Protein AF-0000000076107703 (afdb_homodimer)

Radius of gyration: 33.19 Å; Cα contacts (8 Å, |Δi|>4): 1491; chains: 2; bounding box: 92×105×81 Å

pLDDT: mean 73.92, std 26.31, range [16.19, 98.81]

InterPro domains:
  IPR001309 Peptidase C14, p20 domain [PS50208] (158-294)
  IPR001315 CARD domain [PF00619] (7-89)
  IPR001315 CARD domain [PS50209] (1-91)
  IPR001315 CARD domain [SM00114] (1-90)
  IPR002138 Peptidase C14, caspase non-catalytic subunit p10 [PS50207] (344-435)
  IPR002398 Peptidase C14 family [PTHR47901] (17-436)
  IPR011029 Death-like domain superfamily [G3DSA:1.10.533.10] (1-97)
  IPR011029 Death-like domain superfamily [SSF47986] (1-100)
  IPR011600 Peptidase C14, caspase domain [PF00656] (159-432)
  IPR015917 Peptidase C14A, caspase catalytic domain [PR00376] (158-171)
  IPR015917 Peptidase C14A, caspase catalytic domain [PR00376] (275-293)
  IPR015917 Peptidase C14A, caspase catalytic domain [PR00376] (425-434)
  IPR015917 Peptidase C14A, caspase catalytic domain [SM00115] (151-435)
  IPR015917 Peptidase C14A, caspase catalytic domain [cd00032] (151-434)
  IPR016129 Peptidase family C14A, His active site [PS01121] (234-248)
  IPR029030 Caspase-like domain superfamily [SSF52129] (148-435)
  IPR033139 Peptidase family C14A, cysteine active site [PS01122] (281-292)

Secondary structure (DSSP, 8-state):
--HHHHHHHHHTHHHHHHH---HHHHHHHHHHTTSS-HHHHHHHHT-SSHHHHHHHHHHHGGGS-TTHHHHHHHHHHHTT-HHHHHHHHHSS-------------------SS-S---SSSS-HHHHHHHHHPPPPPPPGGGHHHHHHTSB-----SS-EEEEEEE-------EEEETTEEEE-SPP-TTHHHHHHHHHHHHHHTTEEEEEEES--HHHHHHHHHHHHT-HHHHTT-SEEEEEEEEEEETTEEE-TTS-EEEHHHHHHTTSTTT-GGGTTS-EEEEEEEEE--------------S----------GGGGGGGGGSGGG-----------------------SEEEEEEEE-SS---EETTTEEHHHHHHHHHHHHHTTTS-HHHHHHHHHHHHHH-EEE-TTS-EEE-EEEEEE---SB----TT------------/--HHHHHHHHHTHHHHHHH---HHHHHHHHHHTTSS-HHHHHHHHT-SSHHHHHHHHHHHGGGS-TTHHHHHHHHHHHTT-HHHHHHHHHSS--------------------SSS---SSSS-HHHHHHHHHPPPPPPPGGGHHHHHTTSB-----SS-EEEEEEE-------EEEETTEEEE-SPP-TTHHHHHHHHHHHHHHTTEEEEEEES--HHHHHHHHHHHHT-HHHHTT-SEEEEEEEEEEETTEEE-TTS-EEEHHHHHHTTSTTT-GGGTTS-EEEEEEEEE-------------------------GGGGGGGGGSGGG-----------------------SEEEEEEE--SS---EETTTEEHHHHHHHHHHHHHTTTS-HHHHHHHHHHHHHH-EEE-TTS-EEEPEEEEEE---SB----TT------------

Structure (mmCIF, N/CA/C/O backbone):
data_AF-0000000076107703-model_v1
#
loop_
_entity.id
_entity.type
_entity.pdbx_description
1 polymer CASP2
#
loop_
_atom_site.group_PDB
_atom_site.id
_atom_site.type_symbol
_atom_site.label_atom_id
_atom_site.label_alt_id
_atom_site.label_comp_id
_atom_site.label_asym_id
_atom_site.label_entity_id
_atom_site.label_seq_id
_atom_site.pdbx_PDB_ins_code
_atom_site.Cartn_x
_atom_site.Cartn_y
_atom_site.Cartn_z
_atom_site.occupancy
_atom_site.B_iso_or_equiv
_atom_site.auth_seq_id
_atom_site.auth_comp_id
_atom_site.auth_asym_id
_atom_site.auth_atom_id
_atom_site.pdbx_PDB_model_num
ATOM 1 N N . MET A 1 1 ? -9.016 47.969 0.911 1 77.69 1 MET A N 1
ATOM 2 C CA . MET A 1 1 ? -7.922 47.125 1.389 1 77.69 1 MET A CA 1
ATOM 3 C C . MET A 1 1 ? -7.324 46.312 0.247 1 77.69 1 MET A C 1
ATOM 5 O O . MET A 1 1 ? -8.039 45.875 -0.655 1 77.69 1 MET A O 1
ATOM 9 N N . ASN A 1 2 ? -5.957 46.188 0.258 1 76.19 2 ASN A N 1
ATOM 10 C CA . ASN A 1 2 ? -5.34 45.438 -0.829 1 76.19 2 ASN A CA 1
ATOM 11 C C . ASN A 1 2 ? -5.652 43.938 -0.727 1 76.19 2 ASN A C 1
ATOM 13 O O . ASN A 1 2 ? -5.98 43.438 0.352 1 76.19 2 ASN A O 1
ATOM 17 N N . ASP A 1 3 ? -5.582 43.312 -1.834 1 73.94 3 ASP A N 1
ATOM 18 C CA . ASP A 1 3 ? -6 41.938 -1.941 1 73.94 3 ASP A CA 1
ATOM 19 C C . ASP A 1 3 ? -5.184 41.031 -1.011 1 73.94 3 ASP A C 1
ATOM 21 O O . ASP A 1 3 ? -5.715 40.094 -0.425 1 73.94 3 ASP A O 1
ATOM 25 N N . GLU A 1 4 ? -4.066 41.344 -0.897 1 72.88 4 GLU A N 1
ATOM 26 C CA . GLU A 1 4 ? -3.203 40.562 -0.024 1 72.88 4 GLU A CA 1
ATOM 27 C C . GLU A 1 4 ? -3.668 40.625 1.427 1 72.88 4 GLU A C 1
ATOM 29 O O . GLU A 1 4 ? -3.719 39.625 2.121 1 72.88 4 GLU A O 1
ATOM 34 N N . ASP A 1 5 ? -4.02 41.812 1.793 1 79.25 5 ASP A N 1
ATOM 35 C CA . ASP A 1 5 ? -4.469 42.062 3.162 1 79.25 5 ASP A CA 1
ATOM 36 C C . ASP A 1 5 ? -5.836 41.438 3.406 1 79.25 5 ASP A C 1
ATOM 38 O O . ASP A 1 5 ? -6.078 40.844 4.465 1 79.25 5 ASP A O 1
ATOM 42 N N . ARG A 1 6 ? -6.578 41.562 2.441 1 78.12 6 ARG A N 1
ATOM 43 C CA . ARG A 1 6 ? -7.898 40.938 2.521 1 78.12 6 ARG A CA 1
ATOM 44 C C . ARG A 1 6 ? -7.789 39.438 2.691 1 78.12 6 ARG A C 1
ATOM 46 O O . ARG A 1 6 ? -8.516 38.844 3.492 1 78.12 6 ARG A O 1
ATOM 53 N N . ARG A 1 7 ? -6.918 39.031 2.039 1 72.94 7 ARG A N 1
ATOM 54 C CA . ARG A 1 7 ? -6.703 37.594 2.078 1 72.94 7 ARG A CA 1
ATOM 55 C C . ARG A 1 7 ? -6.164 37.156 3.436 1 72.94 7 ARG A C 1
ATOM 57 O O . ARG A 1 7 ? -6.555 36.094 3.957 1 72.94 7 ARG A O 1
ATOM 64 N N . LYS A 1 8 ? -5.309 37.875 4.039 1 74.12 8 LYS A N 1
ATOM 65 C CA . LYS A 1 8 ? -4.781 37.625 5.371 1 74.12 8 LYS A CA 1
ATOM 66 C C . LYS A 1 8 ? -5.902 37.562 6.41 1 74.12 8 LYS A C 1
ATOM 68 O O . LYS A 1 8 ? -5.922 36.688 7.27 1 74.12 8 LYS A O 1
ATOM 73 N N . LEU A 1 9 ? -6.824 38.469 6.234 1 81.56 9 LEU A N 1
ATOM 74 C CA . LEU A 1 9 ? -7.945 38.562 7.164 1 81.56 9 LEU A CA 1
ATOM 75 C C . LEU A 1 9 ? -8.906 37.375 6.949 1 81.56 9 LEU A C 1
ATOM 77 O O . LEU A 1 9 ? -9.406 36.812 7.914 1 81.56 9 LEU A O 1
ATOM 81 N N . GLN A 1 10 ? -9 37.094 5.715 1 75.31 10 GLN A N 1
ATOM 82 C CA . GLN A 1 10 ? -9.93 36 5.352 1 75.31 10 GLN A CA 1
ATOM 83 C C . GLN A 1 10 ? -9.398 34.656 5.801 1 75.31 10 GLN A C 1
ATOM 85 O O . GLN A 1 10 ? -10.141 33.844 6.379 1 75.31 10 GLN A O 1
ATOM 90 N N . THR A 1 11 ? -8.125 34.562 5.711 1 68.69 11 THR A N 1
ATOM 91 C CA . THR A 1 11 ? -7.492 33.312 6.023 1 68.69 11 THR A CA 1
ATOM 92 C C . THR A 1 11 ? -7.328 33.125 7.531 1 68.69 11 THR A C 1
ATOM 94 O O . THR A 1 11 ? -7.254 32 8.031 1 68.69 11 THR A O 1
ATOM 97 N N . SER A 1 12 ? -7.348 34.156 8.219 1 70.75 12 SER A N 1
ATOM 98 C CA . SER A 1 12 ? -7.145 34.156 9.664 1 70.75 12 SER A CA 1
ATOM 99 C C . SER A 1 12 ? -8.453 34.375 10.414 1 70.75 12 SER A C 1
ATOM 101 O O . SER A 1 12 ? -8.453 34.625 11.617 1 70.75 12 SER A O 1
ATOM 103 N N . ARG A 1 13 ? -9.531 34.219 9.711 1 77.62 13 ARG A N 1
ATOM 104 C CA . ARG A 1 13 ? -10.805 34.688 10.281 1 77.62 13 ARG A CA 1
ATOM 105 C C . ARG A 1 13 ? -11.172 33.844 11.516 1 77.62 13 ARG A C 1
ATOM 107 O O . ARG A 1 13 ? -11.516 34.406 12.555 1 77.62 13 ARG A O 1
ATOM 114 N N . SER A 1 14 ? -11.102 32.656 11.398 1 74.38 14 SER A N 1
ATOM 115 C CA . SER A 1 14 ? -11.469 31.812 12.539 1 74.38 14 SER A CA 1
ATOM 116 C C . SER A 1 14 ? -10.57 32.094 13.734 1 74.38 14 SER A C 1
ATOM 118 O O . SER A 1 14 ? -11.047 32.156 14.875 1 74.38 14 SER A O 1
ATOM 120 N N . PHE A 1 15 ? -9.336 32.156 13.531 1 78 15 PHE A N 1
ATOM 121 C CA . PHE A 1 15 ? -8.398 32.531 14.586 1 78 15 PHE A CA 1
ATOM 122 C C . PHE A 1 15 ? -8.773 33.875 15.203 1 78 15 PHE A C 1
ATOM 124 O O . PHE A 1 15 ? -8.781 34.031 16.422 1 78 15 PHE A O 1
ATOM 131 N N . LEU A 1 16 ? -9.07 34.719 14.336 1 85.69 16 LEU A N 1
ATOM 132 C CA . LEU A 1 16 ? -9.367 36.062 14.789 1 85.69 16 LEU A CA 1
ATOM 133 C C . LEU A 1 16 ? -10.641 36.094 15.641 1 85.69 16 LEU A C 1
ATOM 135 O O . LEU A 1 16 ? -10.68 36.75 16.688 1 85.69 16 LEU A O 1
ATOM 139 N N . VAL A 1 17 ? -11.508 35.281 15.227 1 81.31 17 VAL A N 1
ATOM 140 C CA . VAL A 1 17 ? -12.781 35.25 15.945 1 81.31 17 VAL A CA 1
ATOM 141 C C . VAL A 1 17 ? -12.562 34.688 17.359 1 81.31 17 VAL A C 1
ATOM 143 O O . VAL A 1 17 ? -13.141 35.188 18.328 1 81.31 17 VAL A O 1
ATOM 146 N N . LYS A 1 18 ? -11.617 33.875 17.422 1 79.06 18 LYS A N 1
ATOM 147 C CA . LYS A 1 18 ? -11.391 33.188 18.703 1 79.06 18 LYS A CA 1
ATOM 148 C C . LYS A 1 18 ? -10.406 33.969 19.562 1 79.06 18 LYS A C 1
ATOM 150 O O . LYS A 1 18 ? -10.477 33.906 20.797 1 79.06 18 LYS A O 1
ATOM 155 N N . ASN A 1 19 ? -9.57 34.719 18.969 1 80.88 19 ASN A N 1
ATOM 156 C CA . ASN A 1 19 ? -8.414 35.188 19.734 1 80.88 19 ASN A CA 1
ATOM 157 C C . ASN A 1 19 ? -8.422 36.688 19.906 1 80.88 19 ASN A C 1
ATOM 159 O O . ASN A 1 19 ? -7.66 37.219 20.719 1 80.88 19 ASN A O 1
ATOM 163 N N . ILE A 1 20 ? -9.219 37.281 19.188 1 88.19 20 ILE A N 1
ATOM 164 C CA . ILE A 1 20 ? -9.305 38.719 19.391 1 88.19 20 ILE A CA 1
ATOM 165 C C . ILE A 1 20 ? -9.953 39.031 20.734 1 88.19 20 ILE A C 1
ATOM 167 O O . ILE A 1 20 ? -11.016 38.5 21.062 1 88.19 20 ILE A O 1
ATOM 171 N N . GLU A 1 21 ? -9.195 39.656 21.391 1 85 21 GLU A N 1
ATOM 172 C CA . GLU A 1 21 ? -9.711 40.094 22.688 1 85 21 GLU A CA 1
ATOM 173 C C . GLU A 1 21 ? -10.07 41.562 22.672 1 85 21 GLU A C 1
ATOM 175 O O . GLU A 1 21 ? -9.609 42.312 21.797 1 85 21 GLU A O 1
ATOM 180 N N . ASN A 1 22 ? -11.062 42.031 23.5 1 86.12 22 ASN A N 1
ATOM 181 C CA . ASN A 1 22 ? -11.438 43.438 23.703 1 86.12 22 ASN A CA 1
ATOM 182 C C . ASN A 1 22 ? -11.938 44.062 22.406 1 86.12 22 ASN A C 1
ATOM 184 O O . ASN A 1 22 ? -11.477 45.156 22.031 1 86.12 22 ASN A O 1
ATOM 188 N N . ILE A 1 23 ? -12.812 43.406 21.797 1 90 23 ILE A N 1
ATOM 189 C CA . ILE A 1 23 ? -13.328 43.812 20.484 1 90 23 ILE A CA 1
ATOM 190 C C . ILE A 1 23 ? -13.961 45.219 20.594 1 90 23 ILE A C 1
ATOM 192 O O . ILE A 1 23 ? -13.898 46 19.656 1 90 23 ILE A O 1
ATOM 196 N N . GLU A 1 24 ? -14.414 45.5 21.75 1 86.56 24 GLU A N 1
ATOM 197 C CA . GLU A 1 24 ? -15.031 46.812 21.938 1 86.56 24 GLU A CA 1
ATOM 198 C C . GLU A 1 24 ? -13.992 47.938 21.844 1 86.56 24 GLU A C 1
ATOM 200 O O . GLU A 1 24 ? -14.242 48.969 21.219 1 86.56 24 GLU A O 1
ATOM 205 N N . ASP A 1 25 ? -12.852 47.656 22.406 1 86.56 25 ASP A N 1
ATOM 206 C CA . ASP A 1 25 ? -11.758 48.625 22.328 1 86.56 25 ASP A CA 1
ATOM 207 C C . ASP A 1 25 ? -11.242 48.75 20.906 1 86.56 25 ASP A C 1
ATOM 209 O O . ASP A 1 25 ? -10.938 49.875 20.453 1 86.56 25 ASP A O 1
ATOM 213 N N . ILE A 1 26 ? -11.195 47.594 20.203 1 90.19 26 ILE A N 1
ATOM 214 C CA . ILE A 1 26 ? -10.727 47.594 18.812 1 90.19 26 ILE A CA 1
ATOM 215 C C . ILE A 1 26 ? -11.695 48.375 17.953 1 90.19 26 ILE A C 1
ATOM 217 O O . ILE A 1 26 ? -11.273 49.219 17.156 1 90.19 26 ILE A O 1
ATOM 221 N N . ASN A 1 27 ? -12.867 48.125 18.203 1 89.94 27 ASN A N 1
ATOM 222 C CA . ASN A 1 27 ? -13.938 48.812 17.484 1 89.94 27 ASN A CA 1
ATOM 223 C C . ASN A 1 27 ? -13.891 50.312 17.719 1 89.94 27 ASN A C 1
ATOM 225 O O . ASN A 1 27 ? -14.047 51.094 16.766 1 89.94 27 ASN A O 1
ATOM 229 N N . GLU A 1 28 ? -13.672 50.75 18.938 1 87.62 28 GLU A N 1
ATOM 230 C CA . GLU A 1 28 ? -13.578 52.156 19.312 1 87.62 28 GLU A CA 1
ATOM 231 C C . GLU A 1 28 ? -12.367 52.812 18.672 1 87.62 28 GLU A C 1
ATOM 233 O O . GLU A 1 28 ? -12.469 53.938 18.172 1 87.62 28 GLU A O 1
ATOM 238 N N . GLU A 1 29 ? -11.266 52.094 18.672 1 86.94 29 GLU A N 1
ATOM 239 C CA . GLU A 1 29 ? -10.039 52.656 18.109 1 86.94 29 GLU A CA 1
ATOM 240 C C . GLU A 1 29 ? -10.148 52.812 16.594 1 86.94 29 GLU A C 1
ATOM 242 O O . GLU A 1 29 ? -9.656 53.781 16.031 1 86.94 29 GLU A O 1
ATOM 247 N N . LEU A 1 30 ? -10.781 51.906 15.898 1 90.81 30 LEU A N 1
ATOM 248 C CA . LEU A 1 30 ? -10.922 51.969 14.445 1 90.81 30 LEU A CA 1
ATOM 249 C C . LEU A 1 30 ? -11.898 53.062 14.055 1 90.81 30 LEU A C 1
ATOM 251 O O . LEU A 1 30 ? -11.766 53.688 12.984 1 90.81 30 LEU A O 1
ATOM 255 N N . TYR A 1 31 ? -12.797 53.344 14.953 1 86.56 31 TYR A N 1
ATOM 256 C CA . TYR A 1 31 ? -13.695 54.469 14.773 1 86.56 31 TYR A CA 1
ATOM 257 C C . TYR A 1 31 ? -12.953 55.781 14.938 1 86.56 31 TYR A C 1
ATOM 259 O O . TYR A 1 31 ? -13.102 56.688 14.117 1 86.56 31 TYR A O 1
ATOM 267 N N . THR A 1 32 ? -12.141 55.844 15.992 1 85.62 32 THR A N 1
ATOM 268 C CA . THR A 1 32 ? -11.383 57.031 16.281 1 85.62 32 THR A CA 1
ATOM 269 C C . THR A 1 32 ? -10.406 57.344 15.156 1 85.62 32 THR A C 1
ATOM 271 O O . THR A 1 32 ? -10.164 58.531 14.844 1 85.62 32 THR A O 1
ATOM 274 N N . ARG A 1 33 ? -9.961 56.25 14.523 1 84.31 33 ARG A N 1
ATOM 275 C CA . ARG A 1 33 ? -8.977 56.438 13.453 1 84.31 33 ARG A CA 1
ATOM 276 C C . ARG A 1 33 ? -9.664 56.562 12.094 1 84.31 33 ARG A C 1
ATOM 278 O O . ARG A 1 33 ? -9.016 56.438 11.055 1 84.31 33 ARG A O 1
ATOM 285 N N . GLU A 1 34 ? -10.992 56.594 12.133 1 85.69 34 GLU A N 1
ATOM 286 C CA . GLU A 1 34 ? -11.859 56.875 10.992 1 85.69 34 GLU A CA 1
ATOM 287 C C . GLU A 1 34 ? -11.828 55.75 9.977 1 85.69 34 GLU A C 1
ATOM 289 O O . GLU A 1 34 ? -11.992 55.969 8.773 1 85.69 34 GLU A O 1
ATOM 294 N N . VAL A 1 35 ? -11.562 54.594 10.477 1 89.56 35 VAL A N 1
ATOM 295 C CA . VAL A 1 35 ? -11.688 53.406 9.609 1 89.56 35 VAL A CA 1
ATOM 296 C C . VAL A 1 35 ? -13.133 52.938 9.602 1 89.56 35 VAL A C 1
ATOM 298 O O . VAL A 1 35 ? -13.664 52.562 8.555 1 89.56 35 VAL A O 1
ATOM 301 N N . PHE A 1 36 ? -13.758 53 10.664 1 88.88 36 PHE A N 1
ATOM 302 C CA . PHE A 1 36 ? -15.164 52.625 10.805 1 88.88 36 PHE A CA 1
ATOM 303 C C . PHE A 1 36 ? -16.016 53.906 10.945 1 88.88 36 PHE A C 1
ATOM 305 O O . PHE A 1 36 ? -15.609 54.875 11.57 1 88.88 36 PHE A O 1
ATOM 312 N N . THR A 1 37 ? -17.172 53.906 10.367 1 87.19 37 THR A N 1
ATOM 313 C CA . THR A 1 37 ? -18.188 54.938 10.57 1 87.19 37 THR A CA 1
ATOM 314 C C . THR A 1 37 ? -19.016 54.656 11.812 1 87.19 37 THR A C 1
ATOM 316 O O . THR A 1 37 ? -18.922 53.562 12.383 1 87.19 37 THR A O 1
ATOM 319 N N . ASP A 1 38 ? -19.797 55.656 12.18 1 84.12 38 ASP A N 1
ATOM 320 C CA . ASP A 1 38 ? -20.688 55.5 13.312 1 84.12 38 ASP A CA 1
ATOM 321 C C . ASP A 1 38 ? -21.625 54.312 13.102 1 84.12 38 ASP A C 1
ATOM 323 O O . ASP A 1 38 ? -21.891 53.531 14.031 1 84.12 38 ASP A O 1
ATOM 327 N N . GLY A 1 39 ? -22.109 54.188 11.883 1 83.69 39 GLY A N 1
ATOM 328 C CA . GLY A 1 39 ? -22.984 53.062 11.562 1 83.69 39 GLY A CA 1
ATOM 329 C C . GLY A 1 39 ? -22.297 51.719 11.68 1 83.69 39 GLY A C 1
ATOM 330 O O . GLY A 1 39 ? -22.875 50.75 12.219 1 83.69 39 GLY A O 1
ATOM 331 N N . MET A 1 40 ? -21.109 51.656 11.266 1 88.88 40 MET A N 1
ATOM 332 C CA . MET A 1 40 ? -20.359 50.406 11.289 1 88.88 40 MET A CA 1
ATOM 333 C C . MET A 1 40 ? -20.016 50 12.719 1 88.88 40 MET A C 1
ATOM 335 O O . MET A 1 40 ? -20.109 48.812 13.078 1 88.88 40 MET A O 1
ATOM 339 N N . LYS A 1 41 ? -19.594 51 13.492 1 90 41 LYS A N 1
ATOM 340 C CA . LYS A 1 41 ? -19.297 50.75 14.906 1 90 41 LYS A CA 1
ATOM 341 C C . LYS A 1 41 ? -20.531 50.219 15.633 1 90 41 LYS A C 1
ATOM 343 O O . LYS A 1 41 ? -20.438 49.281 16.406 1 90 41 LYS A O 1
ATOM 348 N N . ALA A 1 42 ? -21.672 50.844 15.383 1 86.56 42 ALA A N 1
ATOM 349 C CA . ALA A 1 42 ? -22.922 50.438 16 1 86.56 42 ALA A CA 1
ATOM 350 C C . ALA A 1 42 ? -23.312 49 15.586 1 86.56 42 ALA A C 1
ATOM 352 O O . ALA A 1 42 ? -23.797 48.219 16.406 1 86.56 42 ALA A O 1
ATOM 353 N N . ASP A 1 43 ? -23.062 48.656 14.297 1 86.69 43 ASP A N 1
ATOM 354 C CA . ASP A 1 43 ? -23.359 47.344 13.773 1 86.69 43 ASP A CA 1
ATOM 355 C C . ASP A 1 43 ? -22.609 46.25 14.539 1 86.69 43 ASP A C 1
ATOM 357 O O . ASP A 1 43 ? -23.156 45.188 14.773 1 86.69 43 ASP A O 1
ATOM 361 N N . VAL A 1 44 ? -21.391 46.5 14.898 1 91.12 44 VAL A N 1
ATOM 362 C CA . VAL A 1 44 ? -20.562 45.531 15.617 1 91.12 44 VAL A CA 1
ATOM 363 C C . VAL A 1 44 ? -21.016 45.469 17.078 1 91.12 44 VAL A C 1
ATOM 365 O O . VAL A 1 44 ? -21.141 44.375 17.641 1 91.12 44 VAL A O 1
ATOM 368 N N . GLU A 1 45 ? -21.391 46.594 17.688 1 86.69 45 GLU A N 1
ATOM 369 C CA . GLU A 1 45 ? -21.703 46.688 19.109 1 86.69 45 GLU A CA 1
ATOM 370 C C . GLU A 1 45 ? -23.062 46.094 19.422 1 86.69 45 GLU A C 1
ATOM 372 O O . GLU A 1 45 ? -23.312 45.625 20.547 1 86.69 45 GLU A O 1
ATOM 377 N N . VAL A 1 46 ? -23.953 46.031 18.453 1 84.06 46 VAL A N 1
ATOM 378 C CA . VAL A 1 46 ? -25.312 45.562 18.688 1 84.06 46 VAL A CA 1
ATOM 379 C C . VAL A 1 46 ? -25.312 44.031 18.828 1 84.06 46 VAL A C 1
ATOM 381 O O . VAL A 1 46 ? -26.219 43.438 19.422 1 84.06 46 VAL A O 1
ATOM 384 N N . GLN A 1 47 ? -24.203 43.438 18.391 1 83.75 47 GLN A N 1
ATOM 385 C CA . GLN A 1 47 ? -24.156 42 18.469 1 83.75 47 GLN A CA 1
ATOM 386 C C . GLN A 1 47 ? -24.078 41.5 19.922 1 83.75 47 GLN A C 1
ATOM 388 O O . GLN A 1 47 ? -23.5 42.188 20.766 1 83.75 47 GLN A O 1
ATOM 393 N N . ASP A 1 48 ? -24.625 40.406 20.266 1 80.06 48 ASP A N 1
ATOM 394 C CA . ASP A 1 48 ? -24.844 39.938 21.641 1 80.06 48 ASP A CA 1
ATOM 395 C C . ASP A 1 48 ? -23.594 39.281 22.219 1 80.06 48 ASP A C 1
ATOM 397 O O . ASP A 1 48 ? -23.25 39.5 23.375 1 80.06 48 ASP A O 1
ATOM 401 N N . THR A 1 49 ? -22.891 38.469 21.469 1 80.69 49 THR A N 1
ATOM 402 C CA . THR A 1 49 ? -21.75 37.75 21.969 1 80.69 49 THR A CA 1
ATOM 403 C C . THR A 1 49 ? -20.453 38.281 21.391 1 80.69 49 THR A C 1
ATOM 405 O O . THR A 1 49 ? -20.469 38.938 20.344 1 80.69 49 THR A O 1
ATOM 408 N N . LYS A 1 50 ? -19.438 38.031 22.062 1 83.56 50 LYS A N 1
ATOM 409 C CA . LYS A 1 50 ? -18.109 38.469 21.625 1 83.56 50 LYS A CA 1
ATOM 410 C C . LYS A 1 50 ? -17.781 37.906 20.234 1 83.56 50 LYS A C 1
ATOM 412 O O . LYS A 1 50 ? -17.281 38.656 19.391 1 83.56 50 LYS A O 1
ATOM 417 N N . GLU A 1 51 ? -18.094 36.719 20.109 1 82.25 51 GLU A N 1
ATOM 418 C CA . GLU A 1 51 ? -17.781 36.094 18.844 1 82.25 51 GLU A CA 1
ATOM 419 C C . GLU A 1 51 ? -18.578 36.719 17.688 1 82.25 51 GLU A C 1
ATOM 421 O O . GLU A 1 51 ? -18.031 36.938 16.609 1 82.25 51 GLU A O 1
ATOM 426 N N . LYS A 1 52 ? -19.703 36.969 17.984 1 82.38 52 LYS A N 1
ATOM 427 C CA . LYS A 1 52 ? -20.531 37.594 16.969 1 82.38 52 LYS A CA 1
ATOM 428 C C . LYS A 1 52 ? -20.047 39 16.656 1 82.38 52 LYS A C 1
ATOM 430 O O . LYS A 1 52 ? -20.109 39.438 15.5 1 82.38 52 LYS A O 1
ATOM 435 N N . LYS A 1 53 ? -19.594 39.75 17.625 1 89.56 53 LYS A N 1
ATOM 436 C CA . LYS A 1 53 ? -19.031 41.062 17.422 1 89.56 53 LYS A CA 1
ATOM 437 C C . LYS A 1 53 ? -17.797 41 16.516 1 89.56 53 LYS A C 1
ATOM 439 O O . LYS A 1 53 ? -17.656 41.812 15.586 1 89.56 53 LYS A O 1
ATOM 444 N N . VAL A 1 54 ? -16.984 39.969 16.797 1 89.31 54 VAL A N 1
ATOM 445 C CA . VAL A 1 54 ? -15.758 39.844 16.016 1 89.31 54 VAL A CA 1
ATOM 446 C C . VAL A 1 54 ? -16.094 39.469 14.586 1 89.31 54 VAL A C 1
ATOM 448 O O . VAL A 1 54 ? -15.508 39.969 13.641 1 89.31 54 VAL A O 1
ATOM 451 N N . ARG A 1 55 ? -17.047 38.719 14.43 1 84.56 55 ARG A N 1
ATOM 452 C CA . ARG A 1 55 ? -17.453 38.281 13.094 1 84.56 55 ARG A CA 1
ATOM 453 C C . ARG A 1 55 ? -17.984 39.469 12.281 1 84.56 55 ARG A C 1
ATOM 455 O O . ARG A 1 55 ? -17.609 39.656 11.117 1 84.56 55 ARG A O 1
ATOM 462 N N . LYS A 1 56 ? -18.859 40.188 12.922 1 85.06 56 LYS A N 1
ATOM 463 C CA . LYS A 1 56 ? -19.406 41.344 12.25 1 85.06 56 LYS A CA 1
ATOM 464 C C . LYS A 1 56 ? -18.297 42.344 11.914 1 85.06 56 LYS A C 1
ATOM 466 O O . LYS A 1 56 ? -18.297 42.938 10.836 1 85.06 56 LYS A O 1
ATOM 471 N N . PHE A 1 57 ? -17.344 42.438 12.836 1 91.19 57 PHE A N 1
ATOM 472 C CA . PHE A 1 57 ? -16.172 43.281 12.656 1 91.19 57 PHE A CA 1
ATOM 473 C C . PHE A 1 57 ? -15.383 42.844 11.43 1 91.19 57 PHE A C 1
ATOM 475 O O . PHE A 1 57 ? -15.016 43.688 10.594 1 91.19 57 PHE A O 1
ATOM 482 N N . LEU A 1 58 ? -15.242 41.594 11.312 1 88.62 58 LEU A N 1
ATOM 483 C CA . LEU A 1 58 ? -14.414 41.031 10.242 1 88.62 58 LEU A CA 1
ATOM 484 C C . LEU A 1 58 ? -15.164 41.062 8.914 1 88.62 58 LEU A C 1
ATOM 486 O O . LEU A 1 58 ? -14.547 41 7.848 1 88.62 58 LEU A O 1
ATOM 490 N N . ASP A 1 59 ? -16.375 41.25 8.984 1 86.25 59 ASP A N 1
ATOM 491 C CA . ASP A 1 59 ? -17.172 41.438 7.781 1 86.25 59 ASP A CA 1
ATOM 492 C C . ASP A 1 59 ? -16.984 42.875 7.234 1 86.25 59 ASP A C 1
ATOM 494 O O . ASP A 1 59 ? -17.078 43.094 6.027 1 86.25 59 ASP A O 1
ATOM 498 N N . ILE A 1 60 ? -16.734 43.781 8.086 1 89.38 60 ILE A N 1
ATOM 499 C CA . ILE A 1 60 ? -16.734 45.188 7.75 1 89.38 60 ILE A CA 1
ATOM 500 C C . ILE A 1 60 ? -15.328 45.625 7.371 1 89.38 60 ILE A C 1
ATOM 502 O O . ILE A 1 60 ? -15.133 46.344 6.375 1 89.38 60 ILE A O 1
ATOM 506 N N . LEU A 1 61 ? -14.344 45.031 8.07 1 89.94 61 LEU A N 1
ATOM 507 C CA . LEU A 1 61 ? -12.984 45.562 7.996 1 89.94 61 LEU A CA 1
ATOM 508 C C . LEU A 1 61 ? -12.43 45.406 6.582 1 89.94 61 LEU A C 1
ATOM 510 O O . LEU A 1 61 ? -11.852 46.344 6.039 1 89.94 61 LEU A O 1
ATOM 514 N N . PRO A 1 62 ? -12.703 44.312 5.863 1 85.44 62 PRO A N 1
ATOM 515 C CA . PRO A 1 62 ? -12.094 44.156 4.547 1 85.44 62 PRO A CA 1
ATOM 516 C C . PRO A 1 62 ? -12.672 45.094 3.498 1 85.44 62 PRO A C 1
ATOM 518 O O . PRO A 1 62 ? -12.062 45.312 2.447 1 85.44 62 PRO A O 1
ATOM 521 N N . ARG A 1 63 ? -13.664 45.594 3.797 1 83.62 63 ARG A N 1
ATOM 522 C CA . ARG A 1 63 ? -14.344 46.5 2.863 1 83.62 63 ARG A CA 1
ATOM 523 C C . ARG A 1 63 ? -13.898 47.938 3.07 1 83.62 63 ARG A C 1
ATOM 525 O O . ARG A 1 63 ? -14.359 48.844 2.367 1 83.62 63 ARG A O 1
ATOM 532 N N . ARG A 1 64 ? -13.008 48.094 3.936 1 86.31 64 ARG A N 1
ATOM 533 C CA . ARG A 1 64 ? -12.562 49.438 4.246 1 86.31 64 ARG A CA 1
ATOM 534 C C . ARG A 1 64 ? -11.367 49.844 3.385 1 86.31 64 ARG A C 1
ATOM 536 O O . ARG A 1 64 ? -10.875 49.031 2.596 1 86.31 64 ARG A O 1
ATOM 543 N N . GLY A 1 65 ? -10.867 51.031 3.471 1 80.44 65 GLY A N 1
ATOM 544 C CA . GLY A 1 65 ? -9.836 51.656 2.639 1 80.44 65 GLY A CA 1
ATOM 545 C C . GLY A 1 65 ? -8.523 50.875 2.672 1 80.44 65 GLY A C 1
ATOM 546 O O . GLY A 1 65 ? -8.359 49.969 3.469 1 80.44 65 GLY A O 1
ATOM 547 N N . PRO A 1 66 ? -7.598 51.094 1.775 1 81.06 66 PRO A N 1
ATOM 548 C CA . PRO A 1 66 ? -6.34 50.375 1.611 1 81.06 66 PRO A CA 1
ATOM 549 C C . PRO A 1 66 ? -5.473 50.406 2.867 1 81.06 66 PRO A C 1
ATOM 551 O O . PRO A 1 66 ? -4.672 49.5 3.096 1 81.06 66 PRO A O 1
ATOM 554 N N . GLU A 1 67 ? -5.699 51.344 3.771 1 83.31 67 GLU A N 1
ATOM 555 C CA . GLU A 1 67 ? -4.863 51.469 4.961 1 83.31 67 GLU A CA 1
ATOM 556 C C . GLU A 1 67 ? -5.516 50.781 6.164 1 83.31 67 GLU A C 1
ATOM 558 O O . GLU A 1 67 ? -4.93 50.719 7.246 1 83.31 67 GLU A O 1
ATOM 563 N N . ALA A 1 68 ? -6.641 50.281 5.938 1 88.38 68 ALA A N 1
ATOM 564 C CA . ALA A 1 68 ? -7.426 49.75 7.051 1 88.38 68 ALA A CA 1
ATOM 565 C C . ALA A 1 68 ? -6.707 48.594 7.734 1 88.38 68 ALA A C 1
ATOM 567 O O . ALA A 1 68 ? -6.715 48.5 8.961 1 88.38 68 ALA A O 1
ATOM 568 N N . PHE A 1 69 ? -6.008 47.875 7.008 1 89.81 69 PHE A N 1
ATOM 569 C CA . PHE A 1 69 ? -5.316 46.719 7.559 1 89.81 69 PHE A CA 1
ATOM 570 C C . PHE A 1 69 ? -4.125 47.156 8.406 1 89.81 69 PHE A C 1
ATOM 572 O O . PHE A 1 69 ? -3.924 46.625 9.508 1 89.81 69 PHE A O 1
ATOM 579 N N . ASP A 1 70 ? -3.463 48.031 7.918 1 86.38 70 ASP A N 1
ATOM 580 C CA . ASP A 1 70 ? -2.316 48.531 8.664 1 86.38 70 ASP A CA 1
ATOM 581 C C . ASP A 1 70 ? -2.76 49.188 9.961 1 86.38 70 ASP A C 1
ATOM 583 O O . ASP A 1 70 ? -2.123 49.031 11.008 1 86.38 70 ASP A O 1
ATOM 587 N N . ILE A 1 71 ? -3.793 49.906 9.891 1 89.12 71 ILE A N 1
ATOM 588 C CA . ILE A 1 71 ? -4.332 50.562 11.078 1 89.12 71 ILE A CA 1
ATOM 589 C C . ILE A 1 71 ? -4.84 49.5 12.062 1 89.12 71 ILE A C 1
ATOM 591 O O . ILE A 1 71 ? -4.613 49.625 13.273 1 89.12 71 ILE A O 1
ATOM 595 N N . PHE A 1 72 ? -5.426 48.406 11.516 1 91.94 72 PHE A N 1
ATOM 596 C CA . PHE A 1 72 ? -5.887 47.312 12.336 1 91.94 72 PHE A CA 1
ATOM 597 C C . PHE A 1 72 ? -4.723 46.656 13.062 1 91.94 72 PHE A C 1
ATOM 599 O O . PHE A 1 72 ? -4.805 46.375 14.266 1 91.94 72 PHE A O 1
ATOM 606 N N . LEU A 1 73 ? -3.701 46.469 12.352 1 88.5 73 LEU A N 1
ATOM 607 C CA . LEU A 1 73 ? -2.51 45.875 12.961 1 88.5 73 LEU A CA 1
ATOM 608 C C . LEU A 1 73 ? -1.981 46.75 14.086 1 88.5 73 LEU A C 1
ATOM 610 O O . LEU A 1 73 ? -1.604 46.25 15.148 1 88.5 73 LEU A O 1
ATOM 614 N N . ASP A 1 74 ? -2.004 48 13.922 1 86.25 74 ASP A N 1
ATOM 615 C CA . ASP A 1 74 ? -1.564 48.938 14.945 1 86.25 74 ASP A CA 1
ATOM 616 C C . ASP A 1 74 ? -2.492 48.906 16.156 1 86.25 74 ASP A C 1
ATOM 618 O O . ASP A 1 74 ? -2.029 48.969 17.297 1 86.25 74 ASP A O 1
ATOM 622 N N . VAL A 1 75 ? -3.734 48.75 15.836 1 89.75 75 VAL A N 1
ATOM 623 C CA . VAL A 1 75 ? -4.742 48.75 16.891 1 89.75 75 VAL A CA 1
ATOM 624 C C . VAL A 1 75 ? -4.602 47.469 17.734 1 89.75 75 VAL A C 1
ATOM 626 O O . VAL A 1 75 ? -4.758 47.5 18.953 1 89.75 75 VAL A O 1
ATOM 629 N N . LEU A 1 76 ? -4.277 46.406 17.078 1 89.5 76 LEU A N 1
ATOM 630 C CA . LEU A 1 76 ? -4.07 45.156 17.781 1 89.5 76 LEU A CA 1
ATOM 631 C C . LEU A 1 76 ? -2.938 45.281 18.797 1 89.5 76 LEU A C 1
ATOM 633 O O . LEU A 1 76 ? -3.055 44.812 19.938 1 89.5 76 LEU A O 1
ATOM 637 N N . ASN A 1 77 ? -1.957 45.875 18.422 1 81.5 77 ASN A N 1
ATOM 638 C CA . ASN A 1 77 ? -0.805 46.094 19.297 1 81.5 77 ASN A CA 1
ATOM 639 C C . ASN A 1 77 ? -1.161 46.969 20.484 1 81.5 77 ASN A C 1
ATOM 641 O O . ASN A 1 77 ? -0.658 46.75 21.594 1 81.5 77 ASN A O 1
ATOM 645 N N . GLN A 1 78 ? -2.102 47.812 20.312 1 79.38 78 GLN A N 1
ATOM 646 C CA . GLN A 1 78 ? -2.459 48.781 21.328 1 79.38 78 GLN A CA 1
ATOM 647 C C . GLN A 1 78 ? -3.543 48.25 22.266 1 79.38 78 GLN A C 1
ATOM 649 O O . GLN A 1 78 ? -3.729 48.75 23.359 1 79.38 78 GLN A O 1
ATOM 654 N N . THR A 1 79 ? -4.285 47.281 21.828 1 82 79 THR A N 1
ATOM 655 C CA . THR A 1 79 ? -5.426 46.781 22.578 1 82 79 THR A CA 1
ATOM 656 C C . THR A 1 79 ? -5.105 45.438 23.203 1 82 79 THR A C 1
ATOM 658 O O . THR A 1 79 ? -5.996 44.594 23.359 1 82 79 THR A O 1
ATOM 661 N N . LYS A 1 80 ? -3.809 45.156 23.5 1 78.75 80 LYS A N 1
ATOM 662 C CA . LYS A 1 80 ? -3.326 43.938 24.156 1 78.75 80 LYS A CA 1
ATOM 663 C C . LYS A 1 80 ? -3.586 42.719 23.297 1 78.75 80 LYS A C 1
ATOM 665 O O . LYS A 1 80 ? -3.955 41.656 23.828 1 78.75 80 LYS A O 1
ATOM 670 N N . ASN A 1 81 ? -3.699 42.875 22.078 1 82.5 81 ASN A N 1
ATOM 671 C CA . ASN A 1 81 ? -3.846 41.75 21.141 1 82.5 81 ASN A CA 1
ATOM 672 C C . ASN A 1 81 ? -2.555 41.5 20.359 1 82.5 81 ASN A C 1
ATOM 674 O O . ASN A 1 81 ? -2.59 41.219 19.156 1 82.5 81 ASN A O 1
ATOM 678 N N . LYS A 1 82 ? -1.454 41.594 21.047 1 80.75 82 LYS A N 1
ATOM 679 C CA . LYS A 1 82 ? -0.154 41.406 20.406 1 80.75 82 LYS A CA 1
ATOM 680 C C . LYS A 1 82 ? -0.043 40.031 19.781 1 80.75 82 LYS A C 1
ATOM 682 O O . LYS A 1 82 ? 0.556 39.875 18.719 1 80.75 82 LYS A O 1
ATOM 687 N N . HIS A 1 83 ? -0.574 39.156 20.516 1 78.81 83 HIS A N 1
ATOM 688 C CA . HIS A 1 83 ? -0.508 37.812 20 1 78.81 83 HIS A CA 1
ATOM 689 C C . HIS A 1 83 ? -1.211 37.688 18.656 1 78.81 83 HIS A C 1
ATOM 691 O O . HIS A 1 83 ? -0.746 36.969 17.766 1 78.81 83 HIS A O 1
ATOM 697 N N . VAL A 1 84 ? -2.279 38.375 18.453 1 83.56 84 VAL A N 1
ATOM 698 C CA . VAL A 1 84 ? -3.014 38.375 17.188 1 83.56 84 VAL A CA 1
ATOM 699 C C . VAL A 1 84 ? -2.209 39.125 16.125 1 83.56 84 VAL A C 1
ATOM 701 O O . VAL A 1 84 ? -2.125 38.688 14.977 1 83.56 84 VAL A O 1
ATOM 704 N N . TYR A 1 85 ? -1.568 40.188 16.578 1 81.31 85 TYR A N 1
ATOM 705 C CA . TYR A 1 85 ? -0.697 40.969 15.695 1 81.31 85 TYR A CA 1
ATOM 706 C C . TYR A 1 85 ? 0.442 40.094 15.156 1 81.31 85 TYR A C 1
ATOM 708 O O . TYR A 1 85 ? 0.705 40.094 13.953 1 81.31 85 TYR A O 1
ATOM 716 N N . ASP A 1 86 ? 1.112 39.5 16.062 1 73.81 86 ASP A N 1
ATOM 717 C CA . ASP A 1 86 ? 2.25 38.688 15.664 1 73.81 86 ASP A CA 1
ATOM 718 C C . ASP A 1 86 ? 1.831 37.594 14.664 1 73.81 86 ASP A C 1
ATOM 720 O O . ASP A 1 86 ? 2.555 37.312 13.711 1 73.81 86 ASP A O 1
ATOM 724 N N . ARG A 1 87 ? 0.665 37.156 14.977 1 69.5 87 ARG A N 1
ATOM 725 C CA . ARG A 1 87 ? 0.136 36.125 14.094 1 69.5 87 ARG A CA 1
ATOM 726 C C . ARG A 1 87 ? -0.118 36.688 12.695 1 69.5 87 ARG A C 1
ATOM 728 O O . ARG A 1 87 ? 0.157 36 11.695 1 69.5 87 ARG A O 1
ATOM 735 N N . LEU A 1 88 ? -0.621 37.781 12.664 1 75.75 88 LEU A N 1
ATOM 736 C CA . LEU A 1 88 ? -0.974 38.406 11.391 1 75.75 88 LEU A CA 1
ATOM 737 C C . LEU A 1 88 ? 0.273 38.875 10.648 1 75.75 88 LEU A C 1
ATOM 739 O O . LEU A 1 88 ? 0.299 38.875 9.414 1 75.75 88 LEU A O 1
ATOM 743 N N . MET A 1 89 ? 1.275 39.344 11.469 1 65.88 89 MET A N 1
ATOM 744 C CA . MET A 1 89 ? 2.496 39.875 10.867 1 65.88 89 MET A CA 1
ATOM 745 C C . MET A 1 89 ? 3.438 38.719 10.469 1 65.88 89 MET A C 1
ATOM 747 O O . MET A 1 89 ? 4.102 38.781 9.438 1 65.88 89 MET A O 1
ATOM 751 N N . THR A 1 90 ? 3.934 38 11.469 1 54.16 90 THR A N 1
ATOM 752 C CA . THR A 1 90 ? 4.961 36.969 11.258 1 54.16 90 THR A CA 1
ATOM 753 C C . THR A 1 90 ? 4.383 35.781 10.523 1 54.16 90 THR A C 1
ATOM 755 O O . THR A 1 90 ? 5.129 34.969 9.953 1 54.16 90 THR A O 1
ATOM 758 N N . GLY A 1 91 ? 3.236 35.781 10.031 1 44.03 91 GLY A N 1
ATOM 759 C CA . GLY A 1 91 ? 2.568 34.594 9.531 1 44.03 91 GLY A CA 1
ATOM 760 C C . GLY A 1 91 ? 2.689 33.406 10.469 1 44.03 91 GLY A C 1
ATOM 761 O O . GLY A 1 91 ? 2.246 32.312 10.141 1 44.03 91 GLY A O 1
ATOM 762 N N . SER A 1 92 ? 3.691 33.312 11.406 1 33.56 92 SER A N 1
ATOM 763 C CA . SER A 1 92 ? 4.152 32.312 12.336 1 33.56 92 SER A CA 1
ATOM 764 C C . SER A 1 92 ? 3.24 32.219 13.555 1 33.56 92 SER A C 1
ATOM 766 O O . SER A 1 92 ? 2.783 33.219 14.07 1 33.56 92 SER A O 1
ATOM 768 N N . PRO A 1 93 ? 2.676 31.078 13.867 1 32.75 93 PRO A N 1
ATOM 769 C CA . PRO A 1 93 ? 1.875 31.031 15.094 1 32.75 93 PRO A CA 1
ATOM 770 C C . PRO A 1 93 ? 2.553 31.734 16.266 1 32.75 93 PRO A C 1
ATOM 772 O O . PRO A 1 93 ? 3.785 31.797 16.328 1 32.75 93 PRO A O 1
ATOM 775 N N . GLY A 1 94 ? 2.084 32.75 16.844 1 29.89 94 GLY A N 1
ATOM 776 C CA . GLY A 1 94 ? 2.369 33.5 18.047 1 29.89 94 GLY A CA 1
ATOM 777 C C . GLY A 1 94 ? 2.928 32.625 19.172 1 29.89 94 GLY A C 1
ATOM 778 O O . GLY A 1 94 ? 2.84 31.406 19.125 1 29.89 94 GLY A O 1
ATOM 779 N N . THR A 1 95 ? 3.775 33.219 20.047 1 27.34 95 THR A N 1
ATOM 780 C CA . THR A 1 95 ? 4.262 32.75 21.344 1 27.34 95 THR A CA 1
ATOM 781 C C . THR A 1 95 ? 3.119 32.219 22.203 1 27.34 95 THR A C 1
ATOM 783 O O . THR A 1 95 ? 2.064 32.844 22.312 1 27.34 95 THR A O 1
ATOM 786 N N . THR A 1 96 ? 3.166 31.031 22.562 1 27.91 96 THR A N 1
ATOM 787 C CA . THR A 1 96 ? 2.314 30.391 23.562 1 27.91 96 THR A CA 1
ATOM 788 C C . THR A 1 96 ? 2.152 31.297 24.797 1 27.91 96 THR A C 1
ATOM 790 O O . THR A 1 96 ? 3.129 31.594 25.484 1 27.91 96 THR A O 1
ATOM 793 N N . TYR A 1 97 ? 1.498 32.344 24.812 1 24.31 97 TYR A N 1
ATOM 794 C CA . TYR A 1 97 ? 1.069 32.812 26.125 1 24.31 97 TYR A CA 1
ATOM 795 C C . TYR A 1 97 ? 0.606 31.656 26.984 1 24.31 97 TYR A C 1
ATOM 797 O O . TYR A 1 97 ? -0.129 30.781 26.516 1 24.31 97 TYR A O 1
ATOM 805 N N . GLN A 1 98 ? 1.341 31.344 28.078 1 24.86 98 GLN A N 1
ATOM 806 C CA . GLN A 1 98 ? 1.18 30.5 29.25 1 24.86 98 GLN A CA 1
ATOM 807 C C . GLN A 1 98 ? -0.155 30.766 29.953 1 24.86 98 GLN A C 1
ATOM 809 O O . GLN A 1 98 ? -0.269 31.703 30.75 1 24.86 98 GLN A O 1
ATOM 814 N N . ARG A 1 99 ? -1.226 31.016 29.375 1 24.91 99 ARG A N 1
ATOM 815 C CA . ARG A 1 99 ? -2.312 31.141 30.344 1 24.91 99 ARG A CA 1
ATOM 816 C C . ARG A 1 99 ? -2.234 30.016 31.391 1 24.91 99 ARG A C 1
ATOM 818 O O . ARG A 1 99 ? -2.055 28.859 31.047 1 24.91 99 ARG A O 1
ATOM 825 N N . SER A 1 100 ? -1.938 30.359 32.625 1 23.72 100 SER A N 1
ATOM 826 C CA . SER A 1 100 ? -2.031 29.625 33.875 1 23.72 100 SER A CA 1
ATOM 827 C C . SER A 1 100 ? -3.389 28.938 34.031 1 23.72 100 SER A C 1
ATOM 829 O O . SER A 1 100 ? -4.371 29.578 34.406 1 23.72 100 SER A O 1
ATOM 831 N N . TYR A 1 101 ? -3.992 28.422 33.094 1 22.48 101 TYR A N 1
ATOM 832 C CA . TYR A 1 101 ? -5.188 27.703 33.5 1 22.48 101 TYR A CA 1
ATOM 833 C C . TYR A 1 101 ? -4.922 26.875 34.781 1 22.48 101 TYR A C 1
ATOM 835 O O . TYR A 1 101 ? -3.945 26.125 34.844 1 22.48 101 TYR A O 1
ATOM 843 N N . ILE A 1 102 ? -5.09 27.422 35.844 1 23 102 ILE A N 1
ATOM 844 C CA . ILE A 1 102 ? -5.273 26.703 37.094 1 23 102 ILE A CA 1
ATOM 845 C C . ILE A 1 102 ? -6.105 25.438 36.875 1 23 102 ILE A C 1
ATOM 847 O O . ILE A 1 102 ? -7.266 25.531 36.469 1 23 102 ILE A O 1
ATOM 851 N N . ALA A 1 103 ? -5.484 24.438 36.406 1 24.47 103 ALA A N 1
ATOM 852 C CA . ALA A 1 103 ? -5.902 23.047 36.344 1 24.47 103 ALA A CA 1
ATOM 853 C C . ALA A 1 103 ? -6.77 22.656 37.531 1 24.47 103 ALA A C 1
ATOM 855 O O . ALA A 1 103 ? -6.266 22.516 38.656 1 24.47 103 ALA A O 1
ATOM 856 N N . GLN A 1 104 ? -7.797 23.406 37.781 1 24.55 104 GLN A N 1
ATOM 857 C CA . GLN A 1 104 ? -8.531 22.578 38.719 1 24.55 104 GLN A CA 1
ATOM 858 C C . GLN A 1 104 ? -8.594 21.125 38.281 1 24.55 104 GLN A C 1
ATOM 860 O O . GLN A 1 104 ? -8.664 20.844 37.062 1 24.55 104 GLN A O 1
ATOM 865 N N . PRO A 1 105 ? -8.117 20.141 39.094 1 25.95 105 PRO A N 1
ATOM 866 C CA . PRO A 1 105 ? -8.078 18.688 38.844 1 25.95 105 PRO A CA 1
ATOM 867 C C . PRO A 1 105 ? -9.359 18.156 38.219 1 25.95 105 PRO A C 1
ATOM 869 O O . PRO A 1 105 ? -10.414 18.141 38.875 1 25.95 105 PRO A O 1
ATOM 872 N N . VAL A 1 106 ? -9.93 18.844 37.312 1 26.94 106 VAL A N 1
ATOM 873 C CA . VAL A 1 106 ? -11.172 18.188 36.938 1 26.94 106 VAL A CA 1
ATOM 874 C C . VAL A 1 106 ? -10.922 16.688 36.75 1 26.94 106 VAL A C 1
ATOM 876 O O . VAL A 1 106 ? -9.922 16.281 36.156 1 26.94 106 VAL A O 1
ATOM 879 N N . ASN A 1 107 ? -11.312 15.883 37.656 1 26.23 107 ASN A N 1
ATOM 880 C CA . ASN A 1 107 ? -11.406 14.422 37.625 1 26.23 107 ASN A CA 1
ATOM 881 C C . ASN A 1 107 ? -11.82 13.922 36.25 1 26.23 107 ASN A C 1
ATOM 883 O O . ASN A 1 107 ? -13 13.969 35.906 1 26.23 107 ASN A O 1
ATOM 887 N N . LEU A 1 108 ? -11.305 14.422 35.25 1 28.58 108 LEU A N 1
ATOM 888 C CA . LEU A 1 108 ? -11.727 13.891 33.969 1 28.58 108 LEU A CA 1
ATOM 889 C C . LEU A 1 108 ? -11.914 12.375 34.031 1 28.58 108 LEU A C 1
ATOM 891 O O . LEU A 1 108 ? -11.039 11.664 34.531 1 28.58 108 LEU A O 1
ATOM 895 N N . PRO A 1 109 ? -13.18 11.953 34.094 1 27.91 109 PRO A N 1
ATOM 896 C CA . PRO A 1 109 ? -13.391 10.508 34.188 1 27.91 109 PRO A CA 1
ATOM 897 C C . PRO A 1 109 ? -12.398 9.719 33.312 1 27.91 109 PRO A C 1
ATOM 899 O O . PRO A 1 109 ? -11.852 10.258 32.344 1 27.91 109 PRO A O 1
ATOM 902 N N . THR A 1 110 ? -11.648 8.859 33.875 1 29.47 110 THR A N 1
ATOM 903 C CA . THR A 1 110 ? -10.914 7.719 33.344 1 29.47 110 THR A CA 1
ATOM 904 C C . THR A 1 110 ? -11.617 7.164 32.094 1 29.47 110 THR A C 1
ATOM 906 O O . THR A 1 110 ? -12.75 6.688 32.188 1 29.47 110 THR A O 1
ATOM 909 N N . ILE A 1 111 ? -11.695 7.895 31.047 1 31.84 111 ILE A N 1
ATOM 910 C CA . ILE A 1 111 ? -12.203 7.367 29.781 1 31.84 111 ILE A CA 1
ATOM 911 C C . ILE A 1 111 ? -12.109 5.844 29.781 1 31.84 111 ILE A C 1
ATOM 913 O O . ILE A 1 111 ? -11.031 5.285 30 1 31.84 111 ILE A O 1
ATOM 917 N N . GLY A 1 112 ? -13.125 5.141 30.062 1 30.98 112 GLY A N 1
ATOM 918 C CA . GLY A 1 112 ? -13.461 3.725 30.062 1 30.98 112 GLY A CA 1
ATOM 919 C C . GLY A 1 112 ? -12.648 2.922 29.062 1 30.98 112 GLY A C 1
ATOM 920 O O . GLY A 1 112 ? -11.852 3.482 28.312 1 30.98 112 GLY A O 1
ATOM 921 N N . GLY A 1 113 ? -13.141 1.745 28.359 1 37.47 113 GLY A N 1
ATOM 922 C CA . GLY A 1 113 ? -12.547 0.555 27.766 1 37.47 113 GLY A CA 1
ATOM 923 C C . GLY A 1 113 ? -11.766 0.847 26.5 1 37.47 113 GLY A C 1
ATOM 924 O O . GLY A 1 113 ? -12.312 1.359 25.516 1 37.47 113 GLY A O 1
ATOM 925 N N . ASP A 1 114 ? -10.438 1.29 26.359 1 45.97 114 ASP A N 1
ATOM 926 C CA . ASP A 1 114 ? -9.242 1.872 25.766 1 45.97 114 ASP A CA 1
ATOM 927 C C . ASP A 1 114 ? -9.133 1.52 24.281 1 45.97 114 ASP A C 1
ATOM 929 O O . ASP A 1 114 ? -8.562 2.279 23.5 1 45.97 114 ASP A O 1
ATOM 933 N N . ASN A 1 115 ? -9.305 0.319 23.766 1 60.16 115 ASN A N 1
ATOM 934 C CA . ASN A 1 115 ? -8.805 -0.216 22.5 1 60.16 115 ASN A CA 1
ATOM 935 C C . ASN A 1 115 ? -9.805 -0.003 21.375 1 60.16 115 ASN A C 1
ATOM 937 O O . ASN A 1 115 ? -9.812 -0.762 20.391 1 60.16 115 ASN A O 1
ATOM 941 N N . GLN A 1 116 ? -10.695 1.074 21.562 1 79.19 116 GLN A N 1
ATOM 942 C CA . GLN A 1 116 ? -11.656 1.21 20.469 1 79.19 116 GLN A CA 1
ATOM 943 C C . GLN A 1 116 ? -11.477 2.541 19.75 1 79.19 116 GLN A C 1
ATOM 945 O O . GLN A 1 116 ? -11.305 3.582 20.375 1 79.19 116 GLN A O 1
ATOM 950 N N . LEU A 1 117 ? -11.5 2.557 18.516 1 89 117 LEU A N 1
ATOM 951 C CA . LEU A 1 117 ? -11.461 3.738 17.656 1 89 117 LEU A CA 1
ATOM 952 C C . LEU A 1 117 ? -12.758 4.535 17.766 1 89 117 LEU A C 1
ATOM 954 O O . LEU A 1 117 ? -13.797 3.984 18.125 1 89 117 LEU A O 1
ATOM 958 N N . PRO A 1 118 ? -12.68 5.855 17.547 1 89.38 118 PRO A N 1
ATOM 959 C CA . PRO A 1 118 ? -13.906 6.652 17.531 1 89.38 118 PRO A CA 1
ATOM 960 C C . PRO A 1 118 ? -14.938 6.137 16.516 1 89.38 118 PRO A C 1
ATOM 962 O O . PRO A 1 118 ? -14.57 5.648 15.453 1 89.38 118 PRO A O 1
ATOM 965 N N . GLU A 1 119 ? -16.219 6.312 16.812 1 86.56 119 GLU A N 1
ATOM 966 C CA . GLU A 1 119 ? -17.312 5.832 15.961 1 86.56 119 GLU A CA 1
ATOM 967 C C . GLU A 1 119 ? -17.594 6.82 14.828 1 86.56 119 GLU A C 1
ATOM 969 O O . GLU A 1 119 ? -18.234 6.465 13.844 1 86.56 119 GLU A O 1
ATOM 974 N N . THR A 1 120 ? -17.219 8.055 15.078 1 86.69 120 THR A N 1
ATOM 975 C CA . THR A 1 120 ? -17.375 9.086 14.062 1 86.69 120 THR A CA 1
ATOM 976 C C . THR A 1 120 ? -16.047 9.805 13.812 1 86.69 120 THR A C 1
ATOM 978 O O . THR A 1 120 ? -15.172 9.805 14.672 1 86.69 120 THR A O 1
ATOM 981 N N . TRP A 1 121 ? -15.93 10.367 12.562 1 87.5 121 TRP A N 1
ATOM 982 C CA . TRP A 1 121 ? -14.727 11.125 12.211 1 87.5 121 TRP A CA 1
ATOM 983 C C . TRP A 1 121 ? -15.039 12.203 11.188 1 87.5 121 TRP A C 1
ATOM 985 O O . TRP A 1 121 ? -15.766 11.961 10.219 1 87.5 121 TRP A O 1
ATOM 995 N N . PRO A 1 122 ? -14.531 13.367 11.391 1 85.31 122 PRO A N 1
ATOM 996 C CA . PRO A 1 122 ? -13.75 13.797 12.547 1 85.31 122 PRO A CA 1
ATOM 997 C C . PRO A 1 122 ? -14.586 13.906 13.82 1 85.31 122 PRO A C 1
ATOM 999 O O . PRO A 1 122 ? -15.766 14.266 13.758 1 85.31 122 PRO A O 1
ATOM 1002 N N . ASP A 1 123 ? -13.969 13.492 14.93 1 85.56 123 ASP A N 1
ATOM 1003 C CA . ASP A 1 123 ? -14.523 13.625 16.266 1 85.56 123 ASP A CA 1
ATOM 1004 C C . ASP A 1 123 ? -13.711 14.609 17.109 1 85.56 123 ASP A C 1
ATOM 1006 O O . ASP A 1 123 ? -12.57 14.312 17.484 1 85.56 123 ASP A O 1
ATOM 1010 N N . GLU A 1 124 ? -14.344 15.727 17.391 1 82.88 124 GLU A N 1
ATOM 1011 C CA . GLU A 1 124 ? -13.633 16.828 18.031 1 82.88 124 GLU A CA 1
ATOM 1012 C C . GLU A 1 124 ? -13.055 16.391 19.375 1 82.88 124 GLU A C 1
ATOM 1014 O O . GLU A 1 124 ? -11.922 16.734 19.719 1 82.88 124 GLU A O 1
ATOM 1019 N N . ARG A 1 125 ? -13.844 15.68 20.109 1 81.25 125 ARG A N 1
ATOM 1020 C CA . ARG A 1 125 ? -13.391 15.211 21.422 1 81.25 125 ARG A CA 1
ATOM 1021 C C . ARG A 1 125 ? -12.148 14.328 21.281 1 81.25 125 ARG A C 1
ATOM 1023 O O . ARG A 1 125 ? -11.18 14.508 22.016 1 81.25 125 ARG A O 1
ATOM 1030 N N . SER A 1 126 ? -12.18 13.43 20.375 1 86.38 126 SER A N 1
ATOM 1031 C CA . SER A 1 126 ? -11.062 12.516 20.156 1 86.38 126 SER A CA 1
ATOM 1032 C C . SER A 1 126 ? -9.82 13.266 19.672 1 86.38 126 SER A C 1
ATOM 1034 O O . SER A 1 126 ? -8.703 12.953 20.078 1 86.38 126 SER A O 1
ATOM 1036 N N . ILE A 1 127 ? -10.023 14.227 18.844 1 86.75 127 ILE A N 1
ATOM 1037 C CA . ILE A 1 127 ? -8.922 15.016 18.297 1 86.75 127 ILE A CA 1
ATOM 1038 C C . ILE A 1 127 ? -8.266 15.82 19.422 1 86.75 127 ILE A C 1
ATOM 1040 O O . ILE A 1 127 ? -7.039 15.852 19.531 1 86.75 127 ILE A O 1
ATOM 1044 N N . LEU A 1 128 ? -9.07 16.422 20.234 1 82.5 128 LEU A N 1
ATOM 1045 C CA . LEU A 1 128 ? -8.562 17.203 21.359 1 82.5 128 LEU A CA 1
ATOM 1046 C C . LEU A 1 128 ? -7.832 16.312 22.359 1 82.5 128 LEU A C 1
ATOM 1048 O O . LEU A 1 128 ? -6.77 16.672 22.859 1 82.5 128 LEU A O 1
ATOM 1052 N N . GLU A 1 129 ? -8.375 15.18 22.609 1 82.06 129 GLU A N 1
ATOM 1053 C CA . GLU A 1 129 ? -7.75 14.227 23.531 1 82.06 129 GLU A CA 1
ATOM 1054 C C . GLU A 1 129 ? -6.375 13.797 23.016 1 82.06 129 GLU A C 1
ATOM 1056 O O . GLU A 1 129 ? -5.426 13.695 23.797 1 82.06 129 GLU A O 1
ATOM 1061 N N . ALA A 1 130 ? -6.332 13.555 21.797 1 85.44 130 ALA A N 1
ATOM 1062 C CA . ALA A 1 130 ? -5.07 13.109 21.203 1 85.44 130 ALA A CA 1
ATOM 1063 C C . ALA A 1 130 ? -4.008 14.203 21.281 1 85.44 130 ALA A C 1
ATOM 1065 O O . ALA A 1 130 ? -2.828 13.914 21.5 1 85.44 130 ALA A O 1
ATOM 1066 N N . SER A 1 131 ? -4.414 15.375 21.141 1 82.31 131 SER A N 1
ATOM 1067 C CA . SER A 1 131 ? -3.48 16.5 21.172 1 82.31 131 SER A CA 1
ATOM 1068 C C . SER A 1 131 ? -2.865 16.672 22.547 1 82.31 131 SER A C 1
ATOM 1070 O O . SER A 1 131 ? -1.749 17.188 22.672 1 82.31 131 SER A O 1
ATOM 1072 N N . GLN A 1 132 ? -3.531 16.156 23.547 1 78.25 132 GLN A N 1
ATOM 1073 C CA . GLN A 1 132 ? -3.084 16.375 24.922 1 78.25 132 GLN A CA 1
ATOM 1074 C C . GLN A 1 132 ? -2.48 15.109 25.5 1 78.25 132 GLN A C 1
ATOM 1076 O O . GLN A 1 132 ? -1.826 15.156 26.547 1 78.25 132 GLN A O 1
ATOM 1081 N N . CYS A 1 133 ? -2.613 14.125 24.781 1 81.19 133 CYS A N 1
ATOM 1082 C CA . CYS A 1 133 ? -2.195 12.836 25.312 1 81.19 133 CYS A CA 1
ATOM 1083 C C . CYS A 1 133 ? -0.691 12.648 25.172 1 81.19 133 CYS A C 1
ATOM 1085 O O . CYS A 1 133 ? -0.114 12.992 24.141 1 81.19 133 CYS A O 1
ATOM 1087 N N . LYS A 1 134 ? -0.129 12.203 26.297 1 85.69 134 LYS A N 1
ATOM 1088 C CA . LYS A 1 134 ? 1.269 11.781 26.219 1 85.69 134 LYS A CA 1
ATOM 1089 C C . LYS A 1 134 ? 1.396 10.406 25.578 1 85.69 134 LYS A C 1
ATOM 1091 O O . LYS A 1 134 ? 0.599 9.508 25.859 1 85.69 134 LYS A O 1
ATOM 1096 N N . ILE A 1 135 ? 2.307 10.289 24.719 1 91.5 135 ILE A N 1
ATOM 1097 C CA . ILE A 1 135 ? 2.521 9 24.062 1 91.5 135 ILE A CA 1
ATOM 1098 C C . ILE A 1 135 ? 3.061 7.988 25.062 1 91.5 135 ILE A C 1
ATOM 1100 O O . ILE A 1 135 ? 4.031 8.266 25.781 1 91.5 135 ILE A O 1
ATOM 1104 N N . LYS A 1 136 ? 2.486 6.859 25.172 1 88.81 136 LYS A N 1
ATOM 1105 C CA . LYS A 1 136 ? 2.904 5.785 26.062 1 88.81 136 LYS A CA 1
ATOM 1106 C C . LYS A 1 136 ? 4.246 5.199 25.625 1 88.81 136 LYS A C 1
ATOM 1108 O O . LYS A 1 136 ? 4.578 5.199 24.453 1 88.81 136 LYS A O 1
ATOM 1113 N N . PRO A 1 137 ? 4.957 4.762 26.641 1 89.25 137 PRO A N 1
ATOM 1114 C CA . PRO A 1 137 ? 6.188 4.055 26.281 1 89.25 137 PRO A CA 1
ATOM 1115 C C . PRO A 1 137 ? 5.922 2.768 25.5 1 89.25 137 PRO A C 1
ATOM 1117 O O . PRO A 1 137 ? 4.859 2.162 25.641 1 89.25 137 PRO A O 1
ATOM 1120 N N . HIS A 1 138 ? 6.848 2.354 24.719 1 90.06 138 HIS A N 1
ATOM 1121 C CA . HIS A 1 138 ? 6.668 1.176 23.875 1 90.06 138 HIS A CA 1
ATOM 1122 C C . HIS A 1 138 ? 6.477 -0.079 24.719 1 90.06 138 HIS A C 1
ATOM 1124 O O . HIS A 1 138 ? 7.051 -0.197 25.797 1 90.06 138 HIS A O 1
ATOM 1130 N N . ASP A 1 139 ? 5.738 -0.947 24.219 1 87.56 139 ASP A N 1
ATOM 1131 C CA . ASP A 1 139 ? 5.574 -2.273 24.812 1 87.56 139 ASP A CA 1
ATOM 1132 C C . ASP A 1 139 ? 6.855 -3.096 24.672 1 87.56 139 ASP A C 1
ATOM 1134 O O . ASP A 1 139 ? 7.332 -3.33 23.547 1 87.56 139 ASP A O 1
ATOM 1138 N N . PRO A 1 140 ? 7.379 -3.586 25.75 1 83.81 140 PRO A N 1
ATOM 1139 C CA . PRO A 1 140 ? 8.625 -4.348 25.703 1 83.81 140 PRO A CA 1
ATOM 1140 C C . PRO A 1 140 ? 8.523 -5.602 24.844 1 83.81 140 PRO A C 1
ATOM 1142 O O . PRO A 1 140 ? 9.531 -6.078 24.312 1 83.81 140 PRO A O 1
ATOM 1145 N N . SER A 1 141 ? 7.34 -6.109 24.672 1 81.69 141 SER A N 1
ATOM 1146 C CA . SER A 1 141 ? 7.156 -7.32 23.875 1 81.69 141 SER A CA 1
ATOM 1147 C C . SER A 1 141 ? 7.504 -7.082 22.406 1 81.69 141 SER A C 1
ATOM 1149 O O . SER A 1 141 ? 7.793 -8.023 21.672 1 81.69 141 SER A O 1
ATOM 1151 N N . LEU A 1 142 ? 7.469 -5.871 22.047 1 84.38 142 LEU A N 1
ATOM 1152 C CA . LEU A 1 142 ? 7.77 -5.527 20.656 1 84.38 142 LEU A CA 1
ATOM 1153 C C . LEU A 1 142 ? 9.25 -5.723 20.359 1 84.38 142 LEU A C 1
ATOM 1155 O O . LEU A 1 142 ? 9.641 -5.852 19.203 1 84.38 142 LEU A O 1
ATOM 1159 N N . MET A 1 143 ? 10.023 -5.781 21.422 1 79.5 143 MET A N 1
ATOM 1160 C CA . MET A 1 143 ? 11.469 -5.867 21.266 1 79.5 143 MET A CA 1
ATOM 1161 C C . MET A 1 143 ? 11.875 -7.203 20.656 1 79.5 143 MET A C 1
ATOM 1163 O O . MET A 1 143 ? 12.945 -7.316 20.047 1 79.5 143 MET A O 1
ATOM 1167 N N . GLN A 1 144 ? 10.984 -8.133 20.781 1 77.06 144 GLN A N 1
ATOM 1168 C CA . GLN A 1 144 ? 11.281 -9.438 20.188 1 77.06 144 GLN A CA 1
ATOM 1169 C C . GLN A 1 144 ? 11.406 -9.344 18.672 1 77.06 144 GLN A C 1
ATOM 1171 O O . GLN A 1 144 ? 12.211 -10.047 18.062 1 77.06 144 GLN A O 1
ATOM 1176 N N . HIS A 1 145 ? 10.633 -8.492 18.109 1 79.12 145 HIS A N 1
ATOM 1177 C CA . HIS A 1 145 ? 10.695 -8.297 16.656 1 79.12 145 HIS A CA 1
ATOM 1178 C C . HIS A 1 145 ? 11.984 -7.59 16.25 1 79.12 145 HIS A C 1
ATOM 1180 O O . HIS A 1 145 ? 12.547 -7.871 15.188 1 79.12 145 HIS A O 1
ATOM 1186 N N . ALA A 1 146 ? 12.391 -6.754 17.109 1 75.44 146 ALA A N 1
ATOM 1187 C CA . ALA A 1 146 ? 13.641 -6.043 16.844 1 75.44 146 ALA A CA 1
ATOM 1188 C C . ALA A 1 146 ? 14.836 -6.984 16.938 1 75.44 146 ALA A C 1
ATOM 1190 O O . ALA A 1 146 ? 15.742 -6.934 16.109 1 75.44 146 ALA A O 1
ATOM 1191 N N . VAL A 1 147 ? 14.797 -7.879 17.844 1 72.06 147 VAL A N 1
ATOM 1192 C CA . VAL A 1 147 ? 15.898 -8.805 18.094 1 72.06 147 VAL A CA 1
ATOM 1193 C C . VAL A 1 147 ? 15.945 -9.859 17 1 72.06 147 VAL A C 1
ATOM 1195 O O . VAL A 1 147 ? 17.031 -10.25 16.547 1 72.06 147 VAL A O 1
ATOM 1198 N N . SER A 1 148 ? 14.781 -10.219 16.547 1 75.56 148 SER A N 1
ATOM 1199 C CA . SER A 1 148 ? 14.711 -11.273 15.539 1 75.56 148 SER A CA 1
ATOM 1200 C C . SER A 1 148 ? 15.055 -10.742 14.156 1 75.56 148 SER A C 1
ATOM 1202 O O . SER A 1 148 ? 15.188 -11.516 13.203 1 75.56 148 SER A O 1
ATOM 1204 N N . GLY A 1 149 ? 15.188 -9.477 14.031 1 80.94 149 GLY A N 1
ATOM 1205 C CA . GLY A 1 149 ? 15.508 -8.891 12.734 1 80.94 149 GLY A CA 1
ATOM 1206 C C . GLY A 1 149 ? 14.297 -8.68 11.852 1 80.94 149 GLY A C 1
ATOM 1207 O O . GLY A 1 149 ? 14.43 -8.297 10.688 1 80.94 149 GLY A O 1
ATOM 1208 N N . ARG A 1 150 ? 13.141 -8.867 12.367 1 87.56 150 ARG A N 1
ATOM 1209 C CA . ARG A 1 150 ? 11.906 -8.742 11.594 1 87.56 150 ARG A CA 1
ATOM 1210 C C . ARG A 1 150 ? 11.336 -7.332 11.688 1 87.56 150 ARG A C 1
ATOM 1212 O O . ARG A 1 150 ? 10.305 -7.035 11.086 1 87.56 150 ARG A O 1
ATOM 1219 N N . ALA A 1 151 ? 12.023 -6.5 12.469 1 92.5 151 ALA A N 1
ATOM 1220 C CA . ALA A 1 151 ? 11.617 -5.105 12.594 1 92.5 151 ALA A CA 1
ATOM 1221 C C . ALA A 1 151 ? 12.781 -4.164 12.305 1 92.5 151 ALA A C 1
ATOM 1223 O O . ALA A 1 151 ? 13.945 -4.535 12.477 1 92.5 151 ALA A O 1
ATOM 1224 N N . TYR A 1 152 ? 12.484 -3.006 11.805 1 94.75 152 TYR A N 1
ATOM 1225 C CA . TYR A 1 152 ? 13.508 -1.982 11.602 1 94.75 152 TYR A CA 1
ATOM 1226 C C . TYR A 1 152 ? 14.094 -1.526 12.938 1 94.75 152 TYR A C 1
ATOM 1228 O O . TYR A 1 152 ? 13.398 -1.507 13.953 1 94.75 152 TYR A O 1
ATOM 1236 N N . GLN A 1 153 ? 15.367 -1.174 12.82 1 90.12 153 GLN A N 1
ATOM 1237 C CA . GLN A 1 153 ? 16.016 -0.578 13.984 1 90.12 153 GLN A CA 1
ATOM 1238 C C . GLN A 1 153 ? 15.602 0.878 14.164 1 90.12 153 GLN A C 1
ATOM 1240 O O . GLN A 1 153 ? 15.695 1.677 13.227 1 90.12 153 GLN A O 1
ATOM 1245 N N . MET A 1 154 ? 15.062 1.178 15.32 1 92.81 154 MET A N 1
ATOM 1246 C CA . MET A 1 154 ? 14.633 2.527 15.68 1 92.81 154 MET A CA 1
ATOM 1247 C C . MET A 1 154 ? 15.141 2.904 17.062 1 92.81 154 MET A C 1
ATOM 1249 O O . MET A 1 154 ? 14.352 3.008 18.016 1 92.81 154 MET A O 1
ATOM 1253 N N . LYS A 1 155 ? 16.438 3.178 17.188 1 87.94 155 LYS A N 1
ATOM 1254 C CA . LYS A 1 155 ? 17 3.365 18.516 1 87.94 155 LYS A CA 1
ATOM 1255 C C . LYS A 1 155 ? 17.766 4.68 18.609 1 87.94 155 LYS A C 1
ATOM 1257 O O . LYS A 1 155 ? 18.062 5.16 19.703 1 87.94 155 LYS A O 1
ATOM 1262 N N . ARG A 1 156 ? 18.094 5.238 17.516 1 90.12 156 ARG A N 1
ATOM 1263 C CA . ARG A 1 156 ? 18.891 6.457 17.5 1 90.12 156 ARG A CA 1
ATOM 1264 C C . ARG A 1 156 ? 18.078 7.648 18.016 1 90.12 156 ARG A C 1
ATOM 1266 O O . ARG A 1 156 ? 16.844 7.625 18 1 90.12 156 ARG A O 1
ATOM 1273 N N . ASN A 1 157 ? 18.859 8.711 18.609 1 90.12 157 ASN A N 1
ATOM 1274 C CA . ASN A 1 157 ? 18.281 9.969 19.062 1 90.12 157 ASN A CA 1
ATOM 1275 C C . ASN A 1 157 ? 19.062 11.172 18.516 1 90.12 157 ASN A C 1
ATOM 1277 O O . ASN A 1 157 ? 20.203 11.414 18.922 1 90.12 157 ASN A O 1
ATOM 1281 N N . PRO A 1 158 ? 18.438 11.922 17.578 1 94.31 158 PRO A N 1
ATOM 1282 C CA . PRO A 1 158 ? 17.094 11.711 17.031 1 94.31 158 PRO A CA 1
ATOM 1283 C C . PRO A 1 158 ? 17 10.469 16.141 1 94.31 158 PRO A C 1
ATOM 1285 O O . PRO A 1 158 ? 18.016 10.039 15.57 1 94.31 158 PRO A O 1
ATOM 1288 N N . ARG A 1 159 ? 15.773 9.945 16.047 1 96.06 159 ARG A N 1
ATOM 1289 C CA . ARG A 1 159 ? 15.508 8.789 15.195 1 96.06 159 ARG A CA 1
ATOM 1290 C C . ARG A 1 159 ? 15.734 9.117 13.727 1 96.06 159 ARG A C 1
ATOM 1292 O O . ARG A 1 159 ? 16.094 8.242 12.938 1 96.06 159 ARG A O 1
ATOM 1299 N N . GLY A 1 160 ? 15.477 10.266 13.383 1 97.5 160 GLY A N 1
ATOM 1300 C CA . GLY A 1 160 ? 15.57 10.805 12.031 1 97.5 160 GLY A CA 1
ATOM 1301 C C . GLY A 1 160 ? 14.922 12.164 11.883 1 97.5 160 GLY A C 1
ATOM 1302 O O . GLY A 1 160 ? 14.68 12.859 12.875 1 97.5 160 GLY A O 1
ATOM 1303 N N . ARG A 1 161 ? 14.805 12.562 10.695 1 98.19 161 ARG A N 1
ATOM 1304 C CA . ARG A 1 161 ? 14.219 13.867 10.422 1 98.19 161 ARG A CA 1
ATOM 1305 C C . ARG A 1 161 ? 12.844 13.727 9.773 1 98.19 161 ARG A C 1
ATOM 1307 O O . ARG A 1 161 ? 12.641 12.867 8.922 1 98.19 161 ARG A O 1
ATOM 1314 N N . ALA A 1 162 ? 11.914 14.492 10.289 1 98.69 162 ALA A N 1
ATOM 1315 C CA . ALA A 1 162 ? 10.609 14.68 9.664 1 98.69 162 ALA A CA 1
ATOM 1316 C C . ALA A 1 162 ? 10.516 16.047 8.984 1 98.69 162 ALA A C 1
ATOM 1318 O O . ALA A 1 162 ? 10.555 17.078 9.656 1 98.69 162 ALA A O 1
ATOM 1319 N N . VAL A 1 163 ? 10.391 16.031 7.66 1 98.81 163 VAL A N 1
ATOM 1320 C CA . VAL A 1 163 ? 10.273 17.266 6.898 1 98.81 163 VAL A CA 1
ATOM 1321 C C . VAL A 1 163 ? 8.805 17.516 6.543 1 98.81 163 VAL A C 1
ATOM 1323 O O . VAL A 1 163 ? 8.164 16.672 5.91 1 98.81 163 VAL A O 1
ATOM 1326 N N . ILE A 1 164 ? 8.289 18.656 6.984 1 98.69 164 ILE A N 1
ATOM 1327 C CA . ILE A 1 164 ? 6.914 19.047 6.691 1 98.69 164 ILE A CA 1
ATOM 1328 C C . ILE A 1 164 ? 6.898 20.234 5.727 1 98.69 164 ILE A C 1
ATOM 1330 O O . ILE A 1 164 ? 7.457 21.281 6.027 1 98.69 164 ILE A O 1
ATOM 1334 N N . ILE A 1 165 ? 6.344 20.016 4.574 1 98.5 165 ILE A N 1
ATOM 1335 C CA . ILE A 1 165 ? 6.078 21.109 3.645 1 98.5 165 ILE A CA 1
ATOM 1336 C C . ILE A 1 165 ? 4.586 21.438 3.643 1 98.5 165 ILE A C 1
ATOM 1338 O O . ILE A 1 165 ? 3.764 20.609 3.244 1 98.5 165 ILE A O 1
ATOM 1342 N N . ASN A 1 166 ? 4.238 22.609 4.074 1 97.19 166 ASN A N 1
ATOM 1343 C CA . ASN A 1 166 ? 2.848 23.047 4.199 1 97.19 166 ASN A CA 1
ATOM 1344 C C . ASN A 1 166 ? 2.555 24.266 3.324 1 97.19 166 ASN A C 1
ATOM 1346 O O . ASN A 1 166 ? 2.961 25.375 3.65 1 97.19 166 ASN A O 1
ATOM 1350 N N . ASN A 1 167 ? 1.81 23.984 2.246 1 94.88 167 ASN A N 1
ATOM 1351 C CA . ASN A 1 167 ? 1.338 25.094 1.431 1 94.88 167 ASN A CA 1
ATOM 1352 C C . ASN A 1 167 ? -0.081 25.5 1.812 1 94.88 167 ASN A C 1
ATOM 1354 O O . ASN A 1 167 ? -1.034 24.766 1.571 1 94.88 167 ASN A O 1
ATOM 1358 N N . LYS A 1 168 ? -0.219 26.594 2.387 1 90.62 168 LYS A N 1
ATOM 1359 C CA . LYS A 1 168 ? -1.511 27.125 2.82 1 90.62 168 LYS A CA 1
ATOM 1360 C C . LYS A 1 168 ? -2.045 28.156 1.832 1 90.62 168 LYS A C 1
ATOM 1362 O O . LYS A 1 168 ? -3.236 28.156 1.511 1 90.62 168 LYS A O 1
ATOM 1367 N N . ILE A 1 169 ? -1.126 29 1.381 1 89.31 169 ILE A N 1
ATOM 1368 C CA . ILE A 1 169 ? -1.497 30.094 0.505 1 89.31 169 ILE A CA 1
ATOM 1369 C C . ILE A 1 169 ? -0.96 29.844 -0.902 1 89.31 169 ILE A C 1
ATOM 1371 O O . ILE A 1 169 ? 0.187 29.422 -1.068 1 89.31 169 ILE A O 1
ATOM 1375 N N . PHE A 1 170 ? -1.812 30.062 -1.924 1 89.38 170 PHE A N 1
ATOM 1376 C CA . PHE A 1 170 ? -1.441 29.812 -3.312 1 89.38 170 PHE A CA 1
ATOM 1377 C C . PHE A 1 170 ? -1.523 31.094 -4.129 1 89.38 170 PHE A C 1
ATOM 1379 O O . PHE A 1 170 ? -2.385 31.938 -3.881 1 89.38 170 PHE A O 1
ATOM 1386 N N . HIS A 1 171 ? -0.651 31.219 -5.035 1 88.81 171 HIS A N 1
ATOM 1387 C CA . HIS A 1 171 ? -0.599 32.406 -5.887 1 88.81 171 HIS A CA 1
ATOM 1388 C C . HIS A 1 171 ? -0.858 32.031 -7.344 1 88.81 171 HIS A C 1
ATOM 1390 O O . HIS A 1 171 ? -0.757 32.906 -8.227 1 88.81 171 HIS A O 1
ATOM 1396 N N . GLY A 1 172 ? -1.071 30.828 -7.598 1 84.75 172 GLY A N 1
ATOM 1397 C CA . GLY A 1 172 ? -1.407 30.328 -8.922 1 84.75 172 GLY A CA 1
ATOM 1398 C C . GLY A 1 172 ? -2.096 28.984 -8.906 1 84.75 172 GLY A C 1
ATOM 1399 O O . GLY A 1 172 ? -2.307 28.406 -7.836 1 84.75 172 GLY A O 1
ATOM 1400 N N . PRO A 1 173 ? -2.459 28.406 -10.016 1 82 173 PRO A N 1
ATOM 1401 C CA . PRO A 1 173 ? -2.41 29.094 -11.305 1 82 173 PRO A CA 1
ATOM 1402 C C . PRO A 1 173 ? -3.391 30.266 -11.391 1 82 173 PRO A C 1
ATOM 1404 O O . PRO A 1 173 ? -4.348 30.328 -10.617 1 82 173 PRO A O 1
ATOM 1407 N N . VAL A 1 174 ? -3.07 31.203 -12.273 1 82.31 174 VAL A N 1
ATOM 1408 C CA . VAL A 1 174 ? -3.928 32.375 -12.461 1 82.31 174 VAL A CA 1
ATOM 1409 C C . VAL A 1 174 ? -4.691 32.25 -13.773 1 82.31 174 VAL A C 1
ATOM 1411 O O . VAL A 1 174 ? -4.125 31.844 -14.789 1 82.31 174 VAL A O 1
ATOM 1414 N N . GLN A 1 175 ? -5.996 32.344 -13.703 1 80.75 175 GLN A N 1
ATOM 1415 C CA . GLN A 1 175 ? -6.832 32.375 -14.898 1 80.75 175 GLN A CA 1
ATOM 1416 C C . GLN A 1 175 ? -7.641 33.656 -14.984 1 80.75 175 GLN A C 1
ATOM 1418 O O . GLN A 1 175 ? -8.062 34.188 -13.961 1 80.75 175 GLN A O 1
ATOM 1423 N N . LYS A 1 176 ? -7.766 34.094 -16.234 1 76.25 176 LYS A N 1
ATOM 1424 C CA . LYS A 1 176 ? -8.602 35.281 -16.469 1 76.25 176 LYS A CA 1
ATOM 1425 C C . LYS A 1 176 ? -10.07 34.906 -16.594 1 76.25 176 LYS A C 1
ATOM 1427 O O . LYS A 1 176 ? -10.461 34.156 -17.5 1 76.25 176 LYS A O 1
ATOM 1432 N N . ILE A 1 177 ? -10.758 35.156 -15.625 1 73.19 177 ILE A N 1
ATOM 1433 C CA . ILE A 1 177 ? -12.203 34.938 -15.625 1 73.19 177 ILE A CA 1
ATOM 1434 C C . ILE A 1 177 ? -12.93 36.281 -15.539 1 73.19 177 ILE A C 1
ATOM 1436 O O . ILE A 1 177 ? -12.727 37.031 -14.594 1 73.19 177 ILE A O 1
ATOM 1440 N N . ASP A 1 178 ? -13.883 36.5 -16.5 1 79.62 178 ASP A N 1
ATOM 1441 C CA . ASP A 1 178 ? -14.656 37.719 -16.609 1 79.62 178 ASP A CA 1
ATOM 1442 C C . ASP A 1 178 ? -13.75 38.969 -16.547 1 79.62 178 ASP A C 1
ATOM 1444 O O . ASP A 1 178 ? -14.047 39.906 -15.812 1 79.62 178 ASP A O 1
ATOM 1448 N N . GLY A 1 179 ? -12.617 38.875 -17.156 1 75.88 179 GLY A N 1
ATOM 1449 C CA . GLY A 1 179 ? -11.688 39.969 -17.297 1 75.88 179 GLY A CA 1
ATOM 1450 C C . GLY A 1 179 ? -10.812 40.188 -16.078 1 75.88 179 GLY A C 1
ATOM 1451 O O . GLY A 1 179 ? -9.984 41.094 -16.031 1 75.88 179 GLY A O 1
ATOM 1452 N N . LYS A 1 180 ? -11.031 39.406 -15.047 1 79 180 LYS A N 1
ATOM 1453 C CA . LYS A 1 180 ? -10.242 39.531 -13.828 1 79 180 LYS A CA 1
ATOM 1454 C C . LYS A 1 180 ? -9.367 38.281 -13.617 1 79 180 LYS A C 1
ATOM 1456 O O . LYS A 1 180 ? -9.773 37.156 -13.945 1 79 180 LYS A O 1
ATOM 1461 N N . ASN A 1 181 ? -8.055 38.531 -13.172 1 80.44 181 ASN A N 1
ATOM 1462 C CA . ASN A 1 181 ? -7.156 37.438 -12.812 1 80.44 181 ASN A CA 1
ATOM 1463 C C . ASN A 1 181 ? -7.582 36.75 -11.516 1 80.44 181 ASN A C 1
ATOM 1465 O O . ASN A 1 181 ? -7.688 37.438 -10.477 1 80.44 181 ASN A O 1
ATOM 1469 N N . ARG A 1 182 ? -7.852 35.5 -11.586 1 77.38 182 ARG A N 1
ATOM 1470 C CA . ARG A 1 182 ? -8.273 34.75 -10.406 1 77.38 182 ARG A CA 1
ATOM 1471 C C . ARG A 1 182 ? -7.344 33.562 -10.148 1 77.38 182 ARG A C 1
ATOM 1473 O O . ARG A 1 182 ? -6.941 32.875 -11.078 1 77.38 182 ARG A O 1
ATOM 1480 N N . VAL A 1 183 ? -6.941 33.469 -8.836 1 80.94 183 VAL A N 1
ATOM 1481 C CA . VAL A 1 183 ? -6.188 32.312 -8.414 1 80.94 183 VAL A CA 1
ATOM 1482 C C . VAL A 1 183 ? -7.125 31.109 -8.273 1 80.94 183 VAL A C 1
ATOM 1484 O O . VAL A 1 183 ? -8.141 31.188 -7.574 1 80.94 183 VAL A O 1
ATOM 1487 N N . MET A 1 184 ? -6.742 30.047 -8.883 1 78.62 184 MET A N 1
ATOM 1488 C CA . MET A 1 184 ? -7.656 28.906 -9.023 1 78.62 184 MET A CA 1
ATOM 1489 C C . MET A 1 184 ? -7.605 28.016 -7.781 1 78.62 184 MET A C 1
ATOM 1491 O O . MET A 1 184 ? -8.586 27.344 -7.453 1 78.62 184 MET A O 1
ATOM 1495 N N . LEU A 1 185 ? -6.508 28.031 -7.156 1 82.38 185 LEU A N 1
ATOM 1496 C CA . LEU A 1 185 ? -6.375 27.172 -5.98 1 82.38 185 LEU A CA 1
ATOM 1497 C C . LEU A 1 185 ? -6.75 27.938 -4.711 1 82.38 185 LEU A C 1
ATOM 1499 O O . LEU A 1 185 ? -6.227 29.016 -4.457 1 82.38 185 LEU A O 1
ATOM 1503 N N . ALA A 1 186 ? -7.637 27.375 -3.973 1 79.19 186 ALA A N 1
ATOM 1504 C CA . ALA A 1 186 ? -8.133 28.016 -2.75 1 79.19 186 ALA A CA 1
ATOM 1505 C C . ALA A 1 186 ? -7.117 27.891 -1.619 1 79.19 186 ALA A C 1
ATOM 1507 O O . ALA A 1 186 ? -6.238 27.031 -1.653 1 79.19 186 ALA A O 1
ATOM 1508 N N . MET A 1 187 ? -7.285 28.797 -0.707 1 83 187 MET A N 1
ATOM 1509 C CA . MET A 1 187 ? -6.5 28.688 0.521 1 83 187 MET A CA 1
ATOM 1510 C C . MET A 1 187 ? -6.883 27.438 1.31 1 83 187 MET A C 1
ATOM 1512 O O . MET A 1 187 ? -8.062 27.078 1.372 1 83 187 MET A O 1
ATOM 1516 N N . ARG A 1 188 ? -5.91 26.781 1.939 1 85.75 188 ARG A N 1
ATOM 1517 C CA . ARG A 1 188 ? -6.16 25.578 2.711 1 85.75 188 ARG A CA 1
ATOM 1518 C C . ARG A 1 188 ? -6.309 25.891 4.195 1 85.75 188 ARG A C 1
ATOM 1520 O O . ARG A 1 188 ? -5.387 25.656 4.98 1 85.75 188 ARG A O 1
ATOM 1527 N N . GLU A 1 189 ? -7.473 26.188 4.535 1 76.38 189 GLU A N 1
ATOM 1528 C CA . GLU A 1 189 ? -7.766 26.531 5.922 1 76.38 189 GLU A CA 1
ATOM 1529 C C . GLU A 1 189 ? -7.641 25.312 6.832 1 76.38 189 GLU A C 1
ATOM 1531 O O . GLU A 1 189 ? -8.008 24.203 6.445 1 76.38 189 GLU A O 1
ATOM 1536 N N . GLY A 1 190 ? -7.109 25.469 8.062 1 81.81 190 GLY A N 1
ATOM 1537 C CA . GLY A 1 190 ? -7.023 24.391 9.031 1 81.81 190 GLY A CA 1
ATOM 1538 C C . GLY A 1 190 ? -5.73 23.609 8.938 1 81.81 190 GLY A C 1
ATOM 1539 O O . GLY A 1 190 ? -5.422 22.812 9.82 1 81.81 190 GLY A O 1
ATOM 1540 N N . THR A 1 191 ? -4.93 23.906 7.879 1 89.5 191 THR A N 1
ATOM 1541 C CA . THR A 1 191 ? -3.713 23.125 7.648 1 89.5 191 THR A CA 1
ATOM 1542 C C . THR A 1 191 ? -2.688 23.391 8.75 1 89.5 191 THR A C 1
ATOM 1544 O O . THR A 1 191 ? -1.847 22.547 9.039 1 89.5 191 THR A O 1
ATOM 1547 N N . ASP A 1 192 ? -2.812 24.547 9.367 1 89.38 192 ASP A N 1
ATOM 1548 C CA . ASP A 1 192 ? -1.897 24.875 10.461 1 89.38 192 ASP A CA 1
ATOM 1549 C C . ASP A 1 192 ? -2.098 23.938 11.641 1 89.38 192 ASP A C 1
ATOM 1551 O O . ASP A 1 192 ? -1.144 23.625 12.359 1 89.38 192 ASP A O 1
ATOM 1555 N N . GLU A 1 193 ? -3.369 23.594 11.891 1 88 193 GLU A N 1
ATOM 1556 C CA . GLU A 1 193 ? -3.652 22.625 12.945 1 88 193 GLU A CA 1
ATOM 1557 C C . GLU A 1 193 ? -2.977 21.281 12.656 1 88 193 GLU A C 1
ATOM 1559 O O . GLU A 1 193 ? -2.48 20.625 13.57 1 88 193 GLU A O 1
ATOM 1564 N N . ASP A 1 194 ? -2.959 20.922 11.398 1 92.88 194 ASP A N 1
ATOM 1565 C CA . ASP A 1 194 ? -2.258 19.703 11 1 92.88 194 ASP A CA 1
ATOM 1566 C C . ASP A 1 194 ? -0.764 19.812 11.297 1 92.88 194 ASP A C 1
ATOM 1568 O O . ASP A 1 194 ? -0.178 18.891 11.883 1 92.88 194 ASP A O 1
ATOM 1572 N N . VAL A 1 195 ? -0.233 20.938 10.93 1 95.75 195 VAL A N 1
ATOM 1573 C CA . VAL A 1 195 ? 1.202 21.141 11.094 1 95.75 195 VAL A CA 1
ATOM 1574 C C . VAL A 1 195 ? 1.562 21.094 12.578 1 95.75 195 VAL A C 1
ATOM 1576 O O . VAL A 1 195 ? 2.533 20.438 12.969 1 95.75 195 VAL A O 1
ATOM 1579 N N . GLN A 1 196 ? 0.82 21.766 13.383 1 92.44 196 GLN A N 1
ATOM 1580 C CA . GLN A 1 196 ? 1.092 21.781 14.82 1 92.44 196 GLN A CA 1
ATOM 1581 C C . GLN A 1 196 ? 1 20.391 15.422 1 92.44 196 GLN A C 1
ATOM 1583 O O . GLN A 1 196 ? 1.864 19.984 16.203 1 92.44 196 GLN A O 1
ATOM 1588 N N . GLY A 1 197 ? -0.055 19.703 15.062 1 94.25 197 GLY A N 1
ATOM 1589 C CA . GLY A 1 197 ? -0.223 18.344 15.555 1 94.25 197 GLY A CA 1
ATOM 1590 C C . GLY A 1 197 ? 0.893 17.422 15.125 1 94.25 197 GLY A C 1
ATOM 1591 O O . GLY A 1 197 ? 1.388 16.625 15.93 1 94.25 197 GLY A O 1
ATOM 1592 N N . LEU A 1 198 ? 1.296 17.547 13.906 1 97.56 198 LEU A N 1
ATOM 1593 C CA . LEU A 1 198 ? 2.357 16.703 13.359 1 97.56 198 LEU A CA 1
ATOM 1594 C C . LEU A 1 198 ? 3.701 17.047 14 1 97.56 198 LEU A C 1
ATOM 1596 O O . LEU A 1 198 ? 4.5 16.156 14.289 1 97.56 198 LEU A O 1
ATOM 1600 N N . HIS A 1 199 ? 3.934 18.344 14.156 1 97.06 199 HIS A N 1
ATOM 1601 C CA . HIS A 1 199 ? 5.156 18.781 14.82 1 97.06 199 HIS A CA 1
ATOM 1602 C C . HIS A 1 199 ? 5.281 18.172 16.219 1 97.06 199 HIS A C 1
ATOM 1604 O O . HIS A 1 199 ? 6.32 17.609 16.562 1 97.06 199 HIS A O 1
ATOM 1610 N N . LYS A 1 200 ? 4.238 18.266 16.953 1 95 200 LYS A N 1
ATOM 1611 C CA . LYS A 1 200 ? 4.238 17.719 18.312 1 95 200 LYS A CA 1
ATOM 1612 C C . LYS A 1 200 ? 4.398 16.203 18.297 1 95 200 LYS A C 1
ATOM 1614 O O . LYS A 1 200 ? 5.195 15.656 19.062 1 95 200 LYS A O 1
ATOM 1619 N N . LEU A 1 201 ? 3.68 15.547 17.453 1 97.25 201 LEU A N 1
ATOM 1620 C CA . LEU A 1 201 ? 3.699 14.094 17.359 1 97.25 201 LEU A CA 1
ATOM 1621 C C . LEU A 1 201 ? 5.113 13.586 17.094 1 97.25 201 LEU A C 1
ATOM 1623 O O . LEU A 1 201 ? 5.633 12.773 17.859 1 97.25 201 LEU A O 1
ATOM 1627 N N . PHE A 1 202 ? 5.766 14.109 16.078 1 97.81 202 PHE A N 1
ATOM 1628 C CA . PHE A 1 202 ? 7.039 13.531 15.648 1 97.81 202 PHE A CA 1
ATOM 1629 C C . PHE A 1 202 ? 8.172 14.016 16.547 1 97.81 202 PHE A C 1
ATOM 1631 O O . PHE A 1 202 ? 9.195 13.336 16.688 1 97.81 202 PHE A O 1
ATOM 1638 N N . THR A 1 203 ? 7.961 15.164 17.188 1 95.81 203 THR A N 1
ATOM 1639 C CA . THR A 1 203 ? 8.898 15.539 18.234 1 95.81 203 THR A CA 1
ATOM 1640 C C . THR A 1 203 ? 8.828 14.547 19.391 1 95.81 203 THR A C 1
ATOM 1642 O O . THR A 1 203 ? 9.859 14.07 19.875 1 95.81 203 THR A O 1
ATOM 1645 N N . ASP A 1 204 ? 7.594 14.219 19.781 1 94.25 204 ASP A N 1
ATOM 1646 C CA . ASP A 1 204 ? 7.391 13.273 20.875 1 94.25 204 ASP A CA 1
ATOM 1647 C C . ASP A 1 204 ? 7.93 11.891 20.516 1 94.25 204 ASP A C 1
ATOM 1649 O O . ASP A 1 204 ? 8.297 11.109 21.391 1 94.25 204 ASP A O 1
ATOM 1653 N N . LEU A 1 205 ? 7.992 11.594 19.266 1 96.12 205 LEU A N 1
ATOM 1654 C CA . LEU A 1 205 ? 8.5 10.312 18.812 1 96.12 205 LEU A CA 1
ATOM 1655 C C . LEU A 1 205 ? 9.992 10.391 18.516 1 96.12 205 LEU A C 1
ATOM 1657 O O . LEU A 1 205 ? 10.547 9.516 17.844 1 96.12 205 LEU A O 1
ATOM 1661 N N . HIS A 1 206 ? 10.641 11.516 18.844 1 94.81 206 HIS A N 1
ATOM 1662 C CA . HIS A 1 206 ? 12.094 11.703 18.875 1 94.81 206 HIS A CA 1
ATOM 1663 C C . HIS A 1 206 ? 12.641 11.953 17.469 1 94.81 206 HIS A C 1
ATOM 1665 O O . HIS A 1 206 ? 13.719 11.453 17.125 1 94.81 206 HIS A O 1
ATOM 1671 N N . PHE A 1 207 ? 11.867 12.602 16.656 1 97.44 207 PHE A N 1
ATOM 1672 C CA . PHE A 1 207 ? 12.359 13.07 15.367 1 97.44 207 PHE A CA 1
ATOM 1673 C C . PHE A 1 207 ? 12.742 14.539 15.43 1 97.44 207 PHE A C 1
ATOM 1675 O O . PHE A 1 207 ? 12.203 15.297 16.25 1 97.44 207 PHE A O 1
ATOM 1682 N N . HIS A 1 208 ? 13.734 14.891 14.633 1 97.88 208 HIS A N 1
ATOM 1683 C CA . HIS A 1 208 ? 13.984 16.297 14.344 1 97.88 208 HIS A CA 1
ATOM 1684 C C . HIS A 1 208 ? 13.023 16.828 13.273 1 97.88 208 HIS A C 1
ATOM 1686 O O . HIS A 1 208 ? 13.016 16.328 12.141 1 97.88 208 HIS A O 1
ATOM 1692 N N . VAL A 1 209 ? 12.227 17.859 13.617 1 98.25 209 VAL A N 1
ATOM 1693 C CA . VAL A 1 209 ? 11.164 18.297 12.711 1 98.25 209 VAL A CA 1
ATOM 1694 C C . VAL A 1 209 ? 11.562 19.594 12.031 1 98.25 209 VAL A C 1
ATOM 1696 O O . VAL A 1 209 ? 11.953 20.562 12.695 1 98.25 209 VAL A O 1
ATOM 1699 N N . LYS A 1 210 ? 11.523 19.594 10.664 1 98.38 210 LYS A N 1
ATOM 1700 C CA . LYS A 1 210 ? 11.711 20.797 9.836 1 98.38 210 LYS A CA 1
ATOM 1701 C C . LYS A 1 210 ? 10.422 21.188 9.125 1 98.38 210 LYS A C 1
ATOM 1703 O O . LYS A 1 210 ? 9.789 20.344 8.477 1 98.38 210 LYS A O 1
ATOM 1708 N N . ILE A 1 211 ? 10.062 22.422 9.281 1 98.19 211 ILE A N 1
ATOM 1709 C CA . ILE A 1 211 ? 8.805 22.875 8.695 1 98.19 211 ILE A CA 1
ATOM 1710 C C . ILE A 1 211 ? 9.094 23.938 7.629 1 98.19 211 ILE A C 1
ATOM 1712 O O . ILE A 1 211 ? 9.852 24.875 7.871 1 98.19 211 ILE A O 1
ATOM 1716 N N . HIS A 1 212 ? 8.555 23.734 6.434 1 98.25 212 HIS A N 1
ATOM 1717 C CA . HIS A 1 212 ? 8.625 24.703 5.336 1 98.25 212 HIS A CA 1
ATOM 1718 C C . HIS A 1 212 ? 7.23 25.188 4.945 1 98.25 212 HIS A C 1
ATOM 1720 O O . HIS A 1 212 ? 6.324 24.391 4.73 1 98.25 212 HIS A O 1
ATOM 1726 N N . LYS A 1 213 ? 7.074 26.516 4.84 1 97.06 213 LYS A N 1
ATOM 1727 C CA . LYS A 1 213 ? 5.758 27.078 4.594 1 97.06 213 LYS A CA 1
ATOM 1728 C C . LYS A 1 213 ? 5.699 27.766 3.227 1 97.06 213 LYS A C 1
ATOM 1730 O O . LYS A 1 213 ? 6.613 28.5 2.852 1 97.06 213 LYS A O 1
ATOM 1735 N N . ASP A 1 214 ? 4.668 27.406 2.494 1 96.62 214 ASP A N 1
ATOM 1736 C CA . ASP A 1 214 ? 4.273 28.109 1.276 1 96.62 214 ASP A CA 1
ATOM 1737 C C . ASP A 1 214 ? 5.438 28.172 0.288 1 96.62 214 ASP A C 1
ATOM 1739 O O . ASP A 1 214 ? 5.859 29.266 -0.097 1 96.62 214 ASP A O 1
ATOM 1743 N N . LYS A 1 215 ? 5.84 27 -0.142 1 97.88 215 LYS A N 1
ATOM 1744 C CA . LYS A 1 215 ? 6.938 26.859 -1.097 1 97.88 215 LYS A CA 1
ATOM 1745 C C . LYS A 1 215 ? 6.414 26.609 -2.508 1 97.88 215 LYS A C 1
ATOM 1747 O O . LYS A 1 215 ? 5.453 25.859 -2.695 1 97.88 215 LYS A O 1
ATOM 1752 N N . ASN A 1 216 ? 6.957 27.391 -3.459 1 96.31 216 ASN A N 1
ATOM 1753 C CA . ASN A 1 216 ? 6.598 27.109 -4.848 1 96.31 216 ASN A CA 1
ATOM 1754 C C . ASN A 1 216 ? 7.172 25.766 -5.312 1 96.31 216 ASN A C 1
ATOM 1756 O O . ASN A 1 216 ? 7.902 25.109 -4.57 1 96.31 216 ASN A O 1
ATOM 1760 N N . ALA A 1 217 ? 6.848 25.312 -6.5 1 97.56 217 ALA A N 1
ATOM 1761 C CA . ALA A 1 217 ? 7.199 23.984 -6.996 1 97.56 217 ALA A CA 1
ATOM 1762 C C . ALA A 1 217 ? 8.711 23.781 -7 1 97.56 217 ALA A C 1
ATOM 1764 O O . ALA A 1 217 ? 9.203 22.766 -6.512 1 97.56 217 ALA A O 1
ATOM 1765 N N . GLN A 1 218 ? 9.406 24.766 -7.52 1 97.5 218 GLN A N 1
ATOM 1766 C CA . GLN A 1 218 ? 10.859 24.641 -7.605 1 97.5 218 GLN A CA 1
ATOM 1767 C C . GLN A 1 218 ? 11.492 24.562 -6.219 1 97.5 218 GLN A C 1
ATOM 1769 O O . GLN A 1 218 ? 12.422 23.797 -5.992 1 97.5 218 GLN A O 1
ATOM 1774 N N . LYS A 1 219 ? 11.031 25.344 -5.32 1 97.81 219 LYS A N 1
ATOM 1775 C CA . LYS A 1 219 ? 11.578 25.344 -3.965 1 97.81 219 LYS A CA 1
ATOM 1776 C C . LYS A 1 219 ? 11.312 24.016 -3.262 1 97.81 219 LYS A C 1
ATOM 1778 O O . LYS A 1 219 ? 12.141 23.562 -2.467 1 97.81 219 LYS A O 1
ATOM 1783 N N . ILE A 1 220 ? 10.18 23.422 -3.479 1 98.44 220 ILE A N 1
ATOM 1784 C CA . ILE A 1 220 ? 9.891 22.094 -2.938 1 98.44 220 ILE A CA 1
ATOM 1785 C C . ILE A 1 220 ? 10.961 21.109 -3.408 1 98.44 220 ILE A C 1
ATOM 1787 O O . ILE A 1 220 ? 11.539 20.375 -2.602 1 98.44 220 ILE A O 1
ATOM 1791 N N . VAL A 1 221 ? 11.219 21.156 -4.691 1 98.12 221 VAL A N 1
ATOM 1792 C CA . VAL A 1 221 ? 12.203 20.25 -5.281 1 98.12 221 VAL A CA 1
ATOM 1793 C C . VAL A 1 221 ? 13.578 20.516 -4.668 1 98.12 221 VAL A C 1
ATOM 1795 O O . VAL A 1 221 ? 14.281 19.562 -4.305 1 98.12 221 VAL A O 1
ATOM 1798 N N . ASP A 1 222 ? 13.906 21.781 -4.488 1 97.94 222 ASP A N 1
ATOM 1799 C CA . ASP A 1 222 ? 15.195 22.141 -3.922 1 97.94 222 ASP A CA 1
ATOM 1800 C C . ASP A 1 222 ? 15.328 21.656 -2.484 1 97.94 222 ASP A C 1
ATOM 1802 O O . ASP A 1 222 ? 16.375 21.109 -2.102 1 97.94 222 ASP A O 1
ATOM 1806 N N . ILE A 1 223 ? 14.312 21.844 -1.761 1 98.19 223 ILE A N 1
ATOM 1807 C CA . ILE A 1 223 ? 14.297 21.438 -0.362 1 98.19 223 ILE A CA 1
ATOM 1808 C C . ILE A 1 223 ? 14.516 19.922 -0.267 1 98.19 223 ILE A C 1
ATOM 1810 O O . ILE A 1 223 ? 15.328 19.469 0.538 1 98.19 223 ILE A O 1
ATOM 1814 N N . LEU A 1 224 ? 13.844 19.172 -1.086 1 98.38 224 LEU A N 1
ATOM 1815 C CA . LEU A 1 224 ? 13.906 17.719 -1.041 1 98.38 224 LEU A CA 1
ATOM 1816 C C . LEU A 1 224 ? 15.266 17.219 -1.525 1 98.38 224 LEU A C 1
ATOM 1818 O O . LEU A 1 224 ? 15.828 16.281 -0.957 1 98.38 224 LEU A O 1
ATOM 1822 N N . ARG A 1 225 ? 15.805 17.859 -2.539 1 97.19 225 ARG A N 1
ATOM 1823 C CA . ARG A 1 225 ? 17.125 17.484 -3.023 1 97.19 225 ARG A CA 1
ATOM 1824 C C . ARG A 1 225 ? 18.188 17.766 -1.961 1 97.19 225 ARG A C 1
AT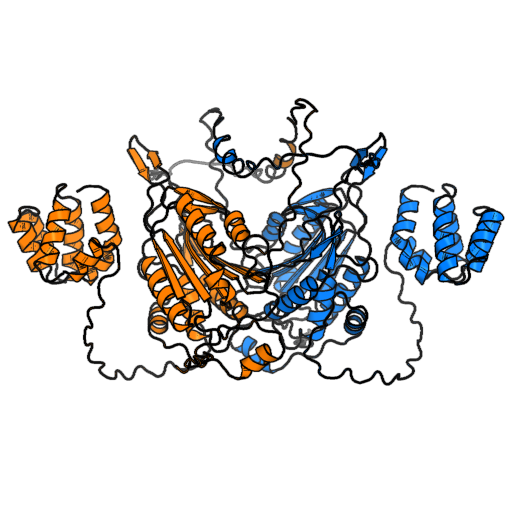OM 1826 O O . ARG A 1 225 ? 19.094 16.938 -1.752 1 97.19 225 ARG A O 1
ATOM 1833 N N . ASP A 1 226 ? 18.047 18.922 -1.387 1 97.5 226 ASP A N 1
ATOM 1834 C CA . ASP A 1 226 ? 18.984 19.25 -0.307 1 97.5 226 ASP A CA 1
ATOM 1835 C C . ASP A 1 226 ? 18.906 18.234 0.821 1 97.5 226 ASP A C 1
ATOM 1837 O O . ASP A 1 226 ? 19.922 17.844 1.388 1 97.5 226 ASP A O 1
ATOM 1841 N N . GLU A 1 227 ? 17.719 17.828 1.133 1 97.62 227 GLU A N 1
ATOM 1842 C CA . GLU A 1 227 ? 17.516 16.828 2.188 1 97.62 227 GLU A CA 1
ATOM 1843 C C . GLU A 1 227 ? 18.172 15.5 1.829 1 97.62 227 GLU A C 1
ATOM 1845 O O . GLU A 1 227 ? 18.859 14.898 2.654 1 97.62 227 GLU A O 1
ATOM 1850 N N . ALA A 1 228 ? 17.969 15.047 0.615 1 96.5 228 ALA A N 1
ATOM 1851 C CA . ALA A 1 228 ? 18.531 13.773 0.152 1 96.5 228 ALA A CA 1
ATOM 1852 C C . ALA A 1 228 ? 20.062 13.82 0.149 1 96.5 228 ALA A C 1
ATOM 1854 O O . ALA A 1 228 ? 20.719 12.789 0.306 1 96.5 228 ALA A O 1
ATOM 1855 N N . ASN A 1 229 ? 20.594 15.039 0.067 1 96.19 229 ASN A N 1
ATOM 1856 C CA . ASN A 1 229 ? 22.047 15.203 -0.033 1 96.19 229 ASN A CA 1
ATOM 1857 C C . ASN A 1 229 ? 22.672 15.453 1.334 1 96.19 229 ASN A C 1
ATOM 1859 O O . ASN A 1 229 ? 23.891 15.57 1.446 1 96.19 229 ASN A O 1
ATOM 1863 N N . ASP A 1 230 ? 21.859 15.547 2.342 1 96.69 230 ASP A N 1
ATOM 1864 C CA . ASP A 1 230 ? 22.391 15.734 3.688 1 96.69 230 ASP A CA 1
ATOM 1865 C C . ASP A 1 230 ? 22.859 14.414 4.281 1 96.69 230 ASP A C 1
ATOM 1867 O O . ASP A 1 230 ? 22.328 13.953 5.293 1 96.69 230 ASP A O 1
ATOM 1871 N N . VAL A 1 231 ? 23.922 13.914 3.818 1 94.06 231 VAL A N 1
ATOM 1872 C CA . VAL A 1 231 ? 24.484 12.617 4.18 1 94.06 231 VAL A CA 1
ATOM 1873 C C . VAL A 1 231 ? 24.906 12.633 5.645 1 94.06 231 VAL A C 1
ATOM 1875 O O . VAL A 1 231 ? 24.766 11.625 6.348 1 94.06 231 VAL A O 1
ATOM 1878 N N . GLY A 1 232 ? 25.422 13.75 6.035 1 93.81 232 GLY A N 1
ATOM 1879 C CA . GLY A 1 232 ? 25.891 13.859 7.406 1 93.81 232 GLY A CA 1
ATOM 1880 C C . GLY A 1 232 ? 24.828 13.539 8.438 1 93.81 232 GLY A C 1
ATOM 1881 O O . GLY A 1 232 ? 25.078 12.82 9.406 1 93.81 232 GLY A O 1
ATOM 1882 N N . PHE A 1 233 ? 23.656 13.953 8.219 1 95.94 233 PHE A N 1
ATOM 1883 C CA . PHE A 1 233 ? 22.562 13.703 9.156 1 95.94 233 PHE A CA 1
ATOM 1884 C C . PHE A 1 233 ? 21.984 12.312 8.961 1 95.94 233 PHE A C 1
ATOM 1886 O O . PHE A 1 233 ? 21.828 11.562 9.93 1 95.94 233 PHE A O 1
ATOM 1893 N N . HIS A 1 234 ? 21.734 11.883 7.75 1 97.06 234 HIS A N 1
ATOM 1894 C CA . HIS A 1 234 ? 20.922 10.711 7.469 1 97.06 234 HIS A CA 1
ATOM 1895 C C . HIS A 1 234 ? 21.734 9.422 7.609 1 97.06 234 HIS A C 1
ATOM 1897 O O . HIS A 1 234 ? 21.156 8.344 7.77 1 97.06 234 HIS A O 1
ATOM 1903 N N . ARG A 1 235 ? 22.984 9.562 7.574 1 94.44 235 ARG A N 1
ATOM 1904 C CA . ARG A 1 235 ? 23.828 8.406 7.832 1 94.44 235 ARG A CA 1
ATOM 1905 C C . ARG A 1 235 ? 23.609 7.871 9.242 1 94.44 235 ARG A C 1
ATOM 1907 O O . ARG A 1 235 ? 23.656 6.664 9.477 1 94.44 235 ARG A O 1
ATOM 1914 N N . ASN A 1 236 ? 23.312 8.82 10.055 1 94.44 236 ASN A N 1
ATOM 1915 C CA . ASN A 1 236 ? 23.156 8.445 11.461 1 94.44 236 ASN A CA 1
ATOM 1916 C C . ASN A 1 236 ? 21.688 8.414 11.859 1 94.44 236 ASN A C 1
ATOM 1918 O O . ASN A 1 236 ? 21.359 8.383 13.047 1 94.44 236 ASN A O 1
ATOM 1922 N N . ALA A 1 237 ? 20.812 8.453 10.938 1 96.69 237 ALA A N 1
ATOM 1923 C CA . ALA A 1 237 ? 19.375 8.391 11.203 1 96.69 237 ALA A CA 1
ATOM 1924 C C . ALA A 1 237 ? 18.844 6.988 10.945 1 96.69 237 ALA A C 1
ATOM 1926 O O . ALA A 1 237 ? 19.406 6.227 10.164 1 96.69 237 ALA A O 1
ATOM 1927 N N . ASP A 1 238 ? 17.781 6.645 11.625 1 96.62 238 ASP A N 1
ATOM 1928 C CA . ASP A 1 238 ? 17.141 5.344 11.445 1 96.62 238 ASP A CA 1
ATOM 1929 C C . ASP A 1 238 ? 16 5.434 10.438 1 96.62 238 ASP A C 1
ATOM 1931 O O . ASP A 1 238 ? 15.656 4.438 9.797 1 96.62 238 ASP A O 1
ATOM 1935 N N . CYS A 1 239 ? 15.461 6.586 10.297 1 98.12 239 CYS A N 1
ATOM 1936 C CA . CYS A 1 239 ? 14.234 6.738 9.523 1 98.12 239 CYS A CA 1
ATOM 1937 C C . CYS A 1 239 ? 14.117 8.148 8.961 1 98.12 239 CYS A C 1
ATOM 1939 O O . CYS A 1 239 ? 14.602 9.109 9.57 1 98.12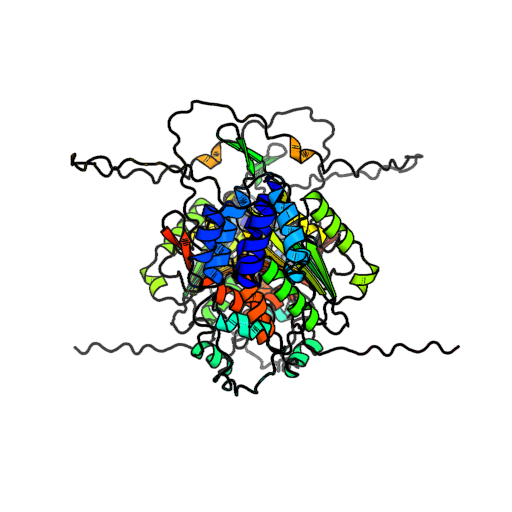 239 CYS A O 1
ATOM 1941 N N . PHE A 1 240 ? 13.633 8.289 7.805 1 98.44 240 PHE A N 1
ATOM 1942 C CA . PHE A 1 240 ? 13.289 9.578 7.219 1 98.44 240 PHE A CA 1
ATOM 1943 C C . PHE A 1 240 ? 11.781 9.695 7.016 1 98.44 240 PHE A C 1
ATOM 1945 O O . PHE A 1 240 ? 11.141 8.758 6.547 1 98.44 240 PHE A O 1
ATOM 1952 N N . ILE A 1 241 ? 11.195 10.891 7.375 1 98.81 241 ILE A N 1
ATOM 1953 C CA . ILE A 1 241 ? 9.766 11.141 7.203 1 98.81 241 ILE A CA 1
ATOM 1954 C C . ILE A 1 241 ? 9.562 12.391 6.359 1 98.81 241 ILE A C 1
ATOM 1956 O O . ILE A 1 241 ? 10.18 13.43 6.621 1 98.81 241 ILE A O 1
ATOM 1960 N N . LEU A 1 242 ? 8.75 12.266 5.324 1 98.75 242 LEU A N 1
ATOM 1961 C CA . LEU A 1 242 ? 8.344 13.398 4.496 1 98.75 242 LEU A CA 1
ATOM 1962 C C . LEU A 1 242 ? 6.832 13.602 4.559 1 98.75 242 LEU A C 1
ATOM 1964 O O . LEU A 1 242 ? 6.062 12.664 4.328 1 98.75 242 LEU A O 1
ATOM 1968 N N . ILE A 1 243 ? 6.41 14.805 4.91 1 98.5 243 ILE A N 1
ATOM 1969 C CA . ILE A 1 243 ? 4.996 15.156 4.961 1 98.5 243 ILE A CA 1
ATOM 1970 C C . ILE A 1 243 ? 4.73 16.359 4.059 1 98.5 243 ILE A C 1
ATOM 1972 O O . ILE A 1 243 ? 5.363 17.406 4.207 1 98.5 243 ILE A O 1
ATOM 1976 N N . ILE A 1 244 ? 3.822 16.172 3.129 1 97.19 244 ILE A N 1
ATOM 1977 C CA . ILE A 1 244 ? 3.482 17.266 2.215 1 97.19 244 ILE A CA 1
ATOM 1978 C C . ILE A 1 244 ? 1.994 17.594 2.328 1 97.19 244 ILE A C 1
ATOM 1980 O O . ILE A 1 244 ? 1.146 16.719 2.098 1 97.19 244 ILE A O 1
ATOM 1984 N N . LEU A 1 245 ? 1.699 18.781 2.693 1 94.88 245 LEU A N 1
ATOM 1985 C CA . LEU A 1 245 ? 0.343 19.297 2.799 1 94.88 245 LEU A CA 1
ATOM 1986 C C . LEU A 1 245 ? 0.101 20.391 1.76 1 94.88 245 LEU A C 1
ATOM 1988 O O . LEU A 1 245 ? 0.566 21.531 1.919 1 94.88 245 LEU A O 1
ATOM 1992 N N . THR A 1 246 ? -0.597 20.062 0.688 1 92.44 246 THR A N 1
ATOM 1993 C CA . THR A 1 246 ? -0.825 21 -0.406 1 92.44 246 THR A CA 1
ATOM 1994 C C . THR A 1 246 ? -2.047 20.594 -1.224 1 92.44 246 THR A C 1
ATOM 1996 O O . THR A 1 246 ? -2.846 19.766 -0.783 1 92.44 246 THR A O 1
ATOM 1999 N N . HIS A 1 247 ? -2.344 21.312 -2.275 1 88 247 HIS A N 1
ATOM 2000 C CA . HIS A 1 247 ? -3.291 20.859 -3.289 1 88 247 HIS A CA 1
ATOM 2001 C C . HIS A 1 247 ? -2.621 19.922 -4.289 1 88 247 HIS A C 1
ATOM 2003 O O . HIS A 1 247 ? -1.397 19.938 -4.438 1 88 247 HIS A O 1
ATOM 2009 N N . GLY A 1 248 ? -3.465 19.078 -4.84 1 87.38 248 GLY A N 1
ATOM 2010 C CA . GLY A 1 248 ? -2.891 18.141 -5.781 1 87.38 248 GLY A CA 1
ATOM 2011 C C . GLY A 1 248 ? -3.838 17.766 -6.906 1 87.38 248 GLY A C 1
ATOM 2012 O O . GLY A 1 248 ? -5 18.172 -6.906 1 87.38 248 GLY A O 1
ATOM 2013 N N . LYS A 1 249 ? -3.27 17.172 -7.922 1 81.12 249 LYS A N 1
ATOM 2014 C CA . LYS A 1 249 ? -3.994 16.5 -8.992 1 81.12 249 LYS A CA 1
ATOM 2015 C C . LYS A 1 249 ? -3.541 15.055 -9.133 1 81.12 249 LYS A C 1
ATOM 2017 O O . LYS A 1 249 ? -2.832 14.531 -8.273 1 81.12 249 LYS A O 1
ATOM 2022 N N . GLN A 1 250 ? -4.086 14.461 -10.125 1 75.12 250 GLN A N 1
ATOM 2023 C CA . GLN A 1 250 ? -3.721 13.055 -10.289 1 75.12 250 GLN A CA 1
ATOM 2024 C C . GLN A 1 250 ? -2.211 12.891 -10.438 1 75.12 250 GLN A C 1
ATOM 2026 O O . GLN A 1 250 ? -1.612 13.422 -11.375 1 75.12 250 GLN A O 1
ATOM 2031 N N . ASN A 1 251 ? -1.546 12.359 -9.438 1 81.19 251 ASN A N 1
ATOM 2032 C CA . ASN A 1 251 ? -0.149 11.945 -9.438 1 81.19 251 ASN A CA 1
ATOM 2033 C C . ASN A 1 251 ? 0.794 13.133 -9.305 1 81.19 251 ASN A C 1
ATOM 2035 O O . ASN A 1 251 ? 1.973 13.039 -9.656 1 81.19 251 ASN A O 1
ATOM 2039 N N . ALA A 1 252 ? 0.218 14.266 -8.93 1 90.69 252 ALA A N 1
ATOM 2040 C CA . ALA A 1 252 ? 1.074 15.438 -8.773 1 90.69 252 ALA A CA 1
ATOM 2041 C C . ALA A 1 252 ? 0.573 16.328 -7.645 1 90.69 252 ALA A C 1
ATOM 2043 O O . ALA A 1 252 ? -0.61 16.297 -7.301 1 90.69 252 ALA A O 1
ATOM 2044 N N . ILE A 1 253 ? 1.487 17.125 -7.133 1 93.19 253 ILE A N 1
ATOM 2045 C CA . ILE A 1 253 ? 1.138 18.094 -6.102 1 93.19 253 ILE A CA 1
ATOM 2046 C C . ILE A 1 253 ? 1.414 19.5 -6.605 1 93.19 253 ILE A C 1
ATOM 2048 O O . ILE A 1 253 ? 2.273 19.703 -7.469 1 93.19 253 ILE A O 1
ATOM 2052 N N . TYR A 1 254 ? 0.714 20.453 -6.047 1 92.44 254 TYR A N 1
ATOM 2053 C CA . TYR A 1 254 ? 0.892 21.844 -6.445 1 92.44 254 TYR A CA 1
ATOM 2054 C C . TYR A 1 254 ? 1.872 22.562 -5.52 1 92.44 254 TYR A C 1
ATOM 2056 O O . TYR A 1 254 ? 1.828 22.375 -4.301 1 92.44 254 TYR A O 1
ATOM 2064 N N . GLY A 1 255 ? 2.744 23.328 -6.172 1 95.81 255 GLY A N 1
ATOM 2065 C CA . GLY A 1 255 ? 3.414 24.375 -5.414 1 95.81 255 GLY A CA 1
ATOM 2066 C C . GLY A 1 255 ? 2.537 25.578 -5.16 1 95.81 255 GLY A C 1
ATOM 2067 O O . GLY A 1 255 ? 1.449 25.703 -5.73 1 95.81 255 GLY A O 1
ATOM 2068 N N . SER A 1 256 ? 3.014 26.469 -4.309 1 95.19 256 SER A N 1
ATOM 2069 C CA . SER A 1 256 ? 2.24 27.672 -3.984 1 95.19 256 SER A CA 1
ATOM 2070 C C . SER A 1 256 ? 2.035 28.547 -5.215 1 95.19 256 SER A C 1
ATOM 2072 O O . SER A 1 256 ? 1.147 29.406 -5.23 1 95.19 256 SER A O 1
ATOM 2074 N N . ASP A 1 257 ? 2.846 28.359 -6.219 1 94.5 257 ASP A N 1
ATOM 2075 C CA . ASP A 1 257 ? 2.768 29.141 -7.449 1 94.5 257 ASP A CA 1
ATOM 2076 C C . ASP A 1 257 ? 1.791 28.5 -8.438 1 94.5 257 ASP A C 1
ATOM 2078 O O . ASP A 1 257 ? 1.612 29 -9.547 1 94.5 257 ASP A O 1
ATOM 2082 N N . GLY A 1 258 ? 1.305 27.375 -8.164 1 91.69 258 GLY A N 1
ATOM 2083 C CA . GLY A 1 258 ? 0.353 26.703 -9.039 1 91.69 258 GLY A CA 1
ATOM 2084 C C . GLY A 1 258 ? 1.009 25.75 -10.016 1 91.69 258 GLY A C 1
ATOM 2085 O O . GLY A 1 258 ? 0.325 25.094 -10.805 1 91.69 258 GLY A O 1
ATOM 2086 N N . LYS A 1 259 ? 2.238 25.719 -9.938 1 95.06 259 LYS A N 1
ATOM 2087 C CA . LYS A 1 259 ? 2.941 24.719 -10.734 1 95.06 259 LYS A CA 1
ATOM 2088 C C . LYS A 1 259 ? 2.984 23.375 -10.016 1 95.06 259 LYS A C 1
ATOM 2090 O O . LYS A 1 259 ? 2.805 23.312 -8.797 1 95.06 259 LYS A O 1
ATOM 2095 N N . THR A 1 260 ? 3.203 22.312 -10.82 1 94.56 260 THR A N 1
ATOM 2096 C CA . THR A 1 260 ? 3.053 20.984 -10.234 1 94.56 260 THR A CA 1
ATOM 2097 C C . THR A 1 260 ? 4.402 20.281 -10.125 1 94.56 260 THR A C 1
ATOM 2099 O O . THR A 1 260 ? 5.348 20.625 -10.844 1 94.56 260 THR A O 1
ATOM 2102 N N . VAL A 1 261 ? 4.547 19.453 -9.156 1 96.25 261 VAL A N 1
ATOM 2103 C CA . VAL A 1 261 ? 5.629 18.484 -8.977 1 96.25 261 VAL A CA 1
ATOM 2104 C C . VAL A 1 261 ? 5.059 17.062 -8.984 1 96.25 261 VAL A C 1
ATOM 2106 O O . VAL A 1 261 ? 4.129 16.75 -8.234 1 96.25 261 VAL A O 1
ATOM 2109 N N . GLU A 1 262 ? 5.621 16.203 -9.828 1 94.06 262 GLU A N 1
ATOM 2110 C CA . GLU A 1 262 ? 5.129 14.828 -9.906 1 94.06 262 GLU A CA 1
ATOM 2111 C C . GLU A 1 262 ? 5.512 14.031 -8.664 1 94.06 262 GLU A C 1
ATOM 2113 O O . GLU A 1 262 ? 6.648 14.117 -8.195 1 94.06 262 GLU A O 1
ATOM 2118 N N . ILE A 1 263 ? 4.57 13.297 -8.195 1 92.75 263 ILE A N 1
ATOM 2119 C CA . ILE A 1 263 ? 4.809 12.469 -7.02 1 92.75 263 ILE A CA 1
ATOM 2120 C C . ILE A 1 263 ? 5.902 11.453 -7.32 1 92.75 263 ILE A C 1
ATOM 2122 O O . ILE A 1 263 ? 6.727 11.148 -6.457 1 92.75 263 ILE A O 1
ATOM 2126 N N . ARG A 1 264 ? 5.887 10.906 -8.508 1 90.81 264 ARG A N 1
ATOM 2127 C CA . ARG A 1 264 ? 6.926 9.969 -8.922 1 90.81 264 ARG A CA 1
ATOM 2128 C C . ARG A 1 264 ? 8.312 10.586 -8.773 1 90.81 264 ARG A C 1
ATOM 2130 O O . ARG A 1 264 ? 9.25 9.93 -8.32 1 90.81 264 ARG A O 1
ATOM 2137 N N . ASP A 1 265 ? 8.422 11.836 -9.125 1 93 265 ASP A N 1
ATOM 2138 C CA . ASP A 1 265 ? 9.703 12.523 -9.023 1 93 265 ASP A CA 1
ATOM 2139 C C . ASP A 1 265 ? 10.125 12.672 -7.562 1 93 265 ASP A C 1
ATOM 2141 O O . ASP A 1 265 ? 11.305 12.547 -7.238 1 93 265 ASP A O 1
ATOM 2145 N N . ILE A 1 266 ? 9.188 12.953 -6.77 1 95.88 266 ILE A N 1
ATOM 2146 C CA . ILE A 1 266 ? 9.461 13.078 -5.344 1 95.88 266 ILE A CA 1
ATOM 2147 C C . ILE A 1 266 ? 9.977 11.742 -4.797 1 95.88 266 ILE A C 1
ATOM 2149 O O . ILE A 1 266 ? 10.992 11.703 -4.098 1 95.88 266 ILE A O 1
ATOM 2153 N N . LYS A 1 267 ? 9.312 10.719 -5.125 1 94 267 LYS A N 1
ATOM 2154 C CA . LYS A 1 267 ? 9.727 9.383 -4.703 1 94 267 LYS A CA 1
ATOM 2155 C C . LYS A 1 267 ? 11.141 9.062 -5.199 1 94 267 LYS A C 1
ATOM 2157 O O . LYS A 1 267 ? 11.953 8.508 -4.453 1 94 267 LYS A O 1
ATOM 2162 N N . ASP A 1 268 ? 11.43 9.461 -6.383 1 91.69 268 ASP A N 1
ATOM 2163 C CA . ASP A 1 268 ? 12.703 9.141 -7.023 1 91.69 268 ASP A CA 1
ATOM 2164 C C . ASP A 1 268 ? 13.859 9.852 -6.332 1 91.69 268 ASP A C 1
ATOM 2166 O O . ASP A 1 268 ? 14.992 9.344 -6.328 1 91.69 268 ASP A O 1
ATOM 2170 N N . MET A 1 269 ? 13.625 10.922 -5.789 1 95.31 269 MET A N 1
ATOM 2171 C CA . MET A 1 269 ? 14.672 11.672 -5.094 1 95.31 269 MET A CA 1
ATOM 2172 C C . MET A 1 269 ? 15.156 10.914 -3.863 1 95.31 269 MET A C 1
ATOM 2174 O O . MET A 1 269 ? 16.219 11.219 -3.328 1 95.31 269 MET A O 1
ATOM 2178 N N . PHE A 1 270 ? 14.367 9.938 -3.436 1 96.06 270 PHE A N 1
ATOM 2179 C CA . PHE A 1 270 ? 14.695 9.25 -2.195 1 96.06 270 PHE A CA 1
ATOM 2180 C C . PHE A 1 270 ? 14.805 7.746 -2.424 1 96.06 270 PHE A C 1
ATOM 2182 O O . PHE A 1 270 ? 14.508 6.957 -1.526 1 96.06 270 PHE A O 1
ATOM 2189 N N . ASN A 1 271 ? 15.141 7.391 -3.627 1 90.25 271 ASN A N 1
ATOM 2190 C CA . ASN A 1 271 ? 15.398 5.98 -3.898 1 90.25 271 ASN A CA 1
ATOM 2191 C C . ASN A 1 271 ? 16.844 5.605 -3.576 1 90.25 271 ASN A C 1
ATOM 2193 O O . ASN A 1 271 ? 17.609 6.434 -3.08 1 90.25 271 ASN A O 1
ATOM 2197 N N . ALA A 1 272 ? 17.219 4.355 -3.797 1 86.06 272 ALA A N 1
ATOM 2198 C CA . ALA A 1 272 ? 18.516 3.836 -3.395 1 86.06 272 ALA A CA 1
ATOM 2199 C C . ALA A 1 272 ? 19.656 4.602 -4.078 1 86.06 272 ALA A C 1
ATOM 2201 O O . ALA A 1 272 ? 20.703 4.824 -3.48 1 86.06 272 ALA A O 1
ATOM 2202 N N . ARG A 1 273 ? 19.469 5.051 -5.25 1 85.25 273 ARG A N 1
ATOM 2203 C CA . ARG A 1 273 ? 20.469 5.758 -6.027 1 85.25 273 ARG A CA 1
ATOM 2204 C C . ARG A 1 273 ? 20.656 7.184 -5.516 1 85.25 273 ARG A C 1
ATOM 2206 O O . ARG A 1 273 ? 21.797 7.652 -5.371 1 85.25 273 ARG A O 1
ATOM 2213 N N . ASN A 1 274 ? 19.578 7.859 -5.246 1 92 274 ASN A N 1
ATOM 2214 C CA . ASN A 1 274 ? 19.594 9.281 -4.93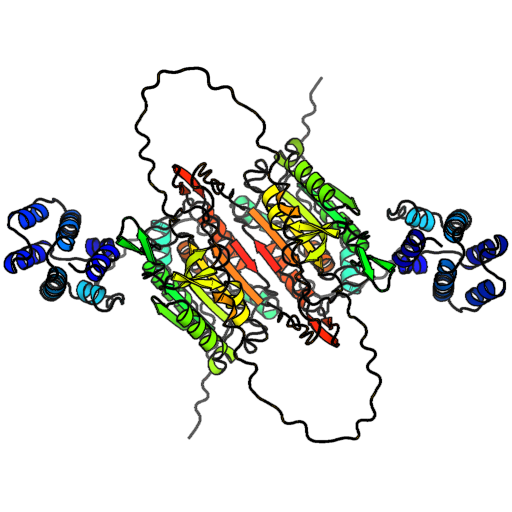 1 92 274 ASN A CA 1
ATOM 2215 C C . ASN A 1 274 ? 19.672 9.523 -3.426 1 92 274 ASN A C 1
ATOM 2217 O O . ASN A 1 274 ? 19.953 10.641 -2.986 1 92 274 ASN A O 1
ATOM 2221 N N . PHE A 1 275 ? 19.484 8.531 -2.623 1 94.81 275 PHE A N 1
ATOM 2222 C CA . PHE A 1 275 ? 19.5 8.602 -1.166 1 94.81 275 PHE A CA 1
ATOM 2223 C C . PHE A 1 275 ? 20.203 7.387 -0.571 1 94.81 275 PHE A C 1
ATOM 2225 O O . PHE A 1 275 ? 19.641 6.699 0.286 1 94.81 275 PHE A O 1
ATOM 2232 N N . PRO A 1 276 ? 21.422 7.168 -0.905 1 91.56 276 PRO A N 1
ATOM 2233 C CA . PRO A 1 276 ? 22.125 5.914 -0.635 1 91.56 276 PRO A CA 1
ATOM 2234 C C . PRO A 1 276 ? 22.297 5.645 0.858 1 91.56 276 PRO A C 1
ATOM 2236 O O . PRO A 1 276 ? 22.281 4.488 1.285 1 91.56 276 PRO A O 1
ATOM 2239 N N . CYS A 1 277 ? 22.438 6.695 1.668 1 92.94 277 CYS A N 1
ATOM 2240 C CA . CYS A 1 277 ? 22.656 6.492 3.096 1 92.94 277 CYS A CA 1
ATOM 2241 C C . CYS A 1 277 ? 21.422 5.902 3.764 1 92.94 277 CYS A C 1
ATOM 2243 O O . CYS A 1 277 ? 21.5 5.406 4.887 1 92.94 277 CYS A O 1
ATOM 2245 N N . MET A 1 278 ? 20.328 5.945 3.08 1 95.31 278 MET A N 1
ATOM 2246 C CA . MET A 1 278 ? 19.078 5.449 3.639 1 95.31 278 MET A CA 1
ATOM 2247 C C . MET A 1 278 ? 18.547 4.273 2.824 1 95.31 278 MET A C 1
ATOM 2249 O O . MET A 1 278 ? 17.359 3.939 2.908 1 95.31 278 MET A O 1
ATOM 2253 N N . GLU A 1 279 ? 19.344 3.627 2.055 1 90.38 279 GLU A N 1
ATOM 2254 C CA . GLU A 1 279 ? 18.922 2.586 1.118 1 90.38 279 GLU A CA 1
ATOM 2255 C C . GLU A 1 279 ? 18.234 1.436 1.841 1 90.38 279 GLU A C 1
ATOM 2257 O O . GLU A 1 279 ? 17.25 0.885 1.34 1 90.38 279 GLU A O 1
ATOM 2262 N N . ASN A 1 280 ? 18.641 1.025 2.992 1 91.25 280 ASN A N 1
ATOM 2263 C CA . ASN A 1 280 ? 18.078 -0.113 3.709 1 91.25 280 ASN A CA 1
ATOM 2264 C C . ASN A 1 280 ? 17.297 0.332 4.941 1 91.25 280 ASN A C 1
ATOM 2266 O O . ASN A 1 280 ? 17.047 -0.47 5.844 1 91.25 280 ASN A O 1
ATOM 2270 N N . LYS A 1 281 ? 17 1.627 4.938 1 95.88 281 LYS A N 1
ATOM 2271 C CA . LYS A 1 281 ? 16.281 2.213 6.066 1 95.88 281 LYS A CA 1
ATOM 2272 C C . LYS A 1 281 ? 14.891 2.689 5.645 1 95.88 281 LYS A C 1
ATOM 2274 O O . LYS A 1 281 ? 14.664 3.004 4.477 1 95.88 281 LYS A O 1
ATOM 2279 N N . PRO A 1 282 ? 13.961 2.68 6.602 1 97.56 282 PRO A N 1
ATOM 2280 C CA . PRO A 1 282 ? 12.578 3.031 6.242 1 97.56 282 PRO A CA 1
ATOM 2281 C C . PRO A 1 282 ? 12.414 4.516 5.926 1 97.56 282 PRO A C 1
ATOM 2283 O O . PRO A 1 282 ? 12.969 5.367 6.629 1 97.56 282 PRO A O 1
ATOM 2286 N N . LYS A 1 283 ? 11.742 4.824 4.863 1 98.06 283 LYS A N 1
ATOM 2287 C CA . LYS A 1 283 ? 11.305 6.152 4.445 1 98.06 283 LYS A CA 1
ATOM 2288 C C . LYS A 1 283 ? 9.781 6.242 4.422 1 98.06 283 LYS A C 1
ATOM 2290 O O . LYS A 1 283 ? 9.117 5.488 3.703 1 98.06 283 LYS A O 1
ATOM 2295 N N . LEU A 1 284 ? 9.203 7.137 5.219 1 98.56 284 LEU A N 1
ATOM 2296 C CA . LEU A 1 284 ? 7.762 7.277 5.348 1 98.56 284 LEU A CA 1
ATOM 2297 C C . LEU A 1 284 ? 7.285 8.586 4.734 1 98.56 284 LEU A C 1
ATOM 2299 O O . LEU A 1 284 ? 7.723 9.664 5.145 1 98.56 284 LEU A O 1
ATOM 2303 N N . PHE A 1 285 ? 6.379 8.477 3.74 1 97.94 285 PHE A N 1
ATOM 2304 C CA . PHE A 1 285 ? 5.809 9.656 3.096 1 97.94 285 PHE A CA 1
ATOM 2305 C C . PHE A 1 285 ? 4.32 9.781 3.404 1 97.94 285 PHE A C 1
ATOM 2307 O O . PHE A 1 285 ? 3.57 8.812 3.256 1 97.94 285 PHE A O 1
ATOM 2314 N N . PHE A 1 286 ? 3.93 10.883 3.887 1 97.38 286 PHE A N 1
ATOM 2315 C CA . PHE A 1 286 ? 2.525 11.234 4.07 1 97.38 286 PHE A CA 1
ATOM 2316 C C . PHE A 1 286 ? 2.145 12.422 3.199 1 97.38 286 PHE A C 1
ATOM 2318 O O . PHE A 1 286 ? 2.682 13.523 3.367 1 97.38 286 PHE A O 1
ATOM 2325 N N . ILE A 1 287 ? 1.251 12.172 2.285 1 94.5 287 ILE A N 1
ATOM 2326 C CA . ILE A 1 287 ? 0.904 13.227 1.336 1 94.5 287 ILE A CA 1
ATOM 2327 C C . ILE A 1 287 ? -0.592 13.516 1.415 1 94.5 287 ILE A C 1
ATOM 2329 O O . ILE A 1 287 ? -1.418 12.625 1.225 1 94.5 287 ILE A O 1
ATOM 2333 N N . GLN A 1 288 ? -0.912 14.641 1.771 1 89.75 288 GLN A N 1
ATOM 2334 C CA . GLN A 1 288 ? -2.271 15.164 1.69 1 89.75 288 GLN A CA 1
ATOM 2335 C C . GLN A 1 288 ? -2.398 16.188 0.572 1 89.75 288 GLN A C 1
ATOM 2337 O O . GLN A 1 288 ? -1.96 17.328 0.721 1 89.75 288 GLN A O 1
ATOM 2342 N N . ALA A 1 289 ? -2.861 15.664 -0.584 1 82.12 289 ALA A N 1
ATOM 2343 C CA . ALA A 1 289 ? -3.008 16.531 -1.751 1 82.12 289 ALA A CA 1
ATOM 2344 C C . ALA A 1 289 ? -4.453 16.547 -2.244 1 82.12 289 ALA A C 1
ATOM 2346 O O . ALA A 1 289 ? -4.887 15.633 -2.945 1 82.12 289 ALA A O 1
ATOM 2347 N N . CYS A 1 290 ? -5.223 17.469 -1.827 1 64.44 290 CYS A N 1
ATOM 2348 C CA . CYS A 1 290 ? -6.641 17.578 -2.154 1 64.44 290 CYS A CA 1
ATOM 2349 C C . CYS A 1 290 ? -6.844 18.203 -3.527 1 64.44 290 CYS A C 1
ATOM 2351 O O . CYS A 1 290 ? -6.059 19.062 -3.945 1 64.44 290 CYS A O 1
ATOM 2353 N N . ARG A 1 291 ? -7.586 17.547 -4.586 1 54.75 291 ARG A N 1
ATOM 2354 C CA . ARG A 1 291 ? -7.875 18.109 -5.898 1 54.75 291 ARG A CA 1
ATOM 2355 C C . ARG A 1 291 ? -8.672 19.406 -5.773 1 54.75 291 ARG A C 1
ATOM 2357 O O . ARG A 1 291 ? -9.57 19.5 -4.938 1 54.75 291 ARG A O 1
ATOM 2364 N N . GLY A 1 292 ? -8.102 20.562 -5.84 1 46.72 292 GLY A N 1
ATOM 2365 C CA . GLY A 1 292 ? -8.734 21.875 -5.773 1 46.72 292 GLY A CA 1
ATOM 2366 C C . GLY A 1 292 ? -10.125 21.891 -6.387 1 46.72 292 GLY A C 1
ATOM 2367 O O . GLY A 1 292 ? -10.5 20.969 -7.117 1 46.72 292 GLY A O 1
ATOM 2368 N N . GLU A 1 293 ? -11.016 22.797 -6 1 43.84 293 GLU A N 1
ATOM 2369 C CA . GLU A 1 293 ? -12.281 23.172 -6.617 1 43.84 293 GLU A CA 1
ATOM 2370 C C . GLU A 1 293 ? -12.133 23.344 -8.125 1 43.84 293 GLU A C 1
ATOM 2372 O O . GLU A 1 293 ? -11.391 24.219 -8.586 1 43.84 293 GLU A O 1
ATOM 2377 N N . GLU A 1 294 ? -12 22.531 -9.055 1 38.66 294 GLU A N 1
ATOM 2378 C CA . GLU A 1 294 ? -12.414 23.047 -10.359 1 38.66 294 GLU A CA 1
ATOM 2379 C C . GLU A 1 294 ? -13.633 23.953 -10.242 1 38.66 294 GLU A C 1
ATOM 2381 O O . GLU A 1 294 ? -14.453 23.781 -9.336 1 38.66 294 GLU A O 1
ATOM 2386 N N . TYR A 1 295 ? -13.703 25.234 -11.07 1 32.62 295 TYR A N 1
ATOM 2387 C CA . TYR A 1 295 ? -14.789 26.172 -11.328 1 32.62 295 TYR A CA 1
ATOM 2388 C C . TYR A 1 295 ? -16.062 25.422 -11.703 1 32.62 295 TYR A C 1
ATOM 2390 O O . TYR A 1 295 ? -16.125 24.766 -12.734 1 32.62 295 TYR A O 1
ATOM 2398 N N . ASP A 1 296 ? -16.828 24.969 -11 1 30 296 ASP A N 1
ATOM 2399 C CA . ASP A 1 296 ? -18.234 24.812 -11.406 1 30 296 ASP A CA 1
ATOM 2400 C C . ASP A 1 296 ? -18.812 26.125 -11.891 1 30 296 ASP A C 1
ATOM 2402 O O . ASP A 1 296 ? -18.875 27.109 -11.133 1 30 296 ASP A O 1
ATOM 2406 N N . GLY A 1 297 ? -18.797 26.625 -13.172 1 27.61 297 GLY A N 1
ATOM 2407 C CA . GLY A 1 297 ? -19.828 27.531 -13.648 1 27.61 297 GLY A CA 1
ATOM 2408 C C . GLY A 1 297 ? -21.203 27.172 -13.109 1 27.61 297 GLY A C 1
ATOM 2409 O O . GLY A 1 297 ? -21.594 26 -13.086 1 27.61 297 GLY A O 1
ATOM 2410 N N . GLY A 1 298 ? -21.719 27.906 -12.195 1 24.81 298 GLY A N 1
ATOM 2411 C CA . GLY A 1 298 ? -23.078 28.062 -11.727 1 24.81 298 GLY A CA 1
ATOM 2412 C C . GLY A 1 298 ? -24.109 28.062 -12.844 1 24.81 298 GLY A C 1
ATOM 2413 O O . GLY A 1 298 ? -24.203 29.031 -13.609 1 24.81 298 GLY A O 1
ATOM 2414 N N . ARG A 1 299 ? -24.547 27.078 -13.625 1 25.16 299 ARG A N 1
ATOM 2415 C CA . ARG A 1 299 ? -25.844 27.156 -14.289 1 25.16 299 ARG A CA 1
ATOM 2416 C C . ARG A 1 299 ? -26.922 27.625 -13.328 1 25.16 299 ARG A C 1
ATOM 2418 O O . ARG A 1 299 ? -27.203 26.953 -12.32 1 25.16 299 ARG A O 1
ATOM 2425 N N . ASN A 1 300 ? -27.203 28.891 -13.242 1 20.8 300 ASN A N 1
ATOM 2426 C CA . ASN A 1 300 ? -28.516 29.422 -12.891 1 20.8 300 ASN A CA 1
ATOM 2427 C C . ASN A 1 300 ? -29.625 28.797 -13.734 1 20.8 300 ASN A C 1
ATOM 2429 O O . ASN A 1 300 ? -29.844 29.203 -14.875 1 20.8 300 ASN A O 1
ATOM 2433 N N . LYS A 1 301 ? -29.844 27.469 -13.852 1 25.36 301 LYS A N 1
ATOM 2434 C CA . LYS A 1 301 ? -31.172 27.094 -14.359 1 25.36 301 LYS A CA 1
ATOM 2435 C C . LYS A 1 301 ? -32.281 27.844 -13.625 1 25.36 301 LYS A C 1
ATOM 2437 O O . LYS A 1 301 ? -32.344 27.812 -12.391 1 25.36 301 LYS A O 1
ATOM 2442 N N . THR A 1 302 ? -32.75 28.859 -14.203 1 21.45 302 THR A N 1
ATOM 2443 C CA . THR A 1 302 ? -34.125 29.312 -14.086 1 21.45 302 THR A CA 1
ATOM 2444 C C . THR A 1 302 ? -35.094 28.125 -14.141 1 21.45 302 THR A C 1
ATOM 2446 O O . THR A 1 302 ? -34.875 27.156 -14.867 1 21.45 302 THR A O 1
ATOM 2449 N N . VAL A 1 303 ? -35.844 27.938 -13.102 1 22.94 303 VAL A N 1
ATOM 2450 C CA . VAL A 1 303 ? -37 27.109 -12.828 1 22.94 303 VAL A CA 1
ATOM 2451 C C . VAL A 1 303 ? -37.938 27.141 -14.031 1 22.94 303 VAL A C 1
ATOM 2453 O O . VAL A 1 303 ? -38.531 28.188 -14.336 1 22.94 303 VAL A O 1
ATOM 2456 N N . PRO A 1 304 ? -37.594 26.484 -15.242 1 22.98 304 PRO A N 1
ATOM 2457 C CA . PRO A 1 304 ? -38.781 26.531 -16.094 1 22.98 304 PRO A CA 1
ATOM 2458 C C . PRO A 1 304 ? -40 25.938 -15.414 1 22.98 304 PRO A C 1
ATOM 2460 O O . PRO A 1 304 ? -39.875 25.156 -14.477 1 22.98 304 PRO A O 1
ATOM 2463 N N . ASP A 1 305 ? -41.156 26.562 -15.625 1 19.16 305 ASP A N 1
ATOM 2464 C CA . ASP A 1 305 ? -42.531 26.125 -15.445 1 19.16 305 ASP A CA 1
ATOM 2465 C C . ASP A 1 305 ? -42.75 24.719 -16.016 1 19.16 305 ASP A C 1
ATOM 2467 O O . ASP A 1 305 ? -42.156 24.359 -17.047 1 19.16 305 ASP A O 1
ATOM 2471 N N . ALA A 1 306 ? -43.188 23.672 -15.227 1 20.98 306 ALA A N 1
ATOM 2472 C CA . ALA A 1 306 ? -43.562 22.266 -15.258 1 20.98 306 ALA A CA 1
ATOM 2473 C C . ALA A 1 306 ? -44.406 21.969 -16.5 1 20.98 306 ALA A C 1
ATOM 2475 O O . ALA A 1 306 ? -44.969 20.875 -16.625 1 20.98 306 ALA A O 1
ATOM 2476 N N . SER A 1 307 ? -44.719 22.734 -17.422 1 19.7 307 SER A N 1
ATOM 2477 C CA . SER A 1 307 ? -45.812 22.016 -18.062 1 19.7 307 SER A CA 1
ATOM 2478 C C . SER A 1 307 ? -45.344 20.703 -18.703 1 19.7 307 SER A C 1
ATOM 2480 O O . SER A 1 307 ? -46 19.688 -18.625 1 19.7 307 SER A O 1
ATOM 2482 N N . SER A 1 308 ? -44.531 20.656 -19.781 1 18.81 308 SER A N 1
ATOM 2483 C CA . SER A 1 308 ? -44.812 19.719 -20.859 1 18.81 308 SER A CA 1
ATOM 2484 C C . SER A 1 308 ? -44.281 18.328 -20.547 1 18.81 308 SER A C 1
ATOM 2486 O O . SER A 1 308 ? -43.281 18.188 -19.828 1 18.81 308 SER A O 1
ATOM 2488 N N . THR A 1 309 ? -44.906 17.062 -20.922 1 18.66 309 THR A N 1
ATOM 2489 C CA . THR A 1 309 ? -45.156 15.656 -20.656 1 18.66 309 THR A CA 1
ATOM 2490 C C . THR A 1 309 ? -43.906 14.805 -20.922 1 18.66 309 THR A C 1
ATOM 2492 O O . THR A 1 309 ? -43.5 14.016 -20.062 1 18.66 309 THR A O 1
ATOM 2495 N N . ASP A 1 310 ? -43.625 14.156 -22.141 1 17.55 310 ASP A N 1
ATOM 2496 C CA . ASP A 1 310 ? -43.562 12.758 -22.562 1 17.55 310 ASP A CA 1
ATOM 2497 C C . ASP A 1 310 ? -42.094 12.297 -22.703 1 17.55 310 ASP A C 1
ATOM 2499 O O . ASP A 1 310 ? -41.844 11.227 -23.25 1 17.55 310 ASP A O 1
ATOM 2503 N N . CYS A 1 311 ? -41.062 12.656 -22 1 16.55 311 CYS A N 1
ATOM 2504 C CA . CYS A 1 311 ? -39.75 12.461 -22.625 1 16.55 311 CYS A CA 1
ATOM 2505 C C . CYS A 1 311 ? -39.375 10.992 -22.625 1 16.55 311 CYS A C 1
ATOM 2507 O O . CYS A 1 311 ? -39.438 10.32 -21.594 1 16.55 311 CYS A O 1
ATOM 2509 N N . ALA A 1 312 ? -39.25 10.266 -23.797 1 16.78 312 ALA A N 1
ATOM 2510 C CA . ALA A 1 312 ? -38.938 8.938 -24.328 1 16.78 312 ALA A CA 1
ATOM 2511 C C . ALA A 1 312 ? -37.469 8.547 -24 1 16.78 312 ALA A C 1
ATOM 2513 O O . ALA A 1 312 ? -36.562 9.312 -24.266 1 16.78 312 ALA A O 1
ATOM 2514 N N . MET A 1 313 ? -37.062 7.609 -23.094 1 17.81 313 MET A N 1
ATOM 2515 C CA . MET A 1 313 ? -36 6.949 -22.359 1 17.81 313 MET A CA 1
ATOM 2516 C C . MET A 1 313 ? -35 6.281 -23.328 1 17.81 313 MET A C 1
ATOM 2518 O O . MET A 1 313 ? -35.281 5.195 -23.844 1 17.81 313 MET A O 1
ATOM 2522 N N . SER A 1 314 ? -34.375 6.977 -24.375 1 17.69 314 SER A N 1
ATOM 2523 C CA . SER A 1 314 ? -33.625 6.164 -25.312 1 17.69 314 SER A CA 1
ATOM 2524 C C . SER A 1 314 ? -32.375 5.562 -24.641 1 17.69 314 SER A C 1
ATOM 2526 O O . SER A 1 314 ? -31.781 6.191 -23.766 1 17.69 314 SER A O 1
ATOM 2528 N N . GLY A 1 315 ? -31.922 4.203 -24.672 1 19.02 315 GLY A N 1
ATOM 2529 C CA . GLY A 1 315 ? -31.156 3.033 -24.25 1 19.02 315 GLY A CA 1
ATOM 2530 C C . GLY A 1 315 ? -29.688 3.133 -24.594 1 19.02 315 GLY A C 1
ATOM 2531 O O . GLY A 1 315 ? -28.875 2.357 -24.078 1 19.02 315 GLY A O 1
ATOM 2532 N N . ASN A 1 316 ? -29 3.838 -25.547 1 19.58 316 ASN A N 1
ATOM 2533 C CA . ASN A 1 316 ? -27.859 3.357 -26.328 1 19.58 316 ASN A CA 1
ATOM 2534 C C . ASN A 1 316 ? -26.531 3.727 -25.656 1 19.58 316 ASN A C 1
ATOM 2536 O O . ASN A 1 316 ? -25.484 3.711 -26.312 1 19.58 316 ASN A O 1
ATOM 2540 N N . VAL A 1 317 ? -26.266 4.164 -24.5 1 20.08 317 VAL A N 1
ATOM 2541 C CA . VAL A 1 317 ? -25.031 4.879 -24.203 1 20.08 317 VAL A CA 1
ATOM 2542 C C . VAL A 1 317 ? -23.891 3.879 -23.984 1 20.08 317 VAL A C 1
ATOM 2544 O O . VAL A 1 317 ? -22.812 4.25 -23.562 1 20.08 317 VAL A O 1
ATOM 2547 N N . VAL A 1 318 ? -24 2.58 -24.016 1 20.52 318 VAL A N 1
ATOM 2548 C CA . VAL A 1 318 ? -22.969 1.647 -23.578 1 20.52 318 VAL A CA 1
ATOM 2549 C C . VAL A 1 318 ? -21.75 1.756 -24.469 1 20.52 318 VAL A C 1
ATOM 2551 O O . VAL A 1 318 ? -20.641 1.364 -24.078 1 20.52 318 VAL A O 1
ATOM 2554 N N . ASN A 1 319 ? -21.766 2.1 -25.797 1 19.64 319 ASN A N 1
ATOM 2555 C CA . ASN A 1 319 ? -20.828 1.659 -26.828 1 19.64 319 ASN A CA 1
ATOM 2556 C C . ASN A 1 319 ? -19.531 2.461 -26.766 1 19.64 319 ASN A C 1
ATOM 2558 O O . ASN A 1 319 ? -18.609 2.211 -27.547 1 19.64 319 ASN A O 1
ATOM 2562 N N . LEU A 1 320 ? -19.406 3.623 -26.234 1 20.38 320 LEU A N 1
ATOM 2563 C CA . LEU A 1 320 ? -18.328 4.473 -26.734 1 20.38 320 LEU A CA 1
ATOM 2564 C C . LEU A 1 320 ? -17 4.098 -26.094 1 20.38 320 LEU A C 1
ATOM 2566 O O . LEU A 1 320 ? -15.945 4.57 -26.516 1 20.38 320 LEU A O 1
ATOM 2570 N N . ALA A 1 321 ? -16.984 3.52 -24.969 1 22.31 321 ALA A N 1
ATOM 2571 C CA . ALA A 1 321 ? -15.688 3.531 -24.297 1 22.31 321 ALA A CA 1
ATOM 2572 C C . ALA A 1 321 ? -14.664 2.684 -25.047 1 22.31 321 ALA A C 1
ATOM 2574 O O . ALA A 1 321 ? -13.461 2.783 -24.781 1 22.31 321 ALA A O 1
ATOM 2575 N N . LEU A 1 322 ? -15.047 1.691 -25.859 1 21.09 322 LEU A N 1
ATOM 2576 C CA . LEU A 1 322 ? -14.062 0.802 -26.469 1 21.09 322 LEU A CA 1
ATOM 2577 C C . LEU A 1 322 ? -13.25 1.533 -27.531 1 21.09 322 LEU A C 1
ATOM 2579 O O . LEU A 1 322 ? -12.258 1.001 -28.031 1 21.09 322 LEU A O 1
ATOM 2583 N N . GLU A 1 323 ? -13.766 2.557 -28.172 1 21.08 323 GLU A N 1
ATOM 2584 C CA . GLU A 1 323 ? -13.172 2.965 -29.438 1 21.08 323 GLU A CA 1
ATOM 2585 C C . GLU A 1 323 ? -11.867 3.725 -29.219 1 21.08 323 GLU A C 1
ATOM 2587 O O . GLU A 1 323 ? -11.102 3.947 -30.156 1 21.08 323 GLU A O 1
ATOM 2592 N N . ARG A 1 324 ? -11.672 4.344 -28.172 1 23.17 324 ARG A N 1
ATOM 2593 C CA . ARG A 1 324 ? -10.555 5.273 -28.266 1 23.17 324 ARG A CA 1
ATOM 2594 C C . ARG A 1 324 ? -9.227 4.523 -28.359 1 23.17 324 ARG A C 1
ATOM 2596 O O . ARG A 1 324 ? -8.164 5.141 -28.359 1 23.17 324 ARG A O 1
ATOM 2603 N N . THR A 1 325 ? -9.172 3.236 -28.312 1 20.98 325 THR A N 1
ATOM 2604 C CA . THR A 1 325 ? -7.859 2.605 -28.328 1 20.98 325 THR A CA 1
ATOM 2605 C C . THR A 1 325 ? -7.168 2.805 -29.672 1 20.98 325 THR A C 1
ATOM 2607 O O . THR A 1 325 ? -5.961 2.58 -29.781 1 20.98 325 THR A O 1
ATOM 2610 N N . ARG A 1 326 ? -7.938 3.008 -30.797 1 21.52 326 ARG A N 1
ATOM 2611 C CA . ARG A 1 326 ? -7.246 2.777 -32.062 1 21.52 326 ARG A CA 1
ATOM 2612 C C . ARG A 1 326 ? -6.398 3.984 -32.469 1 21.52 326 ARG A C 1
ATOM 2614 O O . ARG A 1 326 ? -5.641 3.932 -33.438 1 21.52 326 ARG A O 1
ATOM 2621 N N . LEU A 1 327 ? -6.758 5.16 -32.094 1 21.27 327 LEU A N 1
ATOM 2622 C CA . LEU A 1 327 ? -6.332 6.207 -33 1 21.27 327 LEU A CA 1
ATOM 2623 C C . LEU A 1 327 ? -4.82 6.395 -32.969 1 21.27 327 LEU A C 1
ATOM 2625 O O . LEU A 1 327 ? -4.188 6.676 -33.969 1 21.27 327 LEU A O 1
ATOM 2629 N N . ASP A 1 328 ? -4.191 6.617 -31.875 1 21.59 328 ASP A N 1
ATOM 2630 C CA . ASP A 1 328 ? -2.992 7.438 -32 1 21.59 328 ASP A CA 1
ATOM 2631 C C . ASP A 1 328 ? -1.848 6.641 -32.625 1 21.59 328 ASP A C 1
ATOM 2633 O O . ASP A 1 328 ? -0.68 7.008 -32.469 1 21.59 328 ASP A O 1
ATOM 2637 N N . PHE A 1 329 ? -2.027 5.496 -33.25 1 21.55 329 PHE A N 1
ATOM 2638 C CA . PHE A 1 329 ? -0.781 4.887 -33.719 1 21.55 329 PHE A CA 1
ATOM 2639 C C . PHE A 1 329 ? -0.163 5.699 -34.844 1 21.55 329 PHE A C 1
ATOM 2641 O O . PHE A 1 329 ? 0.864 5.309 -35.406 1 21.55 329 PHE A O 1
ATOM 2648 N N . ASP A 1 330 ? -0.917 6.582 -35.5 1 21.39 330 ASP A N 1
ATOM 2649 C CA . ASP A 1 330 ? -0.366 6.758 -36.812 1 21.39 330 ASP A CA 1
ATOM 2650 C C . ASP A 1 330 ? 1 7.438 -36.781 1 21.39 330 ASP A C 1
ATOM 2652 O O . ASP A 1 330 ? 1.904 7.082 -37.531 1 21.39 330 ASP A O 1
ATOM 2656 N N . GLN A 1 331 ? 1.094 8.664 -36.375 1 20.31 331 GLN A N 1
ATOM 2657 C CA . GLN A 1 331 ? 2.068 9.484 -37.094 1 20.31 331 GLN A CA 1
ATOM 2658 C C . GLN A 1 331 ? 3.49 9.18 -36.625 1 20.31 331 GLN A C 1
ATOM 2660 O O . GLN A 1 331 ? 3.936 9.688 -35.594 1 20.31 331 GLN A O 1
ATOM 2665 N N . ILE A 1 332 ? 3.98 7.906 -36.625 1 20.8 332 ILE A N 1
ATOM 2666 C CA . ILE A 1 332 ? 5.418 7.691 -36.5 1 20.8 332 ILE A CA 1
ATOM 2667 C C . ILE A 1 332 ? 6.148 8.5 -37.562 1 20.8 332 ILE A C 1
ATOM 2669 O O . ILE A 1 332 ? 6 8.234 -38.781 1 20.8 332 ILE A O 1
ATOM 2673 N N . SER A 1 333 ? 6.121 9.875 -37.5 1 20.98 333 SER A N 1
ATOM 2674 C CA . SER A 1 333 ? 7 10.562 -38.406 1 20.98 333 SER A CA 1
ATOM 2675 C C . SER A 1 333 ? 8.398 9.953 -38.406 1 20.98 333 SER A C 1
ATOM 2677 O O . SER A 1 333 ? 8.945 9.633 -37.375 1 20.98 333 SER A O 1
ATOM 2679 N N . ILE A 1 334 ? 8.844 9.359 -39.5 1 21.14 334 ILE A N 1
ATOM 2680 C CA . ILE A 1 334 ? 10.062 8.766 -40.062 1 21.14 334 ILE A CA 1
ATOM 2681 C C . ILE A 1 334 ? 11.227 9.75 -39.906 1 21.14 334 ILE A C 1
ATOM 2683 O O . ILE A 1 334 ? 12.109 9.789 -40.781 1 21.14 334 ILE A O 1
ATOM 2687 N N . ASN A 1 335 ? 11.172 10.828 -39.125 1 21.39 335 ASN A N 1
ATOM 2688 C CA . ASN A 1 335 ? 12.352 11.625 -39.406 1 21.39 335 ASN A CA 1
ATOM 2689 C C . ASN A 1 335 ? 13.633 10.797 -39.344 1 21.39 335 ASN A C 1
ATOM 2691 O O . ASN A 1 335 ? 13.633 9.703 -38.781 1 21.39 335 ASN A O 1
ATOM 2695 N N . ASN A 1 336 ? 14.891 11.5 -39.656 1 22.19 336 ASN A N 1
ATOM 2696 C CA . ASN A 1 336 ? 16.219 11.086 -40.031 1 22.19 336 ASN A CA 1
ATOM 2697 C C . ASN A 1 336 ? 16.859 10.141 -39.031 1 22.19 336 ASN A C 1
ATOM 2699 O O . ASN A 1 336 ? 16.734 10.359 -37.812 1 22.19 336 ASN A O 1
ATOM 2703 N N . ALA A 1 337 ? 17.156 8.828 -39.406 1 23.42 337 ALA A N 1
ATOM 2704 C CA . ALA A 1 337 ? 17.719 7.543 -39 1 23.42 337 ALA A CA 1
ATOM 2705 C C . ALA A 1 337 ? 18.969 7.734 -38.125 1 23.42 337 ALA A C 1
ATOM 2707 O O . ALA A 1 337 ? 19.609 6.762 -37.719 1 23.42 337 ALA A O 1
ATOM 2708 N N . ASN A 1 338 ? 19.578 8.906 -38.156 1 21.7 338 ASN A N 1
ATOM 2709 C CA . ASN A 1 338 ? 20.984 8.797 -37.781 1 21.7 338 ASN A CA 1
ATOM 2710 C C . ASN A 1 338 ? 21.125 8.469 -36.281 1 21.7 338 ASN A C 1
ATOM 2712 O O . ASN A 1 338 ? 21.875 7.562 -35.906 1 21.7 338 ASN A O 1
ATOM 2716 N N . ASP A 1 339 ? 21.203 9.57 -35.469 1 24.59 339 ASP A N 1
ATOM 2717 C CA . ASP A 1 339 ? 21.859 9.484 -34.156 1 24.59 339 ASP A CA 1
ATOM 2718 C C . ASP A 1 339 ? 20.984 8.742 -33.156 1 24.59 339 ASP A C 1
ATOM 2720 O O . ASP A 1 339 ? 19.938 9.258 -32.75 1 24.59 339 ASP A O 1
ATOM 2724 N N . THR A 1 340 ? 20.719 7.469 -33.344 1 25.06 340 THR A N 1
ATOM 2725 C CA . THR A 1 340 ? 19.969 6.504 -32.562 1 25.06 340 THR A CA 1
ATOM 2726 C C . THR A 1 340 ? 20.297 6.648 -31.078 1 25.06 340 THR A C 1
ATOM 2728 O O . THR A 1 340 ? 21.266 6.055 -30.594 1 25.06 340 THR A O 1
ATOM 2731 N N . ASP A 1 341 ? 20.281 7.848 -30.531 1 24.59 341 ASP A N 1
ATOM 2732 C CA . ASP A 1 341 ? 20.5 7.941 -29.094 1 24.59 341 ASP A CA 1
ATOM 2733 C C . ASP A 1 341 ? 19.5 7.086 -28.328 1 24.59 341 ASP A C 1
ATOM 2735 O O . ASP A 1 341 ? 18.312 7.434 -28.234 1 24.59 341 ASP A O 1
ATOM 2739 N N . ALA A 1 342 ? 19.609 5.785 -28.422 1 27.03 342 ALA A N 1
ATOM 2740 C CA . ALA A 1 342 ? 19 4.816 -27.531 1 27.03 342 ALA A CA 1
ATOM 2741 C C . ALA A 1 342 ? 18.906 5.367 -26.109 1 27.03 342 ALA A C 1
ATOM 2743 O O . ALA A 1 342 ? 19.922 5.57 -25.438 1 27.03 342 ALA A O 1
ATOM 2744 N N . THR A 1 343 ? 18.031 6.23 -25.891 1 27.17 343 THR A N 1
ATOM 2745 C CA . THR A 1 343 ? 17.766 6.637 -24.516 1 27.17 343 THR A CA 1
ATOM 2746 C C . THR A 1 343 ? 17.766 5.43 -23.578 1 27.17 343 THR A C 1
ATOM 2748 O O . THR A 1 343 ? 16.984 4.492 -23.766 1 27.17 343 THR A O 1
ATOM 2751 N N . VAL A 1 344 ? 18.859 5.016 -23.109 1 27.97 344 VAL A N 1
ATOM 2752 C CA . VAL A 1 344 ? 19.094 4.047 -22.047 1 27.97 344 VAL A CA 1
ATOM 2753 C C . VAL A 1 344 ? 18 4.156 -21 1 27.97 344 VAL A C 1
ATOM 2755 O O . VAL A 1 344 ? 17.797 5.219 -20.406 1 27.97 344 VAL A O 1
ATOM 2758 N N . GLU A 1 345 ? 16.969 3.572 -21.234 1 33.03 345 GLU A N 1
ATOM 2759 C CA . GLU A 1 345 ? 16 3.461 -20.141 1 33.03 345 GLU A CA 1
ATOM 2760 C C . GLU A 1 345 ? 16.703 3.193 -18.812 1 33.03 345 GLU A C 1
ATOM 2762 O O . GLU A 1 345 ? 17.406 2.191 -18.672 1 33.03 345 GLU A O 1
ATOM 2767 N N . LYS A 1 346 ? 17.109 4.176 -18.125 1 33.5 346 LYS A N 1
ATOM 2768 C CA . LYS A 1 346 ? 17.797 4.234 -16.828 1 33.5 346 LYS A CA 1
ATOM 2769 C C . LYS A 1 346 ? 17.25 3.18 -15.875 1 33.5 346 LYS A C 1
ATOM 2771 O O . LYS A 1 346 ? 16.047 2.922 -15.844 1 33.5 346 LYS A O 1
ATOM 2776 N N . SER A 1 347 ? 18.109 2.287 -15.516 1 37.88 347 SER A N 1
ATOM 2777 C CA . SER A 1 347 ? 17.891 1.32 -14.445 1 37.88 347 SER A CA 1
ATOM 2778 C C . SER A 1 347 ? 17.062 1.922 -13.32 1 37.88 347 SER A C 1
ATOM 2780 O O . SER A 1 347 ? 17.406 2.969 -12.766 1 37.88 347 SER A O 1
ATOM 2782 N N . VAL A 1 348 ? 15.797 1.965 -13.359 1 43.12 348 VAL A N 1
ATOM 2783 C CA . VAL A 1 348 ? 14.969 2.451 -12.258 1 43.12 348 VAL A CA 1
ATOM 2784 C C . VAL A 1 348 ? 15.508 1.93 -10.93 1 43.12 348 VAL A C 1
ATOM 2786 O O . VAL A 1 348 ? 15.594 0.717 -10.719 1 43.12 348 VAL A O 1
ATOM 2789 N N . ALA A 1 349 ? 16.438 2.646 -10.336 1 50.16 349 ALA A N 1
ATOM 2790 C CA . ALA A 1 349 ? 16.859 2.402 -8.961 1 50.16 349 ALA A CA 1
ATOM 2791 C C . ALA A 1 349 ? 15.695 1.939 -8.094 1 50.16 349 ALA A C 1
ATOM 2793 O O . ALA A 1 349 ? 14.578 2.438 -8.234 1 50.16 349 ALA A O 1
ATOM 2794 N N . THR A 1 350 ? 15.812 0.643 -7.398 1 58.62 350 THR A N 1
ATOM 2795 C CA . THR A 1 350 ? 14.844 -0.154 -6.656 1 58.62 350 THR A CA 1
ATOM 2796 C C . THR A 1 350 ? 14.25 0.652 -5.504 1 58.62 350 THR A C 1
ATOM 2798 O O . THR A 1 350 ? 14.984 1.239 -4.707 1 58.62 350 THR A O 1
ATOM 2801 N N . ASP A 1 351 ? 13.031 1.115 -5.559 1 78 351 ASP A N 1
ATOM 2802 C CA . ASP A 1 351 ? 12.211 1.746 -4.531 1 78 351 ASP A CA 1
ATOM 2803 C C . ASP A 1 351 ? 11.906 0.769 -3.398 1 78 351 ASP A C 1
ATOM 2805 O O . ASP A 1 351 ? 10.836 0.155 -3.373 1 78 351 ASP A O 1
ATOM 2809 N N . SER A 1 352 ? 12.945 0.604 -2.52 1 87.12 352 SER A N 1
ATOM 2810 C CA . SER A 1 352 ? 12.711 -0.326 -1.42 1 87.12 352 SER A CA 1
ATOM 2811 C C . SER A 1 352 ? 12.594 0.41 -0.09 1 87.12 352 SER A C 1
ATOM 2813 O O . SER A 1 352 ? 12.984 1.575 0.017 1 87.12 352 SER A O 1
ATOM 2815 N N . HIS A 1 353 ? 11.945 -0.182 0.897 1 94.88 353 HIS A N 1
ATOM 2816 C CA . HIS A 1 353 ? 11.828 0.293 2.271 1 94.88 353 HIS A CA 1
ATOM 2817 C C . HIS A 1 353 ? 11.117 1.641 2.33 1 94.88 353 HIS A C 1
ATOM 2819 O O . HIS A 1 353 ? 11.57 2.557 3.02 1 94.88 353 HIS A O 1
ATOM 2825 N N . ARG A 1 354 ? 10.086 1.768 1.551 1 96.81 354 ARG A N 1
ATOM 2826 C CA . ARG A 1 354 ? 9.32 3.01 1.491 1 96.81 354 ARG A CA 1
ATOM 2827 C C . ARG A 1 354 ? 7.84 2.756 1.769 1 96.81 354 ARG A C 1
ATOM 2829 O O . ARG A 1 354 ? 7.289 1.737 1.343 1 96.81 354 ARG A O 1
ATOM 2836 N N . LEU A 1 355 ? 7.277 3.623 2.521 1 97.88 355 LEU A N 1
ATOM 2837 C CA . LEU A 1 355 ? 5.836 3.678 2.744 1 97.88 355 LEU A CA 1
ATOM 2838 C C . LEU A 1 355 ? 5.273 5.035 2.33 1 97.88 355 LEU A C 1
ATOM 2840 O O . LEU A 1 355 ? 5.801 6.078 2.725 1 97.88 355 LEU A O 1
ATOM 2844 N N . VAL A 1 356 ? 4.293 5.02 1.439 1 96.62 356 VAL A N 1
ATOM 2845 C CA . VAL A 1 356 ? 3.625 6.246 1.016 1 96.62 356 VAL A CA 1
ATOM 2846 C C . VAL A 1 356 ? 2.143 6.18 1.374 1 96.62 356 VAL A C 1
ATOM 2848 O O . VAL A 1 356 ? 1.413 5.324 0.868 1 96.62 356 VAL A O 1
ATOM 2851 N N . ALA A 1 357 ? 1.739 6.977 2.266 1 96.81 357 ALA A N 1
ATOM 2852 C CA . ALA A 1 357 ? 0.329 7.102 2.623 1 96.81 357 ALA A CA 1
ATOM 2853 C C . ALA A 1 357 ? -0.26 8.406 2.088 1 96.81 357 ALA A C 1
ATOM 2855 O O . ALA A 1 357 ? 0.344 9.469 2.227 1 96.81 357 ALA A O 1
ATOM 2856 N N . MET A 1 358 ? -1.418 8.258 1.438 1 91.75 358 MET A N 1
ATOM 2857 C CA . MET A 1 358 ? -1.986 9.43 0.787 1 91.75 358 MET A CA 1
ATOM 2858 C C . MET A 1 358 ? -3.502 9.469 0.956 1 91.75 358 MET A C 1
ATOM 2860 O O . MET A 1 358 ? -4.141 8.422 1.083 1 91.75 358 MET A O 1
ATOM 2864 N N . ALA A 1 359 ? -3.98 10.57 1.021 1 83.25 359 ALA A N 1
ATOM 2865 C CA . ALA A 1 359 ? -5.418 10.805 0.928 1 83.25 359 ALA A CA 1
ATOM 2866 C C . ALA A 1 359 ? -5.754 11.719 -0.248 1 83.25 359 ALA A C 1
ATOM 2868 O O . ALA A 1 359 ? -5.113 12.75 -0.437 1 83.25 359 ALA A O 1
ATOM 2869 N N . THR A 1 360 ? -6.246 11 -1.401 1 60.94 360 THR A N 1
ATOM 2870 C CA . THR A 1 360 ? -6.664 11.828 -2.527 1 60.94 360 THR A CA 1
ATOM 2871 C C . THR A 1 360 ? -8.18 12.031 -2.52 1 60.94 360 THR A C 1
ATOM 2873 O O . THR A 1 360 ? -8.922 11.148 -2.107 1 60.94 360 THR A O 1
ATOM 2876 N N . THR A 1 361 ? -8.656 13.102 -2.205 1 50.72 361 THR A N 1
ATOM 2877 C CA . THR A 1 361 ? -10.086 13.375 -2.336 1 50.72 361 THR A CA 1
ATOM 2878 C C . THR A 1 361 ? -10.43 13.75 -3.773 1 50.72 361 THR A C 1
ATOM 2880 O O . THR A 1 361 ? -9.773 14.602 -4.371 1 50.72 361 THR A O 1
ATOM 2883 N N . MET A 1 362 ? -10.711 12.547 -4.633 1 43.91 362 MET A N 1
ATOM 2884 C CA . MET A 1 362 ? -11.016 12.844 -6.027 1 43.91 362 MET A CA 1
ATOM 2885 C C . MET A 1 362 ? -11.852 14.117 -6.141 1 43.91 362 MET A C 1
ATOM 2887 O O . MET A 1 362 ? -11.672 14.906 -7.07 1 43.91 362 MET A O 1
ATOM 2891 N N . ASP A 1 363 ? -13.227 13.891 -5.812 1 40.97 363 ASP A N 1
ATOM 2892 C CA . ASP A 1 363 ? -14.297 14.758 -6.297 1 40.97 363 ASP A CA 1
ATOM 2893 C C . ASP A 1 363 ? -14.398 16.031 -5.453 1 40.97 363 ASP A C 1
ATOM 2895 O O . ASP A 1 363 ? -15.023 16.016 -4.387 1 40.97 363 ASP A O 1
ATOM 2899 N N . MET A 1 364 ? -13.602 16.938 -5.68 1 42.88 364 MET A N 1
ATOM 2900 C CA . MET A 1 364 ? -13.766 18.359 -5.344 1 42.88 364 MET A CA 1
ATOM 2901 C C . MET A 1 364 ? -14.273 18.516 -3.918 1 42.88 364 MET A C 1
ATOM 2903 O O . MET A 1 364 ? -14.844 19.562 -3.572 1 42.88 364 MET A O 1
ATOM 2907 N N . VAL A 1 365 ? -14.406 17.469 -3.201 1 47.47 365 VAL A N 1
ATOM 2908 C CA . VAL A 1 365 ? -14.914 17.703 -1.852 1 47.47 365 VAL A CA 1
ATOM 2909 C C . VAL A 1 365 ? -13.742 17.812 -0.876 1 47.47 365 VAL A C 1
ATOM 2911 O O . VAL A 1 365 ? -12.797 17.031 -0.941 1 47.47 365 VAL A O 1
ATOM 2914 N N . SER A 1 366 ? -13.625 19.016 -0.385 1 51.5 366 SER A N 1
ATOM 2915 C CA . SER A 1 366 ? -12.609 19.203 0.64 1 51.5 366 SER A CA 1
ATOM 2916 C C . SER A 1 366 ? -12.93 18.391 1.894 1 51.5 366 SER A C 1
ATOM 2918 O O . SER A 1 366 ? -13.992 18.562 2.494 1 51.5 366 SER A O 1
ATOM 2920 N N . PHE A 1 367 ? -12.445 17.266 2.1 1 54.5 367 PHE A N 1
ATOM 2921 C CA . PHE A 1 367 ? -12.57 16.531 3.35 1 54.5 367 PHE A CA 1
ATOM 2922 C C . PHE A 1 367 ? -11.695 17.141 4.434 1 54.5 367 PHE A C 1
ATOM 2924 O O . PHE A 1 367 ? -10.812 16.484 4.98 1 54.5 367 PHE A O 1
ATOM 2931 N N . ARG A 1 368 ? -11.945 18.531 4.562 1 56.78 368 ARG A N 1
ATOM 2932 C CA . ARG A 1 368 ? -11.242 19.312 5.578 1 56.78 368 ARG A CA 1
ATOM 2933 C C . ARG A 1 368 ? -12.234 20.062 6.457 1 56.78 368 ARG A C 1
ATOM 2935 O O . ARG A 1 368 ? -13.328 20.422 6.012 1 56.78 368 ARG A O 1
ATOM 2942 N N . ASN A 1 369 ? -11.812 19.953 7.742 1 58.62 369 ASN A N 1
ATOM 2943 C CA . ASN A 1 369 ? -12.469 20.844 8.688 1 58.62 369 ASN A CA 1
ATOM 2944 C C . ASN A 1 369 ? -11.641 22.109 8.922 1 58.62 369 ASN A C 1
ATOM 2946 O O . ASN A 1 369 ? -10.469 22.031 9.289 1 58.62 369 ASN A O 1
ATOM 2950 N N . ARG A 1 370 ? -12.164 23.141 8.562 1 60.53 370 ARG A N 1
ATOM 2951 C CA . ARG A 1 370 ? -11.469 24.406 8.625 1 60.53 370 ARG A CA 1
ATOM 2952 C C . ARG A 1 370 ? -10.891 24.656 10.016 1 60.53 370 ARG A C 1
ATOM 2954 O O . ARG A 1 370 ? -9.875 25.344 10.156 1 60.53 370 ARG A O 1
ATOM 2961 N N . ILE A 1 371 ? -11.492 23.938 10.922 1 56.16 371 ILE A N 1
ATOM 2962 C CA . ILE A 1 371 ? -11.102 24.172 12.305 1 56.16 371 ILE A CA 1
ATOM 2963 C C . ILE A 1 371 ? -10.18 23.062 12.781 1 56.16 371 ILE A C 1
ATOM 2965 O O . ILE A 1 371 ? -9.156 23.312 13.422 1 56.16 371 ILE A O 1
ATOM 2969 N N . LEU A 1 372 ? -10.461 21.922 12.352 1 68.62 372 LEU A N 1
ATOM 2970 C CA . LEU A 1 372 ? -9.789 20.781 12.961 1 68.62 372 LEU A CA 1
ATOM 2971 C C . LEU A 1 372 ? -8.664 20.266 12.07 1 68.62 372 LEU A C 1
ATOM 2973 O O . LEU A 1 372 ? -7.785 19.531 12.531 1 68.62 372 LEU A O 1
ATOM 2977 N N . GLY A 1 373 ? -8.719 20.797 10.812 1 73.75 373 GLY A N 1
ATOM 2978 C CA . GLY A 1 373 ? -7.707 20.281 9.898 1 73.75 373 GLY A CA 1
ATOM 2979 C C . GLY A 1 373 ? -8.234 19.203 8.984 1 73.75 373 GLY A C 1
ATOM 2980 O O . GLY A 1 373 ? -9.445 19.047 8.828 1 73.75 373 GLY A O 1
ATOM 2981 N N . SER A 1 374 ? -7.254 18.578 8.266 1 85.19 374 SER A N 1
ATOM 2982 C CA . SER A 1 374 ? -7.637 17.531 7.328 1 85.19 374 SER A CA 1
ATOM 2983 C C . SER A 1 374 ? -7.984 16.234 8.047 1 85.19 374 SER A C 1
ATOM 2985 O O . SER A 1 374 ? -7.352 15.883 9.047 1 85.19 374 SER A O 1
ATOM 2987 N N . TRP A 1 375 ? -8.945 15.586 7.57 1 86.44 375 TRP A N 1
ATOM 2988 C CA . TRP A 1 375 ? -9.43 14.352 8.18 1 86.44 375 TRP A CA 1
ATOM 2989 C C . TRP A 1 375 ? -8.336 13.289 8.18 1 86.44 375 TRP A C 1
ATOM 2991 O O . TRP A 1 375 ? -8.203 12.523 9.141 1 86.44 375 TRP A O 1
ATOM 3001 N N . PHE A 1 376 ? -7.59 13.32 7.176 1 91.75 376 PHE A N 1
ATOM 3002 C CA . PHE A 1 376 ? -6.535 12.32 7.031 1 91.75 376 PHE A CA 1
ATOM 3003 C C . PHE A 1 376 ? -5.414 12.57 8.031 1 91.75 376 PHE A C 1
ATOM 3005 O O . PHE A 1 376 ? -5.074 11.688 8.82 1 91.75 376 PHE A O 1
ATOM 3012 N N . MET A 1 377 ? -4.871 13.711 8.109 1 93.5 377 MET A N 1
ATOM 3013 C CA . MET A 1 377 ? -3.73 14 8.977 1 93.5 377 MET A CA 1
ATOM 3014 C C . MET A 1 377 ? -4.133 13.93 10.445 1 93.5 377 MET A C 1
ATOM 3016 O O . MET A 1 377 ? -3.352 13.477 11.289 1 93.5 377 MET A O 1
ATOM 3020 N N . GLN A 1 378 ? -5.344 14.375 10.727 1 92.56 378 GLN A N 1
ATOM 3021 C CA . GLN A 1 378 ? -5.812 14.281 12.109 1 92.56 378 GLN A CA 1
ATOM 3022 C C . GLN A 1 378 ? -5.977 12.82 12.531 1 92.56 378 GLN A C 1
ATOM 3024 O O . GLN A 1 378 ? -5.754 12.477 13.695 1 92.56 378 GLN A O 1
ATOM 3029 N N . ALA A 1 379 ? -6.391 12.039 11.586 1 94.62 379 ALA A N 1
ATOM 3030 C CA . ALA A 1 379 ? -6.457 10.609 11.875 1 94.62 379 ALA A CA 1
ATOM 3031 C C . ALA A 1 379 ? -5.066 10.031 12.133 1 94.62 379 ALA A C 1
ATOM 3033 O O . ALA A 1 379 ? -4.879 9.234 13.055 1 94.62 379 ALA A O 1
ATOM 3034 N N . VAL A 1 380 ? -4.109 10.445 11.336 1 96.94 380 VAL A N 1
ATOM 3035 C CA . VAL A 1 380 ? -2.729 10.008 11.523 1 96.94 380 VAL A CA 1
ATOM 3036 C C . VAL A 1 380 ? -2.242 10.406 12.914 1 96.94 380 VAL A C 1
ATOM 3038 O O . VAL A 1 380 ? -1.726 9.57 13.656 1 96.94 380 VAL A O 1
ATOM 3041 N N . ILE A 1 381 ? -2.453 11.633 13.281 1 95.94 381 ILE A N 1
ATOM 3042 C CA . ILE A 1 381 ? -2.008 12.156 14.57 1 95.94 381 ILE A CA 1
ATOM 3043 C C . ILE A 1 381 ? -2.676 11.375 15.695 1 95.94 381 ILE A C 1
ATOM 3045 O O . ILE A 1 381 ? -2.002 10.891 16.609 1 95.94 381 ILE A O 1
ATOM 3049 N N . TYR A 1 382 ? -3.963 11.211 15.594 1 94.94 382 TYR A N 1
ATOM 3050 C CA . TYR A 1 382 ? -4.727 10.523 16.625 1 94.94 382 TYR A CA 1
ATOM 3051 C C . TYR A 1 382 ? -4.246 9.094 16.812 1 94.94 382 TYR A C 1
ATOM 3053 O O . TYR A 1 382 ? -3.918 8.672 17.922 1 94.94 382 TYR A O 1
ATOM 3061 N N . VAL A 1 383 ? -4.164 8.344 15.727 1 96.69 383 VAL A N 1
ATOM 3062 C CA . VAL A 1 383 ? -3.852 6.918 15.773 1 96.69 383 VAL A CA 1
ATOM 3063 C C . VAL A 1 383 ? -2.408 6.719 16.234 1 96.69 383 VAL A C 1
ATOM 3065 O O . VAL A 1 383 ? -2.131 5.855 17.062 1 96.69 383 VAL A O 1
ATOM 3068 N N . PHE A 1 384 ? -1.485 7.512 15.719 1 97.25 384 PHE A N 1
ATOM 3069 C CA . PHE A 1 384 ? -0.079 7.344 16.062 1 97.25 384 PHE A CA 1
ATOM 3070 C C . PHE A 1 384 ? 0.161 7.676 17.531 1 97.25 384 PHE A C 1
ATOM 3072 O O . PHE A 1 384 ? 0.93 6.992 18.219 1 97.25 384 PHE A O 1
ATOM 3079 N N . ARG A 1 385 ? -0.503 8.711 18.016 1 95.31 385 ARG A N 1
ATOM 3080 C CA . ARG A 1 385 ? -0.338 9.07 19.422 1 95.31 385 ARG A CA 1
ATOM 3081 C C . ARG A 1 385 ? -0.892 7.984 20.328 1 95.31 385 ARG A C 1
ATOM 3083 O O . ARG A 1 385 ? -0.3 7.68 21.375 1 95.31 385 ARG A O 1
ATOM 3090 N N . LYS A 1 386 ? -1.925 7.426 19.906 1 92.81 386 LYS A N 1
ATOM 3091 C CA . LYS A 1 386 ? -2.639 6.488 20.766 1 92.81 386 LYS A CA 1
ATOM 3092 C C . LYS A 1 386 ? -2.018 5.098 20.703 1 92.81 386 LYS A C 1
ATOM 3094 O O . LYS A 1 386 ? -1.987 4.379 21.703 1 92.81 386 LYS A O 1
ATOM 3099 N N . TYR A 1 387 ? -1.474 4.742 19.531 1 93.19 387 TYR A N 1
ATOM 3100 C CA . TYR A 1 387 ? -1.231 3.314 19.359 1 93.19 387 TYR A CA 1
ATOM 3101 C C . TYR A 1 387 ? 0.217 3.049 18.969 1 93.19 387 TYR A C 1
ATOM 3103 O O . TYR A 1 387 ? 0.639 1.895 18.875 1 93.19 387 TYR A O 1
ATOM 3111 N N . SER A 1 388 ? 1.076 4.027 18.812 1 94.81 388 SER A N 1
ATOM 3112 C CA . SER A 1 388 ? 2.449 3.814 18.359 1 94.81 388 SER A CA 1
ATOM 3113 C C . SER A 1 388 ? 3.248 3.014 19.391 1 94.81 388 SER A C 1
ATOM 3115 O O . SER A 1 388 ? 4.312 2.477 19.062 1 94.81 388 SER A O 1
ATOM 3117 N N . HIS A 1 389 ? 2.795 2.9 20.594 1 92.38 389 HIS A N 1
ATOM 3118 C CA . HIS A 1 389 ? 3.527 2.207 21.656 1 92.38 389 HIS A CA 1
ATOM 3119 C C . HIS A 1 389 ? 3.412 0.694 21.5 1 92.38 389 HIS A C 1
ATOM 3121 O O . HIS A 1 389 ? 4.219 -0.053 22.062 1 92.38 389 HIS A O 1
ATOM 3127 N N . ASN A 1 390 ? 2.426 0.239 20.703 1 90.81 390 ASN A N 1
ATOM 3128 C CA . ASN A 1 390 ? 2.283 -1.213 20.703 1 90.81 390 ASN A CA 1
ATOM 3129 C C . ASN A 1 390 ? 1.893 -1.729 19.312 1 90.81 390 ASN A C 1
ATOM 3131 O O . ASN A 1 390 ? 1.746 -2.936 19.125 1 90.81 390 ASN A O 1
ATOM 3135 N N . GLU A 1 391 ? 1.702 -0.897 18.359 1 93.06 391 GLU A N 1
ATOM 3136 C CA . GLU A 1 391 ? 1.268 -1.344 17.047 1 93.06 391 GLU A CA 1
ATOM 3137 C C . GLU A 1 391 ? 2.279 -0.954 15.969 1 93.06 391 GLU A C 1
ATOM 3139 O O . GLU A 1 391 ? 2.965 0.064 16.094 1 93.06 391 GLU A O 1
ATOM 3144 N N . ASP A 1 392 ? 2.361 -1.807 14.93 1 95.19 392 ASP A N 1
ATOM 3145 C CA . ASP A 1 392 ? 3.205 -1.474 13.789 1 95.19 392 ASP A CA 1
ATOM 3146 C C . ASP A 1 392 ? 2.52 -0.458 12.875 1 95.19 392 ASP A C 1
ATOM 3148 O O . ASP A 1 392 ? 1.3 -0.293 12.93 1 95.19 392 ASP A O 1
ATOM 3152 N N . ILE A 1 393 ? 3.229 0.165 12.023 1 97.88 393 ILE A N 1
ATOM 3153 C CA . ILE A 1 393 ? 2.746 1.311 11.266 1 97.88 393 ILE A CA 1
ATOM 3154 C C . ILE A 1 393 ? 1.652 0.863 10.297 1 97.88 393 ILE A C 1
ATOM 3156 O O . ILE A 1 393 ? 0.701 1.604 10.039 1 97.88 393 ILE A O 1
ATOM 3160 N N . LEU A 1 394 ? 1.791 -0.323 9.711 1 97.81 394 LEU A N 1
ATOM 3161 C CA . LEU A 1 394 ? 0.802 -0.788 8.742 1 97.81 394 LEU A CA 1
ATOM 3162 C C . LEU A 1 394 ? -0.551 -1.008 9.414 1 97.81 394 LEU A C 1
ATOM 3164 O O . LEU A 1 394 ? -1.591 -0.661 8.844 1 97.81 394 LEU A O 1
ATOM 3168 N N . SER A 1 395 ? -0.505 -1.553 10.586 1 95.25 395 SER A N 1
ATOM 3169 C CA . SER A 1 395 ? -1.725 -1.695 11.375 1 95.25 395 SER A CA 1
ATOM 3170 C C . SER A 1 395 ? -2.326 -0.335 11.711 1 95.25 395 SER A C 1
ATOM 3172 O O . SER A 1 395 ? -3.539 -0.144 11.609 1 95.25 395 SER A O 1
ATOM 3174 N N . MET A 1 396 ? -1.528 0.526 12.102 1 96.88 396 MET A N 1
ATOM 3175 C CA . MET A 1 396 ? -1.995 1.866 12.445 1 96.88 396 MET A CA 1
ATOM 3176 C C . MET A 1 396 ? -2.609 2.557 11.234 1 96.88 396 MET A C 1
ATOM 3178 O O . MET A 1 396 ? -3.619 3.252 11.352 1 96.88 396 MET A O 1
ATOM 3182 N N . LEU A 1 397 ? -2 2.354 10.094 1 97.75 397 LEU A N 1
ATOM 3183 C CA . LEU A 1 397 ? -2.514 2.992 8.891 1 97.75 397 LEU A CA 1
ATOM 3184 C C . LEU A 1 397 ? -3.846 2.377 8.469 1 97.75 397 LEU A C 1
ATOM 3186 O O . LEU A 1 397 ? -4.684 3.051 7.871 1 97.75 397 LEU A O 1
ATOM 3190 N N . SER A 1 398 ? -4.082 1.109 8.773 1 96.38 398 SER A N 1
ATOM 3191 C CA . SER A 1 398 ? -5.41 0.535 8.578 1 96.38 398 SER A CA 1
ATOM 3192 C C . SER A 1 398 ? -6.449 1.239 9.445 1 96.38 398 SER A C 1
ATOM 3194 O O . SER A 1 398 ? -7.574 1.479 9.008 1 96.38 398 SER A O 1
ATOM 3196 N N . ASP A 1 399 ? -6.043 1.531 10.664 1 95.75 399 ASP A N 1
ATOM 3197 C CA . ASP A 1 399 ? -6.922 2.287 11.555 1 95.75 399 ASP A CA 1
ATOM 3198 C C . ASP A 1 399 ? -7.172 3.693 11.016 1 95.75 399 ASP A C 1
ATOM 3200 O O . ASP A 1 399 ? -8.281 4.219 11.133 1 95.75 399 ASP A O 1
ATOM 3204 N N . VAL A 1 400 ? -6.164 4.289 10.477 1 96.06 400 VAL A N 1
ATOM 3205 C CA . VAL A 1 400 ? -6.309 5.602 9.859 1 96.06 400 VAL A CA 1
ATOM 3206 C C . VAL A 1 400 ? -7.312 5.523 8.703 1 96.06 400 VAL A C 1
ATOM 3208 O O . VAL A 1 400 ? -8.219 6.355 8.602 1 96.06 400 VAL A O 1
ATOM 3211 N N . ASN A 1 401 ? -7.129 4.527 7.832 1 93.56 401 ASN A N 1
ATOM 3212 C CA . ASN A 1 401 ? -8.078 4.312 6.75 1 93.56 401 ASN A CA 1
ATOM 3213 C C . ASN A 1 401 ? -9.508 4.184 7.273 1 93.56 401 ASN A C 1
ATOM 3215 O O . ASN A 1 401 ? -10.445 4.695 6.66 1 93.56 401 ASN A O 1
ATOM 3219 N N . HIS A 1 402 ? -9.664 3.5 8.359 1 93.44 402 HIS A N 1
ATOM 3220 C CA . HIS A 1 402 ? -10.969 3.318 8.977 1 93.44 402 HIS A CA 1
ATOM 3221 C C . HIS A 1 402 ? -11.578 4.656 9.383 1 93.44 402 HIS A C 1
ATOM 3223 O O . HIS A 1 402 ? -12.711 4.969 9.016 1 93.44 402 HIS A O 1
ATOM 3229 N N . LEU A 1 403 ? -10.836 5.434 10.094 1 92.31 403 LEU A N 1
ATOM 3230 C CA . LEU A 1 403 ? -11.336 6.719 10.57 1 92.31 403 LEU A CA 1
ATOM 3231 C C . LEU A 1 403 ? -11.703 7.625 9.398 1 92.31 403 LEU A C 1
ATOM 3233 O O . LEU A 1 403 ? -12.781 8.227 9.383 1 92.31 403 LEU A O 1
ATOM 3237 N N . VAL A 1 404 ? -10.82 7.711 8.43 1 90.19 404 VAL A N 1
ATOM 3238 C CA . VAL A 1 404 ? -11.047 8.57 7.273 1 90.19 404 VAL A CA 1
ATOM 3239 C C . VAL A 1 404 ? -12.312 8.125 6.547 1 90.19 404 VAL A C 1
ATOM 3241 O O . VAL A 1 404 ? -13.086 8.953 6.059 1 90.19 404 VAL A O 1
ATOM 3244 N N . SER A 1 405 ? -12.555 6.836 6.48 1 85.81 405 SER A N 1
ATOM 3245 C CA . SER A 1 405 ? -13.703 6.285 5.77 1 85.81 405 SER A CA 1
ATOM 3246 C C . SER A 1 405 ? -15.008 6.645 6.465 1 85.81 405 SER A C 1
ATOM 3248 O O . SER A 1 405 ? -16.078 6.562 5.863 1 85.81 405 SER A O 1
ATOM 3250 N N . LEU A 1 406 ? -14.961 6.969 7.727 1 84.94 406 LEU A N 1
ATOM 3251 C CA . LEU A 1 406 ? -16.141 7.355 8.477 1 84.94 406 LEU A CA 1
ATOM 3252 C C . LEU A 1 406 ? -16.594 8.758 8.094 1 84.94 406 LEU A C 1
ATOM 3254 O O . LEU A 1 406 ? -17.75 9.141 8.352 1 84.94 406 LEU A O 1
ATOM 3258 N N . GLY A 1 407 ? -15.617 9.469 7.562 1 77 407 GLY A N 1
ATOM 3259 C CA . GLY A 1 407 ? -15.93 10.852 7.223 1 77 407 GLY A CA 1
ATOM 3260 C C . GLY A 1 407 ? -16.875 10.969 6.043 1 77 407 GLY A C 1
ATOM 3261 O O . GLY A 1 407 ? -16.781 10.211 5.082 1 77 407 GLY A O 1
ATOM 3262 N N . ARG A 1 408 ? -17.906 11.758 6.242 1 69.06 408 ARG A N 1
ATOM 3263 C CA . ARG A 1 408 ? -18.875 12.008 5.184 1 69.06 408 ARG A CA 1
ATOM 3264 C C . ARG A 1 408 ? -18.953 13.492 4.855 1 69.06 408 ARG A C 1
ATOM 3266 O O . ARG A 1 408 ? -18.891 14.336 5.75 1 69.06 408 ARG A O 1
ATOM 3273 N N . ALA A 1 409 ? -18.797 13.703 3.584 1 65.12 409 ALA A N 1
ATOM 3274 C CA . ALA A 1 409 ? -19 15.078 3.121 1 65.12 409 ALA A CA 1
ATOM 3275 C C . ALA A 1 409 ? -19.922 15.117 1.911 1 65.12 409 ALA A C 1
ATOM 3277 O O . ALA A 1 409 ? -20.219 14.078 1.314 1 65.12 409 ALA A O 1
ATOM 3278 N N . LYS A 1 410 ? -20.641 16.156 1.837 1 60.44 410 LYS A N 1
ATOM 3279 C CA . LYS A 1 410 ? -21.5 16.328 0.67 1 60.44 410 LYS A CA 1
ATOM 3280 C C . LYS A 1 410 ? -20.719 16.875 -0.518 1 60.44 410 LYS A C 1
ATOM 3282 O O . LYS A 1 410 ? -19.844 17.734 -0.351 1 60.44 410 LYS A O 1
ATOM 3287 N N . ASP A 1 411 ? -20.844 16.141 -1.641 1 57.59 411 ASP A N 1
ATOM 3288 C CA . ASP A 1 411 ? -20.188 16.641 -2.844 1 57.59 411 ASP A CA 1
ATOM 3289 C C . ASP A 1 411 ? -20.984 17.781 -3.467 1 57.59 411 ASP A C 1
ATOM 3291 O O . ASP A 1 411 ? -21.953 18.266 -2.883 1 57.59 411 ASP A O 1
ATOM 3295 N N . ARG A 1 412 ? -20.469 18.359 -4.527 1 52.53 412 ARG A N 1
ATOM 3296 C CA . ARG A 1 412 ? -21.047 19.516 -5.227 1 52.53 412 ARG A CA 1
ATOM 3297 C C . ARG A 1 412 ? -22.484 19.234 -5.652 1 52.53 412 ARG A C 1
ATOM 3299 O O . ARG A 1 412 ? -23.281 20.156 -5.773 1 52.53 412 ARG A O 1
ATOM 3306 N N . GLU A 1 413 ? -22.688 17.906 -5.828 1 55.22 413 GLU A N 1
ATOM 3307 C CA . GLU A 1 413 ? -24.031 17.5 -6.219 1 55.22 413 GLU A CA 1
ATOM 3308 C C . GLU A 1 413 ? -24.844 17.047 -5.008 1 55.22 413 GLU A C 1
ATOM 3310 O O . GLU A 1 413 ? -25.891 16.406 -5.156 1 55.22 413 GLU A O 1
ATOM 3315 N N . ASN A 1 414 ? -24.266 17.422 -3.857 1 57.56 414 ASN A N 1
ATOM 3316 C CA . ASN A 1 414 ? -24.906 17.094 -2.592 1 57.56 414 ASN A CA 1
ATOM 3317 C C . ASN A 1 414 ? -24.984 15.578 -2.371 1 57.56 414 ASN A C 1
ATOM 3319 O O . ASN A 1 414 ? -25.906 15.086 -1.729 1 57.56 414 ASN A O 1
ATOM 3323 N N . ARG A 1 415 ? -24.203 15.016 -3.172 1 61.69 415 ARG A N 1
ATOM 3324 C CA . ARG A 1 415 ? -24.094 13.578 -2.951 1 61.69 415 ARG A CA 1
ATOM 3325 C C . ARG A 1 415 ? -23.062 13.258 -1.88 1 61.69 415 ARG A C 1
ATOM 3327 O O . ARG A 1 415 ? -22.078 13.984 -1.718 1 61.69 415 ARG A O 1
ATOM 3334 N N . ASP A 1 416 ? -23.391 12.25 -1.107 1 61.75 416 ASP A N 1
ATOM 3335 C CA . ASP A 1 416 ? -22.453 11.82 -0.064 1 61.75 416 ASP A CA 1
ATOM 3336 C C . ASP A 1 416 ? -21.141 11.328 -0.665 1 61.75 416 ASP A C 1
ATOM 3338 O O . ASP A 1 416 ? -21.141 10.508 -1.59 1 61.75 416 ASP A O 1
ATOM 3342 N N . ALA A 1 417 ? -20.109 12.148 -0.325 1 65.88 417 ALA A N 1
ATOM 3343 C CA . ALA A 1 417 ? -18.766 11.734 -0.725 1 65.88 417 ALA A CA 1
ATOM 3344 C C . ALA A 1 417 ? -17.984 11.195 0.468 1 65.88 417 ALA A C 1
ATOM 3346 O O . ALA A 1 417 ? -18.094 11.719 1.577 1 65.88 417 ALA A O 1
ATOM 3347 N N . VAL A 1 418 ? -17.422 10.031 0.233 1 66.81 418 VAL A N 1
ATOM 3348 C CA . VAL A 1 418 ? -16.625 9.414 1.294 1 66.81 418 VAL A CA 1
ATOM 3349 C C . VAL A 1 418 ? -15.141 9.617 1.021 1 66.81 418 VAL A C 1
ATOM 3351 O O . VAL A 1 418 ? -14.695 9.508 -0.122 1 66.81 418 VAL A O 1
ATOM 3354 N N . ALA A 1 419 ? -14.508 10.07 2.066 1 74.62 419 ALA A N 1
ATOM 3355 C CA . ALA A 1 419 ? -13.062 10.219 1.961 1 74.62 419 ALA A CA 1
ATOM 3356 C C . ALA A 1 419 ? -12.367 8.859 1.989 1 74.62 419 ALA A C 1
ATOM 3358 O O . ALA A 1 419 ? -12.82 7.938 2.676 1 74.62 419 ALA A O 1
ATOM 3359 N N . VAL A 1 420 ? -11.422 8.727 1.166 1 79.88 420 VAL A N 1
ATOM 3360 C CA . VAL A 1 420 ? -10.656 7.484 1.135 1 79.88 420 VAL A CA 1
ATOM 3361 C C . VAL A 1 420 ? -9.164 7.793 1.241 1 79.88 420 VAL A C 1
ATOM 3363 O O . VAL A 1 420 ? -8.68 8.766 0.651 1 79.88 420 VAL A O 1
ATOM 3366 N N . SER A 1 421 ? -8.516 7.09 2.088 1 89.69 421 SER A N 1
ATOM 3367 C CA . SER A 1 421 ? -7.062 7.125 2.15 1 89.69 421 SER A CA 1
ATOM 3368 C C . SER A 1 421 ? -6.457 5.773 1.796 1 89.69 421 SER A C 1
ATOM 3370 O O . SER A 1 421 ? -7.125 4.742 1.902 1 89.69 421 SER A O 1
ATOM 3372 N N . GLU A 1 422 ? -5.277 5.879 1.26 1 92.25 422 GLU A N 1
ATOM 3373 C CA . GLU A 1 422 ? -4.562 4.676 0.842 1 92.25 422 GLU A CA 1
ATOM 3374 C C . GLU A 1 422 ? -3.078 4.766 1.189 1 92.25 422 GLU A C 1
ATOM 3376 O O . GLU A 1 422 ? -2.562 5.855 1.452 1 92.25 422 GLU A O 1
ATOM 3381 N N . PHE A 1 423 ? -2.473 3.58 1.298 1 95.56 423 PHE A N 1
ATOM 3382 C CA . PHE A 1 423 ? -1.019 3.582 1.416 1 95.56 423 PHE A CA 1
ATOM 3383 C C . PHE A 1 423 ? -0.404 2.486 0.552 1 95.56 423 PHE A C 1
ATOM 3385 O O . PHE A 1 423 ? -1.071 1.504 0.219 1 95.56 423 PHE A O 1
ATOM 3392 N N . GLU A 1 424 ? 0.767 2.752 0.116 1 95 424 GLU A N 1
ATOM 3393 C CA . GLU A 1 424 ? 1.606 1.802 -0.606 1 95 424 GLU A CA 1
ATOM 3394 C C . GLU A 1 424 ? 2.906 1.531 0.146 1 95 424 GLU A C 1
ATOM 3396 O O . GLU A 1 424 ? 3.482 2.439 0.747 1 95 424 GLU A O 1
ATOM 3401 N N . SER A 1 425 ? 3.354 0.236 0.076 1 96.38 425 SER A N 1
ATOM 3402 C CA . SER A 1 425 ? 4.508 -0.105 0.903 1 96.38 425 SER A CA 1
ATOM 3403 C C . SER A 1 425 ? 5.434 -1.08 0.186 1 96.38 425 SER A C 1
ATOM 3405 O O . SER A 1 425 ? 4.973 -2.021 -0.464 1 96.38 425 SER A O 1
ATOM 3407 N N . THR A 1 426 ? 6.711 -0.772 0.296 1 94.88 426 THR A N 1
ATOM 3408 C CA . THR A 1 426 ? 7.77 -1.707 -0.071 1 94.88 426 THR A CA 1
ATOM 3409 C C . THR A 1 426 ? 8.602 -2.092 1.15 1 94.88 426 THR A C 1
ATOM 3411 O O . THR A 1 426 ? 9.727 -2.576 1.015 1 94.88 426 THR A O 1
ATOM 3414 N N . LEU A 1 427 ? 8.016 -1.825 2.355 1 96.25 427 LEU A N 1
ATOM 3415 C CA . LEU A 1 427 ? 8.711 -2.209 3.58 1 96.25 427 LEU A CA 1
ATOM 3416 C C . LEU A 1 427 ? 8.945 -3.715 3.623 1 96.25 427 LEU A C 1
ATOM 3418 O O . LEU A 1 427 ? 8.047 -4.496 3.297 1 96.25 427 LEU A O 1
ATOM 3422 N N . SER A 1 428 ? 10.148 -4.043 4.039 1 94.12 428 SER A N 1
ATOM 3423 C CA . SER A 1 428 ? 10.508 -5.453 4.094 1 94.12 428 SER A CA 1
ATOM 3424 C C . SER A 1 428 ? 10.641 -5.938 5.535 1 94.12 428 SER A C 1
ATOM 3426 O O . SER A 1 428 ? 11.023 -7.082 5.777 1 94.12 428 SER A O 1
ATOM 3428 N N . LYS A 1 429 ? 10.414 -5.078 6.469 1 94.31 429 LYS A N 1
ATOM 3429 C CA . LYS A 1 429 ? 10.367 -5.363 7.902 1 94.31 429 LYS A CA 1
ATOM 3430 C C . LYS A 1 429 ? 9.211 -4.629 8.57 1 94.31 429 LYS A C 1
ATOM 3432 O O . LYS A 1 429 ? 8.641 -3.697 7.996 1 94.31 429 LYS A O 1
ATOM 3437 N N . ARG A 1 430 ? 8.914 -5.145 9.773 1 94.69 430 ARG A N 1
ATOM 3438 C CA . ARG A 1 430 ? 7.926 -4.406 10.562 1 94.69 430 ARG A CA 1
ATOM 3439 C C . ARG A 1 430 ? 8.492 -3.068 11.023 1 94.69 430 ARG A C 1
ATOM 3441 O O . ARG A 1 430 ? 9.672 -2.973 11.375 1 94.69 430 ARG A O 1
ATOM 3448 N N . PHE A 1 431 ? 7.652 -2.072 11.016 1 97 431 PHE A N 1
ATOM 3449 C CA . PHE A 1 431 ? 8.07 -0.757 11.484 1 97 431 PHE A CA 1
ATOM 3450 C C . PHE A 1 431 ? 7.316 -0.37 12.75 1 97 431 PHE A C 1
ATOM 3452 O O . PHE A 1 431 ? 6.09 -0.245 12.734 1 97 431 PHE A O 1
ATOM 3459 N N . TYR A 1 432 ? 8.078 -0.202 13.789 1 95.62 432 TYR A N 1
ATOM 3460 C CA . TYR A 1 432 ? 7.582 0.331 15.055 1 95.62 432 TYR A CA 1
ATOM 3461 C C . TYR A 1 432 ? 8.289 1.634 15.414 1 95.62 432 TYR A C 1
ATOM 3463 O O . TYR A 1 432 ? 9.5 1.766 15.211 1 95.62 432 TYR A O 1
ATOM 3471 N N . PHE A 1 433 ? 7.543 2.586 16 1 94.94 433 PHE A N 1
ATOM 3472 C CA . PHE A 1 433 ? 8.156 3.854 16.391 1 94.94 433 PHE A CA 1
ATOM 3473 C C . PHE A 1 433 ? 8.93 3.701 17.688 1 94.94 433 PHE A C 1
ATOM 3475 O O . PHE A 1 433 ? 9.797 4.527 18 1 94.94 433 PHE A O 1
ATOM 3482 N N . PHE A 1 434 ? 8.648 2.764 18.547 1 88.56 434 PHE A N 1
ATOM 3483 C CA . PHE A 1 434 ? 9.266 2.514 19.859 1 88.56 434 PHE A CA 1
ATOM 3484 C C . PHE A 1 434 ? 9.367 3.803 20.656 1 88.56 434 PHE A C 1
ATOM 3486 O O . PHE A 1 434 ? 10.469 4.23 21.016 1 88.56 434 PHE A O 1
ATOM 3493 N N . PRO A 1 435 ? 8.289 4.293 21 1 86.75 435 PRO A N 1
ATOM 3494 C CA . PRO A 1 435 ? 8.352 5.535 21.781 1 86.75 435 PRO A CA 1
ATOM 3495 C C . PRO A 1 435 ? 9.148 5.391 23.078 1 86.75 435 PRO A C 1
ATOM 3497 O O . PRO A 1 435 ? 9.102 4.344 23.719 1 86.75 435 PRO A O 1
ATOM 3500 N N . GLN A 1 436 ? 9.969 6.461 23.5 1 75.44 436 GLN A N 1
ATOM 3501 C CA . GLN A 1 436 ? 10.727 6.648 24.719 1 75.44 436 GLN A CA 1
ATOM 3502 C C . GLN A 1 436 ? 11.922 5.691 24.781 1 75.44 436 GLN A C 1
ATOM 3504 O O . GLN A 1 436 ? 12.562 5.562 25.828 1 75.44 436 GLN A O 1
ATOM 3509 N N . GLN A 1 437 ? 12.195 4.879 23.688 1 67.25 437 GLN A N 1
ATOM 3510 C CA . GLN A 1 437 ? 13.422 4.082 23.641 1 67.25 437 GLN A CA 1
ATOM 3511 C C . GLN A 1 437 ? 14.586 4.906 23.109 1 67.25 437 GLN A C 1
ATOM 3513 O O . GLN A 1 437 ? 14.562 5.363 21.953 1 67.25 437 GLN A O 1
ATOM 3518 N N . CYS A 1 438 ? 15.383 5.613 23.969 1 57.66 438 CYS A N 1
ATOM 3519 C CA . CYS A 1 438 ? 16.531 6.359 23.469 1 57.66 438 CYS A CA 1
ATOM 3520 C C . CYS A 1 438 ? 17.828 5.797 24.016 1 57.66 438 CYS A C 1
ATOM 3522 O O . CYS A 1 438 ? 17.906 5.418 25.188 1 57.66 438 CYS A O 1
ATOM 3524 N N . GLU A 1 439 ? 18.688 5.129 23.172 1 51.59 439 GLU A N 1
ATOM 3525 C CA . GLU A 1 439 ? 20.016 4.773 23.641 1 51.59 439 GLU A CA 1
ATOM 3526 C C . GLU A 1 439 ? 20.859 6.016 23.922 1 51.59 439 GLU A C 1
ATOM 3528 O O . GLU A 1 439 ? 20.906 6.93 23.109 1 51.59 439 GLU A O 1
ATOM 3533 N N . THR A 1 440 ? 20.938 6.383 25.125 1 41.53 440 THR A N 1
ATOM 3534 C CA . THR A 1 440 ? 21.891 7.414 25.516 1 41.53 440 THR A CA 1
ATOM 3535 C C . THR A 1 440 ? 23.297 7.062 25.031 1 41.53 440 THR A C 1
ATOM 3537 O O . THR A 1 440 ? 23.844 6.027 25.406 1 41.53 440 THR A O 1
ATOM 3540 N N . VAL A 1 441 ? 23.688 7.289 23.859 1 39.25 441 VAL A N 1
ATOM 3541 C CA . VAL A 1 441 ? 25.125 7.168 23.562 1 39.25 441 VAL A CA 1
ATOM 3542 C C . VAL A 1 441 ? 25.922 7.98 24.562 1 39.25 441 VAL A C 1
ATOM 3544 O O . VAL A 1 441 ? 25.672 9.172 24.766 1 39.25 441 VAL A O 1
ATOM 3547 N N . PRO A 1 442 ? 26.641 7.258 25.438 1 33.44 442 PRO A N 1
ATOM 3548 C CA . PRO A 1 442 ? 27.562 8.016 26.297 1 33.44 442 PRO A CA 1
ATOM 3549 C C . PRO A 1 442 ? 28.562 8.852 25.484 1 33.44 442 PRO A C 1
ATOM 3551 O O . PRO A 1 442 ? 29.156 8.359 24.531 1 33.44 442 PRO A O 1
ATOM 3554 N N . ILE A 1 443 ? 28.391 10.117 25.344 1 34.44 443 ILE A N 1
ATOM 3555 C CA . ILE A 1 443 ? 29.422 11.039 24.875 1 34.44 443 ILE A CA 1
ATOM 3556 C C . ILE A 1 443 ? 30.719 10.773 25.641 1 34.44 443 ILE A C 1
ATOM 3558 O O . ILE A 1 443 ? 30.766 10.891 26.859 1 34.44 443 ILE A O 1
ATOM 3562 N N . GLN A 1 444 ? 31.547 9.898 25.188 1 29.7 444 GLN A N 1
ATOM 3563 C CA . GLN A 1 444 ? 32.906 9.859 25.766 1 29.7 444 GLN A CA 1
ATOM 3564 C C . GLN A 1 444 ? 33.531 11.25 25.781 1 29.7 444 GLN A C 1
ATOM 3566 O O . GLN A 1 444 ? 33.594 11.922 24.75 1 29.7 444 GLN A O 1
ATOM 3571 N N . ALA A 1 445 ? 33.625 11.875 26.969 1 32.03 445 ALA A N 1
ATOM 3572 C CA . ALA A 1 445 ? 34.406 13.031 27.359 1 32.03 445 ALA A CA 1
ATOM 3573 C C . ALA A 1 445 ? 35.875 12.883 26.891 1 32.03 445 ALA A C 1
ATOM 3575 O O . ALA A 1 445 ? 36.531 11.883 27.203 1 32.03 445 ALA A O 1
ATOM 3576 N N . SER A 1 446 ? 36.188 13.336 25.75 1 27.08 446 SER A N 1
ATOM 3577 C CA . SER A 1 446 ? 37.625 13.539 25.438 1 27.08 446 SER A CA 1
ATOM 3578 C C . SER A 1 446 ? 38.344 14.172 26.609 1 27.08 446 SER A C 1
ATOM 3580 O O . SER A 1 446 ? 37.938 15.211 27.125 1 27.08 446 SER A O 1
ATOM 3582 N N . THR A 1 447 ? 38.938 13.352 27.406 1 29.27 447 THR A N 1
ATOM 3583 C CA . THR A 1 447 ? 40 13.789 28.312 1 29.27 447 THR A CA 1
ATOM 3584 C C . THR A 1 447 ? 40.969 14.711 27.594 1 29.27 447 THR A C 1
ATOM 3586 O O . THR A 1 447 ? 41.562 14.336 26.578 1 29.27 447 THR A O 1
ATOM 3589 N N . SER A 1 448 ? 40.875 16.047 27.953 1 23.53 448 SER A N 1
ATOM 3590 C CA . SER A 1 448 ? 42.156 16.797 27.953 1 23.53 448 SER A CA 1
ATOM 3591 C C . SER A 1 448 ? 43.094 16.266 29 1 23.53 448 SER A C 1
ATOM 3593 O O . SER A 1 448 ? 42.688 15.883 30.094 1 23.53 448 SER A O 1
ATOM 3595 N N . MET B 1 1 ? 8.953 -30.094 -37.5 1 78 1 MET B N 1
ATOM 3596 C CA . MET B 1 1 ? 7.898 -29.938 -36.5 1 78 1 MET B CA 1
ATOM 3597 C C . MET B 1 1 ? 7.344 -28.516 -36.5 1 78 1 MET B C 1
ATOM 3599 O O . MET B 1 1 ? 8.086 -27.547 -36.719 1 78 1 MET B O 1
ATOM 3603 N N . ASN B 1 2 ? 5.992 -28.406 -36.375 1 75.75 2 ASN B N 1
ATOM 3604 C CA . ASN B 1 2 ? 5.418 -27.062 -36.406 1 75.75 2 ASN B CA 1
ATOM 3605 C C . ASN B 1 2 ? 5.781 -26.266 -35.156 1 75.75 2 ASN B C 1
ATOM 3607 O O . ASN B 1 2 ? 6.125 -26.859 -34.125 1 75.75 2 ASN B O 1
ATOM 3611 N N . ASP B 1 3 ? 5.738 -25.016 -35.312 1 73.31 3 ASP B N 1
ATOM 3612 C CA . ASP B 1 3 ? 6.207 -24.109 -34.281 1 73.31 3 ASP B CA 1
ATOM 3613 C C . ASP B 1 3 ? 5.414 -24.312 -32.969 1 73.31 3 ASP B C 1
ATOM 3615 O O . ASP B 1 3 ? 5.977 -24.234 -31.875 1 73.31 3 ASP B O 1
ATOM 3619 N N . GLU B 1 4 ? 4.285 -24.562 -33.125 1 72.19 4 GLU B N 1
ATOM 3620 C CA . GLU B 1 4 ? 3.443 -24.781 -31.953 1 72.19 4 GLU B CA 1
ATOM 3621 C C . GLU B 1 4 ? 3.906 -26 -31.156 1 72.19 4 GLU B C 1
ATOM 3623 O O . GLU B 1 4 ? 3.99 -25.953 -29.938 1 72.19 4 GLU B O 1
ATOM 3628 N N . ASP B 1 5 ? 4.207 -27.016 -31.906 1 79 5 ASP B N 1
ATOM 3629 C CA . ASP B 1 5 ? 4.641 -28.266 -31.281 1 79 5 ASP B CA 1
ATOM 3630 C C . ASP B 1 5 ? 6.031 -28.109 -30.672 1 79 5 ASP B C 1
ATOM 3632 O O . ASP B 1 5 ? 6.289 -28.625 -29.578 1 79 5 ASP B O 1
ATOM 3636 N N . ARG B 1 6 ? 6.773 -27.406 -31.375 1 77.69 6 ARG B N 1
ATOM 3637 C CA . ARG B 1 6 ? 8.117 -27.141 -30.859 1 77.69 6 ARG B CA 1
ATOM 3638 C C . ARG B 1 6 ? 8.055 -26.391 -29.547 1 77.69 6 ARG B C 1
ATOM 3640 O O . ARG B 1 6 ? 8.797 -26.703 -28.609 1 77.69 6 ARG B O 1
ATOM 3647 N N . ARG B 1 7 ? 7.219 -25.594 -29.578 1 72.31 7 ARG B N 1
ATOM 3648 C CA . ARG B 1 7 ? 7.059 -24.766 -28.391 1 72.31 7 ARG B CA 1
ATOM 3649 C C . ARG B 1 7 ? 6.535 -25.594 -27.203 1 72.31 7 ARG B C 1
ATOM 3651 O O . ARG B 1 7 ? 6.965 -25.406 -26.078 1 72.31 7 ARG B O 1
ATOM 3658 N N . LYS B 1 8 ? 5.641 -26.5 -27.438 1 73.69 8 LYS B N 1
ATOM 3659 C CA . LYS B 1 8 ? 5.117 -27.391 -26.406 1 73.69 8 LYS B CA 1
ATOM 3660 C C . LYS B 1 8 ? 6.234 -28.234 -25.797 1 73.69 8 LYS B C 1
ATOM 3662 O O . LYS B 1 8 ? 6.285 -28.406 -24.578 1 73.69 8 LYS B O 1
ATOM 3667 N N . LEU B 1 9 ? 7.117 -28.656 -26.641 1 81.31 9 LEU B N 1
ATOM 3668 C CA . LEU B 1 9 ? 8.234 -29.469 -26.188 1 81.31 9 LEU B CA 1
ATOM 3669 C C . LEU B 1 9 ? 9.234 -28.625 -25.391 1 81.31 9 LEU B C 1
ATOM 3671 O O . LEU B 1 9 ? 9.75 -29.078 -24.375 1 81.31 9 LEU B O 1
ATOM 3675 N N . GLN B 1 10 ? 9.359 -27.453 -25.891 1 75 10 GLN B N 1
ATOM 3676 C CA . GLN B 1 10 ? 10.32 -26.562 -25.266 1 75 10 GLN B CA 1
ATOM 3677 C C . GLN B 1 10 ? 9.844 -26.109 -23.891 1 75 10 GLN B C 1
ATOM 3679 O O . GLN B 1 10 ? 10.609 -26.125 -22.922 1 75 10 GLN B O 1
ATOM 3684 N N . THR B 1 11 ? 8.586 -25.938 -23.844 1 68.75 11 THR B N 1
ATOM 3685 C CA . THR B 1 11 ? 7.996 -25.422 -22.609 1 68.75 11 THR B CA 1
ATOM 3686 C C . THR B 1 11 ? 7.84 -26.531 -21.578 1 68.75 11 THR B C 1
ATOM 3688 O O . THR B 1 11 ? 7.816 -26.281 -20.375 1 68.75 11 THR B O 1
ATOM 3691 N N . SER B 1 12 ? 7.816 -27.688 -22 1 70.62 12 SER B N 1
ATOM 3692 C CA . SER B 1 12 ? 7.609 -28.844 -21.109 1 70.62 12 SER B CA 1
ATOM 3693 C C . SER B 1 12 ? 8.914 -29.594 -20.891 1 70.62 12 SER B C 1
ATOM 3695 O O . SER B 1 12 ? 8.898 -30.719 -20.391 1 70.62 12 SER B O 1
ATOM 3697 N N . ARG B 1 13 ? 9.992 -28.984 -21.203 1 77.94 13 ARG B N 1
ATOM 3698 C CA . ARG B 1 13 ? 11.234 -29.734 -21.281 1 77.94 13 ARG B CA 1
ATOM 3699 C C . ARG B 1 13 ? 11.633 -30.25 -19.891 1 77.94 13 ARG B C 1
ATOM 3701 O O . ARG B 1 13 ? 11.961 -31.438 -19.75 1 77.94 13 ARG B O 1
ATOM 3708 N N . SER B 1 14 ? 11.648 -29.438 -18.984 1 74.25 14 SER B N 1
ATOM 3709 C CA . SER B 1 14 ? 12.039 -29.875 -17.641 1 74.25 14 SER B CA 1
ATOM 3710 C C . SER B 1 14 ? 11.125 -30.984 -17.141 1 74.25 14 SER B C 1
ATOM 3712 O O . SER B 1 14 ? 11.586 -31.953 -16.531 1 74.25 14 SER B O 1
ATOM 3714 N N . PHE B 1 15 ? 9.883 -30.781 -17.344 1 78.38 15 PHE B N 1
ATOM 3715 C CA . PHE B 1 15 ? 8.922 -31.812 -16.984 1 78.38 15 PHE B CA 1
ATOM 3716 C C . PHE B 1 15 ? 9.234 -33.125 -17.719 1 78.38 15 PHE B C 1
ATOM 3718 O O . PHE B 1 15 ? 9.211 -34.188 -17.109 1 78.38 15 PHE B O 1
ATOM 3725 N N . LEU B 1 16 ? 9.5 -32.969 -18.859 1 85.88 16 LEU B N 1
ATOM 3726 C CA . LEU B 1 16 ? 9.742 -34.125 -19.688 1 85.88 16 LEU B CA 1
ATOM 3727 C C . LEU B 1 16 ? 11.008 -34.875 -19.234 1 85.88 16 LEU B C 1
ATOM 3729 O O . LEU B 1 16 ? 11.016 -36.094 -19.141 1 85.88 16 LEU B O 1
ATOM 3733 N N . VAL B 1 17 ? 11.914 -34.094 -18.859 1 80.88 17 VAL B N 1
ATOM 3734 C CA . VAL B 1 17 ? 13.18 -34.688 -18.453 1 80.88 17 VAL B CA 1
ATOM 3735 C C . VAL B 1 17 ? 12.977 -35.469 -17.156 1 80.88 17 VAL B C 1
ATOM 3737 O O . VAL B 1 17 ? 13.531 -36.562 -17.016 1 80.88 17 VAL B O 1
ATOM 3740 N N . LYS B 1 18 ? 12.07 -35 -16.422 1 78.94 18 LYS B N 1
ATOM 3741 C CA . LYS B 1 18 ? 11.859 -35.594 -15.117 1 78.94 18 LYS B CA 1
ATOM 3742 C C . LYS B 1 18 ? 10.852 -36.75 -15.203 1 78.94 18 LYS B C 1
ATOM 3744 O O . LYS B 1 18 ? 10.922 -37.719 -14.43 1 78.94 18 LYS B O 1
ATOM 3749 N N . ASN B 1 19 ? 9.984 -36.719 -16.141 1 81.19 19 ASN B N 1
ATOM 3750 C CA . ASN B 1 19 ? 8.805 -37.562 -16.031 1 81.19 19 ASN B CA 1
ATOM 3751 C C . ASN B 1 19 ? 8.75 -38.625 -17.141 1 81.19 19 ASN B C 1
ATOM 3753 O O . ASN B 1 19 ? 7.969 -39.562 -17.078 1 81.19 19 ASN B O 1
ATOM 3757 N N . ILE B 1 20 ? 9.531 -38.406 -18.062 1 88.44 20 ILE B N 1
ATOM 3758 C CA . ILE B 1 20 ? 9.555 -39.438 -19.109 1 88.44 20 ILE B CA 1
ATOM 3759 C C . ILE B 1 20 ? 10.188 -40.719 -18.562 1 88.44 20 ILE B C 1
ATOM 3761 O O . ILE B 1 20 ? 11.273 -40.688 -17.984 1 88.44 20 ILE B O 1
ATOM 3765 N N . GLU B 1 21 ? 9.414 -41.562 -18.641 1 85.5 21 GLU B N 1
ATOM 3766 C CA . GLU B 1 21 ? 9.906 -42.875 -18.25 1 85.5 21 GLU B CA 1
ATOM 3767 C C . GLU B 1 21 ? 10.203 -43.75 -19.453 1 85.5 21 GLU B C 1
ATOM 3769 O O . GLU B 1 21 ? 9.711 -43.5 -20.562 1 85.5 21 GLU B O 1
ATOM 3774 N N . ASN B 1 22 ? 11.18 -44.75 -19.375 1 86.44 22 ASN B N 1
ATOM 3775 C CA . ASN B 1 22 ? 11.5 -45.75 -20.375 1 86.44 22 ASN B CA 1
ATOM 3776 C C . ASN B 1 22 ? 11.977 -45.094 -21.688 1 86.44 22 ASN B C 1
ATOM 3778 O O . ASN B 1 22 ? 11.477 -45.438 -22.766 1 86.44 22 ASN B O 1
ATOM 3782 N N . ILE B 1 23 ? 12.867 -44.219 -21.531 1 90.06 23 ILE B N 1
ATOM 3783 C CA . ILE B 1 23 ? 13.367 -43.438 -22.656 1 90.06 23 ILE B CA 1
ATOM 3784 C C . ILE B 1 23 ? 13.945 -44.375 -23.719 1 90.06 23 ILE B C 1
ATOM 3786 O O . ILE B 1 23 ? 13.852 -44.094 -24.922 1 90.06 23 ILE B O 1
ATOM 3790 N N . GLU B 1 24 ? 14.383 -45.469 -23.312 1 86.44 24 GLU B N 1
ATOM 3791 C CA . GLU B 1 24 ? 14.945 -46.438 -24.266 1 86.44 24 GLU B CA 1
ATOM 3792 C C . GLU B 1 24 ? 13.867 -47 -25.188 1 86.44 24 GLU B C 1
ATOM 3794 O O . GLU B 1 24 ? 14.078 -47.125 -26.406 1 86.44 24 GLU B O 1
ATOM 3799 N N . ASP B 1 25 ? 12.734 -47.25 -24.594 1 86.56 25 ASP B N 1
ATOM 3800 C CA . ASP B 1 25 ? 11.609 -47.75 -25.375 1 86.56 25 ASP B CA 1
ATOM 3801 C C . ASP B 1 25 ? 11.086 -46.656 -26.328 1 86.56 25 ASP B C 1
ATOM 3803 O O . ASP B 1 25 ? 10.75 -46.938 -27.469 1 86.56 25 ASP B O 1
ATOM 3807 N N . ILE B 1 26 ? 11.078 -45.406 -25.797 1 90.31 26 ILE B N 1
ATOM 3808 C CA . ILE B 1 26 ? 10.617 -44.281 -26.609 1 90.31 26 ILE B CA 1
ATOM 3809 C C . ILE B 1 26 ? 11.555 -44.094 -27.797 1 90.31 26 ILE B C 1
ATOM 3811 O O . ILE B 1 26 ? 11.102 -43.938 -28.938 1 90.31 26 ILE B O 1
ATOM 3815 N N . ASN B 1 27 ? 12.742 -44.156 -27.469 1 89.88 27 ASN B N 1
ATOM 3816 C CA . ASN B 1 27 ? 13.781 -44.031 -28.469 1 89.88 27 ASN B CA 1
ATOM 3817 C C . ASN B 1 27 ? 13.68 -45.094 -29.547 1 89.88 27 ASN B C 1
ATOM 3819 O O . ASN B 1 27 ? 13.812 -44.812 -30.734 1 89.88 27 ASN B O 1
ATOM 3823 N N . GLU B 1 28 ? 13.445 -46.312 -29.172 1 87.5 28 GLU B N 1
AT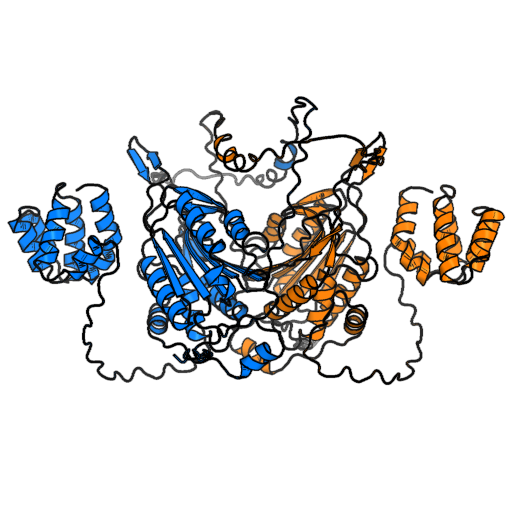OM 3824 C CA . GLU B 1 28 ? 13.297 -47.469 -30.078 1 87.5 28 GLU B CA 1
ATOM 3825 C C . GLU B 1 28 ? 12.062 -47.312 -30.953 1 87.5 28 GLU B C 1
ATOM 3827 O O . GLU B 1 28 ? 12.117 -47.562 -32.156 1 87.5 28 GLU B O 1
ATOM 3832 N N . GLU B 1 29 ? 10.992 -46.875 -30.344 1 86.81 29 GLU B N 1
ATOM 3833 C CA . GLU B 1 29 ? 9.742 -46.719 -31.094 1 86.81 29 GLU B CA 1
ATOM 3834 C C . GLU B 1 29 ? 9.852 -45.594 -32.125 1 86.81 29 GLU B C 1
ATOM 3836 O O . GLU B 1 29 ? 9.328 -45.719 -33.219 1 86.81 29 GLU B O 1
ATOM 3841 N N . LEU B 1 30 ? 10.523 -44.5 -31.812 1 90.75 30 LEU B N 1
ATOM 3842 C CA . LEU B 1 30 ? 10.656 -43.375 -32.75 1 90.75 30 LEU B CA 1
ATOM 3843 C C . LEU B 1 30 ? 11.594 -43.75 -33.875 1 90.75 30 LEU B C 1
ATOM 3845 O O . LEU B 1 30 ? 11.438 -43.25 -35 1 90.75 30 LEU B O 1
ATOM 3849 N N . TYR B 1 31 ? 12.477 -44.656 -33.594 1 86.44 31 TYR B N 1
ATOM 3850 C CA . TYR B 1 31 ? 13.336 -45.188 -34.625 1 86.44 31 TYR B CA 1
ATOM 3851 C C . TYR B 1 31 ? 12.539 -46.094 -35.562 1 86.44 31 TYR B C 1
ATOM 3853 O O . TYR B 1 31 ? 12.656 -46 -36.812 1 86.44 31 TYR B O 1
ATOM 3861 N N . THR B 1 32 ? 11.711 -46.969 -34.969 1 85.19 32 THR B N 1
ATOM 3862 C CA . THR B 1 32 ? 10.906 -47.906 -35.75 1 85.19 32 THR B CA 1
ATOM 3863 C C . THR B 1 32 ? 9.922 -47.156 -36.625 1 85.19 32 THR B C 1
ATOM 3865 O O . THR B 1 32 ? 9.641 -47.594 -37.75 1 85.19 32 THR B O 1
ATOM 3868 N N . ARG B 1 33 ? 9.531 -45.969 -36.125 1 84.38 33 ARG B N 1
ATOM 3869 C CA . ARG B 1 33 ? 8.547 -45.188 -36.875 1 84.38 33 ARG B CA 1
ATOM 3870 C C . ARG B 1 33 ? 9.234 -44.188 -37.812 1 84.38 33 ARG B C 1
ATOM 3872 O O . ARG B 1 33 ? 8.594 -43.281 -38.312 1 84.38 33 ARG B O 1
ATOM 3879 N N . GLU B 1 34 ? 10.562 -44.281 -37.844 1 85.62 34 GLU B N 1
ATOM 3880 C CA . GLU B 1 34 ? 11.414 -43.562 -38.781 1 85.62 34 GLU B CA 1
ATOM 3881 C C . GLU B 1 34 ? 11.43 -42.062 -38.469 1 85.62 34 GLU B C 1
ATOM 3883 O O . GLU B 1 34 ? 11.586 -41.25 -39.375 1 85.62 34 GLU B O 1
ATOM 3888 N N . VAL B 1 35 ? 11.195 -41.75 -37.219 1 89.44 35 VAL B N 1
ATOM 3889 C CA . VAL B 1 35 ? 11.375 -40.375 -36.812 1 89.44 35 VAL B CA 1
ATOM 3890 C C . VAL B 1 35 ? 12.836 -40.125 -36.469 1 89.44 35 VAL B C 1
ATOM 3892 O O . VAL B 1 35 ? 13.391 -39.062 -36.812 1 89.44 35 VAL B O 1
ATOM 3895 N N . PHE B 1 36 ? 13.445 -41.031 -35.875 1 88.94 36 PHE B N 1
ATOM 3896 C CA . PHE B 1 36 ? 14.867 -40.969 -35.562 1 88.94 36 PHE B CA 1
ATOM 3897 C C . PHE B 1 36 ? 15.68 -41.844 -36.5 1 88.94 36 PHE B C 1
ATOM 3899 O O . PHE B 1 36 ? 15.219 -42.906 -36.906 1 88.94 36 PHE B O 1
ATOM 3906 N N . THR B 1 37 ? 16.828 -41.406 -36.906 1 87.5 37 THR B N 1
ATOM 3907 C CA . THR B 1 37 ? 17.797 -42.219 -37.656 1 87.5 37 THR B CA 1
ATOM 3908 C C . THR B 1 37 ? 18.641 -43.062 -36.688 1 87.5 37 THR B C 1
ATOM 3910 O O . THR B 1 37 ? 18.594 -42.844 -35.469 1 87.5 37 THR B O 1
ATOM 3913 N N . ASP B 1 38 ? 19.375 -43.969 -37.312 1 84.69 38 ASP B N 1
ATOM 3914 C CA . ASP B 1 38 ? 20.281 -44.812 -36.531 1 84.69 38 ASP B CA 1
ATOM 3915 C C . ASP B 1 38 ? 21.266 -43.938 -35.75 1 84.69 38 ASP B C 1
ATOM 3917 O O . ASP B 1 38 ? 21.547 -44.25 -34.562 1 84.69 38 ASP B O 1
ATOM 3921 N N . GLY B 1 39 ? 21.75 -42.906 -36.375 1 83.81 39 GLY B N 1
ATOM 3922 C CA . GLY B 1 39 ? 22.672 -42 -35.688 1 83.81 39 GLY B CA 1
ATOM 3923 C C . GLY B 1 39 ? 22.031 -41.281 -34.5 1 83.81 39 GLY B C 1
ATOM 3924 O O . GLY B 1 39 ? 22.641 -41.156 -33.438 1 83.81 39 GLY B O 1
ATOM 3925 N N . MET B 1 40 ? 20.859 -40.875 -34.656 1 88.69 40 MET B N 1
ATOM 3926 C CA . MET B 1 40 ? 20.141 -40.125 -33.625 1 88.69 40 MET B CA 1
ATOM 3927 C C . MET B 1 40 ? 19.812 -41.031 -32.438 1 88.69 40 MET B C 1
ATOM 3929 O O . MET B 1 40 ? 19.953 -40.625 -31.297 1 88.69 40 MET B O 1
ATOM 3933 N N . LYS B 1 41 ? 19.359 -42.25 -32.781 1 89.88 41 LYS B N 1
ATOM 3934 C CA . LYS B 1 41 ? 19.078 -43.25 -31.75 1 89.88 41 LYS B CA 1
ATOM 3935 C C . LYS B 1 41 ? 20.328 -43.531 -30.922 1 89.88 41 LYS B C 1
ATOM 3937 O O . LYS B 1 41 ? 20.266 -43.562 -29.688 1 89.88 41 LYS B O 1
ATOM 3942 N N . ALA B 1 42 ? 21.438 -43.719 -31.594 1 86.88 42 ALA B N 1
ATOM 3943 C CA . ALA B 1 42 ? 22.703 -44 -30.922 1 86.88 42 ALA B CA 1
ATOM 3944 C C . ALA B 1 42 ? 23.141 -42.844 -30.047 1 86.88 42 ALA B C 1
ATOM 3946 O O . ALA B 1 42 ? 23.656 -43.031 -28.938 1 86.88 42 ALA B O 1
ATOM 3947 N N . ASP B 1 43 ? 22.906 -41.594 -30.531 1 86.62 43 ASP B N 1
ATOM 3948 C CA . ASP B 1 43 ? 23.281 -40.375 -29.797 1 86.62 43 ASP B CA 1
ATOM 3949 C C . ASP B 1 43 ? 22.562 -40.344 -28.438 1 86.62 43 ASP B C 1
ATOM 3951 O O . ASP B 1 43 ? 23.141 -39.906 -27.453 1 86.62 43 ASP B O 1
ATOM 3955 N N . VAL B 1 44 ? 21.328 -40.75 -28.391 1 91.12 44 VAL B N 1
ATOM 3956 C CA . VAL B 1 44 ? 20.531 -40.75 -27.172 1 91.12 44 VAL B CA 1
ATOM 3957 C C . VAL B 1 44 ? 20.984 -41.875 -26.25 1 91.12 44 VAL B C 1
ATOM 3959 O O . VAL B 1 44 ? 21.156 -41.688 -25.047 1 91.12 44 VAL B O 1
ATOM 3962 N N . GLU B 1 45 ? 21.312 -43.031 -26.812 1 86.69 45 GLU B N 1
ATOM 3963 C CA . GLU B 1 45 ? 21.609 -44.25 -26.047 1 86.69 45 GLU B CA 1
ATOM 3964 C C . GLU B 1 45 ? 22.984 -44.188 -25.406 1 86.69 45 GLU B C 1
ATOM 3966 O O . GLU B 1 45 ? 23.234 -44.812 -24.375 1 86.69 45 GLU B O 1
ATOM 3971 N N . VAL B 1 46 ? 23.891 -43.406 -25.969 1 84.25 46 VAL B N 1
ATOM 3972 C CA . VAL B 1 46 ? 25.25 -43.344 -25.484 1 84.25 46 VAL B CA 1
ATOM 3973 C C . VAL B 1 46 ? 25.312 -42.531 -24.188 1 84.25 46 VAL B C 1
ATOM 3975 O O . VAL B 1 46 ? 26.25 -42.688 -23.391 1 84.25 46 VAL B O 1
ATOM 3978 N N . GLN B 1 47 ? 24.25 -41.812 -23.922 1 83.62 47 GLN B N 1
ATOM 3979 C CA . GLN B 1 47 ? 24.25 -41 -22.703 1 83.62 47 GLN B CA 1
ATOM 3980 C C . GLN B 1 47 ? 24.172 -41.875 -21.469 1 83.62 47 GLN B C 1
ATOM 3982 O O . GLN B 1 47 ? 23.562 -42.969 -21.484 1 83.62 47 GLN B O 1
ATOM 3987 N N . ASP B 1 48 ? 24.781 -41.531 -20.391 1 80.44 48 ASP B N 1
ATOM 3988 C CA . ASP B 1 48 ? 25.016 -42.344 -19.219 1 80.44 48 ASP B CA 1
ATOM 3989 C C . ASP B 1 48 ? 23.781 -42.406 -18.312 1 80.44 48 ASP B C 1
ATOM 3991 O O . ASP B 1 48 ? 23.438 -43.469 -17.781 1 80.44 48 ASP B O 1
ATOM 3995 N N . THR B 1 49 ? 23.141 -41.312 -18.062 1 80.81 49 THR B N 1
ATOM 3996 C CA . THR B 1 49 ? 22.016 -41.25 -17.141 1 80.81 49 THR B CA 1
ATOM 3997 C C . THR B 1 49 ? 20.703 -41.062 -17.891 1 80.81 49 THR B C 1
ATOM 3999 O O . THR B 1 49 ? 20.688 -40.594 -19.047 1 80.81 49 THR B O 1
ATOM 4002 N N . LYS B 1 50 ? 19.688 -41.406 -17.25 1 83.88 50 LYS B N 1
ATOM 4003 C CA . LYS B 1 50 ? 18.359 -41.281 -17.828 1 83.88 50 LYS B CA 1
ATOM 4004 C C . LYS B 1 50 ? 18.047 -39.844 -18.188 1 83.88 50 LYS B C 1
ATOM 4006 O O . LYS B 1 50 ? 17.516 -39.562 -19.266 1 83.88 50 LYS B O 1
ATOM 4011 N N . GLU B 1 51 ? 18.422 -39.031 -17.328 1 82.56 51 GLU B N 1
ATOM 4012 C CA . GLU B 1 51 ? 18.125 -37.625 -17.562 1 82.56 51 GLU B CA 1
ATOM 4013 C C . GLU B 1 51 ? 18.891 -37.094 -18.766 1 82.56 51 GLU B C 1
ATOM 4015 O O . GLU B 1 51 ? 18.344 -36.344 -19.578 1 82.56 51 GLU B O 1
ATOM 4020 N N . LYS B 1 52 ? 20.016 -37.5 -18.828 1 82.44 52 LYS B N 1
ATOM 4021 C CA . LYS B 1 52 ? 20.828 -37.094 -19.969 1 82.44 52 LYS B CA 1
ATOM 4022 C C . LYS B 1 52 ? 20.281 -37.656 -21.281 1 82.44 52 LYS B C 1
ATOM 4024 O O . LYS B 1 52 ? 20.328 -36.969 -22.312 1 82.44 52 LYS B O 1
ATOM 4029 N N . LYS B 1 53 ? 19.797 -38.875 -21.281 1 89.62 53 LYS B N 1
ATOM 4030 C CA . LYS B 1 53 ? 19.172 -39.469 -22.453 1 89.62 53 LYS B CA 1
ATOM 4031 C C . LYS B 1 53 ? 17.953 -38.688 -22.906 1 89.62 53 LYS B C 1
ATOM 4033 O O . LYS B 1 53 ? 17.781 -38.406 -24.094 1 89.62 53 LYS B O 1
ATOM 4038 N N . VAL B 1 54 ? 17.172 -38.281 -21.875 1 89.44 54 VAL B N 1
ATOM 4039 C CA . VAL B 1 54 ? 15.961 -37.531 -22.203 1 89.44 54 VAL B CA 1
ATOM 4040 C C . VAL B 1 54 ? 16.328 -36.156 -22.75 1 89.44 54 VAL B C 1
ATOM 4042 O O . VAL B 1 54 ? 15.711 -35.688 -23.703 1 89.44 54 VAL B O 1
ATOM 4045 N N . ARG B 1 55 ? 17.297 -35.625 -22.266 1 84.5 55 ARG B N 1
ATOM 4046 C CA . ARG B 1 55 ? 17.719 -34.281 -22.734 1 84.5 55 ARG B CA 1
ATOM 4047 C C . ARG B 1 55 ? 18.203 -34.375 -24.188 1 84.5 55 ARG B C 1
ATOM 4049 O O . ARG B 1 55 ? 17.828 -33.531 -25 1 84.5 55 ARG B O 1
ATOM 4056 N N . LYS B 1 56 ? 19.062 -35.312 -24.406 1 85.06 56 LYS B N 1
ATOM 4057 C CA . LYS B 1 56 ? 19.562 -35.5 -25.766 1 85.06 56 LYS B CA 1
ATOM 4058 C C . LYS B 1 56 ? 18.422 -35.812 -26.734 1 85.06 56 LYS B C 1
ATOM 4060 O O . LYS B 1 56 ? 18.406 -35.281 -27.844 1 85.06 56 LYS B O 1
ATOM 4065 N N . PHE B 1 57 ? 17.469 -36.594 -26.234 1 91.31 57 PHE B N 1
ATOM 4066 C CA . PHE B 1 57 ? 16.266 -36.906 -26.969 1 91.31 57 PHE B CA 1
ATOM 4067 C C . PHE B 1 57 ? 15.492 -35.656 -27.328 1 91.31 57 PHE B C 1
ATOM 4069 O O . PHE B 1 57 ? 15.102 -35.438 -28.484 1 91.31 57 PHE B O 1
ATOM 4076 N N . LEU B 1 58 ? 15.391 -34.781 -26.375 1 88.75 58 LEU B N 1
ATOM 4077 C CA . LEU B 1 58 ? 14.594 -33.594 -26.531 1 88.75 58 LEU B CA 1
ATOM 4078 C C . LEU B 1 58 ? 15.336 -32.562 -27.375 1 88.75 58 LEU B C 1
ATOM 4080 O O . LEU B 1 58 ? 14.727 -31.641 -27.938 1 88.75 58 LEU B O 1
ATOM 4084 N N . ASP B 1 59 ? 16.547 -32.719 -27.516 1 86.25 59 ASP B N 1
ATOM 4085 C CA . ASP B 1 59 ? 17.328 -31.906 -28.422 1 86.25 59 ASP B CA 1
ATOM 4086 C C . ASP B 1 59 ? 17.109 -32.312 -29.875 1 86.25 59 ASP B C 1
ATOM 4088 O O . ASP B 1 59 ? 17.188 -31.469 -30.781 1 86.25 59 ASP B O 1
ATOM 4092 N N . ILE B 1 60 ? 16.812 -33.531 -30.094 1 89.31 60 ILE B N 1
ATOM 4093 C CA . ILE B 1 60 ? 16.766 -34.094 -31.438 1 89.31 60 ILE B CA 1
ATOM 4094 C C . ILE B 1 60 ? 15.344 -34.031 -31.984 1 89.31 60 ILE B C 1
ATOM 4096 O O . ILE B 1 60 ? 15.133 -33.625 -33.125 1 89.31 60 ILE B O 1
ATOM 4100 N N . LEU B 1 61 ? 14.367 -34.219 -31.062 1 90 61 LEU B N 1
ATOM 4101 C CA . LEU B 1 61 ? 12.992 -34.438 -31.484 1 90 61 LEU B CA 1
ATOM 4102 C C . LEU B 1 61 ? 12.445 -33.188 -32.188 1 90 61 LEU B C 1
ATOM 4104 O O . LEU B 1 61 ? 11.836 -33.312 -33.25 1 90 61 LEU B O 1
ATOM 4108 N N . PRO B 1 62 ? 12.766 -31.969 -31.75 1 85.5 62 PRO B N 1
ATOM 4109 C CA . PRO B 1 62 ? 12.164 -30.797 -32.375 1 85.5 62 PRO B CA 1
ATOM 4110 C C . PRO B 1 62 ? 12.703 -30.531 -33.781 1 85.5 62 PRO B C 1
ATOM 4112 O O . PRO B 1 62 ? 12.086 -29.812 -34.562 1 85.5 62 PRO B O 1
ATOM 4115 N N . ARG B 1 63 ? 13.695 -31.109 -34.031 1 83.56 63 ARG B N 1
ATOM 4116 C CA . ARG B 1 63 ? 14.336 -30.906 -35.344 1 83.56 63 ARG B CA 1
ATOM 4117 C C . ARG B 1 63 ? 13.836 -31.922 -36.375 1 83.56 63 ARG B C 1
ATOM 4119 O O . ARG B 1 63 ? 14.25 -31.891 -37.531 1 83.56 63 ARG B O 1
ATOM 4126 N N . ARG B 1 64 ? 12.93 -32.688 -35.938 1 86.06 64 ARG B N 1
ATOM 4127 C CA . ARG B 1 64 ? 12.438 -33.719 -36.844 1 86.06 64 ARG B CA 1
ATOM 4128 C C . ARG B 1 64 ? 11.227 -33.25 -37.625 1 86.06 64 ARG B C 1
ATOM 4130 O O . ARG B 1 64 ? 10.766 -32.125 -37.438 1 86.06 64 ARG B O 1
ATOM 4137 N N . GLY B 1 65 ? 10.688 -34 -38.531 1 80.56 65 GLY B N 1
ATOM 4138 C CA . GLY B 1 65 ? 9.641 -33.656 -39.469 1 80.56 65 GLY B CA 1
ATOM 4139 C C . GLY B 1 65 ? 8.352 -33.219 -38.812 1 80.56 65 GLY B C 1
ATOM 4140 O O . GLY B 1 65 ? 8.219 -33.312 -37.594 1 80.56 65 GLY B O 1
ATOM 4141 N N . PRO B 1 66 ? 7.414 -32.625 -39.5 1 80.81 66 PRO B N 1
ATOM 4142 C CA . PRO B 1 66 ? 6.184 -32.031 -38.969 1 80.81 66 PRO B CA 1
ATOM 4143 C C . PRO B 1 66 ? 5.312 -33.031 -38.219 1 80.81 66 PRO B C 1
ATOM 4145 O O . PRO B 1 66 ? 4.551 -32.656 -37.312 1 80.81 66 PRO B O 1
ATOM 4148 N N . GLU B 1 67 ? 5.496 -34.312 -38.438 1 83.12 67 GLU B N 1
ATOM 4149 C CA . GLU B 1 67 ? 4.652 -35.312 -37.812 1 83.12 67 GLU B CA 1
ATOM 4150 C C . GLU B 1 67 ? 5.324 -35.906 -36.562 1 83.12 67 GLU B C 1
ATOM 4152 O O . GLU B 1 67 ? 4.738 -36.719 -35.844 1 83.12 67 GLU B O 1
ATOM 4157 N N . ALA B 1 68 ? 6.469 -35.438 -36.312 1 88.5 68 ALA B N 1
ATOM 4158 C CA . ALA B 1 68 ? 7.273 -36.031 -35.25 1 88.5 68 ALA B CA 1
ATOM 4159 C C . ALA B 1 68 ? 6.594 -35.875 -33.906 1 88.5 68 ALA B C 1
ATOM 4161 O O . ALA B 1 68 ? 6.602 -36.812 -33.094 1 88.5 68 ALA B O 1
ATOM 4162 N N . PHE B 1 69 ? 5.934 -34.844 -33.719 1 89.62 69 PHE B N 1
ATOM 4163 C CA . PHE B 1 69 ? 5.281 -34.594 -32.438 1 89.62 69 PHE B CA 1
ATOM 4164 C C . PHE B 1 69 ? 4.074 -35.5 -32.25 1 89.62 69 PHE B C 1
ATOM 4166 O O . PHE B 1 69 ? 3.891 -36.094 -31.203 1 89.62 69 PHE B O 1
ATOM 4173 N N . ASP B 1 70 ? 3.383 -35.594 -33.219 1 86.31 70 ASP B N 1
ATOM 4174 C CA . ASP B 1 70 ? 2.219 -36.469 -33.156 1 86.31 70 ASP B CA 1
ATOM 4175 C C . ASP B 1 70 ? 2.637 -37.938 -32.938 1 86.31 70 ASP B C 1
ATOM 4177 O O . ASP B 1 70 ? 2.004 -38.656 -32.156 1 86.31 70 ASP B O 1
ATOM 4181 N N . ILE B 1 71 ? 3.633 -38.344 -33.594 1 89.12 71 ILE B N 1
ATOM 4182 C CA . ILE B 1 71 ? 4.148 -39.688 -33.406 1 89.12 71 ILE B CA 1
ATOM 4183 C C . ILE B 1 71 ? 4.688 -39.875 -32 1 89.12 71 ILE B C 1
ATOM 4185 O O . ILE B 1 71 ? 4.457 -40.906 -31.359 1 89.12 71 ILE B O 1
ATOM 4189 N N . PHE B 1 72 ? 5.328 -38.781 -31.469 1 91.88 72 PHE B N 1
ATOM 4190 C CA . PHE B 1 72 ? 5.828 -38.781 -30.094 1 91.88 72 PHE B CA 1
ATOM 4191 C C . PHE B 1 72 ? 4.688 -38.969 -29.109 1 91.88 72 PHE B C 1
ATOM 4193 O O . PHE B 1 72 ? 4.777 -39.781 -28.188 1 91.88 72 PHE B O 1
ATOM 4200 N N . LEU B 1 73 ? 3.672 -38.281 -29.359 1 88.31 73 LEU B N 1
ATOM 4201 C CA . LEU B 1 73 ? 2.504 -38.375 -28.484 1 88.31 73 LEU B CA 1
ATOM 4202 C C . LEU B 1 73 ? 1.938 -39.781 -28.516 1 88.31 73 LEU B C 1
ATOM 4204 O O . LEU B 1 73 ? 1.576 -40.344 -27.469 1 88.31 73 LEU B O 1
ATOM 4208 N N . ASP B 1 74 ? 1.906 -40.375 -29.594 1 86.19 74 ASP B N 1
ATOM 4209 C CA . ASP B 1 74 ? 1.428 -41.75 -29.734 1 86.19 74 ASP B CA 1
ATOM 4210 C C . ASP B 1 74 ? 2.352 -42.719 -29.016 1 86.19 74 ASP B C 1
ATOM 4212 O O . ASP B 1 74 ? 1.887 -43.656 -28.359 1 86.19 74 ASP B O 1
ATOM 4216 N N . VAL B 1 75 ? 3.607 -42.406 -29.109 1 89.75 75 VAL B N 1
ATOM 4217 C CA . VAL B 1 75 ? 4.613 -43.281 -28.5 1 89.75 75 VAL B CA 1
ATOM 4218 C C . VAL B 1 75 ? 4.516 -43.188 -26.984 1 89.75 75 VAL B C 1
ATOM 4220 O O . VAL B 1 75 ? 4.668 -44.188 -26.281 1 89.75 75 VAL B O 1
ATOM 4223 N N . LEU B 1 76 ? 4.242 -42.031 -26.516 1 89.5 76 LEU B N 1
ATOM 4224 C CA . LEU B 1 76 ? 4.082 -41.844 -25.078 1 89.5 76 LEU B CA 1
ATOM 4225 C C . LEU B 1 76 ? 2.941 -42.688 -24.547 1 89.5 76 LEU B C 1
ATOM 4227 O O . LEU B 1 76 ? 3.074 -43.344 -23.484 1 89.5 76 LEU B O 1
ATOM 4231 N N . ASN B 1 77 ? 1.942 -42.75 -25.219 1 81.38 77 ASN B N 1
ATOM 4232 C CA . ASN B 1 77 ? 0.783 -43.531 -24.844 1 81.38 77 ASN B CA 1
ATOM 4233 C C . ASN B 1 77 ? 1.104 -45.031 -24.844 1 81.38 77 ASN B C 1
ATOM 4235 O O . ASN B 1 77 ? 0.603 -45.781 -24 1 81.38 77 ASN B O 1
ATOM 4239 N N . GLN B 1 78 ? 2 -45.406 -25.656 1 79.19 78 GLN B N 1
ATOM 4240 C CA . GLN B 1 78 ? 2.316 -46.812 -25.844 1 79.19 78 GLN B CA 1
ATOM 4241 C C . GLN B 1 78 ? 3.42 -47.25 -24.891 1 79.19 78 GLN B C 1
ATOM 4243 O O . GLN B 1 78 ? 3.59 -48.469 -24.656 1 79.19 78 GLN B O 1
ATOM 4248 N N . THR B 1 79 ? 4.203 -46.375 -24.406 1 82.12 79 THR B N 1
ATOM 4249 C CA . THR B 1 79 ? 5.359 -46.719 -23.578 1 82.12 79 THR B CA 1
ATOM 4250 C C . THR B 1 79 ? 5.102 -46.406 -22.109 1 82.12 79 THR B C 1
ATOM 4252 O O . THR B 1 79 ? 6.023 -46.031 -21.375 1 82.12 79 THR B O 1
ATOM 4255 N N . LYS B 1 80 ? 3.812 -46.438 -21.672 1 79 80 LYS B N 1
ATOM 4256 C CA . LYS B 1 80 ? 3.383 -46.25 -20.297 1 79 80 LYS B CA 1
ATOM 4257 C C . LYS B 1 80 ? 3.691 -44.812 -19.828 1 79 80 LYS B C 1
ATOM 4259 O O . LYS B 1 80 ? 4.109 -44.625 -18.688 1 79 80 LYS B O 1
ATOM 4264 N N . ASN B 1 81 ? 3.807 -43.938 -20.688 1 82.75 81 ASN B N 1
ATOM 4265 C CA . ASN B 1 81 ? 3.994 -42.531 -20.359 1 82.75 81 ASN B CA 1
ATOM 4266 C C . ASN B 1 81 ? 2.715 -41.719 -20.578 1 82.75 81 ASN B C 1
ATOM 4268 O O . ASN B 1 81 ? 2.762 -40.594 -21.078 1 82.75 81 ASN B O 1
ATOM 4272 N N . LYS B 1 82 ? 1.607 -42.281 -20.234 1 80.75 82 LYS B N 1
ATOM 4273 C CA . LYS B 1 82 ? 0.317 -41.625 -20.422 1 80.75 82 LYS B CA 1
ATOM 4274 C C . LYS B 1 82 ? 0.259 -40.312 -19.672 1 80.75 82 LYS B C 1
ATOM 4276 O O . LYS B 1 82 ? -0.329 -39.344 -20.156 1 80.75 82 LYS B O 1
ATOM 4281 N N . HIS B 1 83 ? 0.812 -40.406 -18.562 1 78.88 83 HIS B N 1
ATOM 4282 C CA . HIS B 1 83 ? 0.797 -39.188 -17.766 1 78.88 83 HIS B CA 1
ATOM 4283 C C . HIS B 1 83 ? 1.51 -38.031 -18.484 1 78.88 83 HIS B C 1
ATOM 4285 O O . HIS B 1 83 ? 1.074 -36.906 -18.422 1 78.88 83 HIS B O 1
ATOM 4291 N N . VAL B 1 84 ? 2.561 -38.312 -19.172 1 83.25 84 VAL B N 1
ATOM 4292 C CA . VAL B 1 84 ? 3.299 -37.312 -19.953 1 83.25 84 VAL B CA 1
ATOM 4293 C C . VAL B 1 84 ? 2.471 -36.906 -21.156 1 83.25 84 VAL B C 1
ATOM 4295 O O . VAL B 1 84 ? 2.404 -35.719 -21.484 1 83.25 84 VAL B O 1
ATOM 4298 N N . TYR B 1 85 ? 1.791 -37.875 -21.75 1 81.38 85 TYR B N 1
ATOM 4299 C CA . TYR B 1 85 ? 0.896 -37.625 -22.875 1 81.38 85 TYR B CA 1
ATOM 4300 C C . TYR B 1 85 ? -0.213 -36.656 -22.469 1 81.38 85 TYR B C 1
ATOM 4302 O O . TYR B 1 85 ? -0.473 -35.656 -23.172 1 81.38 85 TYR B O 1
ATOM 4310 N N . ASP B 1 86 ? -0.869 -37 -21.422 1 73.81 86 ASP B N 1
ATOM 4311 C CA . ASP B 1 86 ? -1.976 -36.188 -20.953 1 73.81 86 ASP B CA 1
ATOM 4312 C C . ASP B 1 86 ? -1.516 -34.75 -20.703 1 73.81 86 ASP B C 1
ATOM 4314 O O . ASP B 1 86 ? -2.227 -33.781 -21.016 1 73.81 86 ASP B O 1
ATOM 4318 N N . ARG B 1 87 ? -0.342 -34.75 -20.188 1 69.38 87 ARG B N 1
ATOM 4319 C CA . ARG B 1 87 ? 0.225 -33.438 -19.906 1 69.38 87 ARG B CA 1
ATOM 4320 C C . ARG B 1 87 ? 0.465 -32.656 -21.188 1 69.38 87 ARG B C 1
ATOM 4322 O O . ARG B 1 87 ? 0.215 -31.453 -21.25 1 69.38 87 ARG B O 1
ATOM 4329 N N . LEU B 1 88 ? 0.93 -33.312 -22.109 1 75.56 88 LEU B N 1
ATOM 4330 C CA . LEU B 1 88 ? 1.265 -32.656 -23.375 1 75.56 88 LEU B CA 1
ATOM 4331 C C . LEU B 1 88 ? 0.004 -32.312 -24.172 1 75.56 88 LEU B C 1
ATOM 4333 O O . LEU B 1 88 ? -0.019 -31.328 -24.906 1 75.56 88 LEU B O 1
ATOM 4337 N N . MET B 1 89 ? -1.008 -33.25 -24.031 1 65.62 89 MET B N 1
ATOM 4338 C CA . MET B 1 89 ? -2.248 -33.031 -24.781 1 65.62 89 MET B CA 1
ATOM 4339 C C . MET B 1 89 ? -3.145 -32.031 -24.078 1 65.62 89 MET B C 1
ATOM 4341 O O . MET B 1 89 ? -3.812 -31.219 -24.719 1 65.62 89 MET B O 1
ATOM 4345 N N . THR B 1 90 ? -3.607 -32.406 -22.875 1 53.91 90 THR B N 1
ATOM 4346 C CA . THR B 1 90 ? -4.594 -31.609 -22.156 1 53.91 90 THR B CA 1
ATOM 4347 C C . THR B 1 90 ? -3.969 -30.312 -21.641 1 53.91 90 THR B C 1
ATOM 4349 O O . THR B 1 90 ? -4.68 -29.359 -21.328 1 53.91 90 THR B O 1
ATOM 4352 N N . GLY B 1 91 ? -2.824 -29.953 -21.984 1 43.97 91 GLY B N 1
ATOM 4353 C CA . GLY B 1 91 ? -2.102 -28.859 -21.359 1 43.97 91 GLY B CA 1
ATOM 4354 C C . GLY B 1 91 ? -2.158 -28.906 -19.844 1 43.97 91 GLY B C 1
ATOM 4355 O O . GLY B 1 91 ? -1.676 -28 -19.172 1 43.97 91 GLY B O 1
ATOM 4356 N N . SER B 1 92 ? -3.133 -29.594 -19.172 1 33.34 92 SER B N 1
ATOM 4357 C CA . SER B 1 92 ? -3.529 -29.734 -17.781 1 33.34 92 SER B CA 1
ATOM 4358 C C . SER B 1 92 ? -2.584 -30.656 -17.016 1 33.34 92 SER B C 1
ATOM 4360 O O . SER B 1 92 ? -2.168 -31.703 -17.547 1 33.34 92 SER B O 1
ATOM 4362 N N . PRO B 1 93 ? -1.958 -30.234 -15.961 1 32.75 93 PRO B N 1
ATOM 4363 C CA . PRO B 1 93 ? -1.137 -31.203 -15.234 1 32.75 93 PRO B CA 1
ATOM 4364 C C . PRO B 1 93 ? -1.825 -32.562 -15.07 1 32.75 93 PRO B C 1
ATOM 4366 O O . PRO B 1 93 ? -3.057 -32.625 -15.07 1 32.75 93 PRO B O 1
ATOM 4369 N N . GLY B 1 94 ? -1.375 -33.625 -15.555 1 29.83 94 GLY B N 1
ATOM 4370 C CA . GLY B 1 94 ? -1.658 -35.062 -15.43 1 29.83 94 GLY B CA 1
ATOM 4371 C C . GLY B 1 94 ? -2.178 -35.438 -14.055 1 29.83 94 GLY B C 1
ATOM 4372 O O . GLY B 1 94 ? -2.068 -34.656 -13.102 1 29.83 94 GLY B O 1
ATOM 4373 N N . THR B 1 95 ? -2.998 -36.5 -13.961 1 27.38 95 THR B N 1
ATOM 4374 C CA . THR B 1 95 ? -3.443 -37.281 -12.812 1 27.38 95 THR B CA 1
ATOM 4375 C C . THR B 1 95 ? -2.271 -37.594 -11.883 1 27.38 95 THR B C 1
ATOM 4377 O O . THR B 1 95 ? -1.21 -38.031 -12.344 1 27.38 95 THR B O 1
ATOM 4380 N N . THR B 1 96 ? -2.297 -37.156 -10.719 1 27.81 96 THR B N 1
ATOM 4381 C CA . THR B 1 96 ? -1.407 -37.531 -9.625 1 27.81 96 THR B CA 1
ATOM 4382 C C . THR B 1 96 ? -1.196 -39.031 -9.586 1 27.81 96 THR B C 1
ATOM 4384 O O . THR B 1 96 ? -2.146 -39.812 -9.391 1 27.81 96 THR B O 1
ATOM 4387 N N . TYR B 1 97 ? -0.538 -39.688 -10.43 1 24.06 97 TYR B N 1
ATOM 4388 C CA . TYR B 1 97 ? -0.061 -41 -9.992 1 24.06 97 TYR B CA 1
ATOM 4389 C C . TYR B 1 97 ? 0.415 -40.938 -8.547 1 24.06 97 TYR B C 1
ATOM 4391 O O . TYR B 1 97 ? 1.122 -40 -8.148 1 24.06 97 TYR B O 1
ATOM 4399 N N . GLN B 1 98 ? -0.282 -41.625 -7.637 1 24.72 98 GLN B N 1
ATOM 4400 C CA . GLN B 1 98 ? -0.08 -42.031 -6.25 1 24.72 98 GLN B CA 1
ATOM 4401 C C . GLN B 1 98 ? 1.279 -42.688 -6.059 1 24.72 98 GLN B C 1
ATOM 4403 O O . GLN B 1 98 ? 1.423 -43.906 -6.289 1 24.72 98 GLN B O 1
ATOM 4408 N N . ARG B 1 99 ? 2.338 -42.375 -6.637 1 24.38 99 ARG B N 1
ATOM 4409 C CA . ARG B 1 99 ? 3.463 -43.156 -6.148 1 24.38 99 ARG B CA 1
ATOM 4410 C C . ARG B 1 99 ? 3.426 -43.281 -4.629 1 24.38 99 ARG B C 1
ATOM 4412 O O . ARG B 1 99 ? 3.246 -42.281 -3.924 1 24.38 99 ARG B O 1
ATOM 4419 N N . SER B 1 100 ? 3.158 -44.438 -4.117 1 23.5 100 SER B N 1
ATOM 4420 C CA . SER B 1 100 ? 3.311 -44.969 -2.766 1 23.5 100 SER B CA 1
ATOM 4421 C C . SER B 1 100 ? 4.688 -44.656 -2.197 1 23.5 100 SER B C 1
ATOM 4423 O O . SER B 1 100 ? 5.676 -45.312 -2.523 1 23.5 100 SER B O 1
ATOM 4425 N N . TYR B 1 101 ? 5.23 -43.562 -2.346 1 22.55 101 TYR B N 1
ATOM 4426 C CA . TYR B 1 101 ? 6.438 -43.406 -1.543 1 22.55 101 TYR B CA 1
ATOM 4427 C C . TYR B 1 101 ? 6.234 -43.938 -0.138 1 22.55 101 TYR B C 1
ATOM 4429 O O . TYR B 1 101 ? 5.246 -43.625 0.528 1 22.55 101 TYR B O 1
ATOM 4437 N N . ILE B 1 102 ? 6.465 -45.125 0.045 1 22.84 102 ILE B N 1
ATOM 4438 C CA . ILE B 1 102 ? 6.703 -45.688 1.368 1 22.84 102 ILE B CA 1
ATOM 4439 C C . ILE B 1 102 ? 7.5 -44.688 2.217 1 22.84 102 ILE B C 1
ATOM 4441 O O . ILE B 1 102 ? 8.625 -44.344 1.869 1 22.84 102 ILE B O 1
ATOM 4445 N N . ALA B 1 103 ? 6.82 -43.844 2.844 1 24.78 103 ALA B N 1
ATOM 4446 C CA . ALA B 1 103 ? 7.188 -42.906 3.93 1 24.78 103 ALA B CA 1
ATOM 4447 C C . ALA B 1 103 ? 8.211 -43.562 4.859 1 24.78 103 ALA B C 1
ATOM 4449 O O . ALA B 1 103 ? 7.863 -44.406 5.699 1 24.78 103 ALA B O 1
ATOM 4450 N N . GLN B 1 104 ? 9.266 -44.125 4.34 1 24.89 104 GLN B N 1
ATOM 4451 C CA . GLN B 1 104 ? 10.078 -44.344 5.527 1 24.89 104 GLN B CA 1
ATOM 4452 C C . GLN B 1 104 ? 10.133 -43.094 6.41 1 24.89 104 GLN B C 1
ATOM 4454 O O . GLN B 1 104 ? 10.141 -41.969 5.906 1 24.89 104 GLN B O 1
ATOM 4459 N N . PRO B 1 105 ? 9.727 -43.188 7.715 1 26.12 105 PRO B N 1
ATOM 4460 C CA . PRO B 1 105 ? 9.727 -42.125 8.727 1 26.12 105 PRO B CA 1
ATOM 4461 C C . PRO B 1 105 ? 10.984 -41.25 8.68 1 26.12 105 PRO B C 1
ATOM 4463 O O . PRO B 1 105 ? 12.078 -41.719 9.008 1 26.12 105 PRO B O 1
ATOM 4466 N N . VAL B 1 106 ? 11.469 -40.938 7.547 1 27.25 106 VAL B N 1
ATOM 4467 C CA . VAL B 1 106 ? 12.695 -40.188 7.773 1 27.25 106 VAL B CA 1
ATOM 4468 C C . VAL B 1 106 ? 12.477 -39.156 8.883 1 27.25 106 VAL B C 1
ATOM 4470 O O . VAL B 1 106 ? 11.438 -38.5 8.914 1 27.25 106 VAL B O 1
ATOM 4473 N N . ASN B 1 107 ? 12.969 -39.375 10.016 1 26.42 107 ASN B N 1
ATOM 4474 C CA . ASN B 1 107 ? 13.07 -38.469 11.148 1 26.42 107 ASN B CA 1
ATOM 4475 C C . ASN B 1 107 ? 13.344 -37.031 10.688 1 26.42 107 ASN B C 1
ATOM 4477 O O . ASN B 1 107 ? 14.469 -36.719 10.297 1 26.42 107 ASN B O 1
ATOM 4481 N N . LEU B 1 108 ? 12.68 -36.594 9.766 1 28.84 108 LEU B N 1
ATOM 4482 C CA . LEU B 1 108 ? 12.914 -35.219 9.359 1 28.84 108 LEU B CA 1
ATOM 4483 C C . LEU B 1 108 ? 13.211 -34.312 10.57 1 28.84 108 LEU B C 1
ATOM 4485 O O . LEU B 1 108 ? 12.477 -34.344 11.555 1 28.84 108 LEU B O 1
ATOM 4489 N N . PRO B 1 109 ? 14.492 -34.062 10.75 1 28.11 109 PRO B N 1
ATOM 4490 C CA . PRO B 1 109 ? 14.781 -33.219 11.914 1 28.11 109 PRO B CA 1
ATOM 4491 C C . PRO B 1 109 ? 13.719 -32.156 12.156 1 28.11 109 PRO B C 1
ATOM 4493 O O . PRO B 1 109 ? 13.008 -31.766 11.227 1 28.11 109 PRO B O 1
ATOM 4496 N N . THR B 1 110 ? 13.102 -32.156 13.258 1 28.94 110 THR B N 1
ATOM 4497 C CA . THR B 1 110 ? 12.344 -31.094 13.898 1 28.94 110 THR B CA 1
ATOM 4498 C C . THR B 1 110 ? 12.883 -29.719 13.484 1 28.94 110 THR B C 1
ATOM 4500 O O . THR B 1 110 ? 14.062 -29.438 13.68 1 28.94 110 THR B O 1
ATOM 4503 N N . ILE B 1 111 ? 12.609 -29.297 12.273 1 32.41 111 ILE B N 1
ATOM 4504 C CA . ILE B 1 111 ? 12.891 -27.922 11.875 1 32.41 111 ILE B CA 1
ATOM 4505 C C . ILE B 1 111 ? 13.016 -27.047 13.117 1 32.41 111 ILE B C 1
ATOM 4507 O O . ILE B 1 111 ? 12.086 -26.953 13.922 1 32.41 111 ILE B O 1
ATOM 4511 N N . GLY B 1 112 ? 14.109 -26.953 13.703 1 31.25 112 GLY B N 1
ATOM 4512 C CA . GLY B 1 112 ? 14.547 -26.125 14.812 1 31.25 112 GLY B CA 1
ATOM 4513 C C . GLY B 1 112 ? 13.734 -24.844 14.953 1 31.25 112 GLY B C 1
ATOM 4514 O O . GLY B 1 112 ? 12.875 -24.562 14.117 1 31.25 112 GLY B O 1
ATOM 4515 N N . GLY B 1 113 ? 14.172 -23.656 15.555 1 37.22 113 GLY B N 1
ATOM 4516 C CA . GLY B 1 113 ? 13.562 -22.5 16.172 1 37.22 113 GLY B CA 1
ATOM 4517 C C . GLY B 1 113 ? 12.773 -21.641 15.195 1 37.22 113 GLY B C 1
ATOM 4518 O O . GLY B 1 113 ? 13.297 -21.234 14.164 1 37.22 113 GLY B O 1
ATOM 4519 N N . ASP B 1 114 ? 11.406 -21.781 14.82 1 46.22 114 ASP B N 1
ATOM 4520 C CA . ASP B 1 114 ? 10.18 -21.656 14.039 1 46.22 114 ASP B CA 1
ATOM 4521 C C . ASP B 1 114 ? 10.086 -20.281 13.383 1 46.22 114 ASP B C 1
ATOM 4523 O O . ASP B 1 114 ? 9.492 -20.125 12.32 1 46.22 114 ASP B O 1
ATOM 4527 N N . ASN B 1 115 ? 10.234 -19.109 13.977 1 60.19 115 ASN B N 1
ATOM 4528 C CA . ASN B 1 115 ? 9.719 -17.797 13.625 1 60.19 115 ASN B CA 1
ATOM 4529 C C . ASN B 1 115 ? 10.695 -17.016 12.734 1 60.19 115 ASN B C 1
ATOM 4531 O O . ASN B 1 115 ? 10.703 -15.789 12.742 1 60.19 115 ASN B O 1
ATOM 4535 N N . GLN B 1 116 ? 11.578 -17.828 11.984 1 79.12 116 GLN B N 1
ATOM 4536 C CA . GLN B 1 116 ? 12.516 -17.047 11.195 1 79.12 116 GLN B CA 1
ATOM 4537 C C . GLN B 1 116 ? 12.312 -17.281 9.703 1 79.12 116 GLN B C 1
ATOM 4539 O O . GLN B 1 116 ? 12.141 -18.422 9.266 1 79.12 116 GLN B O 1
ATOM 4544 N N . LEU B 1 117 ? 12.305 -16.312 8.93 1 88.94 117 LEU B N 1
ATOM 4545 C CA . LEU B 1 117 ? 12.234 -16.359 7.473 1 88.94 117 LEU B CA 1
ATOM 4546 C C . LEU B 1 117 ? 13.531 -16.906 6.883 1 88.94 117 LEU B C 1
ATOM 4548 O O . LEU B 1 117 ? 14.586 -16.844 7.516 1 88.94 117 LEU B O 1
ATOM 4552 N N . PRO B 1 118 ? 13.445 -17.531 5.703 1 89.38 118 PRO B N 1
ATOM 4553 C CA . PRO B 1 118 ? 14.664 -17.984 5.035 1 89.38 118 PRO B CA 1
ATOM 4554 C C . PRO B 1 118 ? 15.68 -16.859 4.812 1 89.38 118 PRO B C 1
ATOM 4556 O O . PRO B 1 118 ? 15.289 -15.719 4.559 1 89.38 118 PRO B O 1
ATOM 4559 N N . GLU B 1 119 ? 16.953 -17.188 4.824 1 86.56 119 GLU B N 1
ATOM 4560 C CA . GLU B 1 119 ? 18.031 -16.203 4.664 1 86.56 119 GLU B CA 1
ATOM 4561 C C . GLU B 1 119 ? 18.281 -15.914 3.189 1 86.56 119 GLU B C 1
ATOM 4563 O O . GLU B 1 119 ? 18.922 -14.906 2.854 1 86.56 119 GLU B O 1
ATOM 4568 N N . THR B 1 120 ? 17.922 -16.875 2.363 1 86.69 120 THR B N 1
ATOM 4569 C CA . THR B 1 120 ? 18.031 -16.703 0.92 1 86.69 120 THR B CA 1
ATOM 4570 C C . THR B 1 120 ? 16.703 -16.953 0.229 1 86.69 120 THR B C 1
ATOM 4572 O O . THR B 1 120 ? 15.836 -17.656 0.77 1 86.69 120 THR B O 1
ATOM 4575 N N . TRP B 1 121 ? 16.547 -16.297 -0.967 1 87.56 121 TRP B N 1
ATOM 4576 C CA . TRP B 1 121 ? 15.336 -16.5 -1.753 1 87.56 121 TRP B CA 1
ATOM 4577 C C . TRP B 1 121 ? 15.617 -16.344 -3.242 1 87.56 121 TRP B C 1
ATOM 4579 O O . TRP B 1 121 ? 16.328 -15.422 -3.652 1 87.56 121 TRP B O 1
ATOM 4589 N N . PRO B 1 122 ? 15.102 -17.219 -4.031 1 85.31 122 PRO B N 1
ATOM 4590 C CA . PRO B 1 122 ? 14.336 -18.406 -3.65 1 85.31 122 PRO B CA 1
ATOM 4591 C C . PRO B 1 122 ? 15.195 -19.484 -2.98 1 85.31 122 PRO B C 1
ATOM 4593 O O . PRO B 1 122 ? 16.359 -19.641 -3.328 1 85.31 122 PRO B O 1
ATOM 4596 N N . ASP B 1 123 ? 14.602 -20.109 -1.957 1 85.44 123 ASP B N 1
ATOM 4597 C CA . ASP B 1 123 ? 15.18 -21.25 -1.255 1 85.44 123 ASP B CA 1
ATOM 4598 C C . ASP B 1 123 ? 14.367 -22.516 -1.511 1 85.44 123 ASP B C 1
ATOM 4600 O O . ASP B 1 123 ? 13.242 -22.656 -1.028 1 85.44 123 ASP B O 1
ATOM 4604 N N . GLU B 1 124 ? 15 -23.422 -2.26 1 82.81 124 GLU B N 1
ATOM 4605 C CA . GLU B 1 124 ? 14.281 -24.609 -2.719 1 82.81 124 GLU B CA 1
ATOM 4606 C C . GLU B 1 124 ? 13.734 -25.422 -1.543 1 82.81 124 GLU B C 1
ATOM 4608 O O . GLU B 1 124 ? 12.602 -25.906 -1.595 1 82.81 124 GLU B O 1
ATOM 4613 N N . ARG B 1 125 ? 14.539 -25.562 -0.539 1 81.31 125 ARG B N 1
ATOM 4614 C CA . ARG B 1 125 ? 14.117 -26.312 0.636 1 81.31 125 ARG B CA 1
ATOM 4615 C C . ARG B 1 125 ? 12.883 -25.672 1.275 1 81.31 125 ARG B C 1
ATOM 4617 O O . ARG B 1 125 ? 11.922 -26.375 1.602 1 81.31 125 ARG B O 1
ATOM 4624 N N . SER B 1 126 ? 12.914 -24.406 1.424 1 86.19 126 SER B N 1
ATOM 4625 C CA . SER B 1 126 ? 11.805 -23.688 2.033 1 86.19 126 SER B CA 1
ATOM 4626 C C . SER B 1 126 ? 10.547 -23.781 1.171 1 86.19 126 SER B C 1
ATOM 4628 O O . SER B 1 126 ? 9.438 -23.922 1.69 1 86.19 126 SER B O 1
ATOM 4630 N N . ILE B 1 127 ? 10.719 -23.703 -0.088 1 86.75 127 ILE B N 1
ATOM 4631 C CA . ILE B 1 127 ? 9.602 -23.766 -1.02 1 86.75 127 ILE B CA 1
ATOM 4632 C C . ILE B 1 127 ? 8.953 -25.141 -0.971 1 86.75 127 ILE B C 1
ATOM 4634 O O . ILE B 1 127 ? 7.73 -25.266 -0.906 1 86.75 127 ILE B O 1
ATOM 4638 N N . LEU B 1 128 ? 9.773 -26.141 -0.952 1 82.44 128 LEU B N 1
ATOM 4639 C CA . LEU B 1 128 ? 9.281 -27.516 -0.878 1 82.44 128 LEU B CA 1
ATOM 4640 C C . LEU B 1 128 ? 8.578 -27.766 0.452 1 82.44 128 LEU B C 1
ATOM 4642 O O . LEU B 1 128 ? 7.52 -28.391 0.49 1 82.44 128 LEU B O 1
ATOM 4646 N N . GLU B 1 129 ? 9.141 -27.266 1.481 1 82 129 GLU B N 1
ATOM 4647 C CA . GLU B 1 129 ? 8.547 -27.422 2.807 1 82 129 GLU B CA 1
ATOM 4648 C C . GLU B 1 129 ? 7.172 -26.766 2.869 1 82 129 GLU B C 1
ATOM 4650 O O . GLU B 1 129 ? 6.238 -27.328 3.445 1 82 129 GLU B O 1
ATOM 4655 N N . ALA B 1 130 ? 7.094 -25.656 2.311 1 85.31 130 ALA B N 1
ATOM 4656 C CA . ALA B 1 130 ? 5.828 -24.922 2.336 1 85.31 130 ALA B CA 1
ATOM 4657 C C . ALA B 1 130 ? 4.754 -25.672 1.54 1 85.31 130 ALA B C 1
ATOM 4659 O O . ALA B 1 130 ? 3.582 -25.672 1.92 1 85.31 130 ALA B O 1
ATOM 4660 N N . SER B 1 131 ? 5.16 -26.266 0.509 1 82.12 131 SER B N 1
ATOM 4661 C CA . SER B 1 131 ? 4.215 -26.984 -0.346 1 82.12 131 SER B CA 1
ATOM 4662 C C . SER B 1 131 ? 3.619 -28.188 0.371 1 82.12 131 SER B C 1
ATOM 4664 O O . SER B 1 131 ? 2.5 -28.609 0.071 1 82.12 131 SER B O 1
ATOM 4666 N N . GLN B 1 132 ? 4.305 -28.656 1.374 1 78 132 GLN B N 1
ATOM 4667 C CA . GLN B 1 132 ? 3.883 -29.875 2.049 1 78 132 GLN B CA 1
ATOM 4668 C C . GLN B 1 132 ? 3.303 -29.562 3.428 1 78 132 GLN B C 1
ATOM 4670 O O . GLN B 1 132 ? 2.668 -30.422 4.043 1 78 132 GLN B O 1
ATOM 4675 N N . CYS B 1 133 ? 3.449 -28.391 3.76 1 81.12 133 CYS B N 1
ATOM 4676 C CA . CYS B 1 133 ? 3.055 -28.031 5.117 1 81.12 133 CYS B CA 1
ATOM 4677 C C . CYS B 1 133 ? 1.548 -27.812 5.207 1 81.12 133 CYS B C 1
ATOM 4679 O O . CYS B 1 133 ? 0.946 -27.219 4.316 1 81.12 133 CYS B O 1
ATOM 4681 N N . LYS B 1 134 ? 1.007 -28.438 6.246 1 85.5 134 LYS B N 1
ATOM 4682 C CA . LYS B 1 134 ? -0.389 -28.156 6.559 1 85.5 134 LYS B CA 1
ATOM 4683 C C . LYS B 1 134 ? -0.523 -26.797 7.266 1 85.5 134 LYS B C 1
ATOM 4685 O O . LYS B 1 134 ? 0.29 -26.469 8.125 1 85.5 134 LYS B O 1
ATOM 4690 N N . ILE B 1 135 ? -1.455 -26.078 6.848 1 91.38 135 ILE B N 1
ATOM 4691 C CA . ILE B 1 135 ? -1.673 -24.766 7.469 1 91.38 135 ILE B CA 1
ATOM 4692 C C . ILE B 1 135 ? -2.184 -24.953 8.898 1 91.38 135 ILE B C 1
ATOM 4694 O O . ILE B 1 135 ? -3.141 -25.703 9.125 1 91.38 135 ILE B O 1
ATOM 4698 N N . LYS B 1 136 ? -1.603 -24.328 9.844 1 88.75 136 LYS B N 1
ATOM 4699 C CA . LYS B 1 136 ? -1.992 -24.391 11.242 1 88.75 136 LYS B CA 1
ATOM 4700 C C . LYS B 1 136 ? -3.338 -23.703 11.477 1 88.75 136 LYS B C 1
ATOM 4702 O O . LYS B 1 136 ? -3.695 -22.781 10.758 1 88.75 136 LYS B O 1
ATOM 4707 N N . PRO B 1 137 ? -4.031 -24.25 12.445 1 89.12 137 PRO B N 1
ATOM 4708 C CA . PRO B 1 137 ? -5.266 -23.547 12.812 1 89.12 137 PRO B CA 1
ATOM 4709 C C . PRO B 1 137 ? -5.004 -22.141 13.352 1 89.12 137 PRO B C 1
ATOM 4711 O O . PRO B 1 137 ? -3.932 -21.875 13.898 1 89.12 137 PRO B O 1
ATOM 4714 N N . HIS B 1 138 ? -5.938 -21.281 13.219 1 89.75 138 HIS B N 1
ATOM 4715 C CA . HIS B 1 138 ? -5.762 -19.891 13.633 1 89.75 138 HIS B CA 1
ATOM 4716 C C . HIS B 1 138 ? -5.543 -19.797 15.141 1 89.75 138 HIS B C 1
ATOM 4718 O O . HIS B 1 138 ? -6.094 -20.594 15.906 1 89.75 138 HIS B O 1
ATOM 4724 N N . ASP B 1 139 ? -4.809 -18.844 15.5 1 87.5 139 ASP B N 1
ATOM 4725 C CA . ASP B 1 139 ? -4.621 -18.5 16.906 1 87.5 139 ASP B CA 1
ATOM 4726 C C . ASP B 1 139 ? -5.898 -17.906 17.5 1 87.5 139 ASP B C 1
ATOM 4728 O O . ASP B 1 139 ? -6.387 -16.875 17.016 1 87.5 139 ASP B O 1
ATOM 4732 N N . PRO B 1 140 ? -6.395 -18.484 18.547 1 83.81 140 PRO B N 1
ATOM 4733 C CA . PRO B 1 140 ? -7.641 -17.984 19.141 1 83.81 140 PRO B CA 1
ATOM 4734 C C . PRO B 1 140 ? -7.539 -16.547 19.625 1 83.81 140 PRO B C 1
ATOM 4736 O O . PRO B 1 140 ? -8.555 -15.844 19.688 1 83.81 140 PRO B O 1
ATOM 4739 N N . SER B 1 141 ? -6.352 -16.078 19.891 1 81.5 141 SER B N 1
ATOM 4740 C CA . SER B 1 141 ? -6.172 -14.719 20.375 1 81.5 141 SER B CA 1
ATOM 4741 C C . SER B 1 141 ? -6.539 -13.703 19.297 1 81.5 141 SER B C 1
ATOM 4743 O O . SER B 1 141 ? -6.832 -12.539 19.609 1 81.5 141 SER B O 1
ATOM 4745 N N . LEU B 1 142 ? -6.531 -14.156 18.109 1 84.31 142 LEU B N 1
ATOM 4746 C CA . LEU B 1 142 ? -6.855 -13.266 17 1 84.31 142 LEU B CA 1
ATOM 4747 C C . LEU B 1 142 ? -8.344 -12.914 17 1 84.31 142 LEU B C 1
ATOM 4749 O O . LEU B 1 142 ? -8.742 -11.914 16.406 1 84.31 142 LEU B O 1
ATOM 4753 N N . MET B 1 143 ? -9.094 -13.727 17.688 1 79.62 143 MET B N 1
ATOM 4754 C CA . MET B 1 143 ? -10.547 -13.562 17.688 1 79.62 143 MET B CA 1
ATOM 4755 C C . MET B 1 143 ? -10.945 -12.266 18.391 1 79.62 143 MET B C 1
ATOM 4757 O O . MET B 1 143 ? -12.023 -11.727 18.125 1 79.62 143 MET B O 1
ATOM 4761 N N . GLN B 1 144 ? -10.047 -11.805 19.203 1 77.12 144 GLN B N 1
ATOM 4762 C CA . GLN B 1 144 ? -10.344 -10.547 19.891 1 77.12 144 GLN B CA 1
ATOM 4763 C C . GLN B 1 144 ? -10.484 -9.398 18.891 1 77.12 144 GLN B C 1
ATOM 4765 O O . GLN B 1 144 ? -11.297 -8.492 19.109 1 77.12 144 GLN B O 1
ATOM 4770 N N . HIS B 1 145 ? -9.734 -9.453 17.859 1 79.38 145 HIS B N 1
ATOM 4771 C CA . HIS B 1 145 ? -9.82 -8.422 16.828 1 79.38 145 HIS B CA 1
ATOM 4772 C C . HIS B 1 145 ? -11.117 -8.531 16.047 1 79.38 145 HIS B C 1
ATOM 4774 O O . HIS B 1 145 ? -11.68 -7.516 15.625 1 79.38 145 HIS B O 1
ATOM 4780 N N . ALA B 1 146 ? -11.531 -9.711 15.906 1 75.56 146 ALA B N 1
ATOM 4781 C CA . ALA B 1 146 ? -12.797 -9.938 15.203 1 75.56 146 ALA B CA 1
ATOM 4782 C C . ALA B 1 146 ? -13.977 -9.453 16.031 1 75.56 146 ALA B C 1
ATOM 4784 O O . ALA B 1 146 ? -14.898 -8.82 15.508 1 75.56 146 ALA B O 1
ATOM 4785 N N . VAL B 1 147 ? -13.914 -9.641 17.297 1 72.12 147 VAL B N 1
ATOM 4786 C CA . VAL B 1 147 ? -15 -9.281 18.203 1 72.12 147 VAL B CA 1
ATOM 4787 C C . VAL B 1 147 ? -15.055 -7.766 18.391 1 72.12 147 VAL B C 1
ATOM 4789 O O . VAL B 1 147 ? -16.141 -7.184 18.453 1 72.12 147 VAL B O 1
ATOM 4792 N N . SER B 1 148 ? -13.891 -7.191 18.375 1 75.81 148 SER B N 1
ATOM 4793 C CA . SER B 1 148 ? -13.828 -5.75 18.594 1 75.81 148 SER B CA 1
ATOM 4794 C C . SER B 1 148 ? -14.195 -4.977 17.344 1 75.81 148 SER B C 1
ATOM 4796 O O . SER B 1 148 ? -14.336 -3.752 17.375 1 75.81 148 SER B O 1
ATOM 4798 N N . GLY B 1 149 ? -14.344 -5.652 16.25 1 81 149 GLY B N 1
ATOM 4799 C CA . GLY B 1 149 ? -14.695 -4.98 15.008 1 81 149 GLY B CA 1
ATOM 4800 C C . GLY B 1 149 ? -13.492 -4.402 14.281 1 81 149 GLY B C 1
ATOM 4801 O O . GLY B 1 149 ? -13.648 -3.703 13.281 1 81 149 GLY B O 1
ATOM 4802 N N . ARG B 1 150 ? -12.328 -4.695 14.711 1 87.56 150 ARG B N 1
ATOM 4803 C CA . ARG B 1 150 ? -11.109 -4.145 14.125 1 87.56 150 ARG B CA 1
ATOM 4804 C C . ARG B 1 150 ? -10.555 -5.074 13.047 1 87.56 150 ARG B C 1
ATOM 4806 O O . ARG B 1 150 ? -9.539 -4.77 12.422 1 87.56 150 ARG B O 1
ATOM 4813 N N . ALA B 1 151 ? -11.25 -6.211 12.875 1 92.56 151 ALA B N 1
ATOM 4814 C CA . ALA B 1 151 ? -10.859 -7.156 11.836 1 92.56 151 ALA B CA 1
ATOM 4815 C C . ALA B 1 151 ? -12.039 -7.508 10.938 1 92.56 151 ALA B C 1
ATOM 4817 O O . ALA B 1 151 ? -13.195 -7.434 11.359 1 92.56 151 ALA B O 1
ATOM 4818 N N . TYR B 1 152 ? -11.758 -7.824 9.703 1 94.75 152 TYR B N 1
ATOM 4819 C CA . TYR B 1 152 ? -12.789 -8.297 8.789 1 94.75 152 TYR B CA 1
ATOM 4820 C C . TYR B 1 152 ? -13.359 -9.633 9.25 1 94.75 152 TYR B C 1
ATOM 4822 O O . TYR B 1 152 ? -12.641 -10.445 9.836 1 94.75 152 TYR B O 1
ATOM 4830 N N . GLN B 1 153 ? -14.633 -9.773 8.93 1 89.94 153 GLN B N 1
ATOM 4831 C CA . GLN B 1 153 ? -15.273 -11.062 9.18 1 89.94 153 GLN B CA 1
ATOM 4832 C C . GLN B 1 153 ? -14.867 -12.086 8.125 1 89.94 153 GLN B C 1
ATOM 4834 O O . GLN B 1 153 ? -14.984 -11.836 6.926 1 89.94 153 GLN B O 1
ATOM 4839 N N . MET B 1 154 ? -14.305 -13.18 8.586 1 92.75 154 MET B N 1
ATOM 4840 C CA . MET B 1 154 ? -13.883 -14.281 7.73 1 92.75 154 MET B CA 1
ATOM 4841 C C . MET B 1 154 ? -14.367 -15.617 8.289 1 92.75 154 MET B C 1
ATOM 4843 O O . MET B 1 154 ? -13.57 -16.422 8.758 1 92.75 154 MET B O 1
ATOM 4847 N N . LYS B 1 155 ? -15.656 -15.875 8.164 1 87.75 155 LYS B N 1
ATOM 4848 C CA . LYS B 1 155 ? -16.219 -17.047 8.836 1 87.75 155 LYS B CA 1
ATOM 4849 C C . LYS B 1 155 ? -16.984 -17.922 7.855 1 87.75 155 LYS B C 1
ATOM 4851 O O . LYS B 1 155 ? -17.25 -19.094 8.141 1 87.75 155 LYS B O 1
ATOM 4856 N N . ARG B 1 156 ? -17.344 -17.422 6.758 1 90 156 ARG B N 1
ATOM 4857 C CA . ARG B 1 156 ? -18.156 -18.156 5.801 1 90 156 ARG B CA 1
ATOM 4858 C C . ARG B 1 156 ? -17.344 -19.281 5.152 1 90 156 ARG B C 1
ATOM 4860 O O . ARG B 1 156 ? -16.125 -19.234 5.137 1 90 156 ARG B O 1
ATOM 4867 N N . ASN B 1 157 ? -18.125 -20.406 4.684 1 90.06 157 ASN B N 1
ATOM 4868 C CA . ASN B 1 157 ? -17.562 -21.531 3.955 1 90.06 157 ASN B CA 1
ATOM 4869 C C . ASN B 1 157 ? -18.344 -21.828 2.686 1 90.06 157 ASN B C 1
ATOM 4871 O O . ASN B 1 157 ? -19.484 -22.297 2.752 1 90.06 157 ASN B O 1
ATOM 4875 N N . PRO B 1 158 ? -17.734 -21.547 1.51 1 94.12 158 PRO B N 1
ATOM 4876 C CA . PRO B 1 158 ? -16.406 -20.984 1.323 1 94.12 158 PRO B CA 1
ATOM 4877 C C . PRO B 1 158 ? -16.312 -19.531 1.757 1 94.12 158 PRO B C 1
ATOM 4879 O O . PRO B 1 158 ? -17.328 -18.812 1.762 1 94.12 158 PRO B O 1
ATOM 4882 N N . ARG B 1 159 ? -15.078 -19.125 2.094 1 95.94 159 ARG B N 1
ATOM 4883 C CA . ARG B 1 159 ? -14.82 -17.734 2.492 1 95.94 159 ARG B CA 1
ATOM 4884 C C . ARG B 1 159 ? -15.078 -16.781 1.337 1 95.94 159 ARG B C 1
ATOM 4886 O O . ARG B 1 159 ? -15.438 -15.617 1.556 1 95.94 159 ARG B O 1
ATOM 4893 N N . GLY B 1 160 ? -14.836 -17.203 0.201 1 97.44 160 GLY B N 1
ATOM 4894 C CA . GLY B 1 160 ? -14.961 -16.453 -1.044 1 97.44 160 GLY B CA 1
ATOM 4895 C C . GLY B 1 160 ? -14.328 -17.172 -2.227 1 97.44 160 GLY B C 1
ATOM 4896 O O . GLY B 1 160 ? -14.078 -18.375 -2.178 1 97.44 160 GLY B O 1
ATOM 4897 N N . ARG B 1 161 ? -14.234 -16.469 -3.266 1 98.19 161 ARG B N 1
ATOM 4898 C CA . ARG B 1 161 ? -13.664 -17.047 -4.48 1 98.19 161 ARG B CA 1
ATOM 4899 C C . ARG B 1 161 ? -12.305 -16.422 -4.789 1 98.19 161 ARG B C 1
ATOM 4901 O O . ARG B 1 161 ? -12.109 -15.219 -4.625 1 98.19 161 ARG B O 1
ATOM 4908 N N . ALA B 1 162 ? -11.375 -17.281 -5.098 1 98.69 162 ALA B N 1
ATOM 4909 C CA . ALA B 1 162 ? -10.086 -16.891 -5.652 1 98.69 162 ALA B CA 1
ATOM 4910 C C . ALA B 1 162 ? -10.016 -17.188 -7.148 1 98.69 162 ALA B C 1
ATOM 4912 O O . ALA B 1 162 ? -10.047 -18.344 -7.559 1 98.69 162 ALA B O 1
ATOM 4913 N N . VAL B 1 163 ? -9.914 -16.125 -7.953 1 98.81 163 VAL B N 1
ATOM 4914 C CA . VAL B 1 163 ? -9.82 -16.266 -9.398 1 98.81 163 VAL B CA 1
ATOM 4915 C C . VAL B 1 163 ? -8.367 -16.125 -9.844 1 98.81 163 VAL B C 1
ATOM 4917 O O . VAL B 1 163 ? -7.73 -15.102 -9.562 1 98.81 163 VAL B O 1
ATOM 4920 N N . ILE B 1 164 ? -7.848 -17.172 -10.484 1 98.69 164 ILE B N 1
ATOM 4921 C CA . ILE B 1 164 ? -6.48 -17.156 -10.984 1 98.69 164 ILE B CA 1
ATOM 4922 C C . ILE B 1 164 ? -6.492 -17.109 -12.516 1 98.69 164 ILE B C 1
ATOM 4924 O O . ILE B 1 164 ? -7.055 -18 -13.164 1 98.69 164 ILE B O 1
ATOM 4928 N N . ILE B 1 165 ? -5.957 -16.062 -13.062 1 98.5 165 ILE B N 1
ATOM 4929 C CA . ILE B 1 165 ? -5.719 -15.984 -14.5 1 98.5 165 ILE B CA 1
ATOM 4930 C C . ILE B 1 165 ? -4.23 -16.172 -14.781 1 98.5 165 ILE B C 1
ATOM 4932 O O . ILE B 1 165 ? -3.406 -15.344 -14.383 1 98.5 165 ILE B O 1
ATOM 4936 N N . ASN B 1 166 ? -3.883 -17.234 -15.461 1 97.12 166 ASN B N 1
ATOM 4937 C CA . ASN B 1 166 ? -2.494 -17.578 -15.75 1 97.12 166 ASN B CA 1
ATOM 4938 C C . ASN B 1 166 ? -2.229 -17.625 -17.25 1 97.12 166 ASN B C 1
ATOM 4940 O O . ASN B 1 166 ? -2.646 -18.562 -17.938 1 97.12 166 ASN B O 1
ATOM 4944 N N . ASN B 1 167 ? -1.504 -16.578 -17.703 1 94.88 167 ASN B N 1
ATOM 4945 C CA . ASN B 1 167 ? -1.056 -16.609 -19.094 1 94.88 167 ASN B CA 1
ATOM 4946 C C . ASN B 1 167 ? 0.365 -17.156 -19.219 1 94.88 167 ASN B C 1
ATOM 4948 O O . ASN B 1 167 ? 1.321 -16.5 -18.797 1 94.88 167 ASN B O 1
ATOM 4952 N N . LYS B 1 168 ? 0.506 -18.281 -19.734 1 90.44 168 LYS B N 1
ATOM 4953 C CA . LYS B 1 168 ? 1.801 -18.938 -19.906 1 90.44 168 LYS B CA 1
ATOM 4954 C C . LYS B 1 168 ? 2.309 -18.766 -21.328 1 90.44 168 LYS B C 1
ATOM 4956 O O . LYS B 1 168 ? 3.494 -18.516 -21.547 1 90.44 168 LYS B O 1
ATOM 4961 N N . ILE B 1 169 ? 1.365 -18.922 -22.25 1 88.94 169 ILE B N 1
ATOM 4962 C CA . ILE B 1 169 ? 1.711 -18.906 -23.672 1 88.94 169 ILE B CA 1
ATOM 4963 C C . ILE B 1 169 ? 1.152 -17.641 -24.328 1 88.94 169 ILE B C 1
ATOM 4965 O O . ILE B 1 169 ? 0.005 -17.266 -24.078 1 88.94 169 ILE B O 1
ATOM 4969 N N . PHE B 1 170 ? 1.99 -16.953 -25.125 1 89.19 170 PHE B N 1
ATOM 4970 C CA . PHE B 1 170 ? 1.6 -15.703 -25.781 1 89.19 170 PHE B CA 1
ATOM 4971 C C . PHE B 1 170 ? 1.658 -15.844 -27.297 1 89.19 170 PHE B C 1
ATOM 4973 O O . PHE B 1 170 ? 2.516 -16.547 -27.828 1 89.19 170 PHE B O 1
ATOM 4980 N N . HIS B 1 171 ? 0.762 -15.211 -27.922 1 88.62 171 HIS B N 1
ATOM 4981 C CA . HIS B 1 171 ? 0.687 -15.258 -29.391 1 88.62 171 HIS B CA 1
ATOM 4982 C C . HIS B 1 171 ? 0.923 -13.883 -30 1 88.62 171 HIS B C 1
ATOM 4984 O O . HIS B 1 171 ? 0.803 -13.703 -31.203 1 88.62 171 HIS B O 1
ATOM 4990 N N . GLY B 1 172 ? 1.137 -12.938 -29.172 1 84.19 172 GLY B N 1
ATOM 4991 C CA . GLY B 1 172 ? 1.454 -11.586 -29.609 1 84.19 172 GLY B CA 1
ATOM 4992 C C . GLY B 1 172 ? 2.156 -10.773 -28.531 1 84.19 172 GLY B C 1
ATOM 4993 O O . GLY B 1 172 ? 2.393 -11.266 -27.422 1 84.19 172 GLY B O 1
ATOM 4994 N N . PRO B 1 173 ? 2.492 -9.539 -28.766 1 81.75 173 PRO B N 1
ATOM 4995 C CA . PRO B 1 173 ? 2.418 -8.93 -30.094 1 81.75 173 PRO B CA 1
ATOM 4996 C C . PRO B 1 173 ? 3.387 -9.562 -31.094 1 81.75 173 PRO B C 1
ATOM 4998 O O . PRO B 1 173 ? 4.359 -10.203 -30.688 1 81.75 173 PRO B O 1
ATOM 5001 N N . VAL B 1 174 ? 3.051 -9.43 -32.375 1 82.38 174 VAL B N 1
ATOM 5002 C CA . VAL B 1 174 ? 3.893 -9.984 -33.438 1 82.38 174 VAL B CA 1
ATOM 5003 C C . VAL B 1 174 ? 4.637 -8.852 -34.125 1 82.38 174 VAL B C 1
ATOM 5005 O O . VAL B 1 174 ? 4.055 -7.805 -34.406 1 82.38 174 VAL B O 1
ATOM 5008 N N . GLN B 1 175 ? 5.934 -8.953 -34.188 1 80.5 175 GLN B N 1
ATOM 5009 C CA . GLN B 1 175 ? 6.746 -8.008 -34.969 1 80.5 175 GLN B CA 1
ATOM 5010 C C . GLN B 1 175 ? 7.543 -8.719 -36.031 1 80.5 175 GLN B C 1
ATOM 5012 O O . GLN B 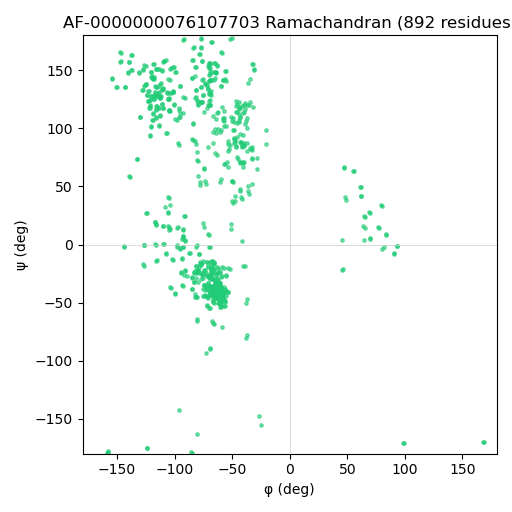1 175 ? 7.977 -9.859 -35.844 1 80.5 175 GLN B O 1
ATOM 5017 N N . LYS B 1 176 ? 7.648 -7.996 -37.156 1 76.56 176 LYS B N 1
ATOM 5018 C CA . LYS B 1 176 ? 8.469 -8.523 -38.25 1 76.56 176 LYS B CA 1
ATOM 5019 C C . LYS B 1 176 ? 9.938 -8.188 -38.062 1 76.56 176 LYS B C 1
ATOM 5021 O O . LYS B 1 176 ? 10.32 -7.016 -38.031 1 76.56 176 LYS B O 1
ATOM 5026 N N . ILE B 1 177 ? 10.641 -9.102 -37.688 1 72.88 177 ILE B N 1
ATOM 5027 C CA . ILE B 1 177 ? 12.086 -8.961 -37.531 1 72.88 177 ILE B CA 1
ATOM 5028 C C . ILE B 1 177 ? 12.805 -9.836 -38.562 1 72.88 177 ILE B C 1
ATOM 5030 O O . ILE B 1 177 ? 12.602 -11.047 -38.594 1 72.88 177 ILE B O 1
ATOM 5034 N N . ASP B 1 178 ? 13.734 -9.211 -39.344 1 79.06 178 ASP B N 1
ATOM 5035 C CA . ASP B 1 178 ? 14.492 -9.867 -40.406 1 79.06 178 ASP B CA 1
ATOM 5036 C C . ASP B 1 178 ? 13.57 -10.672 -41.312 1 79.06 178 ASP B C 1
ATOM 5038 O O . ASP B 1 178 ? 13.859 -11.828 -41.656 1 79.06 178 ASP B O 1
ATOM 5042 N N . GLY B 1 179 ? 12.422 -10.125 -41.625 1 75.5 179 GLY B N 1
ATOM 5043 C CA . GLY B 1 179 ? 11.469 -10.695 -42.562 1 75.5 179 GLY B CA 1
ATOM 5044 C C . GLY B 1 179 ? 10.617 -11.789 -41.938 1 75.5 179 GLY B C 1
ATOM 5045 O O . GLY B 1 179 ? 9.773 -12.375 -42.625 1 75.5 179 GLY B O 1
ATOM 5046 N N . LYS B 1 180 ? 10.867 -12.141 -40.719 1 78.31 180 LYS B N 1
ATOM 5047 C CA . LYS B 1 180 ? 10.102 -13.188 -40.062 1 78.31 180 LYS B CA 1
ATOM 5048 C C . LYS B 1 180 ? 9.242 -12.609 -38.938 1 78.31 180 LYS B C 1
ATOM 5050 O O . LYS B 1 180 ? 9.648 -11.664 -38.25 1 78.31 180 LYS B O 1
ATOM 5055 N N . ASN B 1 181 ? 7.941 -13.117 -38.812 1 79.81 181 ASN B N 1
ATOM 5056 C CA . ASN B 1 181 ? 7.055 -12.75 -37.719 1 79.81 181 ASN B CA 1
ATOM 5057 C C . ASN B 1 181 ? 7.512 -13.367 -36.406 1 79.81 181 ASN B C 1
ATOM 5059 O O . ASN B 1 181 ? 7.625 -14.594 -36.281 1 79.81 181 ASN B O 1
ATOM 5063 N N . ARG B 1 182 ? 7.801 -12.531 -35.438 1 77 182 ARG B N 1
ATOM 5064 C CA . ARG B 1 182 ? 8.258 -13.008 -34.125 1 77 182 ARG B CA 1
ATOM 5065 C C . ARG B 1 182 ? 7.34 -12.508 -33.031 1 77 182 ARG B C 1
ATOM 5067 O O . ARG B 1 182 ? 6.93 -11.344 -33.031 1 77 182 ARG B O 1
ATOM 5074 N N . VAL B 1 183 ? 6.957 -13.5 -32.156 1 80.81 183 VAL B N 1
ATOM 5075 C CA . VAL B 1 183 ? 6.223 -13.133 -30.953 1 80.81 183 VAL B CA 1
ATOM 5076 C C . VAL B 1 183 ? 7.176 -12.508 -29.938 1 80.81 183 VAL B C 1
ATOM 5078 O O . VAL B 1 183 ? 8.195 -13.102 -29.578 1 80.81 183 VAL B O 1
ATOM 5081 N N . MET B 1 184 ? 6.797 -11.375 -29.453 1 78.38 184 MET B N 1
ATOM 5082 C CA . MET B 1 184 ? 7.719 -10.57 -28.656 1 78.38 184 MET B CA 1
ATOM 5083 C C . MET B 1 184 ? 7.703 -11.016 -27.188 1 78.38 184 MET B C 1
ATOM 5085 O O . MET B 1 184 ? 8.703 -10.875 -26.484 1 78.38 184 MET B O 1
ATOM 5089 N N . LEU B 1 185 ? 6.598 -11.516 -26.797 1 82.31 185 LEU B N 1
ATOM 5090 C CA . LEU B 1 185 ? 6.496 -11.93 -25.406 1 82.31 185 LEU B CA 1
ATOM 5091 C C . LEU B 1 185 ? 6.891 -13.391 -25.234 1 82.31 185 LEU B C 1
ATOM 5093 O O . LEU B 1 185 ? 6.363 -14.266 -25.938 1 82.31 185 LEU B O 1
ATOM 5097 N N . ALA B 1 186 ? 7.797 -13.641 -24.359 1 79.19 186 ALA B N 1
ATOM 5098 C CA . ALA B 1 186 ? 8.312 -14.984 -24.125 1 79.19 186 ALA B CA 1
ATOM 5099 C C . ALA B 1 186 ? 7.316 -15.82 -23.328 1 79.19 186 ALA B C 1
ATOM 5101 O O . ALA B 1 186 ? 6.441 -15.281 -22.641 1 79.19 186 ALA B O 1
ATOM 5102 N N . MET B 1 187 ? 7.492 -17.109 -23.484 1 82.94 187 MET B N 1
ATOM 5103 C CA . MET B 1 187 ? 6.73 -18.031 -22.641 1 82.94 187 MET B CA 1
ATOM 5104 C C . MET B 1 187 ? 7.137 -17.891 -21.172 1 82.94 187 MET B C 1
ATOM 5106 O O . MET B 1 187 ? 8.32 -17.703 -20.875 1 82.94 187 MET B O 1
ATOM 5110 N N . ARG B 1 188 ? 6.184 -17.984 -20.25 1 85.69 188 ARG B N 1
ATOM 5111 C CA . ARG B 1 188 ? 6.457 -17.859 -18.828 1 85.69 188 ARG B CA 1
ATOM 5112 C C . ARG B 1 188 ? 6.629 -19.219 -18.172 1 85.69 188 ARG B C 1
ATOM 5114 O O . ARG B 1 188 ? 5.723 -19.719 -17.5 1 85.69 188 ARG B O 1
ATOM 5121 N N . GLU B 1 189 ? 7.797 -19.688 -18.234 1 76.31 189 GLU B N 1
ATOM 5122 C CA . GLU B 1 189 ? 8.109 -21 -17.672 1 76.31 189 GLU B CA 1
ATOM 5123 C C . GLU B 1 189 ? 8.016 -20.969 -16.141 1 76.31 189 GLU B C 1
ATOM 5125 O O . GLU B 1 189 ? 8.383 -19.984 -15.508 1 76.31 189 GLU B O 1
ATOM 5130 N N . GLY B 1 190 ? 7.504 -22.031 -15.508 1 81.69 190 GLY B N 1
ATOM 5131 C CA . GLY B 1 190 ? 7.445 -22.156 -14.055 1 81.69 190 GLY B CA 1
ATOM 5132 C C . GLY B 1 190 ? 6.16 -21.609 -13.469 1 81.69 190 GLY B C 1
ATOM 5133 O O . GLY B 1 190 ? 5.871 -21.812 -12.281 1 81.69 190 GLY B O 1
ATOM 5134 N N . THR B 1 191 ? 5.348 -20.953 -14.336 1 89.38 191 THR B N 1
ATOM 5135 C CA . THR B 1 191 ? 4.137 -20.312 -13.844 1 89.38 191 THR B CA 1
ATOM 5136 C C . THR B 1 191 ? 3.127 -21.344 -13.359 1 89.38 191 THR B C 1
ATOM 5138 O O . THR B 1 191 ? 2.303 -21.062 -12.492 1 89.38 191 THR B O 1
ATOM 5141 N N . ASP B 1 192 ? 3.254 -22.547 -13.898 1 89.12 192 ASP B N 1
ATOM 5142 C CA . ASP B 1 192 ? 2.354 -23.625 -13.477 1 89.12 192 ASP B CA 1
ATOM 5143 C C . ASP B 1 192 ? 2.584 -23.984 -12.008 1 89.12 192 ASP B C 1
ATOM 5145 O O . ASP B 1 192 ? 1.646 -24.359 -11.305 1 89.12 192 ASP B O 1
ATOM 5149 N N . GLU B 1 193 ? 3.855 -23.953 -11.617 1 87.81 193 GLU B N 1
ATOM 5150 C CA . GLU B 1 193 ? 4.168 -24.188 -10.211 1 87.81 193 GLU B CA 1
ATOM 5151 C C . GLU B 1 193 ? 3.498 -23.156 -9.305 1 87.81 193 GLU B C 1
ATOM 5153 O O . GLU B 1 193 ? 3.025 -23.484 -8.219 1 87.81 193 GLU B O 1
ATOM 5158 N N . ASP B 1 194 ? 3.465 -21.938 -9.789 1 92.88 194 ASP B N 1
ATOM 5159 C CA . ASP B 1 194 ? 2.766 -20.891 -9.055 1 92.88 194 ASP B CA 1
ATOM 5160 C C . ASP B 1 194 ? 1.276 -21.203 -8.93 1 92.88 194 ASP B C 1
ATOM 5162 O O . ASP B 1 194 ? 0.708 -21.109 -7.84 1 92.88 194 ASP B O 1
ATOM 5166 N N . VAL B 1 195 ? 0.721 -21.594 -10.031 1 95.69 195 VAL B N 1
ATOM 5167 C CA . VAL B 1 195 ? -0.713 -21.859 -10.062 1 95.69 195 VAL B CA 1
ATOM 5168 C C . VAL B 1 195 ? -1.046 -23.016 -9.109 1 95.69 195 VAL B C 1
ATOM 5170 O O . VAL B 1 195 ? -2.002 -22.922 -8.336 1 95.69 195 VAL B O 1
ATOM 5173 N N . GLN B 1 196 ? -0.293 -24.062 -9.172 1 92.31 196 GLN B N 1
ATOM 5174 C CA . GLN B 1 196 ? -0.54 -25.219 -8.32 1 92.31 196 GLN B CA 1
ATOM 5175 C C . GLN B 1 196 ? -0.423 -24.844 -6.844 1 92.31 196 GLN B C 1
ATOM 5177 O O . GLN B 1 196 ? -1.27 -25.219 -6.031 1 92.31 196 GLN B O 1
ATOM 5182 N N . GLY B 1 197 ? 0.637 -24.141 -6.543 1 94.06 197 GLY B N 1
ATOM 5183 C CA . GLY B 1 197 ? 0.827 -23.703 -5.172 1 94.06 197 GLY B CA 1
ATOM 5184 C C . GLY B 1 197 ? -0.288 -22.797 -4.668 1 94.06 197 GLY B C 1
ATOM 5185 O O . GLY B 1 197 ? -0.758 -22.953 -3.541 1 94.06 197 GLY B O 1
ATOM 5186 N N . LEU B 1 198 ? -0.716 -21.906 -5.516 1 97.5 198 LEU B N 1
ATOM 5187 C CA . LEU B 1 198 ? -1.78 -20.984 -5.16 1 97.5 198 LEU B CA 1
ATOM 5188 C C . LEU B 1 198 ? -3.113 -21.703 -5.02 1 97.5 198 LEU B C 1
ATOM 5190 O O . LEU B 1 198 ? -3.898 -21.406 -4.117 1 97.5 198 LEU B O 1
ATOM 5194 N N . HIS B 1 199 ? -3.355 -22.609 -5.934 1 97 199 HIS B N 1
ATOM 5195 C CA . HIS B 1 199 ? -4.566 -23.422 -5.863 1 97 199 HIS B CA 1
ATOM 5196 C C . HIS B 1 199 ? -4.66 -24.156 -4.531 1 97 199 HIS B C 1
ATOM 5198 O O . HIS B 1 199 ? -5.688 -24.094 -3.854 1 97 199 HIS B O 1
ATOM 5204 N N . LYS B 1 200 ? -3.617 -24.797 -4.168 1 94.88 200 LYS B N 1
ATOM 5205 C CA . LYS B 1 200 ? -3.588 -25.547 -2.916 1 94.88 200 LYS B CA 1
ATOM 5206 C C . LYS B 1 200 ? -3.732 -24.609 -1.716 1 94.88 200 LYS B C 1
ATOM 5208 O O . LYS B 1 200 ? -4.512 -24.891 -0.801 1 94.88 200 LYS B O 1
ATOM 5213 N N . LEU B 1 201 ? -3.021 -23.531 -1.728 1 97.19 201 LEU B N 1
ATOM 5214 C CA . LEU B 1 201 ? -3.031 -22.562 -0.63 1 97.19 201 LEU B CA 1
ATOM 5215 C C . LEU B 1 201 ? -4.445 -22.062 -0.358 1 97.19 201 LEU B C 1
ATOM 5217 O O . LEU B 1 201 ? -4.945 -22.188 0.764 1 97.19 201 LEU B O 1
ATOM 5221 N N . PHE B 1 202 ? -5.117 -21.578 -1.388 1 97.75 202 PHE B N 1
ATOM 5222 C CA . PHE B 1 202 ? -6.391 -20.906 -1.164 1 97.75 202 PHE B CA 1
ATOM 5223 C C . PHE B 1 202 ? -7.512 -21.922 -0.982 1 97.75 202 PHE B C 1
ATOM 5225 O O . PHE B 1 202 ? -8.523 -21.625 -0.339 1 97.75 202 PHE B O 1
ATOM 5232 N N . THR B 1 203 ? -7.297 -23.125 -1.506 1 95.75 203 THR B N 1
ATOM 5233 C CA . THR B 1 203 ? -8.219 -24.203 -1.145 1 95.75 203 THR B CA 1
ATOM 5234 C C . THR B 1 203 ? -8.117 -24.516 0.346 1 95.75 203 THR B C 1
ATOM 5236 O O . THR B 1 203 ? -9.141 -24.609 1.032 1 95.75 203 THR B O 1
ATOM 5239 N N . ASP B 1 204 ? -6.887 -24.609 0.81 1 94.12 204 ASP B N 1
ATOM 5240 C CA . ASP B 1 204 ? -6.66 -24.891 2.223 1 94.12 204 ASP B CA 1
ATOM 5241 C C . ASP B 1 204 ? -7.188 -23.766 3.105 1 94.12 204 ASP B C 1
ATOM 5243 O O . ASP B 1 204 ? -7.531 -23.984 4.27 1 94.12 204 ASP B O 1
ATOM 5247 N N . LEU B 1 205 ? -7.277 -22.594 2.592 1 96.06 205 LEU B N 1
ATOM 5248 C CA . LEU B 1 205 ? -7.781 -21.453 3.336 1 96.06 205 LEU B CA 1
ATOM 5249 C C . LEU B 1 205 ? -9.281 -21.281 3.119 1 96.06 205 LEU B C 1
ATOM 5251 O O . LEU B 1 205 ? -9.836 -20.219 3.414 1 96.06 205 LEU B O 1
ATOM 5255 N N . HIS B 1 206 ? -9.922 -22.234 2.453 1 94.69 206 HIS B N 1
ATOM 5256 C CA . HIS B 1 206 ? -11.367 -22.391 2.348 1 94.69 206 HIS B CA 1
ATOM 5257 C C . HIS B 1 206 ? -11.945 -21.438 1.309 1 94.69 206 HIS B C 1
ATOM 5259 O O . HIS B 1 206 ? -13.023 -20.859 1.513 1 94.69 206 HIS B O 1
ATOM 5265 N N . PHE B 1 207 ? -11.195 -21.188 0.277 1 97.38 207 PHE B N 1
ATOM 5266 C CA . PHE B 1 207 ? -11.711 -20.453 -0.871 1 97.38 207 PHE B CA 1
ATOM 5267 C C . PHE B 1 207 ? -12.109 -21.406 -1.994 1 97.38 207 PHE B C 1
ATOM 5269 O O . PHE B 1 207 ? -11.562 -22.5 -2.104 1 97.38 207 PHE B O 1
ATOM 5276 N N . HIS B 1 208 ? -13.117 -21 -2.746 1 97.81 208 HIS B N 1
ATOM 5277 C CA . HIS B 1 208 ? -13.383 -21.625 -4.035 1 97.81 208 HIS B CA 1
ATOM 5278 C C . HIS B 1 208 ? -12.445 -21.078 -5.113 1 97.81 208 HIS B C 1
ATOM 5280 O O . HIS B 1 208 ? -12.461 -19.891 -5.41 1 97.81 208 HIS B O 1
ATOM 5286 N N . VAL B 1 209 ? -11.648 -21.984 -5.738 1 98.19 209 VAL B N 1
ATOM 5287 C CA . VAL B 1 209 ? -10.609 -21.516 -6.648 1 98.19 209 VAL B CA 1
ATOM 5288 C C . VAL B 1 209 ? -11.039 -21.766 -8.094 1 98.19 209 VAL B C 1
ATOM 5290 O O . VAL B 1 209 ? -11.414 -22.891 -8.445 1 98.19 209 VAL B O 1
ATOM 5293 N N . LYS B 1 210 ? -11.023 -20.688 -8.93 1 98.38 210 LYS B N 1
ATOM 5294 C CA . LYS B 1 210 ? -11.242 -20.766 -10.375 1 98.38 210 LYS B CA 1
ATOM 5295 C C . LYS B 1 210 ? -9.969 -20.422 -11.141 1 98.38 210 LYS B C 1
ATOM 5297 O O . LYS B 1 210 ? -9.352 -19.375 -10.898 1 98.38 210 LYS B O 1
ATOM 5302 N N . ILE B 1 211 ? -9.609 -21.297 -12.031 1 98.19 211 ILE B N 1
ATOM 5303 C CA . ILE B 1 211 ? -8.367 -21.094 -12.781 1 98.19 211 ILE B CA 1
ATOM 5304 C C . ILE B 1 211 ? -8.688 -20.891 -14.258 1 98.19 211 ILE B C 1
ATOM 5306 O O . ILE B 1 211 ? -9.445 -21.672 -14.844 1 98.19 211 ILE B O 1
ATOM 5310 N N . HIS B 1 212 ? -8.172 -19.812 -14.836 1 98.19 212 HIS B N 1
ATOM 5311 C CA . HIS B 1 212 ? -8.266 -19.531 -16.266 1 98.19 212 HIS B CA 1
ATOM 5312 C C . HIS B 1 212 ? -6.891 -19.5 -16.922 1 98.19 212 HIS B C 1
ATOM 5314 O O . HIS B 1 212 ? -5.98 -18.828 -16.438 1 98.19 212 HIS B O 1
ATOM 5320 N N . LYS B 1 213 ? -6.746 -20.234 -18.031 1 97 213 LYS B N 1
ATOM 5321 C CA . LYS B 1 213 ? -5.438 -20.375 -18.656 1 97 213 LYS B CA 1
ATOM 5322 C C . LYS B 1 213 ? -5.41 -19.688 -20.031 1 97 213 LYS B C 1
ATOM 5324 O O . LYS B 1 213 ? -6.344 -19.844 -20.812 1 97 213 LYS B O 1
ATOM 5329 N N . ASP B 1 214 ? -4.387 -18.891 -20.219 1 96.5 214 ASP B N 1
ATOM 5330 C CA . ASP B 1 214 ? -4.023 -18.359 -21.516 1 96.5 214 ASP B CA 1
ATOM 5331 C C . ASP B 1 214 ? -5.203 -17.625 -22.156 1 96.5 214 ASP B C 1
ATOM 5333 O O . ASP B 1 214 ? -5.645 -18 -23.25 1 96.5 214 ASP B O 1
ATOM 5337 N N . LYS B 1 215 ? -5.605 -16.578 -21.484 1 97.81 215 LYS B N 1
ATOM 5338 C CA . LYS B 1 215 ? -6.723 -15.75 -21.938 1 97.81 215 LYS B CA 1
ATOM 5339 C C . LYS B 1 215 ? -6.223 -14.469 -22.609 1 97.81 215 LYS B C 1
ATOM 5341 O O . LYS B 1 215 ? -5.262 -13.859 -22.156 1 97.81 215 LYS B O 1
ATOM 5346 N N . ASN B 1 216 ? -6.793 -14.188 -23.781 1 96.31 216 ASN B N 1
ATOM 5347 C CA . ASN B 1 216 ? -6.461 -12.914 -24.422 1 96.31 216 ASN B CA 1
ATOM 5348 C C . ASN B 1 216 ? -7.031 -11.734 -23.625 1 96.31 216 ASN B C 1
ATOM 5350 O O . ASN B 1 216 ? -7.746 -11.93 -22.641 1 96.31 216 ASN B O 1
ATOM 5354 N N . ALA B 1 217 ? -6.723 -10.516 -24 1 97.56 217 ALA B N 1
ATOM 5355 C CA . ALA B 1 217 ? -7.066 -9.312 -23.234 1 97.56 217 ALA B CA 1
ATOM 5356 C C . ALA B 1 217 ? -8.578 -9.203 -23.047 1 97.56 217 ALA B C 1
ATOM 5358 O O . ALA B 1 217 ? -9.055 -8.977 -21.938 1 97.56 217 ALA B O 1
ATOM 5359 N N . GLN B 1 218 ? -9.297 -9.398 -24.141 1 97.44 218 GLN B N 1
ATOM 5360 C CA . GLN B 1 218 ? -10.742 -9.266 -24.062 1 97.44 218 GLN B CA 1
ATOM 5361 C C . GLN B 1 218 ? -11.352 -10.336 -23.141 1 97.44 218 GLN B C 1
ATOM 5363 O O . GLN B 1 218 ? -12.266 -10.047 -22.375 1 97.44 218 GLN B O 1
ATOM 5368 N N . LYS B 1 219 ? -10.883 -11.508 -23.234 1 97.75 219 LYS B N 1
ATOM 5369 C CA . LYS B 1 219 ? -11.406 -12.594 -22.391 1 97.75 219 LYS B CA 1
ATOM 5370 C C . LYS B 1 219 ? -11.117 -12.336 -20.922 1 97.75 219 LYS B C 1
ATOM 5372 O O . LYS B 1 219 ? -11.922 -12.695 -20.062 1 97.75 219 LYS B O 1
ATOM 5377 N N . ILE B 1 220 ? -9.977 -11.789 -20.609 1 98.44 220 ILE B N 1
ATOM 5378 C CA . ILE B 1 220 ? -9.664 -11.414 -19.234 1 98.44 220 ILE B CA 1
ATOM 5379 C C . ILE B 1 220 ? -10.727 -10.445 -18.703 1 98.44 220 ILE B C 1
ATOM 5381 O O . ILE B 1 220 ? -11.289 -10.648 -17.625 1 98.44 220 ILE B O 1
ATOM 5385 N N . VAL B 1 221 ? -11.016 -9.461 -19.516 1 98.19 221 VAL B N 1
ATOM 5386 C CA . VAL B 1 221 ? -12 -8.453 -19.141 1 98.19 221 VAL B CA 1
ATOM 5387 C C . VAL B 1 221 ? -13.367 -9.102 -18.953 1 98.19 221 VAL B C 1
ATOM 5389 O O . VAL B 1 221 ? -14.055 -8.828 -17.969 1 98.19 221 VAL B O 1
ATOM 5392 N N . ASP B 1 222 ? -13.703 -10.031 -19.844 1 97.88 222 ASP B N 1
ATOM 5393 C CA . ASP B 1 222 ? -14.992 -10.711 -19.766 1 97.88 222 ASP B CA 1
ATOM 5394 C C . ASP B 1 222 ? -15.094 -11.555 -18.484 1 97.88 222 ASP B C 1
ATOM 5396 O O . ASP B 1 222 ? -16.125 -11.539 -17.812 1 97.88 222 ASP B O 1
ATOM 5400 N N . ILE B 1 223 ? -14.062 -12.234 -18.234 1 98.19 223 ILE B N 1
ATOM 5401 C CA . ILE B 1 223 ? -14.016 -13.094 -17.047 1 98.19 223 ILE B CA 1
ATOM 5402 C C . ILE B 1 223 ? -14.227 -12.25 -15.789 1 98.19 223 ILE B C 1
ATOM 5404 O O . ILE B 1 223 ? -15.016 -12.617 -14.922 1 98.19 223 ILE B O 1
ATOM 5408 N N . LEU B 1 224 ? -13.555 -11.133 -15.711 1 98.38 224 LEU B N 1
ATOM 5409 C CA . LEU B 1 224 ? -13.609 -10.281 -14.523 1 98.38 224 LEU B CA 1
ATOM 5410 C C . LEU B 1 224 ? -14.969 -9.609 -14.398 1 98.38 224 LEU B C 1
ATOM 5412 O O . LEU B 1 224 ? -15.516 -9.492 -13.297 1 98.38 224 LEU B O 1
ATOM 5416 N N . ARG B 1 225 ? -15.539 -9.195 -15.508 1 97.12 225 ARG B N 1
ATOM 5417 C CA . ARG B 1 225 ? -16.875 -8.602 -15.484 1 97.12 225 ARG B CA 1
ATOM 5418 C C . ARG B 1 225 ? -17.906 -9.617 -15.031 1 97.12 225 ARG B C 1
ATOM 5420 O O . ARG B 1 225 ? -18.797 -9.297 -14.234 1 97.12 225 ARG B O 1
ATOM 5427 N N . ASP B 1 226 ? -17.781 -10.789 -15.602 1 97.5 226 ASP B N 1
ATOM 5428 C CA . ASP B 1 226 ? -18.688 -11.859 -15.188 1 97.5 226 ASP B CA 1
ATOM 5429 C C . ASP B 1 226 ? -18.578 -12.125 -13.695 1 97.5 226 ASP B C 1
ATOM 5431 O O . ASP B 1 226 ? -19.578 -12.352 -13.023 1 97.5 226 ASP B O 1
ATOM 5435 N N . GLU B 1 227 ? -17.391 -12.109 -13.211 1 97.69 227 GLU B N 1
ATOM 5436 C CA . GLU B 1 227 ? -17.156 -12.344 -11.789 1 97.69 227 GLU B CA 1
ATOM 5437 C C . GLU B 1 227 ? -17.797 -11.25 -10.938 1 97.69 227 GLU B C 1
ATOM 5439 O O . GLU B 1 227 ? -18.469 -11.547 -9.945 1 97.69 227 GLU B O 1
ATOM 5444 N N . ALA B 1 228 ? -17.609 -10.016 -11.312 1 96.56 228 ALA B N 1
ATOM 5445 C CA . ALA B 1 228 ? -18.172 -8.875 -10.586 1 96.56 228 ALA B CA 1
ATOM 5446 C C . ALA B 1 228 ? -19.703 -8.914 -10.594 1 96.56 228 ALA B C 1
ATOM 5448 O O . ALA B 1 228 ? -20.344 -8.422 -9.664 1 96.56 228 ALA B O 1
ATOM 5449 N N . ASN B 1 229 ? -20.266 -9.586 -11.586 1 96.12 229 ASN B N 1
ATOM 5450 C CA . ASN B 1 229 ? -21.703 -9.617 -11.75 1 96.12 229 ASN B CA 1
ATOM 5451 C C . ASN B 1 229 ? -22.312 -10.859 -11.102 1 96.12 229 ASN B C 1
ATOM 5453 O O . ASN B 1 229 ? -23.531 -11.031 -11.102 1 96.12 229 ASN B O 1
ATOM 5457 N N . ASP B 1 230 ? -21.484 -11.727 -10.586 1 96.69 230 ASP B N 1
ATOM 5458 C CA . ASP B 1 230 ? -21.984 -12.914 -9.906 1 96.69 230 ASP B CA 1
ATOM 5459 C C . ASP B 1 230 ? -22.438 -12.578 -8.484 1 96.69 230 ASP B C 1
ATOM 5461 O O . ASP B 1 230 ? -21.875 -13.094 -7.516 1 96.69 230 ASP B O 1
ATOM 5465 N N . VAL B 1 231 ? -23.5 -11.914 -8.352 1 94 231 VAL B N 1
ATOM 5466 C CA . VAL B 1 231 ? -24.031 -11.422 -7.09 1 94 231 VAL B CA 1
ATOM 5467 C C . VAL B 1 231 ? -24.438 -12.594 -6.199 1 94 231 VAL B C 1
ATOM 5469 O O . VAL B 1 231 ? -24.266 -12.539 -4.98 1 94 231 VAL B O 1
ATOM 5472 N N . GLY B 1 232 ? -24.953 -13.578 -6.844 1 93.62 232 GLY B N 1
ATOM 5473 C CA . GLY B 1 232 ? -25.406 -14.734 -6.09 1 93.62 232 GLY B CA 1
ATOM 5474 C C . GLY B 1 232 ? -24.312 -15.352 -5.23 1 93.62 232 GLY B C 1
ATOM 5475 O O . GLY B 1 232 ? -24.547 -15.688 -4.066 1 93.62 232 GLY B O 1
ATOM 5476 N N . PHE B 1 233 ? -23.156 -15.414 -5.719 1 95.88 233 PHE B N 1
ATOM 5477 C CA . PHE B 1 233 ? -22.047 -16 -4.973 1 95.88 233 PHE B CA 1
ATOM 5478 C C . PHE B 1 233 ? -21.453 -14.992 -3.992 1 95.88 233 PHE B C 1
ATOM 5480 O O . PHE B 1 233 ? -21.281 -15.297 -2.812 1 95.88 233 PHE B O 1
ATOM 5487 N N . HIS B 1 234 ? -21.219 -13.773 -4.398 1 97.06 234 HIS B N 1
ATOM 5488 C CA . HIS B 1 234 ? -20.391 -12.828 -3.656 1 97.06 234 HIS B CA 1
ATOM 5489 C C . HIS B 1 234 ? -21.188 -12.164 -2.537 1 97.06 234 HIS B C 1
ATOM 5491 O O . HIS B 1 234 ? -20.609 -11.633 -1.59 1 97.06 234 HIS B O 1
ATOM 5497 N N . ARG B 1 235 ? -22.453 -12.227 -2.639 1 94.38 235 ARG B N 1
ATOM 5498 C CA . ARG B 1 235 ? -23.281 -11.734 -1.541 1 94.38 235 ARG B CA 1
ATOM 5499 C C . ARG B 1 235 ? -23.031 -12.539 -0.267 1 94.38 235 ARG B C 1
ATOM 5501 O O . ARG B 1 235 ? -23.078 -11.984 0.836 1 94.38 235 ARG B O 1
ATOM 5508 N N . ASN B 1 236 ? -22.734 -13.75 -0.538 1 94.38 236 ASN B N 1
ATOM 5509 C CA . ASN B 1 236 ? -22.531 -14.641 0.604 1 94.38 236 ASN B CA 1
ATOM 5510 C C . ASN B 1 236 ? -21.062 -14.93 0.849 1 94.38 236 ASN B C 1
ATOM 5512 O O . ASN B 1 236 ? -20.719 -15.859 1.581 1 94.38 236 ASN B O 1
ATOM 5516 N N . ALA B 1 237 ? -20.203 -14.203 0.242 1 96.56 237 ALA B N 1
ATOM 5517 C CA . ALA B 1 237 ? -18.766 -14.375 0.434 1 96.56 237 ALA B CA 1
ATOM 5518 C C . ALA B 1 237 ? -18.219 -13.305 1.373 1 96.56 237 ALA B C 1
ATOM 5520 O O . ALA B 1 237 ? -18.781 -12.219 1.498 1 96.56 237 ALA B O 1
ATOM 5521 N N . ASP B 1 238 ? -17.141 -13.625 2.053 1 96.56 238 ASP B N 1
ATOM 5522 C CA . ASP B 1 238 ? -16.5 -12.68 2.957 1 96.56 238 ASP B CA 1
ATOM 5523 C C . ASP B 1 238 ? -15.367 -11.93 2.252 1 96.56 238 ASP B C 1
ATOM 5525 O O . ASP B 1 238 ? -15.031 -10.805 2.641 1 96.56 238 ASP B O 1
ATOM 5529 N N . CYS B 1 239 ? -14.844 -12.523 1.235 1 98.12 239 CYS B N 1
ATOM 5530 C CA . CYS B 1 239 ? -13.633 -11.984 0.618 1 98.12 239 CYS B CA 1
ATOM 5531 C C . CYS B 1 239 ? -13.539 -12.398 -0.845 1 98.12 239 CYS B C 1
ATOM 5533 O O . CYS B 1 239 ? -14.031 -13.461 -1.228 1 98.12 239 CYS B O 1
ATOM 5535 N N . PHE B 1 240 ? -13.062 -11.57 -1.657 1 98.44 240 PHE B N 1
ATOM 5536 C CA . PHE B 1 240 ? -12.742 -11.883 -3.045 1 98.44 240 PHE B CA 1
ATOM 5537 C C . PHE B 1 240 ? -11.234 -11.773 -3.291 1 98.44 240 PHE B C 1
ATOM 5539 O O . PHE B 1 240 ? -10.594 -10.828 -2.832 1 98.44 240 PHE B O 1
ATOM 5546 N N . ILE B 1 241 ? -10.672 -12.773 -4.02 1 98.81 241 ILE B N 1
ATOM 5547 C CA . ILE B 1 241 ? -9.25 -12.773 -4.352 1 98.81 241 ILE B CA 1
ATOM 5548 C C . ILE B 1 241 ? -9.07 -12.867 -5.863 1 98.81 241 ILE B C 1
ATOM 5550 O O . ILE B 1 241 ? -9.695 -13.711 -6.516 1 98.81 241 ILE B O 1
ATOM 5554 N N . LEU B 1 242 ? -8.273 -11.961 -6.41 1 98.75 242 LEU B N 1
ATOM 5555 C CA . LEU B 1 242 ? -7.895 -11.984 -7.82 1 98.75 242 LEU B CA 1
ATOM 5556 C C . LEU B 1 242 ? -6.387 -12.148 -7.969 1 98.75 242 LEU B C 1
ATOM 5558 O O . LEU B 1 242 ? -5.613 -11.383 -7.379 1 98.75 242 LEU B O 1
ATOM 5562 N N . ILE B 1 243 ? -5.965 -13.156 -8.719 1 98.5 243 ILE B N 1
ATOM 5563 C CA . ILE B 1 243 ? -4.555 -13.398 -8.992 1 98.5 243 ILE B CA 1
ATOM 5564 C C . ILE B 1 243 ? -4.316 -13.406 -10.5 1 98.5 243 ILE B C 1
ATOM 5566 O O . ILE B 1 243 ? -4.957 -14.172 -11.234 1 98.5 243 ILE B O 1
ATOM 5570 N N . ILE B 1 244 ? -3.424 -12.555 -10.945 1 97.12 244 ILE B N 1
ATOM 5571 C CA . ILE B 1 244 ? -3.111 -12.484 -12.367 1 97.12 244 ILE B CA 1
ATOM 5572 C C . ILE B 1 244 ? -1.625 -12.758 -12.586 1 97.12 244 ILE B C 1
ATOM 5574 O O . ILE B 1 244 ? -0.773 -12.039 -12.055 1 97.12 244 ILE B O 1
ATOM 5578 N N . LEU B 1 245 ? -1.331 -13.773 -13.312 1 94.81 245 LEU B N 1
ATOM 5579 C CA . LEU B 1 245 ? 0.021 -14.164 -13.695 1 94.81 245 LEU B CA 1
ATOM 5580 C C . LEU B 1 245 ? 0.231 -14.008 -15.195 1 94.81 245 LEU B C 1
ATOM 5582 O O . LEU B 1 245 ? -0.248 -14.82 -15.984 1 94.81 245 LEU B O 1
ATOM 5586 N N . THR B 1 246 ? 0.904 -12.945 -15.602 1 92.44 246 THR B N 1
ATOM 5587 C CA . THR B 1 246 ? 1.104 -12.641 -17.016 1 92.44 246 THR B CA 1
ATOM 5588 C C . THR B 1 246 ? 2.314 -11.734 -17.203 1 92.44 246 THR B C 1
ATOM 5590 O O . THR B 1 246 ? 3.129 -11.57 -16.297 1 92.44 246 THR B O 1
ATOM 5593 N N . HIS B 1 247 ? 2.594 -11.352 -18.438 1 87.81 247 HIS B N 1
ATOM 5594 C CA . HIS B 1 247 ? 3.525 -10.258 -18.703 1 87.81 247 HIS B CA 1
ATOM 5595 C C . HIS B 1 247 ? 2.846 -8.898 -18.562 1 87.81 247 HIS B C 1
ATOM 5597 O O . HIS B 1 247 ? 1.619 -8.805 -18.641 1 87.81 247 HIS B O 1
ATOM 5603 N N . GLY B 1 248 ? 3.686 -7.945 -18.234 1 87.38 248 GLY B N 1
ATOM 5604 C CA . GLY B 1 248 ? 3.105 -6.629 -18.047 1 87.38 248 GLY B CA 1
ATOM 5605 C C . GLY B 1 248 ? 4.031 -5.5 -18.453 1 87.38 248 GLY B C 1
ATOM 5606 O O . GLY B 1 248 ? 5.188 -5.742 -18.812 1 87.38 248 GLY B O 1
ATOM 5607 N N . LYS B 1 249 ? 3.445 -4.34 -18.594 1 81.06 249 LYS B N 1
ATOM 5608 C CA . LYS B 1 249 ? 4.156 -3.074 -18.734 1 81.06 249 LYS B CA 1
ATOM 5609 C C . LYS B 1 249 ? 3.717 -2.078 -17.656 1 81.06 249 LYS B C 1
ATOM 5611 O O . LYS B 1 249 ? 3.035 -2.449 -16.703 1 81.06 249 LYS B O 1
ATOM 5616 N N . GLN B 1 250 ? 4.246 -0.932 -17.812 1 75.06 250 GLN B N 1
ATOM 5617 C CA . GLN B 1 250 ? 3.889 0.052 -16.797 1 75.06 250 GLN B CA 1
ATOM 5618 C C . GLN B 1 250 ? 2.377 0.25 -16.719 1 75.06 250 GLN B C 1
ATOM 5620 O O . GLN B 1 250 ? 1.753 0.65 -17.703 1 75.06 250 GLN B O 1
ATOM 5625 N N . ASN B 1 251 ? 1.745 -0.211 -15.68 1 81.12 251 ASN B N 1
ATOM 5626 C CA . ASN B 1 251 ? 0.352 0.027 -15.32 1 81.12 251 ASN B CA 1
ATOM 5627 C C . ASN B 1 251 ? -0.598 -0.814 -16.172 1 81.12 251 ASN B C 1
ATOM 5629 O O . ASN B 1 251 ? -1.779 -0.488 -16.297 1 81.12 251 ASN B O 1
ATOM 5633 N N . ALA B 1 252 ? -0.029 -1.79 -16.828 1 90.62 252 ALA B N 1
ATOM 5634 C CA . ALA B 1 252 ? -0.892 -2.637 -17.656 1 90.62 252 ALA B CA 1
ATOM 5635 C C . ALA B 1 252 ? -0.38 -4.074 -17.688 1 90.62 252 ALA B C 1
ATOM 5637 O O . ALA B 1 252 ? 0.808 -4.32 -17.453 1 90.62 252 ALA B O 1
ATOM 5638 N N . ILE B 1 253 ? -1.294 -4.969 -17.984 1 93.12 253 ILE B N 1
ATOM 5639 C CA . ILE B 1 253 ? -0.934 -6.375 -18.141 1 93.12 253 ILE B CA 1
ATOM 5640 C C . ILE B 1 253 ? -1.233 -6.836 -19.562 1 93.12 253 ILE B C 1
ATOM 5642 O O . ILE B 1 253 ? -2.107 -6.281 -20.234 1 93.12 253 ILE B O 1
ATOM 5646 N N . TYR B 1 254 ? -0.53 -7.852 -19.984 1 92.38 254 TYR B N 1
ATOM 5647 C CA . TYR B 1 254 ? -0.729 -8.383 -21.328 1 92.38 254 TYR B CA 1
ATOM 5648 C C . TYR B 1 254 ? -1.696 -9.562 -21.312 1 92.38 254 TYR B C 1
ATOM 5650 O O . TYR B 1 254 ? -1.629 -10.414 -20.422 1 92.38 254 TYR B O 1
ATOM 5658 N N . GLY B 1 255 ? -2.596 -9.523 -22.297 1 95.75 255 GLY B N 1
ATOM 5659 C CA . GLY B 1 255 ? -3.26 -10.773 -22.656 1 95.75 255 GLY B CA 1
ATOM 5660 C C . GLY B 1 255 ? -2.389 -11.703 -23.484 1 95.75 255 GLY B C 1
ATOM 5661 O O . GLY B 1 255 ? -1.312 -11.312 -23.938 1 95.75 255 GLY B O 1
ATOM 5662 N N . SER B 1 256 ? -2.852 -12.93 -23.656 1 95 256 SER B N 1
ATOM 5663 C CA . SER B 1 256 ? -2.084 -13.906 -24.422 1 95 256 SER B CA 1
ATOM 5664 C C . SER B 1 256 ? -1.909 -13.461 -25.859 1 95 256 SER B C 1
ATOM 5666 O O . SER B 1 256 ? -1.027 -13.961 -26.562 1 95 256 SER B O 1
ATOM 5668 N N . ASP B 1 257 ? -2.738 -12.562 -26.328 1 94.44 257 ASP B N 1
ATOM 5669 C CA . ASP B 1 257 ? -2.691 -12.062 -27.688 1 94.44 257 ASP B CA 1
ATOM 5670 C C . ASP B 1 257 ? -1.729 -10.883 -27.812 1 94.44 257 ASP B C 1
ATOM 5672 O O . ASP B 1 257 ? -1.579 -10.305 -28.891 1 94.44 257 ASP B O 1
ATOM 5676 N N . GLY B 1 258 ? -1.225 -10.414 -26.75 1 91.44 258 GLY B N 1
ATOM 5677 C CA . GLY B 1 258 ? -0.285 -9.305 -26.781 1 91.44 258 GLY B CA 1
ATOM 5678 C C . GLY B 1 258 ? -0.953 -7.953 -26.609 1 91.44 258 GLY B C 1
ATOM 5679 O O . GLY B 1 258 ? -0.279 -6.918 -26.578 1 91.44 258 GLY B O 1
ATOM 5680 N N . LYS B 1 259 ? -2.18 -8.008 -26.5 1 95 259 LYS B N 1
ATOM 5681 C CA . LYS B 1 259 ? -2.889 -6.77 -26.188 1 95 259 LYS B CA 1
ATOM 5682 C C . LYS B 1 259 ? -2.902 -6.52 -24.672 1 95 259 LYS B C 1
ATOM 5684 O O . LYS B 1 259 ? -2.703 -7.441 -23.891 1 95 259 LYS B O 1
ATOM 5689 N N . THR B 1 260 ? -3.125 -5.234 -24.312 1 94.44 260 THR B N 1
ATOM 5690 C CA . THR B 1 260 ? -2.949 -4.883 -22.922 1 94.44 260 THR B CA 1
ATOM 5691 C C . THR B 1 260 ? -4.293 -4.559 -22.266 1 94.44 260 THR B C 1
ATOM 5693 O O . THR B 1 260 ? -5.254 -4.215 -22.953 1 94.44 260 THR B O 1
ATOM 5696 N N . VAL B 1 261 ? -4.402 -4.816 -21 1 96.31 261 VAL B N 1
ATOM 5697 C CA . VAL B 1 261 ? -5.469 -4.375 -20.109 1 96.31 261 VAL B CA 1
ATOM 5698 C C . VAL B 1 261 ? -4.887 -3.5 -19 1 96.31 261 VAL B C 1
ATOM 5700 O O . VAL B 1 261 ? -3.939 -3.898 -18.328 1 96.31 261 VAL B O 1
ATOM 5703 N N . GLU B 1 262 ? -5.465 -2.32 -18.828 1 94 262 GLU B N 1
ATOM 5704 C CA . GLU B 1 262 ? -4.961 -1.418 -17.797 1 94 262 GLU B CA 1
ATOM 5705 C C . GLU B 1 262 ? -5.312 -1.923 -16.406 1 94 262 GLU B C 1
ATOM 5707 O O . GLU B 1 262 ? -6.441 -2.352 -16.156 1 94 262 GLU B O 1
ATOM 5712 N N . ILE B 1 263 ? -4.359 -1.832 -15.555 1 92.81 263 ILE B N 1
ATOM 5713 C CA . ILE B 1 263 ? -4.566 -2.264 -14.18 1 92.81 263 ILE B CA 1
ATOM 5714 C C . ILE B 1 263 ? -5.66 -1.415 -13.531 1 92.81 263 ILE B C 1
ATOM 5716 O O . ILE B 1 263 ? -6.465 -1.921 -12.742 1 92.81 263 ILE B O 1
ATOM 5720 N N . ARG B 1 264 ? -5.664 -0.141 -13.82 1 90.88 264 ARG B N 1
ATOM 5721 C CA . ARG B 1 264 ? -6.703 0.748 -13.305 1 90.88 264 ARG B CA 1
ATOM 5722 C C . ARG B 1 264 ? -8.094 0.243 -13.688 1 90.88 264 ARG B C 1
ATOM 5724 O O . ARG B 1 264 ? -9.016 0.275 -12.867 1 90.88 264 ARG B O 1
ATOM 5731 N N . ASP B 1 265 ? -8.211 -0.24 -14.883 1 93.12 265 ASP B N 1
ATOM 5732 C CA . ASP B 1 265 ? -9.492 -0.756 -15.344 1 93.12 265 ASP B CA 1
ATOM 5733 C C . ASP B 1 265 ? -9.891 -2.008 -14.57 1 93.12 265 ASP B C 1
ATOM 5735 O O . ASP B 1 265 ? -11.07 -2.195 -14.242 1 93.12 265 ASP B O 1
ATOM 5739 N N . ILE B 1 266 ? -8.953 -2.795 -14.32 1 96 266 ILE B N 1
ATOM 5740 C CA . ILE B 1 266 ? -9.203 -4.004 -13.547 1 96 266 ILE B CA 1
ATOM 5741 C C . ILE B 1 266 ? -9.688 -3.631 -12.148 1 96 266 ILE B C 1
ATOM 5743 O O . ILE B 1 266 ? -10.695 -4.168 -11.672 1 96 266 ILE B O 1
ATOM 5747 N N . LYS B 1 267 ? -9.023 -2.736 -11.547 1 94.12 267 LYS B N 1
ATOM 5748 C CA . LYS B 1 267 ? -9.422 -2.262 -10.227 1 94.12 267 LYS B CA 1
ATOM 5749 C C . LYS B 1 267 ? -10.836 -1.688 -10.25 1 94.12 267 LYS B C 1
ATOM 5751 O O . LYS B 1 267 ? -11.633 -1.945 -9.344 1 94.12 267 LYS B O 1
ATOM 5756 N N . ASP B 1 268 ? -11.148 -0.997 -11.281 1 91.81 268 ASP B N 1
ATOM 5757 C CA . ASP B 1 268 ? -12.43 -0.302 -11.391 1 91.81 268 ASP B CA 1
ATOM 5758 C C . ASP B 1 268 ? -13.586 -1.295 -11.508 1 91.81 268 ASP B C 1
ATOM 5760 O O . ASP B 1 268 ? -14.703 -1.007 -11.086 1 91.81 268 ASP B O 1
ATOM 5764 N N . MET B 1 269 ? -13.344 -2.383 -12.023 1 95.5 269 MET B N 1
ATOM 5765 C CA . MET B 1 269 ? -14.383 -3.398 -12.18 1 95.5 269 MET B CA 1
ATOM 5766 C C . MET B 1 269 ? -14.844 -3.916 -10.82 1 95.5 269 MET B C 1
ATOM 5768 O O . MET B 1 269 ? -15.898 -4.535 -10.711 1 95.5 269 MET B O 1
ATOM 5772 N N . PHE B 1 270 ? -14.031 -3.654 -9.805 1 96.12 270 PHE B N 1
ATOM 5773 C CA . PHE B 1 270 ? -14.336 -4.219 -8.492 1 96.12 270 PHE B CA 1
ATOM 5774 C C . PHE B 1 270 ? -14.43 -3.121 -7.438 1 96.12 270 PHE B C 1
ATOM 5776 O O . PHE B 1 270 ? -14.109 -3.348 -6.27 1 96.12 270 PHE B O 1
ATOM 5783 N N . ASN B 1 271 ? -14.781 -1.95 -7.883 1 90.31 271 ASN B N 1
ATOM 5784 C CA . ASN B 1 271 ? -15.039 -0.877 -6.93 1 90.31 271 ASN B CA 1
ATOM 5785 C C . ASN B 1 271 ? -16.469 -0.916 -6.41 1 90.31 271 ASN B C 1
ATOM 5787 O O . ASN B 1 271 ? -17.234 -1.82 -6.75 1 90.31 271 ASN B O 1
ATOM 5791 N N . ALA B 1 272 ? -16.844 0.011 -5.547 1 86.19 272 ALA B N 1
ATOM 5792 C CA . ALA B 1 272 ? -18.125 -0.004 -4.867 1 86.19 272 ALA B CA 1
ATOM 5793 C C . ALA B 1 272 ? -19.281 0.062 -5.871 1 86.19 272 ALA B C 1
ATOM 5795 O O . ALA B 1 272 ? -20.328 -0.557 -5.668 1 86.19 272 ALA B O 1
ATOM 5796 N N . ARG B 1 273 ? -19.109 0.716 -6.941 1 85.25 273 ARG B N 1
ATOM 5797 C CA . ARG B 1 273 ? -20.141 0.895 -7.961 1 85.25 273 ARG B CA 1
ATOM 5798 C C . ARG B 1 273 ? -20.328 -0.379 -8.773 1 85.25 273 ARG B C 1
ATOM 5800 O O . ARG B 1 273 ? -21.469 -0.787 -9.047 1 85.25 273 ARG B O 1
ATOM 5807 N N . ASN B 1 274 ? -19.25 -0.993 -9.156 1 92.06 274 ASN B N 1
ATOM 5808 C CA . ASN B 1 274 ? -19.281 -2.111 -10.094 1 92.06 274 ASN B CA 1
ATOM 5809 C C . ASN B 1 274 ? -19.344 -3.451 -9.359 1 92.06 274 ASN B C 1
ATOM 5811 O O . ASN B 1 274 ? -19.625 -4.484 -9.969 1 92.06 274 ASN B O 1
ATOM 5815 N N . PHE B 1 275 ? -19.125 -3.48 -8.094 1 94.88 275 PHE B N 1
ATOM 5816 C CA . PHE B 1 275 ? -19.109 -4.676 -7.258 1 94.88 275 PHE B CA 1
ATOM 5817 C C . PHE B 1 275 ? -19.797 -4.414 -5.922 1 94.88 275 PHE B C 1
ATOM 5819 O O . PHE B 1 275 ? -19.219 -4.668 -4.863 1 94.88 275 PHE B O 1
ATOM 5826 N N . PRO B 1 276 ? -21.031 -4.016 -5.926 1 91.5 276 PRO B N 1
ATOM 5827 C CA . PRO B 1 276 ? -21.719 -3.471 -4.754 1 91.5 276 PRO B CA 1
ATOM 5828 C C . PRO B 1 276 ? -21.859 -4.492 -3.625 1 91.5 276 PRO B C 1
ATOM 5830 O O . PRO B 1 276 ? -21.812 -4.125 -2.447 1 91.5 276 PRO B O 1
ATOM 5833 N N . CYS B 1 277 ? -22 -5.781 -3.969 1 92.88 277 CYS B N 1
ATOM 5834 C CA . CYS B 1 277 ? -22.203 -6.789 -2.934 1 92.88 277 CYS B CA 1
ATOM 5835 C C . CYS B 1 277 ? -20.953 -6.949 -2.082 1 92.88 277 CYS B C 1
ATOM 5837 O O . CYS B 1 277 ? -21 -7.535 -0.999 1 92.88 277 CYS B O 1
ATOM 5839 N N . MET B 1 278 ? -19.859 -6.426 -2.561 1 95.38 278 MET B N 1
ATOM 5840 C CA . MET B 1 278 ? -18.578 -6.559 -1.85 1 95.38 278 MET B CA 1
ATOM 5841 C C . MET B 1 278 ? -18.062 -5.191 -1.424 1 95.38 278 MET B C 1
ATOM 5843 O O . MET B 1 278 ? -16.875 -5.047 -1.13 1 95.38 278 MET B O 1
ATOM 5847 N N . GLU B 1 279 ? -18.859 -4.188 -1.358 1 90.44 279 GLU B N 1
ATOM 5848 C CA . GLU B 1 279 ? -18.453 -2.809 -1.109 1 90.44 279 GLU B CA 1
ATOM 5849 C C . GLU B 1 279 ? -17.734 -2.676 0.232 1 90.44 279 GLU B C 1
ATOM 5851 O O . GLU B 1 279 ? -16.75 -1.934 0.35 1 90.44 279 GLU B O 1
ATOM 5856 N N . ASN B 1 280 ? -18.109 -3.348 1.266 1 91.25 280 ASN B N 1
ATOM 5857 C CA . ASN B 1 280 ? -17.531 -3.219 2.596 1 91.25 280 ASN B CA 1
ATOM 5858 C C . ASN B 1 280 ? -16.734 -4.461 2.979 1 91.25 280 ASN B C 1
ATOM 5860 O O . ASN B 1 280 ? -16.453 -4.684 4.16 1 91.25 280 ASN B O 1
ATOM 5864 N N . LYS B 1 281 ? -16.438 -5.242 1.94 1 95.94 281 LYS B N 1
ATOM 5865 C CA . LYS B 1 281 ? -15.703 -6.484 2.15 1 95.94 281 LYS B CA 1
ATOM 5866 C C . LYS B 1 281 ? -14.336 -6.43 1.488 1 95.94 281 LYS B C 1
ATOM 5868 O O . LYS B 1 281 ? -14.133 -5.695 0.519 1 95.94 281 LYS B O 1
ATOM 5873 N N . PRO B 1 282 ? -13.375 -7.172 2.062 1 97.56 282 PRO B N 1
ATOM 5874 C CA . PRO B 1 282 ? -12.008 -7.086 1.54 1 97.56 282 PRO B CA 1
ATOM 5875 C C . PRO B 1 282 ? -11.859 -7.738 0.166 1 97.56 282 PRO B C 1
ATOM 5877 O O . PRO B 1 282 ? -12.406 -8.812 -0.073 1 97.56 282 PRO B O 1
ATOM 5880 N N . LYS B 1 283 ? -11.219 -7.078 -0.743 1 98.06 283 LYS B N 1
ATOM 5881 C CA . LYS B 1 283 ? -10.789 -7.551 -2.059 1 98.06 283 LYS B CA 1
ATOM 5882 C C . LYS B 1 283 ? -9.273 -7.574 -2.17 1 98.06 283 LYS B C 1
ATOM 5884 O O . LYS B 1 283 ? -8.617 -6.539 -2.02 1 98.06 283 LYS B O 1
ATOM 5889 N N . LEU B 1 284 ? -8.688 -8.75 -2.406 1 98.56 284 LEU B N 1
ATOM 5890 C CA . LEU B 1 284 ? -7.238 -8.922 -2.463 1 98.56 284 LEU B CA 1
ATOM 5891 C C . LEU B 1 284 ? -6.785 -9.234 -3.887 1 98.56 284 LEU B C 1
ATOM 5893 O O . LEU B 1 284 ? -7.219 -10.219 -4.48 1 98.56 284 LEU B O 1
ATOM 5897 N N . PHE B 1 285 ? -5.902 -8.367 -4.426 1 97.94 285 PHE B N 1
ATOM 5898 C CA . PHE B 1 285 ? -5.355 -8.562 -5.762 1 97.94 285 PHE B CA 1
ATOM 5899 C C . PHE B 1 285 ? -3.863 -8.867 -5.695 1 97.94 285 PHE B C 1
ATOM 5901 O O . PHE B 1 285 ? -3.107 -8.156 -5.035 1 97.94 285 PHE B O 1
ATOM 5908 N N . PHE B 1 286 ? -3.469 -9.938 -6.285 1 97.44 286 PHE B N 1
ATOM 5909 C CA . PHE B 1 286 ? -2.064 -10.281 -6.473 1 97.44 286 PHE B CA 1
ATOM 5910 C C . PHE B 1 286 ? -1.709 -10.312 -7.957 1 97.44 286 PHE B C 1
ATOM 5912 O O . PHE B 1 286 ? -2.25 -11.117 -8.711 1 97.44 286 PHE B O 1
ATOM 5919 N N . ILE B 1 287 ? -0.839 -9.414 -8.328 1 94.56 287 ILE B N 1
ATOM 5920 C CA . ILE B 1 287 ? -0.52 -9.297 -9.75 1 94.56 287 ILE B CA 1
ATOM 5921 C C . ILE B 1 287 ? 0.976 -9.523 -9.961 1 94.56 287 ILE B C 1
ATOM 5923 O O . ILE B 1 287 ? 1.805 -8.82 -9.375 1 94.56 287 ILE B O 1
ATOM 5927 N N . GLN B 1 288 ? 1.294 -10.484 -10.641 1 89.69 288 GLN B N 1
ATOM 5928 C CA . GLN B 1 288 ? 2.648 -10.719 -11.133 1 89.69 288 GLN B CA 1
ATOM 5929 C C . GLN B 1 288 ? 2.746 -10.469 -12.633 1 89.69 288 GLN B C 1
ATOM 5931 O O . GLN B 1 288 ? 2.297 -11.281 -13.438 1 89.69 288 GLN B O 1
ATOM 5936 N N . ALA B 1 289 ? 3.189 -9.219 -12.938 1 82.06 289 ALA B N 1
ATOM 5937 C CA . ALA B 1 289 ? 3.307 -8.828 -14.336 1 82.06 289 ALA B CA 1
ATOM 5938 C C . ALA B 1 289 ? 4.738 -8.422 -14.672 1 82.06 289 ALA B C 1
ATOM 5940 O O . ALA B 1 289 ? 5.152 -7.297 -14.406 1 82.06 289 ALA B O 1
ATOM 5941 N N . CYS B 1 290 ? 5.512 -9.312 -15.141 1 64 290 CYS B N 1
ATOM 5942 C CA . CYS B 1 290 ? 6.922 -9.094 -15.445 1 64 290 CYS B CA 1
ATOM 5943 C C . CYS B 1 290 ? 7.09 -8.391 -16.781 1 64 290 CYS B C 1
ATOM 5945 O O . CYS B 1 290 ? 6.297 -8.602 -17.703 1 64 290 CYS B O 1
ATOM 5947 N N . ARG B 1 291 ? 7.797 -7.152 -16.938 1 54.38 291 ARG B N 1
ATOM 5948 C CA . ARG B 1 291 ? 8.055 -6.449 -18.188 1 54.38 291 ARG B CA 1
ATOM 5949 C C . ARG B 1 291 ? 8.875 -7.316 -19.141 1 54.38 291 ARG B C 1
ATOM 5951 O O . ARG B 1 291 ? 9.812 -7.996 -18.719 1 54.38 291 ARG B O 1
ATOM 5958 N N . GLY B 1 292 ? 8.305 -8.023 -20.094 1 46.38 292 GLY B N 1
ATOM 5959 C CA . GLY B 1 292 ? 8.938 -8.867 -21.094 1 46.38 292 GLY B CA 1
ATOM 5960 C C . GLY B 1 292 ? 10.312 -8.367 -21.5 1 46.38 292 GLY B C 1
ATOM 5961 O O . GLY B 1 292 ? 10.664 -7.215 -21.234 1 46.38 292 GLY B O 1
ATOM 5962 N N . GLU B 1 293 ? 11.203 -9.242 -22 1 43.84 293 GLU B N 1
ATOM 5963 C CA . GLU B 1 293 ? 12.453 -8.977 -22.703 1 43.84 293 GLU B CA 1
ATOM 5964 C C . GLU B 1 293 ? 12.266 -7.906 -23.766 1 43.84 293 GLU B C 1
ATOM 5966 O O . GLU B 1 293 ? 11.5 -8.094 -24.703 1 43.84 293 GLU B O 1
ATOM 5971 N N . GLU B 1 294 ? 12.141 -6.672 -23.734 1 38.44 294 GLU B N 1
ATOM 5972 C CA . GLU B 1 294 ? 12.523 -5.992 -24.953 1 38.44 294 GLU B CA 1
ATOM 5973 C C . GLU B 1 294 ? 13.695 -6.699 -25.641 1 38.44 294 GLU B C 1
ATOM 5975 O O . GLU B 1 294 ? 14.5 -7.359 -24.969 1 38.44 294 GLU B O 1
ATOM 5980 N N . TYR B 1 295 ? 13.719 -6.785 -27.172 1 32.59 295 TYR B N 1
ATOM 5981 C CA . TYR B 1 295 ? 14.742 -7.207 -28.109 1 32.59 295 TYR B CA 1
ATOM 5982 C C . TYR B 1 295 ? 16.094 -6.59 -27.781 1 32.59 295 TYR B C 1
ATOM 5984 O O . TYR B 1 295 ? 16.25 -5.367 -27.828 1 32.59 295 TYR B O 1
ATOM 5992 N N . ASP B 1 296 ? 16.844 -7.004 -27.031 1 30.06 296 ASP B N 1
ATOM 5993 C CA . ASP B 1 296 ? 18.266 -6.707 -27.203 1 30.06 296 ASP B CA 1
ATOM 5994 C C . ASP B 1 296 ? 18.75 -7.09 -28.609 1 30.06 296 ASP B C 1
ATOM 5996 O O . ASP B 1 296 ? 18.703 -8.266 -28.984 1 30.06 296 ASP B O 1
ATOM 6000 N N . GLY B 1 297 ? 18.703 -6.332 -29.734 1 27.72 297 GLY B N 1
ATOM 6001 C CA . GLY B 1 297 ? 19.719 -6.527 -30.766 1 27.72 297 GLY B CA 1
ATOM 6002 C C . GLY B 1 297 ? 21.094 -6.824 -30.219 1 27.72 297 GLY B C 1
ATOM 6003 O O . GLY B 1 297 ? 21.516 -6.211 -29.234 1 27.72 297 GLY B O 1
ATOM 6004 N N . GLY B 1 298 ? 21.578 -8.023 -30.359 1 24.67 298 GLY B N 1
ATOM 6005 C CA . GLY B 1 298 ? 22.922 -8.57 -30.266 1 24.67 298 GLY B CA 1
ATOM 6006 C C . GLY B 1 298 ? 23.969 -7.668 -30.891 1 24.67 298 GLY B C 1
ATOM 6007 O O . GLY B 1 298 ? 24.094 -7.613 -32.125 1 24.67 298 GLY B O 1
ATOM 6008 N N . ARG B 1 299 ? 24.406 -6.484 -30.562 1 25.17 299 ARG B N 1
ATOM 6009 C CA . ARG B 1 299 ? 25.719 -6.039 -31.031 1 25.17 299 ARG B CA 1
ATOM 6010 C C . ARG B 1 299 ? 26.781 -7.102 -30.781 1 25.17 299 ARG B C 1
ATOM 6012 O O . ARG B 1 299 ? 27.047 -7.453 -29.625 1 25.17 299 ARG B O 1
ATOM 6019 N N . ASN B 1 300 ? 27.062 -7.992 -31.703 1 20.61 300 ASN B N 1
ATOM 6020 C CA . ASN B 1 300 ? 28.359 -8.625 -31.906 1 20.61 300 ASN B CA 1
ATOM 6021 C C . ASN B 1 300 ? 29.484 -7.598 -31.969 1 20.61 300 ASN B C 1
ATOM 6023 O O . ASN B 1 300 ? 29.703 -6.984 -33.031 1 20.61 300 ASN B O 1
ATOM 6027 N N . LYS B 1 301 ? 29.75 -6.68 -31.062 1 25.48 301 LYS B N 1
ATOM 6028 C CA . LYS B 1 301 ? 31.078 -6.09 -31.141 1 25.48 301 LYS B CA 1
ATOM 6029 C C . LYS B 1 301 ? 32.156 -7.168 -31.234 1 25.48 301 LYS B C 1
ATOM 6031 O O . LYS B 1 301 ? 32.219 -8.078 -30.406 1 25.48 301 LYS B O 1
ATOM 6036 N N . THR B 1 302 ? 32.625 -7.449 -32.375 1 21.55 302 THR B N 1
ATOM 6037 C CA . THR B 1 302 ? 34 -7.82 -32.688 1 21.55 302 THR B CA 1
ATOM 6038 C C . THR B 1 302 ? 34.969 -6.977 -31.875 1 21.55 302 THR B C 1
ATOM 6040 O O . THR B 1 302 ? 34.75 -5.789 -31.641 1 21.55 302 THR B O 1
ATOM 6043 N N . VAL B 1 303 ? 35.781 -7.625 -31.078 1 23.03 303 VAL B N 1
ATOM 6044 C CA . VAL B 1 303 ? 37 -7.246 -30.359 1 23.03 303 VAL B CA 1
ATOM 6045 C C . VAL B 1 303 ? 37.875 -6.359 -31.234 1 23.03 303 VAL B C 1
ATOM 6047 O O . VAL B 1 303 ? 38.406 -6.816 -32.25 1 23.03 303 VAL B O 1
ATOM 6050 N N . PRO B 1 304 ? 37.531 -5.07 -31.562 1 23.05 304 PRO B N 1
ATOM 6051 C CA . PRO B 1 304 ? 38.688 -4.438 -32.219 1 23.05 304 PRO B CA 1
ATOM 6052 C C . PRO B 1 304 ? 39.938 -4.484 -31.344 1 23.05 304 PRO B C 1
ATOM 6054 O O . PRO B 1 304 ? 39.875 -4.633 -30.125 1 23.05 304 PRO B O 1
ATOM 6057 N N . ASP B 1 305 ? 41.125 -4.703 -32 1 19.48 305 ASP B N 1
ATOM 6058 C CA . ASP B 1 305 ? 42.531 -4.465 -31.609 1 19.48 305 ASP B CA 1
ATOM 6059 C C . ASP B 1 305 ? 42.719 -3.035 -31.125 1 19.48 305 ASP B C 1
ATOM 6061 O O . ASP B 1 305 ? 42.438 -2.078 -31.844 1 19.48 305 ASP B O 1
ATOM 6065 N N . ALA B 1 306 ? 42.5 -2.658 -29.922 1 20.94 306 ALA B N 1
ATOM 6066 C CA . ALA B 1 306 ? 42.812 -1.394 -29.266 1 20.94 306 ALA B CA 1
ATOM 6067 C C . ALA B 1 306 ? 44.25 -0.98 -29.5 1 20.94 306 ALA B C 1
ATOM 6069 O O . ALA B 1 306 ? 45.156 -1.429 -28.797 1 20.94 306 ALA B O 1
ATOM 6070 N N . SER B 1 307 ? 44.781 -0.874 -30.578 1 18.81 307 SER B N 1
ATOM 6071 C CA . SER B 1 307 ? 45.906 0.056 -30.469 1 18.81 307 SER B CA 1
ATOM 6072 C C . SER B 1 307 ? 45.469 1.423 -29.984 1 18.81 307 SER B C 1
ATOM 6074 O O . SER B 1 307 ? 46.125 2.043 -29.141 1 18.81 307 SER B O 1
ATOM 6076 N N . SER B 1 308 ? 44.719 2.342 -30.734 1 18.23 308 SER B N 1
ATOM 6077 C CA . SER B 1 308 ? 45.125 3.742 -30.844 1 18.23 308 SER B CA 1
ATOM 6078 C C . SER B 1 308 ? 44.688 4.527 -29.609 1 18.23 308 SER B C 1
ATOM 6080 O O . SER B 1 308 ? 43.812 4.066 -28.844 1 18.23 308 SER B O 1
ATOM 6082 N N . THR B 1 309 ? 44.625 6.105 -29.594 1 18.12 309 THR B N 1
ATOM 6083 C CA . THR B 1 309 ? 45.031 7.32 -28.891 1 18.12 309 THR B CA 1
ATOM 6084 C C . THR B 1 309 ? 43.938 7.801 -27.953 1 18.12 309 THR B C 1
ATOM 6086 O O . THR B 1 309 ? 42.781 7.344 -28.031 1 18.12 309 THR B O 1
ATOM 6089 N N . ASP B 1 310 ? 43.594 9.391 -27.703 1 17.64 310 ASP B N 1
ATOM 6090 C CA . ASP B 1 310 ? 43.562 10.477 -26.734 1 17.64 310 ASP B CA 1
ATOM 6091 C C . ASP B 1 310 ? 42.094 10.828 -26.375 1 17.64 310 ASP B C 1
ATOM 6093 O O . ASP B 1 310 ? 41.844 11.852 -25.75 1 17.64 310 ASP B O 1
ATOM 6097 N N . CYS B 1 311 ? 41.094 10.07 -26.312 1 16.19 311 CYS B N 1
ATOM 6098 C CA . CYS B 1 311 ? 39.781 10.711 -26.406 1 16.19 311 CYS B CA 1
ATOM 6099 C C . CYS B 1 311 ? 39.469 11.477 -25.141 1 16.19 311 CYS B C 1
ATOM 6101 O O . CYS B 1 311 ? 39.562 10.93 -24.031 1 16.19 311 CYS B O 1
ATOM 6103 N N . ALA B 1 312 ? 39.281 12.859 -25.125 1 16.62 312 ALA B N 1
ATOM 6104 C CA . ALA B 1 312 ? 39 14.031 -24.281 1 16.62 312 ALA B CA 1
ATOM 6105 C C . ALA B 1 312 ? 37.594 13.969 -23.688 1 16.62 312 ALA B C 1
ATOM 6107 O O . ALA B 1 312 ? 36.625 13.734 -24.406 1 16.62 312 ALA B O 1
ATOM 6108 N N . MET B 1 313 ? 37.25 13.773 -22.391 1 17.45 313 MET B N 1
ATOM 6109 C CA . MET B 1 313 ? 36.25 13.555 -21.359 1 17.45 313 MET B CA 1
ATOM 6110 C C . MET B 1 313 ? 35.25 14.695 -21.312 1 17.45 313 MET B C 1
ATOM 6112 O O . MET B 1 313 ? 35.531 15.766 -20.766 1 17.45 313 MET B O 1
ATOM 6116 N N . SER B 1 314 ? 34.469 15.109 -22.438 1 17.45 314 SER B N 1
ATOM 6117 C CA . SER B 1 314 ? 33.688 16.328 -22.297 1 17.45 314 SER B CA 1
ATOM 6118 C C . SER B 1 314 ? 32.531 16.125 -21.312 1 17.45 314 SER B C 1
ATOM 6120 O O . SER B 1 314 ? 31.953 15.047 -21.25 1 17.45 314 SER B O 1
ATOM 6122 N N . GLY B 1 315 ? 32.156 16.953 -20.188 1 18.75 315 GLY B N 1
ATOM 6123 C CA . GLY B 1 315 ? 31.469 17.297 -18.953 1 18.75 315 GLY B CA 1
ATOM 6124 C C . GLY B 1 315 ? 29.969 17.484 -19.125 1 18.75 315 GLY B C 1
ATOM 6125 O O . GLY B 1 315 ? 29.234 17.531 -18.141 1 18.75 315 GLY B O 1
ATOM 6126 N N . ASN B 1 316 ? 29.188 17.844 -20.203 1 19.42 316 ASN B N 1
ATOM 6127 C CA . ASN B 1 316 ? 28.031 18.75 -20.188 1 19.42 316 ASN B CA 1
ATOM 6128 C C . ASN B 1 316 ? 26.734 17.984 -20 1 19.42 316 ASN B C 1
ATOM 6130 O O . ASN B 1 316 ? 25.656 18.516 -20.281 1 19.42 316 ASN B O 1
ATOM 6134 N N . VAL B 1 317 ? 26.5 16.781 -19.641 1 20.11 317 VAL B N 1
ATOM 6135 C CA . VAL B 1 317 ? 25.234 16.109 -19.953 1 20.11 317 VAL B CA 1
ATOM 6136 C C . VAL B 1 317 ? 24.172 16.531 -18.953 1 20.11 317 VAL B C 1
ATOM 6138 O O . VAL B 1 317 ? 23.094 15.922 -18.875 1 20.11 317 VAL B O 1
ATOM 6141 N N . VAL B 1 318 ? 24.328 17.359 -17.938 1 20.31 318 VAL B N 1
ATOM 6142 C CA . VAL B 1 318 ? 23.375 17.562 -16.859 1 20.31 318 VAL B CA 1
ATOM 6143 C C . VAL B 1 318 ? 22.078 18.172 -17.422 1 20.31 318 VAL B C 1
ATOM 6145 O O . VAL B 1 318 ? 21.016 18.047 -16.812 1 20.31 318 VAL B O 1
ATOM 6148 N N . ASN B 1 319 ? 22.016 19.062 -18.453 1 19.31 319 ASN B N 1
ATOM 6149 C CA . ASN B 1 319 ? 21.047 20.141 -18.641 1 19.31 319 ASN B CA 1
ATOM 6150 C C . ASN B 1 319 ? 19.719 19.609 -19.188 1 19.31 319 ASN B C 1
ATOM 6152 O O . ASN B 1 319 ? 18.766 20.359 -19.391 1 19.31 319 ASN B O 1
ATOM 6156 N N . LEU B 1 320 ? 19.594 18.469 -19.781 1 20.28 320 LEU B N 1
ATOM 6157 C CA . LEU B 1 320 ? 18.469 18.375 -20.719 1 20.28 320 LEU B CA 1
ATOM 6158 C C . LEU B 1 320 ? 17.172 18.062 -19.969 1 20.28 320 LEU B C 1
ATOM 6160 O O . LEU B 1 320 ? 16.078 18.188 -20.531 1 20.28 320 LEU B O 1
ATOM 6164 N N . ALA B 1 321 ? 17.203 17.516 -18.828 1 22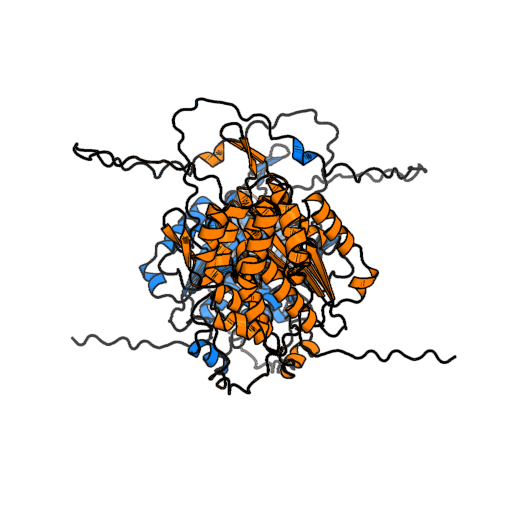.09 321 ALA B N 1
ATOM 6165 C CA . ALA B 1 321 ? 15.93 16.938 -18.391 1 22.09 321 ALA B CA 1
ATOM 6166 C C . ALA B 1 321 ? 14.898 18.031 -18.125 1 22.09 321 ALA B C 1
ATOM 6168 O O . ALA B 1 321 ? 13.703 17.734 -17.984 1 22.09 321 ALA B O 1
ATOM 6169 N N . LEU B 1 322 ? 15.281 19.281 -17.844 1 20.89 322 LEU B N 1
ATOM 6170 C CA . LEU B 1 322 ? 14.297 20.281 -17.453 1 20.89 322 LEU B CA 1
ATOM 6171 C C . LEU B 1 322 ? 13.422 20.672 -18.625 1 20.89 322 LEU B C 1
ATOM 6173 O O . LEU B 1 322 ? 12.414 21.359 -18.453 1 20.89 322 LEU B O 1
ATOM 6177 N N . GLU B 1 323 ? 13.891 20.578 -19.859 1 20.89 323 GLU B N 1
ATOM 6178 C CA . GLU B 1 323 ? 13.234 21.328 -20.906 1 20.89 323 GLU B CA 1
ATOM 6179 C C . GLU B 1 323 ? 11.922 20.672 -21.328 1 20.89 323 GLU B C 1
ATOM 6181 O O . GLU B 1 323 ? 11.125 21.281 -22.047 1 20.89 323 GLU B O 1
ATOM 6186 N N . ARG B 1 324 ? 11.766 19.469 -21.172 1 22.91 324 ARG B N 1
ATOM 6187 C CA . ARG B 1 324 ? 10.633 18.969 -21.938 1 22.91 324 ARG B CA 1
ATOM 6188 C C . ARG B 1 324 ? 9.312 19.469 -21.359 1 22.91 324 ARG B C 1
ATOM 6190 O O . ARG B 1 324 ? 8.234 19.078 -21.812 1 22.91 324 ARG B O 1
ATOM 6197 N N . THR B 1 325 ? 9.281 20.188 -20.312 1 20.91 325 THR B N 1
ATOM 6198 C CA . THR B 1 325 ? 7.973 20.516 -19.75 1 20.91 325 THR B CA 1
ATOM 6199 C C . THR B 1 325 ? 7.223 21.469 -20.688 1 20.91 325 THR B C 1
ATOM 6201 O O . THR B 1 325 ? 6.02 21.688 -20.516 1 20.91 325 THR B O 1
ATOM 6204 N N . ARG B 1 326 ? 7.934 22.281 -21.531 1 21.34 326 ARG B N 1
ATOM 6205 C CA . ARG B 1 326 ? 7.191 23.422 -22.078 1 21.34 326 ARG B CA 1
ATOM 6206 C C . ARG B 1 326 ? 6.312 22.984 -23.25 1 21.34 326 ARG B C 1
ATOM 6208 O O . ARG B 1 326 ? 5.492 23.766 -23.734 1 21.34 326 ARG B O 1
ATOM 6215 N N . LEU B 1 327 ? 6.695 22.016 -24.016 1 21.12 327 LEU B N 1
ATOM 6216 C CA . LEU B 1 327 ? 6.23 22.141 -25.391 1 21.12 327 LEU B CA 1
ATOM 6217 C C . LEU B 1 327 ? 4.723 21.906 -25.469 1 21.12 327 LEU B C 1
ATOM 6219 O O . LEU B 1 327 ? 4.035 22.562 -26.25 1 21.12 327 LEU B O 1
ATOM 6223 N N . ASP B 1 328 ? 4.18 20.844 -25.016 1 21.38 328 ASP B N 1
ATOM 6224 C CA . ASP B 1 328 ? 2.988 20.438 -25.766 1 21.38 328 ASP B CA 1
ATOM 6225 C C . ASP B 1 328 ? 1.798 21.328 -25.438 1 21.38 328 ASP B C 1
ATOM 6227 O O . ASP B 1 328 ? 0.649 20.891 -25.453 1 21.38 328 ASP B O 1
ATOM 6231 N N . PHE B 1 329 ? 1.932 22.516 -24.875 1 21.52 329 PHE B N 1
ATOM 6232 C CA . PHE B 1 329 ? 0.662 23.188 -24.625 1 21.52 329 PHE B CA 1
ATOM 6233 C C . PHE B 1 329 ? -0.009 23.609 -25.922 1 21.52 329 PHE B C 1
ATOM 6235 O O . PHE B 1 329 ? -1.04 24.281 -25.906 1 21.52 329 PHE B O 1
ATOM 6242 N N . ASP B 1 330 ? 0.715 23.609 -27.031 1 20.98 330 ASP B N 1
ATOM 6243 C CA . ASP B 1 330 ? 0.104 24.562 -27.953 1 20.98 330 ASP B CA 1
ATOM 6244 C C . ASP B 1 330 ? -1.273 24.094 -28.406 1 20.98 330 ASP B C 1
ATOM 6246 O O . ASP B 1 330 ? -2.203 24.891 -28.531 1 20.98 330 ASP B O 1
ATOM 6250 N N . GLN B 1 331 ? -1.371 23.031 -29.172 1 20.11 331 GLN B N 1
ATOM 6251 C CA . GLN B 1 331 ? -2.373 23.109 -30.219 1 20.11 331 GLN B CA 1
ATOM 6252 C C . GLN B 1 331 ? -3.775 22.875 -29.672 1 20.11 331 GLN B C 1
ATOM 6254 O O . GLN B 1 331 ? -4.199 21.734 -29.516 1 20.11 331 GLN B O 1
ATOM 6259 N N . ILE B 1 332 ? -4.242 23.578 -28.594 1 20.53 332 ILE B N 1
ATOM 6260 C CA . ILE B 1 332 ? -5.676 23.547 -28.328 1 20.53 332 ILE B CA 1
ATOM 6261 C C . ILE B 1 332 ? -6.438 23.984 -29.578 1 20.53 332 ILE B C 1
ATOM 6263 O O . ILE B 1 332 ? -6.316 25.125 -30.031 1 20.53 332 ILE B O 1
ATOM 6267 N N . SER B 1 333 ? -6.453 23.109 -30.641 1 20.75 333 SER B N 1
ATOM 6268 C CA . SER B 1 333 ? -7.379 23.438 -31.719 1 20.75 333 SER B CA 1
ATOM 6269 C C . SER B 1 333 ? -8.75 23.812 -31.172 1 20.75 333 SER B C 1
ATOM 6271 O O . SER B 1 333 ? -9.266 23.141 -30.266 1 20.75 333 SER B O 1
ATOM 6273 N N . ILE B 1 334 ? -9.18 25.047 -31.328 1 20.97 334 ILE B N 1
ATOM 6274 C CA . ILE B 1 334 ? -10.391 25.844 -31.156 1 20.97 334 ILE B CA 1
ATOM 6275 C C . ILE B 1 334 ? -11.562 25.156 -31.859 1 20.97 334 ILE B C 1
ATOM 6277 O O . ILE B 1 334 ? -12.438 25.828 -32.406 1 20.97 334 ILE B O 1
ATOM 6281 N N . ASN B 1 335 ? -11.547 23.859 -32.219 1 21.08 335 ASN B N 1
ATOM 6282 C CA . ASN B 1 335 ? -12.75 23.609 -33 1 21.08 335 ASN B CA 1
ATOM 6283 C C . ASN B 1 335 ? -14 24.094 -32.25 1 21.08 335 ASN B C 1
ATOM 6285 O O . ASN B 1 335 ? -13.969 24.312 -31.047 1 21.08 335 ASN B O 1
ATOM 6289 N N . ASN B 1 336 ? -15.266 23.953 -32.969 1 21.8 336 ASN B N 1
ATOM 6290 C CA . ASN B 1 336 ? -16.594 24.547 -32.875 1 21.8 336 ASN B CA 1
ATOM 6291 C C . ASN B 1 336 ? -17.203 24.297 -31.484 1 21.8 336 ASN B C 1
ATOM 6293 O O . ASN B 1 336 ? -17.094 23.188 -30.953 1 21.8 336 ASN B O 1
ATOM 6297 N N . ALA B 1 337 ? -17.531 25.391 -30.656 1 23.19 337 ALA B N 1
ATOM 6298 C CA . ALA B 1 337 ? -18.094 25.828 -29.391 1 23.19 337 ALA B CA 1
ATOM 6299 C C . ALA B 1 337 ? -19.328 25.016 -29.016 1 23.19 337 ALA B C 1
ATOM 6301 O O . ALA B 1 337 ? -19.953 25.281 -27.984 1 23.19 337 ALA B O 1
ATOM 6302 N N . ASN B 1 338 ? -19.953 24.328 -29.969 1 21.53 338 ASN B N 1
ATOM 6303 C CA . ASN B 1 338 ? -21.344 24.094 -29.625 1 21.53 338 ASN B CA 1
ATOM 6304 C C . ASN B 1 338 ? -21.5 23.109 -28.469 1 21.53 338 ASN B C 1
ATOM 6306 O O . ASN B 1 338 ? -22.234 23.375 -27.516 1 21.53 338 ASN B O 1
ATOM 6310 N N . ASP B 1 339 ? -21.578 21.797 -28.828 1 24.75 339 ASP B N 1
ATOM 6311 C CA . ASP B 1 339 ? -22.234 20.812 -27.969 1 24.75 339 ASP B CA 1
ATOM 6312 C C . ASP B 1 339 ? -21.359 20.469 -26.766 1 24.75 339 ASP B C 1
ATOM 6314 O O . ASP B 1 339 ? -20.328 19.828 -26.906 1 24.75 339 ASP B O 1
ATOM 6318 N N . THR B 1 340 ? -21.109 21.391 -25.859 1 24.86 340 THR B N 1
ATOM 6319 C CA . THR B 1 340 ? -20.359 21.375 -24.594 1 24.86 340 THR B CA 1
ATOM 6320 C C . THR B 1 340 ? -20.672 20.109 -23.797 1 24.86 340 THR B C 1
ATOM 6322 O O . THR B 1 340 ? -21.625 20.078 -23.031 1 24.86 340 THR B O 1
ATOM 6325 N N . ASP B 1 341 ? -20.672 18.938 -24.422 1 24.53 341 ASP B N 1
ATOM 6326 C CA . ASP B 1 341 ? -20.875 17.75 -23.609 1 24.53 341 ASP B CA 1
ATOM 6327 C C . ASP B 1 341 ? -19.828 17.656 -22.5 1 24.53 341 ASP B C 1
ATOM 6329 O O . ASP B 1 341 ? -18.656 17.359 -22.766 1 24.53 341 ASP B O 1
ATOM 6333 N N . ALA B 1 342 ? -19.891 18.531 -21.531 1 26.84 342 ALA B N 1
ATOM 6334 C CA . ALA B 1 342 ? -19.234 18.406 -20.234 1 26.84 342 ALA B CA 1
ATOM 6335 C C . ALA B 1 342 ? -19.156 16.953 -19.781 1 26.84 342 ALA B C 1
ATOM 6337 O O . ALA B 1 342 ? -20.188 16.344 -19.5 1 26.84 342 ALA B O 1
ATOM 6338 N N . THR B 1 343 ? -18.328 16.234 -20.375 1 27.08 343 THR B N 1
ATOM 6339 C CA . THR B 1 343 ? -18.062 14.898 -19.844 1 27.08 343 THR B CA 1
ATOM 6340 C C . THR B 1 343 ? -17.984 14.93 -18.328 1 27.08 343 THR B C 1
ATOM 6342 O O . THR B 1 343 ? -17.156 15.641 -17.75 1 27.08 343 THR B O 1
ATOM 6345 N N . VAL B 1 344 ? -19.047 14.875 -17.656 1 27.77 344 VAL B N 1
ATOM 6346 C CA . VAL B 1 344 ? -19.219 14.648 -16.219 1 27.77 344 VAL B CA 1
ATOM 6347 C C . VAL B 1 344 ? -18.125 13.719 -15.719 1 27.77 344 VAL B C 1
ATOM 6349 O O . VAL B 1 344 ? -18 12.586 -16.188 1 27.77 344 VAL B O 1
ATOM 6352 N N . GLU B 1 345 ? -17.062 14.242 -15.484 1 32.69 345 GLU B N 1
ATOM 6353 C CA . GLU B 1 345 ? -16.078 13.43 -14.766 1 32.69 345 GLU B CA 1
ATOM 6354 C C . GLU B 1 345 ? -16.75 12.594 -13.68 1 32.69 345 GLU B C 1
ATOM 6356 O O . GLU B 1 345 ? -17.375 13.141 -12.773 1 32.69 345 GLU B O 1
ATOM 6361 N N . LYS B 1 346 ? -17.266 11.477 -13.984 1 33 346 LYS B N 1
ATOM 6362 C CA . LYS B 1 346 ? -17.953 10.461 -13.188 1 33 346 LYS B CA 1
ATOM 6363 C C . LYS B 1 346 ? -17.312 10.336 -11.805 1 33 346 LYS B C 1
ATOM 6365 O O . LYS B 1 346 ? -16.094 10.469 -11.656 1 33 346 LYS B O 1
ATOM 6370 N N . SER B 1 347 ? -18.109 10.578 -10.828 1 37.47 347 SER B N 1
ATOM 6371 C CA . SER B 1 347 ? -17.828 10.305 -9.43 1 37.47 347 SER B CA 1
ATOM 6372 C C . SER B 1 347 ? -16.953 9.07 -9.273 1 37.47 347 SER B C 1
ATOM 6374 O O . SER B 1 347 ? -17.281 7.996 -9.781 1 37.47 347 SER B O 1
ATOM 6376 N N . VAL B 1 348 ? -15.695 9.109 -9.375 1 42.66 348 VAL B N 1
ATOM 6377 C CA . VAL B 1 348 ? -14.82 7.969 -9.133 1 42.66 348 VAL B CA 1
ATOM 6378 C C . VAL B 1 348 ? -15.312 7.176 -7.926 1 42.66 348 VAL B C 1
ATOM 6380 O O . VAL B 1 348 ? -15.414 7.715 -6.824 1 42.66 348 VAL B O 1
ATOM 6383 N N . ALA B 1 349 ? -16.234 6.273 -8.133 1 49.56 349 ALA B N 1
ATOM 6384 C CA . ALA B 1 349 ? -16.609 5.27 -7.145 1 49.56 349 ALA B CA 1
ATOM 6385 C C . ALA B 1 349 ? -15.422 4.871 -6.281 1 49.56 349 ALA B C 1
ATOM 6387 O O . ALA B 1 349 ? -14.305 4.695 -6.789 1 49.56 349 ALA B O 1
ATOM 6388 N N . THR B 1 350 ? -15.477 5.129 -4.801 1 58.69 350 THR B N 1
ATOM 6389 C CA . THR B 1 350 ? -14.461 5.047 -3.756 1 58.69 350 THR B CA 1
ATOM 6390 C C . THR B 1 350 ? -13.859 3.646 -3.695 1 58.69 350 THR B C 1
ATOM 6392 O O . THR B 1 350 ? -14.586 2.654 -3.633 1 58.69 350 THR B O 1
ATOM 6395 N N . ASP B 1 351 ? -12.648 3.414 -4.125 1 78 351 ASP B N 1
ATOM 6396 C CA . ASP B 1 351 ? -11.805 2.227 -4.012 1 78 351 ASP B CA 1
ATOM 6397 C C . ASP B 1 351 ? -11.477 1.92 -2.553 1 78 351 ASP B C 1
ATOM 6399 O O . ASP B 1 351 ? -10.406 2.277 -2.064 1 78 351 ASP B O 1
ATOM 6403 N N . SER B 1 352 ? -12.508 1.329 -1.867 1 87.19 352 SER B N 1
ATOM 6404 C CA . SER B 1 352 ? -12.242 1.024 -0.464 1 87.19 352 SER B CA 1
ATOM 6405 C C . SER B 1 352 ? -12.109 -0.479 -0.241 1 87.19 352 SER B C 1
ATOM 6407 O O . SER B 1 352 ? -12.508 -1.276 -1.092 1 87.19 352 SER B O 1
ATOM 6409 N N . HIS B 1 353 ? -11.445 -0.897 0.822 1 94.94 353 HIS B N 1
ATOM 6410 C CA . HIS B 1 353 ? -11.312 -2.275 1.28 1 94.94 353 HIS B CA 1
ATOM 6411 C C . HIS B 1 353 ? -10.609 -3.137 0.235 1 94.94 353 HIS B C 1
ATOM 6413 O O . HIS B 1 353 ? -11.062 -4.246 -0.061 1 94.94 353 HIS B O 1
ATOM 6419 N N . ARG B 1 354 ? -9.586 -2.586 -0.359 1 96.81 354 ARG B N 1
ATOM 6420 C CA . ARG B 1 354 ? -8.836 -3.287 -1.393 1 96.81 354 ARG B CA 1
ATOM 6421 C C . ARG B 1 354 ? -7.348 -3.338 -1.049 1 96.81 354 ARG B C 1
ATOM 6423 O O . ARG B 1 354 ? -6.797 -2.375 -0.513 1 96.81 354 ARG B O 1
ATOM 6430 N N . LEU B 1 355 ? -6.777 -4.453 -1.288 1 97.88 355 LEU B N 1
ATOM 6431 C CA . LEU B 1 355 ? -5.332 -4.648 -1.223 1 97.88 355 LEU B CA 1
ATOM 6432 C C . LEU B 1 355 ? -4.789 -5.137 -2.561 1 97.88 355 LEU B C 1
ATOM 6434 O O . LEU B 1 355 ? -5.32 -6.086 -3.145 1 97.88 355 LEU B O 1
ATOM 6438 N N . VAL B 1 356 ? -3.826 -4.418 -3.109 1 96.69 356 VAL B N 1
ATOM 6439 C CA . VAL B 1 356 ? -3.178 -4.82 -4.352 1 96.69 356 VAL B CA 1
ATOM 6440 C C . VAL B 1 356 ? -1.689 -5.051 -4.105 1 96.69 356 VAL B C 1
ATOM 6442 O O . VAL B 1 356 ? -0.961 -4.121 -3.752 1 96.69 356 VAL B O 1
ATOM 6445 N N . ALA B 1 357 ? -1.273 -6.242 -4.211 1 96.88 357 ALA B N 1
ATOM 6446 C CA . ALA B 1 357 ? 0.142 -6.594 -4.117 1 96.88 357 ALA B CA 1
ATOM 6447 C C . ALA B 1 357 ? 0.709 -6.953 -5.488 1 96.88 357 ALA B C 1
ATOM 6449 O O . ALA B 1 357 ? 0.096 -7.719 -6.238 1 96.88 357 ALA B O 1
ATOM 6450 N N . MET B 1 358 ? 1.85 -6.328 -5.789 1 91.81 358 MET B N 1
ATOM 6451 C CA . MET B 1 358 ? 2.395 -6.527 -7.129 1 91.81 358 MET B CA 1
ATOM 6452 C C . MET B 1 358 ? 3.912 -6.668 -7.082 1 91.81 358 MET B C 1
ATOM 6454 O O . MET B 1 358 ? 4.562 -6.129 -6.188 1 91.81 358 MET B O 1
ATOM 6458 N N . ALA B 1 359 ? 4.391 -7.387 -7.93 1 83.44 359 ALA B N 1
ATOM 6459 C CA . ALA B 1 359 ? 5.824 -7.441 -8.203 1 83.44 359 ALA B CA 1
ATOM 6460 C C . ALA B 1 359 ? 6.125 -7.062 -9.648 1 83.44 359 ALA B C 1
ATOM 6462 O O . ALA B 1 359 ? 5.461 -7.535 -10.57 1 83.44 359 ALA B O 1
ATOM 6463 N N . THR B 1 360 ? 6.625 -5.723 -9.789 1 61.31 360 THR B N 1
ATOM 6464 C CA . THR B 1 360 ? 7.004 -5.328 -11.141 1 61.31 360 THR B CA 1
ATOM 6465 C C . THR B 1 360 ? 8.516 -5.43 -11.328 1 61.31 360 THR B C 1
ATOM 6467 O O . THR B 1 360 ? 9.281 -5.207 -10.383 1 61.31 360 THR B O 1
ATOM 6470 N N . THR B 1 361 ? 9.008 -6.309 -12.008 1 50.88 361 THR B N 1
ATOM 6471 C CA . THR B 1 361 ? 10.422 -6.332 -12.336 1 50.88 361 THR B CA 1
ATOM 6472 C C . THR B 1 361 ? 10.719 -5.422 -13.531 1 50.88 361 THR B C 1
ATOM 6474 O O . THR B 1 361 ? 10.023 -5.477 -14.547 1 50.88 361 THR B O 1
ATOM 6477 N N . MET B 1 362 ? 11.039 -3.996 -13.125 1 43.69 362 MET B N 1
ATOM 6478 C CA . MET B 1 362 ? 11.297 -3.064 -14.227 1 43.69 362 MET B CA 1
ATOM 6479 C C . MET B 1 362 ? 12.086 -3.742 -15.344 1 43.69 362 MET B C 1
ATOM 6481 O O . MET B 1 362 ? 11.828 -3.494 -16.516 1 43.69 362 MET B O 1
ATOM 6485 N N . ASP B 1 363 ? 13.508 -3.822 -15.062 1 41.28 363 ASP B N 1
ATOM 6486 C CA . ASP B 1 363 ? 14.539 -3.898 -16.094 1 41.28 363 ASP B CA 1
ATOM 6487 C C . ASP B 1 363 ? 14.664 -5.316 -16.641 1 41.28 363 ASP B C 1
ATOM 6489 O O . ASP B 1 363 ? 15.75 -5.75 -17.031 1 41.28 363 ASP B O 1
ATOM 6493 N N . MET B 1 364 ? 13.641 -5.828 -17.156 1 43.34 364 MET B N 1
ATOM 6494 C CA . MET B 1 364 ? 13.789 -6.949 -18.094 1 43.34 364 MET B CA 1
ATOM 6495 C C . MET B 1 364 ? 14.375 -8.164 -17.391 1 43.34 364 MET B C 1
ATOM 6497 O O . MET B 1 364 ? 14.977 -9.031 -18.031 1 43.34 364 MET B O 1
ATOM 6501 N N . VAL B 1 365 ? 14.578 -8.086 -16.156 1 47.88 365 VAL B N 1
ATOM 6502 C CA . VAL B 1 365 ? 15.117 -9.281 -15.531 1 47.88 365 VAL B CA 1
ATOM 6503 C C . VAL B 1 365 ? 13.977 -10.141 -14.992 1 47.88 365 VAL B C 1
ATOM 6505 O O . VAL B 1 365 ? 13.031 -9.617 -14.391 1 47.88 365 VAL B O 1
ATOM 6508 N N . SER B 1 366 ? 13.875 -11.281 -15.648 1 51.69 366 SER B N 1
ATOM 6509 C CA . SER B 1 366 ? 12.875 -12.211 -15.148 1 51.69 366 SER B CA 1
ATOM 6510 C C . SER B 1 366 ? 13.242 -12.727 -13.758 1 51.69 366 SER B C 1
ATOM 6512 O O . SER B 1 366 ? 14.32 -13.305 -13.578 1 51.69 366 SER B O 1
ATOM 6514 N N . PHE B 1 367 ? 12.781 -12.227 -12.727 1 54.72 367 PHE B N 1
ATOM 6515 C CA . PHE B 1 367 ? 12.961 -12.789 -11.398 1 54.72 367 PHE B CA 1
ATOM 6516 C C . PHE B 1 367 ? 12.094 -14.031 -11.219 1 54.72 367 PHE B C 1
ATOM 6518 O O . PHE B 1 367 ? 11.227 -14.07 -10.344 1 54.72 367 PHE B O 1
ATOM 6525 N N . ARG B 1 368 ? 12.336 -14.977 -12.242 1 56.91 368 ARG B N 1
ATOM 6526 C CA . ARG B 1 368 ? 11.641 -16.266 -12.242 1 56.91 368 ARG B CA 1
ATOM 6527 C C . ARG B 1 368 ? 12.641 -17.422 -12.328 1 56.91 368 ARG B C 1
ATOM 6529 O O . ARG B 1 368 ? 13.719 -17.266 -12.898 1 56.91 368 ARG B O 1
ATOM 6536 N N . ASN B 1 369 ? 12.242 -18.375 -11.43 1 58.25 369 ASN B N 1
ATOM 6537 C CA . ASN B 1 369 ? 12.906 -19.656 -11.578 1 58.25 369 ASN B CA 1
ATOM 6538 C C . ASN B 1 369 ? 12.078 -20.625 -12.406 1 58.25 369 ASN B C 1
ATOM 6540 O O . ASN B 1 369 ? 10.914 -20.891 -12.102 1 58.25 369 ASN B O 1
ATOM 6544 N N . ARG B 1 370 ? 12.586 -20.984 -13.445 1 60.59 370 ARG B N 1
ATOM 6545 C CA . ARG B 1 370 ? 11.875 -21.812 -14.406 1 60.59 370 ARG B CA 1
ATOM 6546 C C . ARG B 1 370 ? 11.328 -23.078 -13.742 1 60.59 370 ARG B C 1
ATOM 6548 O O . ARG B 1 370 ? 10.305 -23.609 -14.18 1 60.59 370 ARG B O 1
ATOM 6555 N N . ILE B 1 371 ? 11.961 -23.328 -12.617 1 56.31 371 ILE B N 1
ATOM 6556 C CA . ILE B 1 371 ? 11.586 -24.578 -11.953 1 56.31 371 ILE B CA 1
ATOM 6557 C C . ILE B 1 371 ? 10.688 -24.281 -10.758 1 56.31 371 ILE B C 1
ATOM 6559 O O . ILE B 1 371 ? 9.68 -24.953 -10.547 1 56.31 371 ILE B O 1
ATOM 6563 N N . LEU B 1 372 ? 10.977 -23.25 -10.141 1 68.62 372 LEU B N 1
ATOM 6564 C CA . LEU B 1 372 ? 10.328 -23.031 -8.852 1 68.62 372 LEU B CA 1
ATOM 6565 C C . LEU B 1 372 ? 9.188 -22.031 -8.969 1 68.62 372 LEU B C 1
ATOM 6567 O O . LEU B 1 372 ? 8.328 -21.953 -8.094 1 68.62 372 LEU B O 1
ATOM 6571 N N . GLY B 1 373 ? 9.203 -21.359 -10.156 1 73.75 373 GLY B N 1
ATOM 6572 C CA . GLY B 1 373 ? 8.18 -20.328 -10.289 1 73.75 373 GLY B CA 1
ATOM 6573 C C . GLY B 1 373 ? 8.695 -18.938 -10 1 73.75 373 GLY B C 1
ATOM 6574 O O . GLY B 1 373 ? 9.906 -18.703 -10.016 1 73.75 373 GLY B O 1
ATOM 6575 N N . SER B 1 374 ? 7.723 -18 -9.922 1 85.25 374 SER B N 1
ATOM 6576 C CA . SER B 1 374 ? 8.094 -16.609 -9.672 1 85.25 374 SER B CA 1
ATOM 6577 C C . SER B 1 374 ? 8.477 -16.391 -8.211 1 85.25 374 SER B C 1
ATOM 6579 O O . SER B 1 374 ? 7.867 -16.969 -7.312 1 85.25 374 SER B O 1
ATOM 6581 N N . TRP B 1 375 ? 9.422 -15.609 -8.016 1 86.44 375 TRP B N 1
ATOM 6582 C CA . TRP B 1 375 ? 9.93 -15.328 -6.676 1 86.44 375 TRP B CA 1
ATOM 6583 C C . TRP B 1 375 ? 8.852 -14.688 -5.809 1 86.44 375 TRP B C 1
ATOM 6585 O O . TRP B 1 375 ? 8.742 -14.984 -4.617 1 86.44 375 TRP B O 1
ATOM 6595 N N . PHE B 1 376 ? 8.078 -13.93 -6.434 1 91.75 376 PHE B N 1
ATOM 6596 C CA . PHE B 1 376 ? 7.035 -13.211 -5.711 1 91.75 376 PHE B CA 1
ATOM 6597 C C . PHE B 1 376 ? 5.93 -14.164 -5.273 1 91.75 376 PHE B C 1
ATOM 6599 O O . PHE B 1 376 ? 5.609 -14.25 -4.086 1 91.75 376 PHE B O 1
ATOM 6606 N N . MET B 1 377 ? 5.383 -14.93 -6.117 1 93.44 377 MET B N 1
ATOM 6607 C CA . MET B 1 377 ? 4.25 -15.797 -5.789 1 93.44 377 MET B CA 1
ATOM 6608 C C . MET B 1 377 ? 4.68 -16.922 -4.852 1 93.44 377 MET B C 1
ATOM 6610 O O . MET B 1 377 ? 3.92 -17.312 -3.969 1 93.44 377 MET B O 1
ATOM 6614 N N . GLN B 1 378 ? 5.887 -17.406 -5.062 1 92.5 378 GLN B N 1
ATOM 6615 C CA . GLN B 1 378 ? 6.383 -18.438 -4.156 1 92.5 378 GLN B CA 1
ATOM 6616 C C . GLN B 1 378 ? 6.57 -17.891 -2.746 1 92.5 378 GLN B C 1
ATOM 6618 O O . GLN B 1 378 ? 6.367 -18.609 -1.761 1 92.5 378 GLN B O 1
ATOM 6623 N N . ALA B 1 379 ? 6.973 -16.641 -2.713 1 94.62 379 ALA B N 1
ATOM 6624 C CA . ALA B 1 379 ? 7.059 -16 -1.406 1 94.62 379 ALA B CA 1
ATOM 6625 C C . ALA B 1 379 ? 5.68 -15.867 -0.767 1 94.62 379 ALA B C 1
ATOM 6627 O O . ALA B 1 379 ? 5.52 -16.109 0.431 1 94.62 379 ALA B O 1
ATOM 6628 N N . VAL B 1 380 ? 4.707 -15.5 -1.558 1 96.94 380 VAL B N 1
ATOM 6629 C CA . VAL B 1 380 ? 3.336 -15.391 -1.071 1 96.94 380 VAL B CA 1
ATOM 6630 C C . VAL B 1 380 ? 2.871 -16.734 -0.529 1 96.94 380 VAL B C 1
ATOM 6632 O O . VAL B 1 380 ? 2.379 -16.828 0.598 1 96.94 380 VAL B O 1
ATOM 6635 N N . ILE B 1 381 ? 3.072 -17.781 -1.281 1 95.94 381 ILE B N 1
ATOM 6636 C CA . ILE B 1 381 ? 2.648 -19.125 -0.901 1 95.94 381 ILE B CA 1
ATOM 6637 C C . ILE B 1 381 ? 3.344 -19.531 0.394 1 95.94 381 ILE B C 1
ATOM 6639 O O . ILE B 1 381 ? 2.689 -19.969 1.342 1 95.94 381 ILE B O 1
ATOM 6643 N N . TYR B 1 382 ? 4.633 -19.328 0.441 1 95 382 TYR B N 1
ATOM 6644 C CA . TYR B 1 382 ? 5.422 -19.734 1.6 1 95 382 TYR B CA 1
ATOM 6645 C C . TYR B 1 382 ? 4.957 -19 2.855 1 95 382 TYR B C 1
ATOM 6647 O O . TYR B 1 382 ? 4.656 -19.625 3.871 1 95 382 TYR B O 1
ATOM 6655 N N . VAL B 1 383 ? 4.848 -17.703 2.779 1 96.62 383 VAL B N 1
ATOM 6656 C CA . VAL B 1 383 ? 4.551 -16.875 3.943 1 96.62 383 VAL B CA 1
ATOM 6657 C C . VAL B 1 383 ? 3.119 -17.125 4.41 1 96.62 383 VAL B C 1
ATOM 6659 O O . VAL B 1 383 ? 2.865 -17.266 5.609 1 96.62 383 VAL B O 1
ATOM 6662 N N . PHE B 1 384 ? 2.188 -17.203 3.486 1 97.25 384 PHE B N 1
ATOM 6663 C CA . PHE B 1 384 ? 0.79 -17.391 3.861 1 97.25 384 PHE B CA 1
ATOM 6664 C C . PHE B 1 384 ? 0.574 -18.766 4.496 1 97.25 384 PHE B C 1
ATOM 6666 O O . PHE B 1 384 ? -0.181 -18.891 5.461 1 97.25 384 PHE B O 1
ATOM 6673 N N . ARG B 1 385 ? 1.237 -19.766 3.955 1 95.25 385 ARG B N 1
ATOM 6674 C CA . ARG B 1 385 ? 1.095 -21.109 4.523 1 95.25 385 ARG B CA 1
ATOM 6675 C C . ARG B 1 385 ? 1.675 -21.156 5.934 1 95.25 385 ARG B C 1
ATOM 6677 O O . ARG B 1 385 ? 1.107 -21.812 6.816 1 95.25 385 ARG B O 1
ATOM 6684 N N . LYS B 1 386 ? 2.707 -20.469 6.102 1 92.69 386 LYS B N 1
ATOM 6685 C CA . LYS B 1 386 ? 3.447 -20.578 7.355 1 92.69 386 LYS B CA 1
ATOM 6686 C C . LYS B 1 386 ? 2.838 -19.688 8.43 1 92.69 386 LYS B C 1
ATOM 6688 O O . LYS B 1 386 ? 2.836 -20.047 9.609 1 92.69 386 LYS B O 1
ATOM 6693 N N . TYR B 1 387 ? 2.279 -18.547 8.008 1 93.19 387 TYR B N 1
ATOM 6694 C CA . TYR B 1 387 ? 2.047 -17.547 9.047 1 93.19 387 TYR B CA 1
ATOM 6695 C C . TYR B 1 387 ? 0.594 -17.094 9.047 1 93.19 387 TYR B C 1
ATOM 6697 O O . TYR B 1 387 ? 0.181 -16.312 9.914 1 93.19 387 TYR B O 1
ATOM 6705 N N . SER B 1 388 ? -0.282 -17.578 8.188 1 94.75 388 SER B N 1
ATOM 6706 C CA . SER B 1 388 ? -1.659 -17.094 8.109 1 94.75 388 SER B CA 1
ATOM 6707 C C . SER B 1 388 ? -2.434 -17.422 9.375 1 94.75 388 SER B C 1
ATOM 6709 O O . SER B 1 388 ? -3.496 -16.859 9.633 1 94.75 388 SER B O 1
ATOM 6711 N N . HIS B 1 389 ? -1.961 -18.297 10.203 1 92.31 389 HIS B N 1
ATOM 6712 C CA . HIS B 1 389 ? -2.67 -18.719 11.406 1 92.31 389 HIS B CA 1
ATOM 6713 C C . HIS B 1 389 ? -2.545 -17.688 12.516 1 92.31 389 HIS B C 1
ATOM 6715 O O . HIS B 1 389 ? -3.34 -17.672 13.453 1 92.31 389 HIS B O 1
ATOM 6721 N N . ASN B 1 390 ? -1.564 -16.766 12.375 1 90.94 390 ASN B N 1
ATOM 6722 C CA . ASN B 1 390 ? -1.406 -15.867 13.516 1 90.94 390 ASN B CA 1
ATOM 6723 C C . ASN B 1 390 ? -1.034 -14.453 13.078 1 90.94 390 ASN B C 1
ATOM 6725 O O . ASN B 1 390 ? -0.871 -13.562 13.914 1 90.94 390 ASN B O 1
ATOM 6729 N N . GLU B 1 391 ? -0.877 -14.219 11.828 1 93.06 391 GLU B N 1
ATOM 6730 C CA . GLU B 1 391 ? -0.466 -12.891 11.367 1 93.06 391 GLU B CA 1
ATOM 6731 C C . GLU B 1 391 ? -1.501 -12.289 10.43 1 93.06 391 GLU B C 1
ATOM 6733 O O . GLU B 1 391 ? -2.189 -13.016 9.703 1 93.06 391 GLU B O 1
ATOM 6738 N N . ASP B 1 392 ? -1.593 -10.938 10.469 1 95.19 392 ASP B N 1
ATOM 6739 C CA . ASP B 1 392 ? -2.461 -10.25 9.523 1 95.19 392 ASP B CA 1
ATOM 6740 C C . ASP B 1 392 ? -1.799 -10.141 8.148 1 95.19 392 ASP B C 1
ATOM 6742 O O . ASP B 1 392 ? -0.579 -10.266 8.031 1 95.19 392 ASP B O 1
ATOM 6746 N N . ILE B 1 393 ? -2.523 -9.852 7.148 1 97.94 393 ILE B N 1
ATOM 6747 C CA . ILE B 1 393 ? -2.066 -9.938 5.77 1 97.94 393 ILE B CA 1
ATOM 6748 C C . ILE B 1 393 ? -0.987 -8.891 5.516 1 97.94 393 ILE B C 1
ATOM 6750 O O . ILE B 1 393 ? -0.047 -9.125 4.75 1 97.94 393 ILE B O 1
ATOM 6754 N N . LEU B 1 394 ? -1.126 -7.695 6.102 1 97.81 394 LEU B N 1
ATOM 6755 C CA . LEU B 1 394 ? -0.151 -6.637 5.863 1 97.81 394 LEU B CA 1
ATOM 6756 C C . LEU B 1 394 ? 1.215 -7.02 6.422 1 97.81 394 LEU B C 1
ATOM 6758 O O . LEU B 1 394 ? 2.242 -6.777 5.785 1 97.81 394 LEU B O 1
ATOM 6762 N N . SER B 1 395 ? 1.196 -7.617 7.578 1 95.31 395 SER B N 1
ATOM 6763 C CA . SER B 1 395 ? 2.432 -8.148 8.148 1 95.31 395 SER B CA 1
ATOM 6764 C C . SER B 1 395 ? 3.027 -9.234 7.266 1 95.31 395 SER B C 1
ATOM 6766 O O . SER B 1 395 ? 4.238 -9.258 7.027 1 95.31 395 SER B O 1
ATOM 6768 N N . MET B 1 396 ? 2.229 -10.078 6.828 1 96.94 396 MET B N 1
ATOM 6769 C CA . MET B 1 396 ? 2.689 -11.164 5.965 1 96.94 396 MET B CA 1
ATOM 6770 C C . MET B 1 396 ? 3.273 -10.617 4.668 1 96.94 396 MET B C 1
ATOM 6772 O O . MET B 1 396 ? 4.281 -11.125 4.172 1 96.94 396 MET B O 1
ATOM 6776 N N . LEU B 1 397 ? 2.646 -9.602 4.141 1 97.81 397 LEU B N 1
ATOM 6777 C CA . LEU B 1 397 ? 3.133 -9.023 2.893 1 97.81 397 LEU B CA 1
ATOM 6778 C C . LEU B 1 397 ? 4.461 -8.305 3.105 1 97.81 397 LEU B C 1
ATOM 6780 O O . LEU B 1 397 ? 5.285 -8.234 2.191 1 97.81 397 LEU B O 1
ATOM 6784 N N . SER B 1 398 ? 4.719 -7.77 4.297 1 96.38 398 SER B N 1
ATOM 6785 C CA . SER B 1 398 ? 6.047 -7.254 4.609 1 96.38 398 SER B CA 1
ATOM 6786 C C . SER B 1 398 ? 7.098 -8.359 4.562 1 96.38 398 SER B C 1
ATOM 6788 O O . SER B 1 398 ? 8.211 -8.148 4.082 1 96.38 398 SER B O 1
ATOM 6790 N N . ASP B 1 399 ? 6.711 -9.516 5.074 1 95.75 399 ASP B N 1
ATOM 6791 C CA . ASP B 1 399 ? 7.598 -10.672 5 1 95.75 399 ASP B CA 1
ATOM 6792 C C . ASP B 1 399 ? 7.828 -11.094 3.551 1 95.75 399 ASP B C 1
ATOM 6794 O O . ASP B 1 399 ? 8.93 -11.5 3.182 1 95.75 399 ASP B O 1
ATOM 6798 N N . VAL B 1 400 ? 6.805 -11.047 2.764 1 96.06 400 VAL B N 1
ATOM 6799 C CA . VAL B 1 400 ? 6.926 -11.352 1.343 1 96.06 400 VAL B CA 1
ATOM 6800 C C . VAL B 1 400 ? 7.906 -10.383 0.688 1 96.06 400 VAL B C 1
ATOM 6802 O O . VAL B 1 400 ? 8.805 -10.797 -0.05 1 96.06 400 VAL B O 1
ATOM 6805 N N . ASN B 1 401 ? 7.723 -9.078 0.957 1 93.62 401 ASN B N 1
ATOM 6806 C CA . ASN B 1 401 ? 8.656 -8.078 0.45 1 93.62 401 ASN B CA 1
ATOM 6807 C C . ASN B 1 401 ? 10.094 -8.406 0.846 1 93.62 401 ASN B C 1
ATOM 6809 O O . ASN B 1 401 ? 11.016 -8.219 0.051 1 93.62 401 ASN B O 1
ATOM 6813 N N . HIS B 1 402 ? 10.266 -8.852 2.043 1 93.5 402 HIS B N 1
ATOM 6814 C CA . HIS B 1 402 ? 11.586 -9.211 2.535 1 93.5 402 HIS B CA 1
ATOM 6815 C C . HIS B 1 402 ? 12.188 -10.352 1.716 1 93.5 402 HIS B C 1
ATOM 6817 O O . HIS B 1 402 ? 13.312 -10.242 1.22 1 93.5 402 HIS B O 1
ATOM 6823 N N . LEU B 1 403 ? 11.461 -11.391 1.537 1 92.38 403 LEU B N 1
ATOM 6824 C CA . LEU B 1 403 ? 11.953 -12.547 0.796 1 92.38 403 LEU B CA 1
ATOM 6825 C C . LEU B 1 403 ? 12.289 -12.172 -0.642 1 92.38 403 LEU B C 1
ATOM 6827 O O . LEU B 1 403 ? 13.359 -12.508 -1.146 1 92.38 403 LEU B O 1
ATOM 6831 N N . VAL B 1 404 ? 11.391 -11.469 -1.288 1 90.19 404 VAL B N 1
ATOM 6832 C CA . VAL B 1 404 ? 11.586 -11.062 -2.678 1 90.19 404 VAL B CA 1
ATOM 6833 C C . VAL B 1 404 ? 12.844 -10.203 -2.791 1 90.19 404 VAL B C 1
ATOM 6835 O O . VAL B 1 404 ? 13.594 -10.32 -3.766 1 90.19 404 VAL B O 1
ATOM 6838 N N . SER B 1 405 ? 13.102 -9.367 -1.807 1 85.88 405 SER B N 1
ATOM 6839 C CA . SER B 1 405 ? 14.234 -8.453 -1.824 1 85.88 405 SER B CA 1
ATOM 6840 C C . SER B 1 405 ? 15.555 -9.211 -1.713 1 85.88 405 SER B C 1
ATOM 6842 O O . SER B 1 405 ? 16.609 -8.68 -2.039 1 85.88 405 SER B O 1
ATOM 6844 N N . LEU B 1 406 ? 15.523 -10.414 -1.206 1 84.88 406 LEU B N 1
ATOM 6845 C CA . LEU B 1 406 ? 16.719 -11.234 -1.08 1 84.88 406 LEU B CA 1
ATOM 6846 C C . LEU B 1 406 ? 17.156 -11.781 -2.438 1 84.88 406 LEU B C 1
ATOM 6848 O O . LEU B 1 406 ? 18.297 -12.211 -2.605 1 84.88 406 LEU B O 1
ATOM 6852 N N . GLY B 1 407 ? 16.156 -11.789 -3.311 1 76.88 407 GLY B N 1
ATOM 6853 C CA . GLY B 1 407 ? 16.438 -12.352 -4.617 1 76.88 407 GLY B CA 1
ATOM 6854 C C . GLY B 1 407 ? 17.359 -11.484 -5.449 1 76.88 407 GLY B C 1
ATOM 6855 O O . GLY B 1 407 ? 17.25 -10.258 -5.43 1 76.88 407 GLY B O 1
ATOM 6856 N N . ARG B 1 408 ? 18.391 -12.102 -5.973 1 69.19 408 ARG B N 1
ATOM 6857 C CA . ARG B 1 408 ? 19.328 -11.406 -6.844 1 69.19 408 ARG B CA 1
ATOM 6858 C C . ARG B 1 408 ? 19.391 -12.055 -8.219 1 69.19 408 ARG B C 1
ATOM 6860 O O . ARG B 1 408 ? 19.312 -13.281 -8.344 1 69.19 408 ARG B O 1
ATOM 6867 N N . ALA B 1 409 ? 19.203 -11.18 -9.156 1 65.19 409 ALA B N 1
ATOM 6868 C CA . ALA B 1 409 ? 19.391 -11.648 -10.531 1 65.19 409 ALA B CA 1
ATOM 6869 C C . ALA B 1 409 ? 20.297 -10.703 -11.312 1 65.19 409 ALA B C 1
ATOM 6871 O O . ALA B 1 409 ? 20.594 -9.594 -10.859 1 65.19 409 ALA B O 1
ATOM 6872 N N . LYS B 1 410 ? 21 -11.289 -12.211 1 60.38 410 LYS B N 1
ATOM 6873 C CA . LYS B 1 410 ? 21.844 -10.461 -13.07 1 60.38 410 LYS B CA 1
ATOM 6874 C C . LYS B 1 410 ? 21.031 -9.859 -14.211 1 60.38 410 LYS B C 1
ATOM 6876 O O . LYS B 1 410 ? 20.156 -10.516 -14.773 1 60.38 410 LYS B O 1
ATOM 6881 N N . ASP B 1 411 ? 21.141 -8.516 -14.297 1 57.53 411 ASP B N 1
ATOM 6882 C CA . ASP B 1 411 ? 20.453 -7.867 -15.414 1 57.53 411 ASP B CA 1
ATOM 6883 C C . ASP B 1 411 ? 21.234 -8.062 -16.719 1 57.53 411 ASP B C 1
ATOM 6885 O O . ASP B 1 411 ? 22.219 -8.805 -16.766 1 57.53 411 ASP B O 1
ATOM 6889 N N . ARG B 1 412 ? 20.703 -7.57 -17.812 1 52.34 412 ARG B N 1
ATOM 6890 C CA . ARG B 1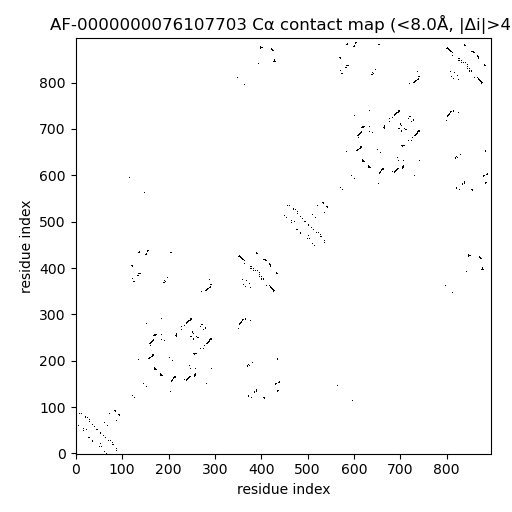 412 ? 21.25 -7.707 -19.156 1 52.34 412 ARG B CA 1
ATOM 6891 C C . ARG B 1 412 ? 22.688 -7.191 -19.219 1 52.34 412 ARG B C 1
ATOM 6893 O O . ARG B 1 412 ? 23.484 -7.648 -20.047 1 52.34 412 ARG B O 1
ATOM 6900 N N . GLU B 1 413 ? 22.906 -6.258 -18.266 1 55.19 413 GLU B N 1
ATOM 6901 C CA . GLU B 1 413 ? 24.25 -5.688 -18.203 1 55.19 413 GLU B CA 1
ATOM 6902 C C . GLU B 1 413 ? 25.078 -6.371 -17.125 1 55.19 413 GLU B C 1
ATOM 6904 O O . GLU B 1 413 ? 26.125 -5.852 -16.719 1 55.19 413 GLU B O 1
ATOM 6909 N N . ASN B 1 414 ? 24.516 -7.504 -16.703 1 57.19 414 ASN B N 1
ATOM 6910 C CA . ASN B 1 414 ? 25.188 -8.297 -15.68 1 57.19 414 ASN B CA 1
ATOM 6911 C C . ASN B 1 414 ? 25.266 -7.555 -14.352 1 57.19 414 ASN B C 1
ATOM 6913 O O . ASN B 1 414 ? 26.219 -7.754 -13.578 1 57.19 414 ASN B O 1
ATOM 6917 N N . ARG B 1 415 ? 24.484 -6.582 -14.383 1 61.66 415 ARG B N 1
ATOM 6918 C CA . ARG B 1 415 ? 24.391 -5.887 -13.102 1 61.66 415 ARG B CA 1
ATOM 6919 C C . ARG B 1 415 ? 23.375 -6.551 -12.18 1 61.66 415 ARG B C 1
ATOM 6921 O O . ARG B 1 415 ? 22.391 -7.141 -12.648 1 61.66 415 ARG B O 1
ATOM 6928 N N . ASP B 1 416 ? 23.719 -6.551 -10.914 1 61.88 416 ASP B N 1
ATOM 6929 C CA . ASP B 1 416 ? 22.812 -7.133 -9.93 1 61.88 416 ASP B CA 1
ATOM 6930 C C . ASP B 1 416 ? 21.5 -6.367 -9.875 1 61.88 416 ASP B C 1
ATOM 6932 O O . ASP B 1 416 ? 21.484 -5.137 -9.781 1 61.88 416 ASP B O 1
ATOM 6936 N N . ALA B 1 417 ? 20.469 -7.137 -10.32 1 65.88 417 ALA B N 1
ATOM 6937 C CA . ALA B 1 417 ? 19.125 -6.582 -10.211 1 65.88 417 ALA B CA 1
ATOM 6938 C C . ALA B 1 417 ? 18.375 -7.203 -9.039 1 65.88 417 ALA B C 1
ATOM 6940 O O . ALA B 1 417 ? 18.484 -8.406 -8.781 1 65.88 417 ALA B O 1
ATOM 6941 N N . VAL B 1 418 ? 17.812 -6.316 -8.25 1 66.81 418 VAL B N 1
ATOM 6942 C CA . VAL B 1 418 ? 17.047 -6.785 -7.098 1 66.81 418 VAL B CA 1
ATOM 6943 C C . VAL B 1 418 ? 15.555 -6.715 -7.391 1 66.81 418 VAL B C 1
ATOM 6945 O O . VAL B 1 418 ? 15.078 -5.75 -7.996 1 66.81 418 VAL B O 1
ATOM 6948 N N . ALA B 1 419 ? 14.938 -7.824 -7.094 1 74.69 419 ALA B N 1
ATOM 6949 C CA . ALA B 1 419 ? 13.484 -7.848 -7.246 1 74.69 419 ALA B CA 1
ATOM 6950 C C . ALA B 1 419 ? 12.805 -7.043 -6.137 1 74.69 419 ALA B C 1
ATOM 6952 O O . ALA B 1 419 ? 13.281 -7.02 -5 1 74.69 419 ALA B O 1
ATOM 6953 N N . VAL B 1 420 ? 11.828 -6.328 -6.527 1 79.94 420 VAL B N 1
ATOM 6954 C CA . VAL B 1 420 ? 11.078 -5.551 -5.547 1 79.94 420 VAL B CA 1
ATOM 6955 C C . VAL B 1 420 ? 9.586 -5.836 -5.695 1 79.94 420 VAL B C 1
ATOM 6957 O O . VAL B 1 420 ? 9.086 -5.98 -6.812 1 79.94 420 VAL B O 1
ATOM 6960 N N . SER B 1 421 ? 8.969 -6.074 -4.609 1 89.88 421 SER B N 1
ATOM 6961 C CA . SER B 1 421 ? 7.508 -6.156 -4.574 1 89.88 421 SER B CA 1
ATOM 6962 C C . SER B 1 421 ? 6.914 -5.059 -3.703 1 89.88 421 SER B C 1
ATOM 6964 O O . SER B 1 421 ? 7.59 -4.516 -2.83 1 89.88 421 SER B O 1
ATOM 6966 N N . GLU B 1 422 ? 5.719 -4.699 -4.086 1 92.31 422 GLU B N 1
ATOM 6967 C CA . GLU B 1 422 ? 5.008 -3.643 -3.369 1 92.31 422 GLU B CA 1
ATOM 6968 C C . GLU B 1 422 ? 3.529 -3.986 -3.205 1 92.31 422 GLU B C 1
ATOM 6970 O O . GLU B 1 422 ? 3.01 -4.859 -3.902 1 92.31 422 GLU B O 1
ATOM 6975 N N . PHE B 1 423 ? 2.941 -3.354 -2.191 1 95.56 423 PHE B N 1
ATOM 6976 C CA . PHE B 1 423 ? 1.491 -3.465 -2.092 1 95.56 423 PHE B CA 1
ATOM 6977 C C . PHE B 1 423 ? 0.869 -2.119 -1.735 1 95.56 423 PHE B C 1
ATOM 6979 O O . PHE B 1 423 ? 1.537 -1.25 -1.172 1 95.56 423 PHE B O 1
ATOM 6986 N N . GLU B 1 424 ? -0.311 -1.948 -2.191 1 95 424 GLU B N 1
ATOM 6987 C CA . GLU B 1 424 ? -1.156 -0.805 -1.862 1 95 424 GLU B CA 1
ATOM 6988 C C . GLU B 1 424 ? -2.439 -1.249 -1.164 1 95 424 GLU B C 1
ATOM 6990 O O . GLU B 1 424 ? -3.01 -2.287 -1.506 1 95 424 GLU B O 1
ATOM 6995 N N . SER B 1 425 ? -2.877 -0.41 -0.171 1 96.38 425 SER B N 1
ATOM 6996 C CA . SER B 1 425 ? -4.008 -0.871 0.627 1 96.38 425 SER B CA 1
ATOM 6997 C C . SER B 1 425 ? -4.941 0.282 0.98 1 96.38 425 SER B C 1
ATOM 6999 O O . SER B 1 425 ? -4.484 1.375 1.321 1 96.38 425 SER B O 1
ATOM 7001 N N . THR B 1 426 ? -6.211 -0.006 0.827 1 94.94 426 THR B N 1
ATOM 7002 C CA . THR B 1 426 ? -7.27 0.845 1.363 1 94.94 426 THR B CA 1
ATOM 7003 C C . THR B 1 426 ? -8.07 0.104 2.426 1 94.94 426 THR B C 1
ATOM 7005 O O . THR B 1 426 ? -9.195 0.497 2.748 1 94.94 426 THR B O 1
ATOM 7008 N N . LEU B 1 427 ? -7.473 -1.019 2.939 1 96.25 427 LEU B N 1
ATOM 7009 C CA . LEU B 1 427 ? -8.141 -1.762 4 1 96.25 427 LEU B CA 1
ATOM 7010 C C . LEU B 1 427 ? -8.359 -0.88 5.227 1 96.25 427 LEU B C 1
ATOM 7012 O O . LEU B 1 427 ? -7.461 -0.139 5.633 1 96.25 427 LEU B O 1
ATOM 7016 N N . SER B 1 428 ? -9.547 -1.007 5.754 1 94.06 428 SER B N 1
ATOM 7017 C CA . SER B 1 428 ? -9.891 -0.192 6.918 1 94.06 428 SER B CA 1
ATOM 7018 C C . SER B 1 428 ? -9.992 -1.043 8.18 1 94.06 428 SER B C 1
ATOM 7020 O O . SER B 1 428 ? -10.367 -0.543 9.242 1 94.06 428 SER B O 1
ATOM 7022 N N . LYS B 1 429 ? -9.766 -2.305 8.062 1 94.31 429 LYS B N 1
ATOM 7023 C CA . LYS B 1 429 ? -9.688 -3.266 9.156 1 94.31 429 LYS B CA 1
ATOM 7024 C C . LYS B 1 429 ? -8.523 -4.234 8.961 1 94.31 429 LYS B C 1
ATOM 7026 O O . LYS B 1 429 ? -7.984 -4.344 7.859 1 94.31 429 LYS B O 1
ATOM 7031 N N . ARG B 1 430 ? -8.203 -4.871 10.094 1 94.75 430 ARG B N 1
ATOM 7032 C CA . ARG B 1 430 ? -7.207 -5.934 9.969 1 94.75 430 ARG B CA 1
ATOM 7033 C C . ARG B 1 430 ? -7.777 -7.125 9.203 1 94.75 430 ARG B C 1
ATOM 7035 O O . ARG B 1 430 ? -8.945 -7.473 9.367 1 94.75 430 ARG B O 1
ATOM 7042 N N . PHE B 1 431 ? -6.941 -7.719 8.383 1 97 431 PHE B N 1
ATOM 7043 C CA . PHE B 1 431 ? -7.363 -8.898 7.633 1 97 431 PHE B CA 1
ATOM 7044 C C . PHE B 1 431 ? -6.59 -10.133 8.086 1 97 431 PHE B C 1
ATOM 7046 O O . PHE B 1 431 ? -5.367 -10.188 7.957 1 97 431 PHE B O 1
ATOM 7053 N N . TYR B 1 432 ? -7.332 -11.062 8.609 1 95.62 432 TYR B N 1
ATOM 7054 C CA . TYR B 1 432 ? -6.82 -12.383 8.953 1 95.62 432 TYR B CA 1
ATOM 7055 C C . TYR B 1 432 ? -7.531 -13.469 8.148 1 95.62 432 TYR B C 1
ATOM 7057 O O . TYR B 1 432 ? -8.742 -13.398 7.941 1 95.62 432 TYR B O 1
ATOM 7065 N N . PHE B 1 433 ? -6.789 -14.508 7.734 1 94.94 433 PHE B N 1
ATOM 7066 C CA . PHE B 1 433 ? -7.398 -15.594 6.977 1 94.94 433 PHE B CA 1
ATOM 7067 C C . PHE B 1 433 ? -8.148 -16.547 7.902 1 94.94 433 PHE B C 1
ATOM 7069 O O . PHE B 1 433 ? -9.008 -17.297 7.453 1 94.94 433 PHE B O 1
ATOM 7076 N N . PHE B 1 434 ? -7.848 -16.641 9.172 1 88.31 434 PHE B N 1
ATOM 7077 C CA . PHE B 1 434 ? -8.438 -17.531 10.172 1 88.31 434 PHE B CA 1
ATOM 7078 C C . PHE B 1 434 ? -8.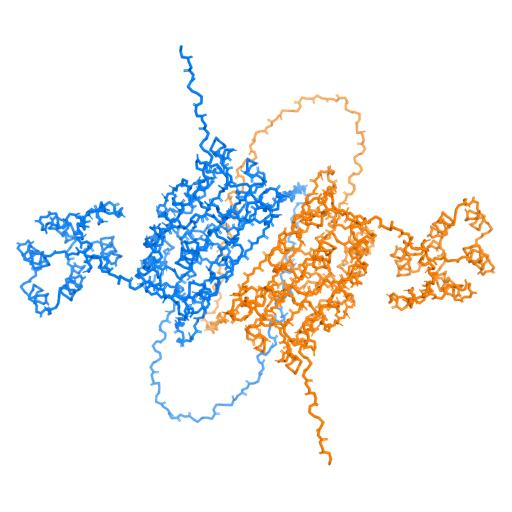531 -18.953 9.641 1 88.31 434 PHE B C 1
ATOM 7080 O O . PHE B 1 434 ? -9.633 -19.5 9.539 1 88.31 434 PHE B O 1
ATOM 7087 N N . PRO B 1 435 ? -7.457 -19.5 9.445 1 86.38 435 PRO B N 1
ATOM 7088 C CA . PRO B 1 435 ? -7.508 -20.875 8.93 1 86.38 435 PRO B CA 1
ATOM 7089 C C . PRO B 1 435 ? -8.281 -21.828 9.844 1 86.38 435 PRO B C 1
ATOM 7091 O O . PRO B 1 435 ? -8.211 -21.703 11.07 1 86.38 435 PRO B O 1
ATOM 7094 N N . GLN B 1 436 ? -9.109 -22.828 9.273 1 74.62 436 GLN B N 1
ATOM 7095 C CA . GLN B 1 436 ? -9.852 -23.922 9.891 1 74.62 436 GLN B CA 1
ATOM 7096 C C . GLN B 1 436 ? -11.023 -23.406 10.711 1 74.62 436 GLN B C 1
ATOM 7098 O O . GLN B 1 436 ? -11.641 -24.156 11.477 1 74.62 436 GLN B O 1
ATOM 7103 N N . GLN B 1 437 ? -11.328 -22.031 10.688 1 66.06 437 GLN B N 1
ATOM 7104 C CA . GLN B 1 437 ? -12.547 -21.516 11.312 1 66.06 437 GLN B CA 1
ATOM 7105 C C . GLN B 1 437 ? -13.734 -21.625 10.367 1 66.06 437 GLN B C 1
ATOM 7107 O O . GLN B 1 437 ? -13.742 -21.016 9.297 1 66.06 437 GLN B O 1
ATOM 7112 N N . CYS B 1 438 ? -14.516 -22.766 10.352 1 56.75 438 CYS B N 1
ATOM 7113 C CA . CYS B 1 438 ? -15.68 -22.828 9.477 1 56.75 438 CYS B CA 1
ATOM 7114 C C . CYS B 1 438 ? -16.969 -22.938 10.289 1 56.75 438 CYS B C 1
ATOM 7116 O O . CYS B 1 438 ? -17 -23.609 11.32 1 56.75 438 CYS B O 1
ATOM 7118 N N . GLU B 1 439 ? -17.812 -21.875 10.336 1 51.06 439 GLU B N 1
ATOM 7119 C CA . GLU B 1 439 ? -19.125 -22.031 10.945 1 51.06 439 GLU B CA 1
ATOM 7120 C C . GLU B 1 439 ? -19.969 -23.047 10.188 1 51.06 439 GLU B C 1
ATOM 7122 O O . GLU B 1 439 ? -20.062 -23 8.961 1 51.06 439 GLU B O 1
ATOM 7127 N N . THR B 1 440 ? -20.016 -24.219 10.688 1 41.06 440 THR B N 1
ATOM 7128 C CA . THR B 1 440 ? -20.984 -25.172 10.172 1 41.06 440 THR B CA 1
ATOM 7129 C C . THR B 1 440 ? -22.391 -24.594 10.195 1 41.06 440 THR B C 1
ATOM 7131 O O . THR B 1 440 ? -22.906 -24.234 11.258 1 41.06 440 THR B O 1
ATOM 7134 N N . VAL B 1 441 ? -22.828 -23.812 9.312 1 38.84 441 VAL B N 1
ATOM 7135 C CA . VAL B 1 441 ? -24.25 -23.516 9.266 1 38.84 441 VAL B CA 1
ATOM 7136 C C . VAL B 1 441 ? -25.047 -24.812 9.305 1 38.84 441 VAL B C 1
ATOM 7138 O O . VAL B 1 441 ? -24.812 -25.719 8.5 1 38.84 441 VAL B O 1
ATOM 7141 N N . PRO B 1 442 ? -25.719 -25.062 10.453 1 33.38 442 PRO B N 1
ATOM 7142 C CA . PRO B 1 442 ? -26.625 -26.203 10.445 1 33.38 442 PRO B CA 1
ATOM 7143 C C . PRO B 1 442 ? -27.656 -26.125 9.328 1 33.38 442 PRO B C 1
ATOM 7145 O O . PRO B 1 442 ? -28.281 -25.078 9.133 1 33.38 442 PRO B O 1
ATOM 7148 N N . ILE B 1 443 ? -27.531 -26.812 8.266 1 34.56 443 ILE B N 1
ATOM 7149 C CA . ILE B 1 443 ? -28.609 -27.031 7.301 1 34.56 443 ILE B CA 1
ATOM 7150 C C . ILE B 1 443 ? -29.875 -27.469 8.031 1 34.56 443 ILE B C 1
ATOM 7152 O O . ILE B 1 443 ? -29.891 -28.5 8.711 1 34.56 443 ILE B O 1
ATOM 7156 N N . GLN B 1 444 ? -30.672 -26.562 8.484 1 30.03 444 GLN B N 1
ATOM 7157 C CA . GLN B 1 444 ? -31.984 -27.016 8.938 1 30.03 444 GLN B CA 1
ATOM 7158 C C . GLN B 1 444 ? -32.656 -27.922 7.91 1 30.03 444 GLN B C 1
ATOM 7160 O O . GLN B 1 444 ? -32.781 -27.547 6.742 1 30.03 444 GLN B O 1
ATOM 7165 N N . ALA B 1 445 ? -32.688 -29.234 8.172 1 32.41 445 ALA B N 1
ATOM 7166 C CA . ALA B 1 445 ? -33.5 -30.281 7.547 1 32.41 445 ALA B CA 1
ATOM 7167 C C . ALA B 1 445 ? -34.969 -29.859 7.438 1 32.41 445 ALA B C 1
ATOM 7169 O O . ALA B 1 445 ? -35.594 -29.5 8.438 1 32.41 445 ALA B O 1
ATOM 7170 N N . SER B 1 446 ? -35.375 -29.234 6.387 1 27.3 446 SER B N 1
ATOM 7171 C CA . SER B 1 446 ? -36.781 -29.156 6.09 1 27.3 446 SER B CA 1
ATOM 7172 C C . SER B 1 446 ? -37.5 -30.469 6.375 1 27.3 446 SER B C 1
ATOM 7174 O O . SER B 1 446 ? -37.094 -31.516 5.871 1 27.3 446 SER B O 1
ATOM 7176 N N . THR B 1 447 ? -38.062 -30.594 7.52 1 30.05 447 THR B N 1
ATOM 7177 C CA . THR B 1 447 ? -39.094 -31.578 7.805 1 30.05 447 THR B CA 1
ATOM 7178 C C . THR B 1 447 ? -40.094 -31.641 6.668 1 30.05 447 THR B C 1
ATOM 7180 O O . THR B 1 447 ? -40.688 -30.625 6.301 1 30.05 447 THR B O 1
ATOM 7183 N N . SER B 1 448 ? -40.062 -32.781 5.895 1 23.8 448 SER B N 1
ATOM 7184 C CA . SER B 1 448 ? -41.344 -33.25 5.324 1 23.8 448 SER B CA 1
ATOM 7185 C C . SER B 1 448 ? -42.344 -33.594 6.414 1 23.8 448 SER B C 1
ATOM 7187 O O . SER B 1 448 ? -41.969 -34.188 7.441 1 23.8 448 SER B O 1
#

Sequence (896 aa):
MNDEDRRKLQTSRSFLVKNIENIEDINEELYTREVFTDGMKADVEVQDTKEKKVRKFLDILPRRGPEAFDIFLDVLNQTKNKHVYDRLMTGSPGTTYQRSYIAQPVNLPTIGGDNQLPETWPDERSILEASQCKIKPHDPSLMQHAVSGRAYQMKRNPRGRAVIINNKIFHGPVQKIDGKNRVMLAMREGTDEDVQGLHKLFTDLHFHVKIHKDKNAQKIVDILRDEANDVGFHRNADCFILIILTHGKQNAIYGSDGKTVEIRDIKDMFNARNFPCMENKPKLFFIQACRGEEYDGGRNKTVPDASSTDCAMSGNVVNLALERTRLDFDQISINNANDTDATVEKSVATDSHRLVAMATTMDMVSFRNRILGSWFMQAVIYVFRKYSHNEDILSMLSDVNHLVSLGRAKDRENRDAVAVSEFESTLSKRFYFFPQQCETVPIQASTSMNDEDRRKLQTSRSFLVKNIENIEDINEELYTREVFTDGMKADVEVQDTKEKKVRKFLDILPRRGPEAFDIFLDVLNQTKNKHVYDRLMTGSPGTTYQRSYIAQPVNLPTIGGDNQLPETWPDERSILEASQCKIKPHDPSLMQHAVSGRAYQMKRNPRGRAVIINNKIFHGPVQKIDGKNRVMLAMREGTDEDVQGLHKLFTDLHFHVKIHKDKNAQKIVDILRDEANDVGFHRNADCFILIILTHGKQNAIYGSDGKTVEIRDIKDMFNARNFPCMENKPKLFFIQACRGEEYDGGRNKTVPDASSTDCAMSGNVVNLALERTRLDFDQISINNANDTDATVEKSVATDSHRLVAMATTMDMVSFRNRILGSWFMQAVIYVFRKYSHNEDILSMLSDVNHLVSLGRAKDRENRDAVAVSEFESTLSKRFYFFPQQCETVPIQASTS

Foldseek 3Di:
DDPVLLVLLVQCVVVQLPQDDPLLQLLVQCVVVVQDDPVLSVQLVVDDDSSSSSNSVSVRQSVTDPCSSVSSLVSCVVRVNVQVSCCSPVVDRGDPPPPPPPCPVPPPDPPPDAPDDDPFPPDPVLLVCLLPDQFDFADPVCVVQVVVVQEFDQAAAQQEEEEEEAEFAADDDWDQDPNDTDHQFDGAFQVVLLVVLVVVLSVQLRHHYHYHYQFAPVVVVVVLLVVLPPLVRLLRHQEYEYEYHAAADDQWGGGSHGDIDGVVVSLLCCFCVNRVSCNQHAYEYEYEHEHADDDPPPPPPDPPDPDDDDDDPDDDPPPPPPPPVPPDPPDPPPPDPPDPPVPPPPPSRDSANYKYKYWYQPANDQCADSNNGHRQSSLVSSLCRSPLSYDFPVVSVVSSQVNQQSDWDQGPVRDTDGTGMDMDHRRSHTYGSRGPNYPPPPPPDPDD/DDPVLLVLLVQCVVVQLVQDDPLLQLLVQCVVVVQDDPVLSVQLVPDDDSSSSSNSVSVRQSVTDPCSSVSSLVSCVVVVNVQVSCCSPVVDRGDPPPPPPPPPVPPPDPPPPAPDDDPFPPDPVLLVCLLPDQFDFADPVCVVQVVVVQEFDQAAAQQEEEEEEAEFAADDDWDQDPNDTDHQFDGAFQAVLLVVLVVVLSVQLRHHYHYHYQFAPVVVVVVLLVVLPPLVRLLRHQEYEYEYHAAADDQWGGGSHGDIDGVVVSLLCCFCVNRVSCNQHAYEYEYEHEHADDDPPPPPPDPPPPDDDDDDDDDDPPPDPPPPPPPDPPDPPPPDPPDPPVPPPPPSRDSANYKYKYWYQPQNDQCADSNNGHRQSSLVSSLCRSPLNYDFPVVSVVSSQVNQQSDWDQGPVRDTDGTGMDMDHRRSHTYGSRGPNYPPPPPPPPDD

Organism: Mytilus edulis (NCBI:txid6550)

Nearest PDB structures (foldseek):
  4ps1-assembly1_A  TM=8.569E-01  e=6.249E-22  Homo sapiens
  4ps1-assembly4_D  TM=8.534E-01  e=7.055E-22  Homo sapiens
  4jj7-assembly1_A  TM=8.403E-01  e=1.375E-21  Homo sapiens
  4prz-assembly1_A  TM=8.437E-01  e=1.298E-20  Homo sapiens
  3r7b-assembly1_A  TM=8.934E-01  e=1.102E-13  Homo sapiens

Solvent-accessible surface area (backbone atoms only — not comparable to full-atom values): 49676 Å² total; per-residue (Å²): 59,48,68,68,57,39,45,54,50,62,72,38,38,70,58,43,40,70,60,59,51,60,57,66,58,49,46,50,50,35,36,76,68,63,61,37,50,73,67,54,45,49,60,24,65,69,40,90,46,72,50,52,22,40,48,48,42,61,64,51,53,57,73,27,57,66,60,39,58,61,52,47,46,53,45,25,54,71,57,79,21,43,58,58,30,40,29,70,68,66,71,42,85,46,78,80,74,76,75,77,70,76,72,66,80,67,77,64,73,76,77,67,93,79,92,62,77,76,91,55,28,87,38,68,68,59,51,55,49,39,75,69,52,76,64,51,63,36,46,72,74,57,49,56,37,46,73,70,62,49,23,54,71,51,42,44,77,48,23,20,44,34,40,36,40,40,35,39,56,47,70,12,44,70,42,77,53,95,88,38,83,37,60,57,40,68,68,44,60,19,47,65,48,39,51,53,48,48,50,51,52,40,44,70,54,38,29,46,76,44,80,44,70,49,44,33,35,68,53,48,52,49,53,51,51,52,56,40,64,40,51,82,60,42,58,65,30,36,35,42,34,41,35,39,40,32,42,15,56,93,68,26,34,41,16,17,52,38,39,69,43,48,46,67,57,57,53,52,46,63,17,37,75,51,18,55,68,44,41,91,27,47,33,41,34,39,39,42,29,38,31,48,59,71,85,72,79,75,77,79,75,71,80,73,81,78,73,90,83,79,88,80,85,83,84,77,79,80,71,64,79,74,59,72,77,66,61,84,71,63,83,71,74,78,70,88,84,69,85,73,71,71,73,70,78,67,76,74,57,60,73,50,24,31,35,42,36,37,33,53,34,77,70,54,34,76,69,53,35,60,77,70,6,38,41,58,56,47,29,47,47,34,43,49,47,73,38,30,25,76,40,40,53,69,61,44,48,17,49,27,21,32,41,27,48,52,22,73,41,63,28,98,82,65,38,84,36,64,42,50,34,36,35,35,36,21,33,41,42,44,46,52,62,37,27,86,53,61,61,76,72,77,75,78,75,77,77,128,59,47,68,69,56,40,45,54,50,61,71,38,38,69,58,44,39,70,60,60,52,60,58,66,59,48,46,50,51,36,36,74,69,64,62,36,50,74,68,54,44,48,61,24,64,70,40,88,44,70,50,52,22,38,48,48,41,60,65,49,52,57,76,26,57,66,57,39,57,62,53,48,45,53,42,26,54,71,55,79,21,42,56,57,31,40,28,69,68,66,69,42,84,44,76,81,75,76,73,76,69,75,72,64,80,65,77,64,72,73,78,65,93,78,92,63,78,76,92,55,29,87,38,70,69,58,51,55,48,38,74,69,50,74,64,52,62,36,46,72,75,57,50,56,37,46,74,70,61,50,24,54,72,51,44,45,79,48,22,21,44,33,40,36,39,41,36,41,57,47,70,10,43,70,44,76,54,97,90,36,82,37,62,57,38,69,67,45,60,19,46,64,48,37,51,54,48,48,49,52,51,40,44,68,54,37,28,46,76,45,81,43,71,49,42,34,35,68,53,49,54,49,53,52,51,53,57,41,64,39,53,83,59,43,58,65,30,37,36,42,35,43,34,40,39,31,43,16,55,93,66,26,33,41,18,17,53,37,39,70,42,48,46,67,58,58,52,51,47,62,17,37,76,51,19,56,69,43,41,91,28,48,36,40,35,41,37,41,30,39,29,50,58,71,84,72,79,77,79,76,72,72,82,73,84,80,73,84,90,81,87,81,86,83,83,78,80,79,70,64,80,74,59,71,77,67,62,86,70,63,83,71,74,78,71,87,84,67,85,74,73,70,73,68,78,68,77,75,58,62,73,49,24,32,35,42,34,37,33,54,34,76,75,44,38,76,69,53,36,59,76,70,8,38,42,59,57,46,30,46,48,34,44,48,45,72,38,32,24,77,41,40,53,69,61,44,48,18,50,29,22,33,42,26,48,52,22,72,42,64,28,96,82,65,37,83,36,64,42,50,35,37,34,36,37,21,34,42,42,44,47,52,63,38,26,87,53,59,62,76,71,78,75,76,75,77,79,128